Protein AF-0000000076760863 (afdb_homodimer)

Sequence (954 aa):
MSQFSETLTRLMRQKHLKSVELCEILSIRKSRFSKIKNGGILPTDFSLVEQLAKAMNLNPQEEKELYLSYQMSKFGHTYEQIEASMKRLYEVECPQYYQKEECLDTPVSAENGHLYTNKMAVLAAVQRLCLNTASVRIAIQPEDQDLLEILGRCVASCGDTVPMQWLFWLEPSDGGISAANLDVFSKALPVICAGRMEIRCTYGALPELLEQHLFPYFIVTERGALTISRDCTKAMWFCQPATVSLYEKQYAFLFDRSNPFCHKFFSLPEFFQAINQTRNMVNERQGEELYILAKHPCISSGISERDLQTMYLSEEESGYNANTCYAYLVDYMTRVKCEHIIFSEQGMQEFFQSDLYYEYSESISTPISKERRYEMLSSILKQNSDRWRFQMLKYSFMDHANIHGLDIWNDGAIVLVMNFHENFFLITLKEKSISSAILAYLHYLEALKVLSPSAETADMLLKKCQFHQKTMTTKSTMSQFSETLTRLMRQKHLKSVELCEILSIRKSRFSKIKNGGILPTDFSLVEQLAKAMNLNPQEEKELYLSYQMSKFGHTYEQIEASMKRLYEVECPQYYQKEECLDTPVSAENGHLYTNKMAVLAAVQRLCLNTASVRIAIQPEDQDLLEILGRCVASCGDTVPMQWLFWLEPSDGGISAANLDVFSKALPVICAGRMEIRCTYGALPELLEQHLFPYFIVTERGALTISRDCTKAMWFCQPATVSLYEKQYAFLFDRSNPFCHKFFSLPEFFQAINQTRNMVNERQGEELYILAKHPCISSGISERDLQTMYLSEEESGYNANTCYAYLVDYMTRVKCEHIIFSEQGMQEFFQSDLYYEYSESISTPISKERRYEMLSSILKQNSDRWRFQMLKYSFMDHANIHGLDIWNDGAIVLVMNFHENFFLITLKEKSISSAILAYLHYLEALKVLSPSAETADMLLKKCQFHQKTMTTKST

Structure (mmCIF, N/CA/C/O backbone):
data_AF-0000000076760863-model_v1
#
loop_
_entity.id
_entity.type
_entity.pdbx_description
1 polymer 'HTH cro/C1-type domain-containing protein'
#
loop_
_atom_site.group_PDB
_atom_site.id
_atom_site.type_symbol
_atom_site.label_atom_id
_atom_site.label_alt_id
_atom_site.label_comp_id
_atom_site.label_asym_id
_atom_site.label_entity_id
_atom_site.label_seq_id
_atom_site.pdbx_PDB_ins_code
_atom_site.Cartn_x
_atom_site.Cartn_y
_atom_site.Cartn_z
_atom_site.occupancy
_atom_site.B_iso_or_equiv
_atom_site.auth_seq_id
_atom_site.auth_comp_id
_atom_site.auth_asym_id
_atom_site.auth_atom_id
_atom_site.pdbx_PDB_model_num
ATOM 1 N N . MET A 1 1 ? -8.609 0.039 31.578 1 57.69 1 MET A N 1
ATOM 2 C CA . MET A 1 1 ? -9.133 1.312 32.062 1 57.69 1 MET A CA 1
ATOM 3 C C . MET A 1 1 ? -8.898 2.42 31.031 1 57.69 1 MET A C 1
ATOM 5 O O . MET A 1 1 ? -7.918 2.387 30.297 1 57.69 1 MET A O 1
ATOM 9 N N . SER A 1 2 ? -9.945 3.295 30.984 1 75.25 2 SER A N 1
ATOM 10 C CA . SER A 1 2 ? -9.797 4.414 30.062 1 75.25 2 SER A CA 1
ATOM 11 C C . SER A 1 2 ? -8.766 5.414 30.562 1 75.25 2 SER A C 1
ATOM 13 O O . SER A 1 2 ? -8.445 5.441 31.75 1 75.25 2 SER A O 1
ATOM 15 N N . GLN A 1 3 ? -8.109 6.07 29.766 1 81.62 3 GLN A N 1
ATOM 16 C CA . GLN A 1 3 ? -7.16 7.105 30.172 1 81.62 3 GLN A CA 1
ATOM 17 C C . GLN A 1 3 ? -7.812 8.125 31.094 1 81.62 3 GLN A C 1
ATOM 19 O O . GLN A 1 3 ? -7.168 8.641 32 1 81.62 3 GLN A O 1
ATOM 24 N N . PHE A 1 4 ? -9.078 8.398 30.922 1 90.38 4 PHE A N 1
ATOM 25 C CA . PHE A 1 4 ? -9.797 9.375 31.719 1 90.38 4 PHE A CA 1
ATOM 26 C C . PHE A 1 4 ? -9.93 8.891 33.156 1 90.38 4 PHE A C 1
ATOM 28 O O . PHE A 1 4 ? -9.641 9.633 34.094 1 90.38 4 PHE A O 1
ATOM 35 N N . SER A 1 5 ? -10.312 7.613 33.312 1 91 5 SER A N 1
ATOM 36 C CA . SER A 1 5 ? -10.516 7.059 34.656 1 91 5 SER A CA 1
ATOM 37 C C . SER A 1 5 ? -9.219 7.043 35.438 1 91 5 SER A C 1
ATOM 39 O O . SER A 1 5 ? -9.211 7.332 36.656 1 91 5 SER A O 1
ATOM 41 N N . GLU A 1 6 ? -8.18 6.773 34.75 1 90.81 6 GLU A N 1
ATOM 42 C CA . GLU A 1 6 ? -6.875 6.746 35.406 1 90.81 6 GLU A CA 1
ATOM 43 C C . GLU A 1 6 ? -6.465 8.141 35.875 1 90.81 6 GLU A C 1
ATOM 45 O O . GLU A 1 6 ? -5.984 8.305 36.969 1 90.81 6 GLU A O 1
ATOM 50 N N . THR A 1 7 ? -6.621 9.07 34.938 1 92.69 7 THR A N 1
ATOM 51 C CA . THR A 1 7 ? -6.273 10.453 35.25 1 92.69 7 THR A CA 1
ATOM 52 C C . THR A 1 7 ? -7.156 10.977 36.406 1 92.69 7 THR A C 1
ATOM 54 O O . THR A 1 7 ? -6.664 11.617 37.312 1 92.69 7 THR A O 1
ATOM 57 N N . LEU A 1 8 ? -8.438 10.68 36.375 1 93.62 8 LEU A N 1
ATOM 58 C CA . LEU A 1 8 ? -9.391 11.125 37.375 1 93.62 8 LEU A CA 1
ATOM 59 C C . LEU A 1 8 ? -9.023 10.562 38.75 1 93.62 8 LEU A C 1
ATOM 61 O O . LEU A 1 8 ? -8.953 11.312 39.719 1 93.62 8 LEU A O 1
ATOM 65 N N . THR A 1 9 ? -8.703 9.328 38.75 1 92.44 9 THR A N 1
ATOM 66 C CA . THR A 1 9 ? -8.367 8.656 40 1 92.44 9 THR A CA 1
ATOM 67 C C . THR A 1 9 ? -7.074 9.211 40.594 1 92.44 9 THR A C 1
ATOM 69 O O . THR A 1 9 ? -6.973 9.422 41.781 1 92.44 9 THR A O 1
ATOM 72 N N . ARG A 1 10 ? -6.137 9.438 39.688 1 93.19 10 ARG A N 1
ATOM 73 C CA . ARG A 1 10 ? -4.859 9.984 40.125 1 93.19 10 ARG A CA 1
ATOM 74 C C . ARG A 1 10 ? -5.035 11.383 40.719 1 93.19 10 ARG A C 1
ATOM 76 O O . ARG A 1 10 ? -4.5 11.695 41.781 1 93.19 10 ARG A O 1
ATOM 83 N N . LEU A 1 11 ? -5.781 12.18 40 1 94.88 11 LEU A N 1
ATOM 84 C CA . LEU A 1 11 ? -5.996 13.555 40.438 1 94.88 11 LEU A CA 1
ATOM 85 C C . LEU A 1 11 ? -6.793 13.586 41.75 1 94.88 11 LEU A C 1
ATOM 87 O O . LEU A 1 11 ? -6.527 14.414 42.625 1 94.88 11 LEU A O 1
ATOM 91 N N . MET A 1 12 ? -7.762 12.75 41.969 1 94.38 12 MET A N 1
ATOM 92 C CA . MET A 1 12 ? -8.547 12.641 43.219 1 94.38 12 MET A CA 1
ATOM 93 C C . MET A 1 12 ? -7.648 12.281 44.406 1 94.38 12 MET A C 1
ATOM 95 O O . MET A 1 12 ? -7.785 12.852 45.469 1 94.38 12 MET A O 1
ATOM 99 N N . ARG A 1 13 ? -6.711 11.414 44.062 1 92.94 13 ARG A N 1
ATOM 100 C CA . ARG A 1 13 ? -5.773 11 45.094 1 92.94 13 ARG A CA 1
ATOM 101 C C . ARG A 1 13 ? -4.859 12.156 45.5 1 92.94 13 ARG A C 1
ATOM 103 O O . ARG A 1 13 ? -4.613 12.375 46.688 1 92.94 13 ARG A O 1
ATOM 110 N N . GLN A 1 14 ? -4.406 12.859 44.562 1 93.38 14 GLN A N 1
ATOM 111 C CA . GLN A 1 14 ? -3.502 13.977 44.781 1 93.38 14 GLN A CA 1
ATOM 112 C C . GLN A 1 14 ? -4.195 15.094 45.562 1 93.38 14 GLN A C 1
ATOM 114 O O . GLN A 1 14 ? -3.574 15.766 46.406 1 93.38 14 GLN A O 1
ATOM 119 N N . LYS A 1 15 ? -5.434 15.25 45.219 1 93.25 15 LYS A N 1
ATOM 120 C CA . LYS A 1 15 ? -6.211 16.312 45.875 1 93.25 15 LYS A CA 1
ATOM 121 C C . LYS A 1 15 ? -6.879 15.82 47.156 1 93.25 15 LYS A C 1
ATOM 123 O O . LYS A 1 15 ? -7.574 16.578 47.812 1 93.25 15 LYS A O 1
ATOM 128 N N . HIS A 1 16 ? -6.637 14.586 47.469 1 92.62 16 HIS A N 1
ATOM 129 C CA . HIS A 1 16 ? -7.195 13.938 48.656 1 92.62 16 HIS A CA 1
ATOM 130 C C . HIS A 1 16 ? -8.719 14.055 48.688 1 92.62 16 HIS A C 1
ATOM 132 O O . HIS A 1 16 ? -9.297 14.414 49.688 1 92.62 16 HIS A O 1
ATOM 138 N N . LEU A 1 17 ? -9.328 13.828 47.594 1 92.31 17 LEU A N 1
ATOM 139 C CA . LEU A 1 17 ? -10.781 13.906 47.469 1 92.31 17 LEU A CA 1
ATOM 140 C C . LEU A 1 17 ? -11.398 12.508 47.406 1 92.31 17 LEU A C 1
ATOM 142 O O . LEU A 1 17 ? -10.859 11.625 46.75 1 92.31 17 LEU A O 1
ATOM 146 N N . LYS A 1 18 ? -12.414 12.352 48.125 1 86 18 LYS A N 1
ATOM 147 C CA . LYS A 1 18 ? -13.133 11.086 48.094 1 86 18 LYS A CA 1
ATOM 148 C C . LYS A 1 18 ? -14.297 11.133 47.125 1 86 18 LYS A C 1
ATOM 150 O O . LYS A 1 18 ? -14.805 12.211 46.812 1 86 18 LYS A O 1
ATOM 155 N N . SER A 1 19 ? -14.711 9.938 46.688 1 93 19 SER A N 1
ATOM 156 C CA . SER A 1 19 ? -15.797 9.836 45.719 1 93 19 SER A CA 1
ATOM 157 C C . SER A 1 19 ? -17.078 10.461 46.281 1 93 19 SER A C 1
ATOM 159 O O . SER A 1 19 ? -17.797 11.156 45.531 1 93 19 SER A O 1
ATOM 161 N N . VAL A 1 20 ? -17.297 10.164 47.5 1 90.5 20 VAL A N 1
ATOM 162 C CA . VAL A 1 20 ? -18.531 10.617 48.125 1 90.5 20 VAL A CA 1
ATOM 163 C C . VAL A 1 20 ? -18.594 12.141 48.094 1 90.5 20 VAL A C 1
ATOM 165 O O . VAL A 1 20 ? -19.672 12.719 47.844 1 90.5 20 VAL A O 1
ATOM 168 N N . GLU A 1 21 ? -17.531 12.789 48.344 1 91.62 21 GLU A N 1
ATOM 169 C CA . GLU A 1 21 ? -17.453 14.242 48.344 1 91.62 21 GLU A CA 1
ATOM 170 C C . GLU A 1 21 ? -17.797 14.812 46.969 1 91.62 21 GLU A C 1
ATOM 172 O O . GLU A 1 21 ? -18.562 15.766 46.844 1 91.62 21 GLU A O 1
ATOM 177 N N . LEU A 1 22 ? -17.219 14.273 45.969 1 93.25 22 LEU A N 1
ATOM 178 C CA . LEU A 1 22 ? -17.453 14.75 44.594 1 93.25 22 LEU A CA 1
ATOM 179 C C . LEU A 1 22 ? -18.891 14.484 44.188 1 93.25 22 LEU A C 1
ATOM 181 O O . LEU A 1 22 ? -19.5 15.305 43.5 1 93.25 22 LEU A O 1
ATOM 185 N N . CYS A 1 23 ? -19.406 13.367 44.594 1 93.5 23 CYS A N 1
ATOM 186 C CA . CYS A 1 23 ? -20.797 13.039 44.281 1 93.5 23 CYS A CA 1
ATOM 187 C C . CYS A 1 23 ? -21.75 14.055 44.906 1 93.5 23 CYS A C 1
ATOM 189 O O . CYS A 1 23 ? -22.734 14.453 44.281 1 93.5 23 CYS A O 1
ATOM 191 N N . GLU A 1 24 ? -21.438 14.398 46.031 1 91.62 24 GLU A N 1
ATOM 192 C CA . GLU A 1 24 ? -22.266 15.375 46.75 1 91.62 24 GLU A CA 1
ATOM 193 C C . GLU A 1 24 ? -22.188 16.75 46.062 1 91.62 24 GLU A C 1
ATOM 195 O O . GLU A 1 24 ? -23.203 17.391 45.875 1 91.62 24 GLU A O 1
ATOM 200 N N . ILE A 1 25 ? -21.016 17.172 45.75 1 91.62 25 ILE A N 1
ATOM 201 C CA . ILE A 1 25 ? -20.781 18.484 45.156 1 91.62 25 ILE A CA 1
ATOM 202 C C . ILE A 1 25 ? -21.453 18.547 43.781 1 91.62 25 ILE A C 1
ATOM 204 O O . ILE A 1 25 ? -22.047 19.562 43.438 1 91.62 25 ILE A O 1
ATOM 208 N N . LEU A 1 26 ? -21.359 17.5 43.062 1 91.56 26 LEU A N 1
ATOM 209 C CA . LEU A 1 26 ? -21.781 17.5 41.656 1 91.56 26 LEU A CA 1
ATOM 210 C C . LEU A 1 26 ? -23.172 16.891 41.531 1 91.56 26 LEU A C 1
ATOM 212 O O . LEU A 1 26 ? -23.75 16.891 40.438 1 91.56 26 LEU A O 1
ATOM 216 N N . SER A 1 27 ? -23.719 16.422 42.594 1 90.38 27 SER A N 1
ATOM 217 C CA . SER A 1 27 ? -25.031 15.766 42.594 1 90.38 27 SER A CA 1
ATOM 218 C C . SER A 1 27 ? -25.078 14.602 41.594 1 90.38 27 SER A C 1
ATOM 220 O O . SER A 1 27 ? -26 14.516 40.781 1 90.38 27 SER A O 1
ATOM 222 N N . ILE A 1 28 ? -24.062 13.82 41.625 1 90.56 28 ILE A N 1
ATOM 223 C CA . ILE A 1 28 ? -24 12.625 40.781 1 90.56 28 ILE A CA 1
ATOM 224 C C . ILE A 1 28 ? -24.203 11.383 41.656 1 90.56 28 ILE A C 1
ATOM 226 O O . ILE A 1 28 ? -23.734 11.32 42.781 1 90.56 28 ILE A O 1
ATOM 230 N N . ARG A 1 29 ? -24.969 10.453 41.156 1 91.12 29 ARG A N 1
ATOM 231 C CA . ARG A 1 29 ? -25.203 9.195 41.844 1 91.12 29 ARG A CA 1
ATOM 232 C C . ARG A 1 29 ? -23.906 8.438 42.062 1 91.12 29 ARG A C 1
ATOM 234 O O . ARG A 1 29 ? -23.047 8.398 41.188 1 91.12 29 ARG A O 1
ATOM 241 N N . LYS A 1 30 ? -23.797 7.926 43.219 1 90.75 30 LYS A N 1
ATOM 242 C CA . LYS A 1 30 ? -22.594 7.195 43.594 1 90.75 30 LYS A CA 1
ATOM 243 C C . LYS A 1 30 ? -22.312 6.047 42.625 1 90.75 30 LYS A C 1
ATOM 245 O O . LYS A 1 30 ? -21.156 5.785 42.281 1 90.75 30 LYS A O 1
ATOM 250 N N . SER A 1 31 ? -23.312 5.418 42.188 1 92.19 31 SER A N 1
ATOM 251 C CA . SER A 1 31 ? -23.141 4.293 41.281 1 92.19 31 SER A CA 1
ATOM 252 C C . SER A 1 31 ? -22.562 4.746 39.938 1 92.19 31 SER A C 1
ATOM 254 O O . SER A 1 31 ? -21.688 4.082 39.375 1 92.19 31 SER A O 1
ATOM 256 N N . ARG A 1 32 ? -23.062 5.773 39.438 1 90.62 32 ARG A N 1
ATOM 257 C CA . ARG A 1 32 ? -22.594 6.32 38.156 1 90.62 32 ARG A CA 1
ATOM 258 C C . ARG A 1 32 ? -21.141 6.797 38.281 1 90.62 32 ARG A C 1
ATOM 260 O O . ARG A 1 32 ? -20.328 6.527 37.375 1 90.62 32 ARG A O 1
ATOM 267 N N . PHE A 1 33 ? -20.875 7.484 39.344 1 93.19 33 PHE A N 1
ATOM 268 C CA . PHE A 1 33 ? -19.531 8.016 39.531 1 93.19 33 PHE A CA 1
ATOM 269 C C . PHE A 1 33 ? -18.516 6.883 39.656 1 93.19 33 PHE A C 1
ATOM 271 O O . PHE A 1 33 ? -17.391 6.984 39.156 1 93.19 33 PHE A O 1
ATOM 278 N N . SER A 1 34 ? -18.875 5.91 40.312 1 91.06 34 SER A N 1
ATOM 279 C CA . SER A 1 34 ? -18 4.75 40.469 1 91.06 34 SER A CA 1
ATOM 280 C C . SER A 1 34 ? -17.656 4.141 39.125 1 91.06 34 SER A C 1
ATOM 282 O O . SER A 1 34 ? -16.531 3.734 38.875 1 91.06 34 SER A O 1
ATOM 284 N N . LYS A 1 35 ? -18.625 4.113 38.25 1 91.75 35 LYS A N 1
ATOM 285 C CA . LYS A 1 35 ? -18.406 3.586 36.906 1 91.75 35 LYS A CA 1
ATOM 286 C C . LYS A 1 35 ? -17.453 4.477 36.125 1 91.75 35 LYS A C 1
ATOM 288 O O . LYS A 1 35 ? -16.625 3.982 35.344 1 91.75 35 LYS A O 1
ATOM 293 N N . ILE A 1 36 ? -17.562 5.723 36.281 1 91.88 36 ILE A N 1
ATOM 294 C CA . ILE A 1 36 ? -16.688 6.68 35.625 1 91.88 36 ILE A CA 1
ATOM 295 C C . ILE A 1 36 ? -15.266 6.527 36.125 1 91.88 36 ILE A C 1
ATOM 297 O O . ILE A 1 36 ? -14.32 6.422 35.344 1 91.88 36 ILE A O 1
ATOM 301 N N . LYS A 1 37 ? -15.219 6.469 37.469 1 91.44 37 LYS A N 1
ATOM 302 C CA . LYS A 1 37 ? -13.93 6.402 38.156 1 91.44 37 LYS A CA 1
ATOM 303 C C . LYS A 1 37 ? -13.195 5.105 37.812 1 91.44 37 LYS A C 1
ATOM 305 O O . LYS A 1 37 ? -11.969 5.094 37.688 1 91.44 37 LYS A O 1
ATOM 310 N N . ASN A 1 38 ? -13.906 4.07 37.562 1 89.25 38 ASN A N 1
ATOM 311 C CA . ASN A 1 38 ? -13.312 2.766 37.312 1 89.25 38 ASN A CA 1
ATOM 312 C C . ASN A 1 38 ? -13.156 2.52 35.812 1 89.25 38 ASN A C 1
ATOM 314 O O . ASN A 1 38 ? -12.664 1.469 35.406 1 89.25 38 ASN A O 1
ATOM 318 N N . GLY A 1 39 ? -13.516 3.453 35.062 1 87.19 39 GLY A N 1
ATOM 319 C CA . GLY A 1 39 ? -13.297 3.381 33.625 1 87.19 39 GLY A CA 1
ATOM 320 C C . GLY A 1 39 ? -14.398 2.646 32.875 1 87.19 39 GLY A C 1
ATOM 321 O O . GLY A 1 39 ? -14.234 2.264 31.734 1 87.19 39 GLY A O 1
ATOM 322 N N . GLY A 1 40 ? -15.375 2.268 33.625 1 84.19 40 GLY A N 1
ATOM 323 C CA . GLY A 1 40 ? -16.5 1.584 33 1 84.19 40 GLY A CA 1
ATOM 324 C C . GLY A 1 40 ? -17.219 2.445 31.984 1 84.19 40 GLY A C 1
ATOM 325 O O . GLY A 1 40 ? -17.703 1.942 30.953 1 84.19 40 GLY A O 1
ATOM 326 N N . ILE A 1 41 ? -17.484 3.643 32.281 1 87.5 41 ILE A N 1
ATOM 327 C CA . ILE A 1 41 ? -18.125 4.598 31.359 1 87.5 41 ILE A CA 1
ATOM 328 C C . ILE A 1 41 ? -17.375 5.926 31.406 1 87.5 41 ILE A C 1
ATOM 330 O O . ILE A 1 41 ? -16.578 6.168 32.312 1 87.5 41 ILE A O 1
ATOM 334 N N . LEU A 1 42 ? -17.578 6.656 30.344 1 87.44 42 LEU A N 1
ATOM 335 C CA . LEU A 1 42 ? -17.047 8.016 30.328 1 87.44 42 LEU A CA 1
ATOM 336 C C . LEU A 1 42 ? -18.125 9.023 30.703 1 87.44 42 LEU A C 1
ATOM 338 O O . LEU A 1 42 ? -19.328 8.734 30.578 1 87.44 42 LEU A O 1
ATOM 342 N N . PRO A 1 43 ? -17.625 10.188 31.297 1 87.25 43 PRO A N 1
ATOM 343 C CA . PRO A 1 43 ? -18.625 11.242 31.484 1 87.25 43 PRO A CA 1
ATOM 344 C C . PRO A 1 43 ? -19.453 11.516 30.234 1 87.25 43 PRO A C 1
ATOM 346 O O . PRO A 1 43 ? -18.938 11.43 29.125 1 87.25 43 PRO A O 1
ATOM 349 N N . THR A 1 44 ? -20.719 11.766 30.453 1 77.88 44 THR A N 1
ATOM 350 C CA . THR A 1 44 ? -21.672 11.945 29.359 1 77.88 44 THR A CA 1
ATOM 351 C C . THR A 1 44 ? -21.219 13.055 28.422 1 77.88 44 THR A C 1
ATOM 353 O O . THR A 1 44 ? -21.391 12.961 27.203 1 77.88 44 THR A O 1
ATOM 356 N N . ASP A 1 45 ? -20.828 14.094 28.984 1 76.69 45 ASP A N 1
ATOM 357 C CA . ASP A 1 45 ? -20.359 15.219 28.172 1 76.69 45 ASP A CA 1
ATOM 358 C C . ASP A 1 45 ? -19.188 15.938 28.875 1 76.69 45 ASP A C 1
ATOM 360 O O . ASP A 1 45 ? -18.812 15.586 29.984 1 76.69 45 ASP A O 1
ATOM 364 N N . PHE A 1 46 ? -18.688 16.922 28.172 1 81.38 46 PHE A N 1
ATOM 365 C CA . PHE A 1 46 ? -17.5 17.625 28.641 1 81.38 46 PHE A CA 1
ATOM 366 C C . PHE A 1 46 ? -17.844 18.531 29.812 1 81.38 46 PHE A C 1
ATOM 368 O O . PHE A 1 46 ? -17 18.797 30.672 1 81.38 46 PHE A O 1
ATOM 375 N N . SER A 1 47 ? -19.094 18.891 29.891 1 81 47 SER A N 1
ATOM 376 C CA . SER A 1 47 ? -19.531 19.75 30.984 1 81 47 SER A CA 1
ATOM 377 C C . SER A 1 47 ? -19.297 19.078 32.344 1 81 47 SER A C 1
ATOM 379 O O . SER A 1 47 ? -18.906 19.719 33.312 1 81 47 SER A O 1
ATOM 381 N N . LEU A 1 48 ? -19.547 17.812 32.344 1 88.12 48 LEU A N 1
ATOM 382 C CA . LEU A 1 48 ? -19.328 17.078 33.594 1 88.12 48 LEU A CA 1
ATOM 383 C C . LEU A 1 48 ? -17.844 17.047 33.969 1 88.12 48 LEU A C 1
ATOM 385 O O . LEU A 1 48 ? -17.484 17.109 35.125 1 88.12 48 LEU A O 1
ATOM 389 N N . VAL A 1 49 ? -17.031 16.984 32.969 1 89.81 49 VAL A N 1
ATOM 390 C CA . VAL A 1 49 ? -15.578 16.969 33.188 1 89.81 49 VAL A CA 1
ATOM 391 C C . VAL A 1 49 ? -15.125 18.312 33.719 1 89.81 49 VAL A C 1
ATOM 393 O O . VAL A 1 49 ? -14.312 18.359 34.656 1 89.81 49 VAL A O 1
ATOM 396 N N . GLU A 1 50 ? -15.711 19.312 33.156 1 87.25 50 GLU A N 1
ATOM 397 C CA . GLU A 1 50 ? -15.422 20.656 33.656 1 87.25 50 GLU A CA 1
ATOM 398 C C . GLU A 1 50 ? -15.852 20.812 35.094 1 87.25 50 GLU A C 1
ATOM 400 O O . GLU A 1 50 ? -15.141 21.406 35.906 1 87.25 50 GLU A O 1
ATOM 405 N N . GLN A 1 51 ? -16.984 20.312 35.406 1 90.69 51 GLN A N 1
ATOM 406 C CA . GLN A 1 51 ? -17.516 20.375 36.781 1 90.69 51 GLN A CA 1
ATOM 407 C C . GLN A 1 51 ? -16.609 19.609 37.75 1 90.69 51 GLN A C 1
ATOM 409 O O . GLN A 1 51 ? -16.375 20.047 38.875 1 90.69 51 GLN A O 1
ATOM 414 N N . LEU A 1 52 ? -16.188 18.547 37.25 1 93.38 52 LEU A N 1
ATOM 415 C CA . LEU A 1 52 ? -15.273 17.75 38.062 1 93.38 52 LEU A CA 1
ATOM 416 C C . LEU A 1 52 ? -13.992 18.516 38.375 1 93.38 52 LEU A C 1
ATOM 418 O O . LEU A 1 52 ? -13.523 18.531 39.5 1 93.38 52 LEU A O 1
ATOM 422 N N . ALA A 1 53 ? -13.516 19.078 37.312 1 93 53 ALA A N 1
ATOM 423 C CA . ALA A 1 53 ? -12.289 19.859 37.469 1 93 53 ALA A CA 1
ATOM 424 C C . ALA A 1 53 ? -12.469 20.969 38.5 1 93 53 ALA A C 1
ATOM 426 O O . ALA A 1 53 ? -11.602 21.203 39.344 1 93 53 ALA A O 1
ATOM 427 N N . LYS A 1 54 ? -13.586 21.656 38.375 1 92.12 54 LYS A N 1
ATOM 428 C CA . LYS A 1 54 ? -13.898 22.75 39.281 1 92.12 54 LYS A CA 1
ATOM 429 C C . LYS A 1 54 ? -14.07 22.219 40.719 1 92.12 54 LYS A C 1
ATOM 431 O O . LYS A 1 54 ? -13.547 22.797 41.656 1 92.12 54 LYS A O 1
ATOM 436 N N . ALA A 1 55 ? -14.797 21.156 40.844 1 93.31 55 ALA A N 1
ATOM 437 C CA . ALA A 1 55 ? -15.07 20.562 42.156 1 93.31 55 ALA A CA 1
ATOM 438 C C . ALA A 1 55 ? -13.781 20.094 42.812 1 93.31 55 ALA A C 1
ATOM 440 O O . ALA A 1 55 ? -13.664 20.125 44.031 1 93.31 55 ALA A O 1
ATOM 441 N N . MET A 1 56 ? -12.859 19.719 41.969 1 94.31 56 MET A N 1
ATOM 442 C CA . MET A 1 56 ? -11.594 19.219 42.5 1 94.31 56 MET A CA 1
ATOM 443 C C . MET A 1 56 ? -10.586 20.344 42.688 1 94.31 56 MET A C 1
ATOM 445 O O . MET A 1 56 ? -9.469 20.109 43.156 1 94.31 56 MET A O 1
ATOM 449 N N . ASN A 1 57 ? -10.945 21.594 42.312 1 92.56 57 ASN A N 1
ATOM 450 C CA . ASN A 1 57 ? -10.086 22.766 42.406 1 92.56 57 ASN A CA 1
ATOM 451 C C . ASN A 1 57 ? -8.75 22.531 41.719 1 92.56 57 ASN A C 1
ATOM 453 O O . ASN A 1 57 ? -7.688 22.734 42.312 1 92.56 57 ASN A O 1
ATOM 457 N N . LEU A 1 58 ? -8.883 22.078 40.469 1 92.62 58 LEU A N 1
ATOM 458 C CA . LEU A 1 58 ? -7.684 21.781 39.719 1 92.62 58 LEU A CA 1
ATOM 459 C C . LEU A 1 58 ? -7.035 23.062 39.188 1 92.62 58 LEU A C 1
ATOM 461 O O . LEU A 1 58 ? -7.73 24.031 38.875 1 92.62 58 LEU A O 1
ATOM 465 N N . ASN A 1 59 ? -5.66 23.109 39.188 1 88.38 59 ASN A N 1
ATOM 466 C CA . ASN A 1 59 ? -4.965 24.188 38.5 1 88.38 59 ASN A CA 1
ATOM 467 C C . ASN A 1 59 ? -5.02 24.047 37 1 88.38 59 ASN A C 1
ATOM 469 O O . ASN A 1 59 ? -5.473 23.016 36.469 1 88.38 59 ASN A O 1
ATOM 473 N N . PRO A 1 60 ? -4.684 25.047 36.219 1 80.62 60 PRO A N 1
ATOM 474 C CA . PRO A 1 60 ? -4.832 25.047 34.781 1 80.62 60 PRO A CA 1
ATOM 475 C C . PRO A 1 60 ? -4.141 23.844 34.125 1 80.62 60 PRO A C 1
ATOM 477 O O . PRO A 1 60 ? -4.664 23.281 33.156 1 80.62 60 PRO A O 1
ATOM 480 N N . GLN A 1 61 ? -3.104 23.469 34.688 1 81.19 61 GLN A N 1
ATOM 481 C CA . GLN A 1 61 ? -2.373 22.344 34.094 1 81.19 61 GLN A CA 1
ATOM 482 C C . GLN A 1 61 ? -3.098 21.031 34.344 1 81.19 61 GLN A C 1
ATOM 484 O O . GLN A 1 61 ? -3.189 20.188 33.438 1 81.19 61 GLN A O 1
ATOM 489 N N . GLU A 1 62 ? -3.551 20.891 35.594 1 88.12 62 GLU A N 1
ATOM 490 C CA . GLU A 1 62 ? -4.301 19.703 35.969 1 88.12 62 GLU A CA 1
ATOM 491 C C . GLU A 1 62 ? -5.605 19.609 35.156 1 88.12 62 GLU A C 1
ATOM 493 O O . GLU A 1 62 ? -6.012 18.516 34.75 1 88.12 62 GLU A O 1
ATOM 498 N N . GLU A 1 63 ? -6.207 20.703 35.062 1 87.75 63 GLU A N 1
ATOM 499 C CA . GLU A 1 63 ? -7.438 20.766 34.281 1 87.75 63 GLU A CA 1
ATOM 500 C C . GLU A 1 63 ? -7.203 20.312 32.844 1 87.75 63 GLU A C 1
ATOM 502 O O . GLU A 1 63 ? -7.969 19.5 32.312 1 87.75 63 GLU A O 1
ATOM 507 N N . LYS A 1 64 ? -6.188 20.812 32.281 1 78.44 64 LYS A N 1
ATOM 508 C CA . LYS A 1 64 ? -5.824 20.453 30.922 1 78.44 64 LYS A CA 1
ATOM 509 C C . LYS A 1 64 ? -5.578 18.953 30.797 1 78.44 64 LYS A C 1
ATOM 511 O O . LYS A 1 64 ? -6 18.328 29.828 1 78.44 64 LYS A O 1
ATOM 516 N N . GLU A 1 65 ? -4.895 18.484 31.75 1 84.12 65 GLU A N 1
ATOM 517 C CA . GLU A 1 65 ? -4.602 17.047 31.75 1 84.12 65 GLU A CA 1
ATOM 518 C C . GLU A 1 65 ? -5.883 16.234 31.812 1 84.12 65 GLU A C 1
ATOM 520 O O . GLU A 1 65 ? -6.023 15.242 31.078 1 84.12 65 GLU A O 1
ATOM 525 N N . LEU A 1 66 ? -6.758 16.562 32.75 1 88.44 66 LEU A N 1
ATOM 526 C CA . LEU A 1 66 ? -8.023 15.852 32.875 1 88.44 66 LEU A CA 1
ATOM 527 C C . LEU A 1 66 ? -8.836 15.945 31.578 1 88.44 66 LEU A C 1
ATOM 529 O O . LEU A 1 66 ? -9.398 14.945 31.125 1 88.44 66 LEU A O 1
ATOM 533 N N . TYR A 1 67 ? -8.828 17.047 30.984 1 81.06 67 TYR A N 1
ATOM 534 C CA . TYR A 1 67 ? -9.578 17.281 29.75 1 81.06 67 TYR A CA 1
ATOM 535 C C . TYR A 1 67 ? -9.023 16.453 28.609 1 81.06 67 TYR A C 1
ATOM 537 O O . TYR A 1 67 ? -9.781 15.805 27.875 1 81.06 67 TYR A O 1
ATOM 545 N N . LEU A 1 68 ? -7.785 16.5 28.547 1 75.12 68 LEU A N 1
ATOM 546 C CA . LEU A 1 68 ? -7.129 15.742 27.469 1 75.12 68 LEU A CA 1
ATOM 547 C C . LEU A 1 68 ? -7.371 14.25 27.625 1 75.12 68 LEU A C 1
ATOM 549 O O . LEU A 1 68 ? -7.609 13.547 26.641 1 75.12 68 LEU A O 1
ATOM 553 N N . SER A 1 69 ? -7.23 13.805 28.828 1 81.56 69 SER A N 1
ATOM 554 C CA . SER A 1 69 ? -7.449 12.383 29.062 1 81.56 69 SER A CA 1
ATOM 555 C C . SER A 1 69 ? -8.875 11.969 28.703 1 81.56 69 SER A C 1
ATOM 557 O O . SER A 1 69 ? -9.102 10.852 28.234 1 81.56 69 SER A O 1
ATOM 559 N N . TYR A 1 70 ? -9.805 12.82 28.984 1 83.88 70 TYR A N 1
ATOM 560 C CA . TYR A 1 70 ? -11.188 12.562 28.594 1 83.88 70 TYR A CA 1
ATOM 561 C C . TYR A 1 70 ? -11.328 12.484 27.078 1 83.88 70 TYR A C 1
ATOM 563 O O . TYR A 1 70 ? -11.945 11.555 26.562 1 83.88 70 TYR A O 1
ATOM 571 N N . GLN A 1 71 ? -10.75 13.414 26.469 1 74.25 71 GLN A N 1
ATOM 572 C CA . GLN A 1 71 ? -10.812 13.461 25.016 1 74.25 71 GLN A CA 1
ATOM 573 C C . GLN A 1 71 ? -10.195 12.211 24.391 1 74.25 71 GLN A C 1
ATOM 575 O O . GLN A 1 71 ? -10.781 11.609 23.484 1 74.25 71 GLN A O 1
ATOM 580 N N . MET A 1 72 ? -9.102 11.891 24.938 1 73.38 72 MET A N 1
ATOM 581 C CA . MET A 1 72 ? -8.391 10.719 24.438 1 73.38 72 MET A CA 1
ATOM 582 C C . MET A 1 72 ? -9.211 9.453 24.641 1 73.38 72 MET A C 1
ATOM 584 O O . MET A 1 72 ? -9.211 8.562 23.781 1 73.38 72 MET A O 1
ATOM 588 N N . SER A 1 73 ? -9.742 9.391 25.797 1 76.56 73 SER A N 1
ATOM 589 C CA . SER A 1 73 ? -10.539 8.211 26.109 1 76.56 73 SER A CA 1
ATOM 590 C C . SER A 1 73 ? -11.797 8.141 25.25 1 76.56 73 SER A C 1
ATOM 592 O O . SER A 1 73 ? -12.273 7.051 24.938 1 76.56 73 SER A O 1
ATOM 594 N N . LYS A 1 74 ? -12.273 9.297 24.922 1 74 74 LYS A N 1
ATOM 595 C CA . LYS A 1 74 ? -13.508 9.344 24.141 1 74 74 LYS A CA 1
ATOM 596 C C . LYS A 1 74 ? -13.219 9.172 22.641 1 74 74 LYS A C 1
ATOM 598 O O . LYS A 1 74 ? -13.953 8.477 21.938 1 74 74 LYS A O 1
ATOM 603 N N . PHE A 1 75 ? -12.344 9.961 22.141 1 64.75 75 PHE A N 1
ATOM 604 C CA . PHE A 1 75 ? -12.125 10.109 20.703 1 64.75 75 PHE A CA 1
ATOM 605 C C . PHE A 1 75 ? -11.258 8.984 20.172 1 64.75 75 PHE A C 1
ATOM 607 O O . PHE A 1 75 ? -11.406 8.57 19.016 1 64.75 75 PHE A O 1
ATOM 614 N N . GLY A 1 76 ? -10.625 8.25 20.766 1 69.31 76 GLY A N 1
ATOM 615 C CA . GLY A 1 76 ? -9.75 7.191 20.281 1 69.31 76 GLY A CA 1
ATOM 616 C C . GLY A 1 76 ? -8.43 7.711 19.75 1 69.31 76 GLY A C 1
ATOM 617 O O . GLY A 1 76 ? -8.172 8.914 19.781 1 69.31 76 GLY A O 1
ATOM 618 N N . HIS A 1 77 ? -7.582 7.047 19.203 1 72.38 77 HIS A N 1
ATOM 619 C CA . HIS A 1 77 ? -6.207 7.297 18.781 1 72.38 77 HIS A CA 1
ATOM 620 C C . HIS A 1 77 ? -6.152 8.25 17.594 1 72.38 77 HIS A C 1
ATOM 622 O O . HIS A 1 77 ? -5.258 9.094 17.516 1 72.38 77 HIS A O 1
ATOM 628 N N . THR A 1 78 ? -7.129 8.258 16.797 1 78.56 78 THR A N 1
ATOM 629 C CA . THR A 1 78 ? -7.16 9.086 15.602 1 78.56 78 THR A CA 1
ATOM 630 C C . THR A 1 78 ? -7.27 10.562 15.969 1 78.56 78 THR A C 1
ATOM 632 O O . THR A 1 78 ? -6.512 11.391 15.453 1 78.56 78 THR A O 1
ATOM 635 N N . TYR A 1 79 ? -8.055 10.953 16.922 1 78.81 79 TYR A N 1
ATOM 636 C CA . TYR A 1 79 ? -8.266 12.352 17.297 1 78.81 79 TYR A CA 1
ATOM 637 C C . TYR A 1 79 ? -7.09 12.883 18.109 1 78.81 79 TYR A C 1
ATOM 639 O O . TYR A 1 79 ? -6.75 14.062 18.016 1 78.81 79 TYR A O 1
ATOM 647 N N . GLU A 1 80 ? -6.496 11.992 18.797 1 82.31 80 GLU A N 1
ATOM 648 C CA . GLU A 1 80 ? -5.273 12.383 19.484 1 82.31 80 GLU A CA 1
ATOM 649 C C . GLU A 1 80 ? -4.191 12.805 18.5 1 82.31 80 GLU A C 1
ATOM 651 O O . GLU A 1 80 ? -3.498 13.797 18.719 1 82.31 80 GLU A O 1
ATOM 656 N N . GLN A 1 81 ? -4.098 12.023 17.5 1 87.44 81 GLN A N 1
ATOM 657 C CA . GLN A 1 81 ? -3.113 12.336 16.469 1 87.44 81 GLN A CA 1
ATOM 658 C C . GLN A 1 81 ? -3.441 13.656 15.766 1 87.44 81 GLN A C 1
ATOM 660 O O . GLN A 1 81 ? -2.545 14.453 15.477 1 87.44 81 GLN A O 1
ATOM 665 N N . ILE A 1 82 ? -4.68 13.859 15.555 1 91.06 82 ILE A N 1
ATOM 666 C CA . ILE A 1 82 ? -5.105 15.078 14.883 1 91.06 82 ILE A CA 1
ATOM 667 C C . ILE A 1 82 ? -4.82 16.281 15.773 1 91.06 82 ILE A C 1
ATOM 669 O O . ILE A 1 82 ? -4.281 17.297 15.312 1 91.06 82 ILE A O 1
ATOM 673 N N . GLU A 1 83 ? -5.137 16.172 16.984 1 88.44 83 GLU A N 1
ATOM 674 C CA . GLU A 1 83 ? -4.883 17.266 17.922 1 88.44 83 GLU A CA 1
ATOM 675 C C . GLU A 1 83 ? -3.395 17.609 17.984 1 88.44 83 GLU A C 1
ATOM 677 O O . GLU A 1 83 ? -3.014 18.781 17.984 1 88.44 83 GLU A O 1
ATOM 682 N N . ALA A 1 84 ? -2.637 16.562 18.141 1 90.62 84 ALA A N 1
ATOM 683 C CA . ALA A 1 84 ? -1.192 16.781 18.188 1 90.62 84 ALA A CA 1
ATOM 684 C C . ALA A 1 84 ? -0.711 17.516 16.938 1 90.62 84 ALA A C 1
ATOM 686 O O . ALA A 1 84 ? 0.139 18.406 17.016 1 90.62 84 ALA A O 1
ATOM 687 N N . SER A 1 85 ? -1.197 17.141 15.812 1 94.56 85 SER A N 1
ATOM 688 C CA . SER A 1 85 ? -0.834 17.766 14.547 1 94.56 85 SER A CA 1
ATOM 689 C C . SER A 1 85 ? -1.293 19.219 14.5 1 94.56 85 SER A C 1
ATOM 691 O O . SER A 1 85 ? -0.559 20.094 14.039 1 94.56 85 SER A O 1
ATOM 693 N N . MET A 1 86 ? -2.518 19.469 14.969 1 92.31 86 MET A N 1
ATOM 694 C CA . MET A 1 86 ? -3.039 20.844 15.016 1 92.31 86 MET A CA 1
ATOM 695 C C . MET A 1 86 ? -2.17 21.719 15.906 1 92.31 86 MET A C 1
ATOM 697 O O . MET A 1 86 ? -1.839 22.844 15.531 1 92.31 86 MET A O 1
ATOM 701 N N . LYS A 1 87 ? -1.85 21.219 17.031 1 90.44 87 LYS A N 1
ATOM 702 C CA . LYS A 1 87 ? -0.975 21.969 17.938 1 90.44 87 LYS A CA 1
ATOM 703 C C . LYS A 1 87 ? 0.366 22.266 17.266 1 90.44 87 LYS A C 1
ATOM 705 O O . LYS A 1 87 ? 0.877 23.391 17.391 1 90.44 87 LYS A O 1
ATOM 710 N N . ARG A 1 88 ? 0.916 21.328 16.562 1 92.56 88 ARG A N 1
ATOM 711 C CA . ARG A 1 88 ? 2.193 21.516 15.883 1 92.56 88 ARG A CA 1
ATOM 712 C C . ARG A 1 88 ? 2.098 22.594 14.812 1 92.56 88 ARG A C 1
ATOM 714 O O . ARG A 1 88 ? 3.033 23.375 14.633 1 92.56 88 ARG A O 1
ATOM 721 N N . LEU A 1 89 ? 1.023 22.656 14.133 1 92.12 89 LEU A N 1
ATOM 722 C CA . LEU A 1 89 ? 0.83 23.672 13.117 1 92.12 89 LEU A CA 1
ATOM 723 C C . LEU A 1 89 ? 0.97 25.078 13.719 1 92.12 89 LEU A C 1
ATOM 725 O O . LEU A 1 89 ? 1.572 25.953 13.109 1 92.12 89 LEU A O 1
ATOM 729 N N . TYR A 1 90 ? 0.43 25.234 14.875 1 91 90 TYR A N 1
ATOM 730 C CA . TYR A 1 90 ? 0.372 26.562 15.484 1 91 90 TYR A CA 1
ATOM 731 C C . TYR A 1 90 ? 1.635 26.844 16.281 1 91 90 TYR A C 1
ATOM 733 O O . TYR A 1 90 ? 1.812 27.953 16.797 1 91 90 TYR A O 1
ATOM 741 N N . GLU A 1 91 ? 2.539 25.906 16.328 1 87.88 91 GLU A N 1
ATOM 742 C CA . GLU A 1 91 ? 3.783 26.094 17.062 1 87.88 91 GLU A CA 1
ATOM 743 C C . GLU A 1 91 ? 4.945 26.391 16.125 1 87.88 91 GLU A C 1
ATOM 745 O O . GLU A 1 91 ? 6.078 26.594 16.578 1 87.88 91 GLU A O 1
ATOM 750 N N . VAL A 1 92 ? 4.68 26.438 14.906 1 87.75 92 VAL A N 1
ATOM 751 C CA . VAL A 1 92 ? 5.734 26.688 13.93 1 87.75 92 VAL A CA 1
ATOM 752 C C . VAL A 1 92 ? 6.363 28.047 14.18 1 87.75 92 VAL A C 1
ATOM 754 O O . VAL A 1 92 ? 5.656 29.047 14.328 1 87.75 92 VAL A O 1
ATOM 757 N N . GLU A 1 93 ? 7.637 28.031 14.188 1 81.12 93 GLU A N 1
ATOM 758 C CA . GLU A 1 93 ? 8.383 29.266 14.438 1 81.12 93 GLU A CA 1
ATOM 759 C C . GLU A 1 93 ? 8.773 29.953 13.133 1 81.12 93 GLU A C 1
ATOM 761 O O . GLU A 1 93 ? 8.766 29.312 12.07 1 81.12 93 GLU A O 1
ATOM 766 N N . CYS A 1 94 ? 9.094 31.234 13.305 1 76.62 94 CYS A N 1
ATOM 767 C CA . CYS A 1 94 ? 9.531 32 12.156 1 76.62 94 CYS A CA 1
ATOM 768 C C . CYS A 1 94 ? 10.836 31.484 11.594 1 76.62 94 CYS A C 1
ATOM 770 O O . CYS A 1 94 ? 11.773 31.203 12.344 1 76.62 94 CYS A O 1
ATOM 772 N N . PRO A 1 95 ? 10.891 31.266 10.312 1 73.5 95 PRO A N 1
ATOM 773 C CA . PRO A 1 95 ? 12.086 30.703 9.672 1 73.5 95 PRO A CA 1
ATOM 774 C C . PRO A 1 95 ? 13.344 31.516 9.969 1 73.5 95 PRO A C 1
ATOM 776 O O . PRO A 1 95 ? 14.453 30.969 9.922 1 73.5 95 PRO A O 1
ATOM 779 N N . GLN A 1 96 ? 13.117 32.844 10.117 1 67.19 96 GLN A N 1
ATOM 780 C CA . GLN A 1 96 ? 14.266 33.688 10.398 1 67.19 96 GLN A CA 1
ATOM 781 C C . GLN A 1 96 ? 15.047 33.156 11.602 1 67.19 96 GLN A C 1
ATOM 783 O O . GLN A 1 96 ? 16.219 33.531 11.781 1 67.19 96 GLN A O 1
ATOM 788 N N . TYR A 1 97 ? 14.414 32.344 12.242 1 64.5 97 TYR A N 1
ATOM 789 C CA . TYR A 1 97 ? 15.047 31.844 13.445 1 64.5 97 TYR A CA 1
ATOM 790 C C . TYR A 1 97 ? 15.93 30.641 13.133 1 64.5 97 TYR A C 1
ATOM 792 O O . TYR A 1 97 ? 16.656 30.141 14 1 64.5 97 TYR A O 1
ATOM 800 N N . TYR A 1 98 ? 15.852 30.375 11.836 1 70.81 98 TYR A N 1
ATOM 801 C CA . TYR A 1 98 ? 16.766 29.297 11.477 1 70.81 98 TYR A CA 1
ATOM 802 C C . TYR A 1 98 ? 18.188 29.797 11.375 1 70.81 98 TYR A C 1
ATOM 804 O O . TYR A 1 98 ? 18.453 30.828 10.734 1 70.81 98 TYR A O 1
ATOM 812 N N . GLN A 1 99 ? 19.047 29.281 12.281 1 70.62 99 GLN A N 1
ATOM 813 C CA . GLN A 1 99 ? 20.453 29.578 12.125 1 70.62 99 GLN A CA 1
ATOM 814 C C . GLN A 1 99 ? 20.984 29.062 10.789 1 70.62 99 GLN A C 1
ATOM 816 O O . GLN A 1 99 ? 20.875 27.875 10.484 1 70.62 99 GLN A O 1
ATOM 821 N N . LYS A 1 100 ? 21.406 30.109 10 1 74 100 LYS A N 1
ATOM 822 C CA . LYS A 1 100 ? 21.938 29.719 8.703 1 74 100 LYS A CA 1
ATOM 823 C C . LYS A 1 100 ? 23.141 28.781 8.859 1 74 100 LYS A C 1
ATOM 825 O O . LYS A 1 100 ? 23.953 28.969 9.766 1 74 100 LYS A O 1
ATOM 830 N N . GLU A 1 101 ? 23.062 27.703 8.109 1 73.06 101 GLU A N 1
ATOM 831 C CA . GLU A 1 101 ? 24.125 26.703 8.141 1 73.06 101 GLU A CA 1
ATOM 832 C C . GLU A 1 101 ? 25.312 27.125 7.277 1 73.06 101 GLU A C 1
ATOM 834 O O . GLU A 1 101 ? 25.125 27.719 6.211 1 73.06 101 GLU A O 1
ATOM 839 N N . GLU A 1 102 ? 26.453 27.078 7.984 1 67.62 102 GLU A N 1
ATOM 840 C CA . GLU A 1 102 ? 27.656 27.391 7.207 1 67.62 102 GLU A CA 1
ATOM 841 C C . GLU A 1 102 ? 28.047 26.234 6.297 1 67.62 102 GLU A C 1
ATOM 843 O O . GLU A 1 102 ? 27.844 25.062 6.652 1 67.62 102 GLU A O 1
ATOM 848 N N . CYS A 1 103 ? 28.375 26.594 5.039 1 64.5 103 CYS A N 1
ATOM 849 C CA . CYS A 1 103 ? 28.812 25.625 4.047 1 64.5 103 CYS A CA 1
ATOM 850 C C . CYS A 1 103 ? 30.062 24.891 4.523 1 64.5 103 CYS A C 1
ATOM 852 O O . CYS A 1 103 ? 31.031 25.531 4.965 1 64.5 103 CYS A O 1
ATOM 854 N N . LEU A 1 104 ? 29.844 23.594 4.828 1 64.06 104 LEU A N 1
ATOM 855 C CA . LEU A 1 104 ? 31.031 22.797 5.09 1 64.06 104 LEU A CA 1
ATOM 856 C C . LEU A 1 104 ? 31.625 22.25 3.791 1 64.06 104 LEU A C 1
ATOM 858 O O . LEU A 1 104 ? 30.922 21.641 2.992 1 64.06 104 LEU A O 1
ATOM 862 N N . ASP A 1 105 ? 32.75 22.688 3.318 1 63.41 105 ASP A N 1
ATOM 863 C CA . ASP A 1 105 ? 33.406 22.297 2.066 1 63.41 105 ASP A CA 1
ATOM 864 C C . ASP A 1 105 ? 33.875 20.859 2.117 1 63.41 105 ASP A C 1
ATOM 866 O O . ASP A 1 105 ? 34.531 20.375 1.179 1 63.41 105 ASP A O 1
ATOM 870 N N . THR A 1 106 ? 33.531 20.094 3.035 1 70.5 106 THR A N 1
ATOM 871 C CA . THR A 1 106 ? 34.031 18.719 3.086 1 70.5 106 THR A CA 1
ATOM 872 C C . THR A 1 106 ? 33.125 17.766 2.355 1 70.5 106 THR A C 1
ATOM 874 O O . THR A 1 106 ? 31.891 17.875 2.469 1 70.5 106 THR A O 1
ATOM 877 N N . PRO A 1 107 ? 33.844 16.922 1.516 1 70.94 107 PRO A N 1
ATOM 878 C CA . PRO A 1 107 ? 33.031 15.914 0.831 1 70.94 107 PRO A CA 1
ATOM 879 C C . PRO A 1 107 ? 32.25 15.031 1.799 1 70.94 107 PRO A C 1
ATOM 881 O O . PRO A 1 107 ? 32.656 14.875 2.957 1 70.94 107 PRO A O 1
ATOM 884 N N . VAL A 1 108 ? 31.109 14.656 1.381 1 78.5 108 VAL A N 1
ATOM 885 C CA . VAL A 1 108 ? 30.344 13.703 2.18 1 78.5 108 VAL A CA 1
ATOM 886 C C . VAL A 1 108 ? 31.203 12.477 2.479 1 78.5 108 VAL A C 1
ATOM 888 O O . VAL A 1 108 ? 31.359 12.094 3.639 1 78.5 108 VAL A O 1
ATOM 891 N N . SER A 1 109 ? 31.75 11.766 1.476 1 80.06 109 SER A N 1
ATOM 892 C CA . SER A 1 109 ? 32.719 10.688 1.541 1 80.06 109 SER A CA 1
ATOM 893 C C . SER A 1 109 ? 33.438 10.508 0.208 1 80.06 109 SER A C 1
ATOM 895 O O . SER A 1 109 ? 32.906 10.883 -0.842 1 80.06 109 SER A O 1
ATOM 897 N N . ALA A 1 110 ? 34.625 10.031 0.354 1 80.69 110 ALA A N 1
ATOM 898 C CA . ALA A 1 110 ? 35.375 9.75 -0.876 1 80.69 110 ALA A CA 1
ATOM 899 C C . ALA A 1 110 ? 35.031 8.352 -1.402 1 80.69 110 ALA A C 1
ATOM 901 O O . ALA A 1 110 ? 35.281 8.055 -2.574 1 80.69 110 ALA A O 1
ATOM 902 N N . GLU A 1 111 ? 34.469 7.59 -0.641 1 89.12 111 GLU A N 1
ATOM 903 C CA . GLU A 1 111 ? 34.25 6.188 -1 1 89.12 111 GLU A CA 1
ATOM 904 C C . GLU A 1 111 ? 32.812 5.934 -1.437 1 89.12 111 GLU A C 1
ATOM 906 O O . GLU A 1 111 ? 31.891 6.156 -0.667 1 89.12 111 GLU A O 1
ATOM 911 N N . ASN A 1 112 ? 32.719 5.422 -2.682 1 92.25 112 ASN A N 1
ATOM 912 C CA . ASN A 1 112 ? 31.422 5.008 -3.176 1 92.25 112 ASN A CA 1
ATOM 913 C C . ASN A 1 112 ? 30.891 3.807 -2.4 1 92.25 112 ASN A C 1
ATOM 915 O O . ASN A 1 112 ? 31.625 2.846 -2.15 1 92.25 112 ASN A O 1
ATOM 919 N N . GLY A 1 113 ? 29.672 3.916 -2.004 1 92.5 113 GLY A N 1
ATOM 920 C CA . GLY A 1 113 ? 29.078 2.836 -1.232 1 92.5 113 GLY A CA 1
ATOM 921 C C . GLY A 1 113 ? 29.359 2.934 0.253 1 92.5 113 GLY A C 1
ATOM 922 O O . GLY A 1 113 ? 29.141 1.975 0.997 1 92.5 113 GLY A O 1
ATOM 923 N N . HIS A 1 114 ? 29.859 4.059 0.676 1 93.88 114 HIS A N 1
ATOM 924 C CA . HIS A 1 114 ? 30.156 4.246 2.09 1 93.88 114 HIS A CA 1
ATOM 925 C C . HIS A 1 114 ? 28.891 4.215 2.936 1 93.88 114 HIS A C 1
ATOM 927 O O . HIS A 1 114 ? 27.922 4.898 2.623 1 93.88 114 HIS A O 1
ATOM 933 N N . LEU A 1 115 ? 28.969 3.438 4.035 1 95.94 115 LEU A N 1
ATOM 934 C CA . LEU A 1 115 ? 27.828 3.271 4.926 1 95.94 115 LEU A CA 1
ATOM 935 C C . LEU A 1 115 ? 28.016 4.082 6.203 1 95.94 115 LEU A C 1
ATOM 937 O O . LEU A 1 115 ? 29.031 3.959 6.879 1 95.94 115 LEU A O 1
ATOM 941 N N . TYR A 1 116 ? 27.047 4.941 6.43 1 95.88 116 TYR A N 1
ATOM 942 C CA . TYR A 1 116 ? 26.953 5.609 7.723 1 95.88 116 TYR A CA 1
ATOM 943 C C . TYR A 1 116 ? 26.078 4.812 8.68 1 95.88 116 TYR A C 1
ATOM 945 O O . TYR A 1 116 ? 25.016 4.32 8.297 1 95.88 116 TYR A O 1
ATOM 953 N N . THR A 1 117 ? 26.453 4.68 9.977 1 94.38 117 THR A N 1
ATOM 954 C CA . THR A 1 117 ? 25.719 3.816 10.891 1 94.38 117 THR A CA 1
ATOM 955 C C . THR A 1 117 ? 25.328 4.578 12.156 1 94.38 117 THR A C 1
ATOM 957 O O . THR A 1 117 ? 25.047 3.969 13.195 1 94.38 117 THR A O 1
ATOM 960 N N . ASN A 1 118 ? 25.344 5.852 12.125 1 94.5 118 ASN A N 1
ATOM 961 C CA . ASN A 1 118 ? 24.859 6.645 13.25 1 94.5 118 ASN A CA 1
ATOM 962 C C . ASN A 1 118 ? 24.125 7.902 12.766 1 94.5 118 ASN A C 1
ATOM 964 O O . ASN A 1 118 ? 24.516 8.492 11.758 1 94.5 118 ASN A O 1
ATOM 968 N N . LYS A 1 119 ? 23.297 8.336 13.555 1 96.25 119 LYS A N 1
ATOM 969 C CA . LYS A 1 119 ? 22.375 9.414 13.18 1 96.25 119 LYS A CA 1
ATOM 970 C C . LYS A 1 119 ? 23.125 10.727 12.984 1 96.25 119 LYS A C 1
ATOM 972 O O . LYS A 1 119 ? 22.875 11.461 12.023 1 96.25 119 LYS A O 1
ATOM 977 N N . MET A 1 120 ? 24.047 11.039 13.852 1 95.31 120 MET A N 1
ATOM 978 C CA . MET A 1 120 ? 24.781 12.297 13.773 1 95.31 120 MET A CA 1
ATOM 979 C C . MET A 1 120 ? 25.547 12.398 12.461 1 95.31 120 MET A C 1
ATOM 981 O O . MET A 1 120 ? 25.562 13.453 11.82 1 95.31 120 MET A O 1
ATOM 985 N N . ALA A 1 121 ? 26.156 11.289 12.102 1 94.75 121 ALA A N 1
ATOM 986 C CA . ALA A 1 121 ? 26.922 11.258 10.852 1 94.75 121 ALA A CA 1
ATOM 987 C C . ALA A 1 121 ? 26 11.398 9.641 1 94.75 121 ALA A C 1
ATOM 989 O O . ALA A 1 121 ? 26.344 12.055 8.656 1 94.75 121 ALA A O 1
ATOM 990 N N . VAL A 1 122 ? 24.844 10.75 9.734 1 96.38 122 VAL A N 1
ATOM 991 C CA . VAL A 1 122 ? 23.875 10.828 8.648 1 96.38 122 VAL A CA 1
ATOM 992 C C . VAL A 1 122 ? 23.422 12.273 8.469 1 96.38 122 VAL A C 1
ATOM 994 O O . VAL A 1 122 ? 23.422 12.797 7.352 1 96.38 122 VAL A O 1
ATOM 997 N N . LEU A 1 123 ? 23.078 12.938 9.539 1 94.69 123 LEU A N 1
ATOM 998 C CA . LEU A 1 123 ? 22.594 14.312 9.492 1 94.69 123 LEU A CA 1
ATOM 999 C C . LEU A 1 123 ? 23.672 15.25 8.977 1 94.69 123 LEU A C 1
ATOM 1001 O O . LEU A 1 123 ? 23.391 16.172 8.203 1 94.69 123 LEU A O 1
ATOM 1005 N N . ALA A 1 124 ? 24.906 14.984 9.359 1 92.56 124 ALA A N 1
ATOM 1006 C CA . ALA A 1 124 ? 26.031 15.773 8.867 1 92.56 124 ALA A CA 1
ATOM 1007 C C . ALA A 1 124 ? 26.203 15.602 7.359 1 92.56 124 ALA A C 1
ATOM 1009 O O . ALA A 1 124 ? 26.484 16.562 6.645 1 92.56 124 ALA A O 1
ATOM 1010 N N . ALA A 1 125 ? 26.047 14.359 6.945 1 93.94 125 ALA A N 1
ATOM 1011 C CA . ALA A 1 125 ? 26.156 14.086 5.516 1 93.94 125 ALA A CA 1
ATOM 1012 C C . ALA A 1 125 ? 25.062 14.812 4.727 1 93.94 125 ALA A C 1
ATOM 1014 O O . ALA A 1 125 ? 25.328 15.359 3.652 1 93.94 125 ALA A O 1
ATOM 1015 N N . VAL A 1 126 ? 23.859 14.828 5.266 1 94.56 126 VAL A N 1
ATOM 1016 C CA . VAL A 1 126 ? 22.75 15.516 4.625 1 94.56 126 VAL A CA 1
ATOM 1017 C C . VAL A 1 126 ? 23.062 17.016 4.516 1 94.56 126 VAL A C 1
ATOM 1019 O O . VAL A 1 126 ? 22.875 17.609 3.457 1 94.56 126 VAL A O 1
ATOM 1022 N N . GLN A 1 127 ? 23.531 17.578 5.566 1 92.5 127 GLN A N 1
ATOM 1023 C CA . GLN A 1 127 ? 23.859 19 5.598 1 92.5 127 GLN A CA 1
ATOM 1024 C C . GLN A 1 127 ? 24.906 19.328 4.543 1 92.5 127 GLN A C 1
ATOM 1026 O O . GLN A 1 127 ? 24.75 20.281 3.785 1 92.5 127 GLN A O 1
ATOM 1031 N N . ARG A 1 128 ? 25.906 18.562 4.473 1 91.19 128 ARG A N 1
ATOM 1032 C CA . ARG A 1 128 ? 27 18.797 3.521 1 91.19 128 ARG A CA 1
ATOM 1033 C C . ARG A 1 128 ? 26.5 18.672 2.086 1 91.19 128 ARG A C 1
ATOM 1035 O O . ARG A 1 128 ? 26.906 19.422 1.209 1 91.19 128 ARG A O 1
ATOM 1042 N N . LEU A 1 129 ? 25.641 17.734 1.871 1 92.44 129 LEU A N 1
ATOM 1043 C CA . LEU A 1 129 ? 25.125 17.453 0.53 1 92.44 129 LEU A CA 1
ATOM 1044 C C . LEU A 1 129 ? 24.234 18.594 0.048 1 92.44 129 LEU A C 1
ATOM 1046 O O . LEU A 1 129 ? 24.281 18.969 -1.126 1 92.44 129 LEU A O 1
ATOM 1050 N N . CYS A 1 130 ? 23.516 19.281 0.91 1 90.75 130 CYS A N 1
ATOM 1051 C CA . CYS A 1 130 ? 22.516 20.266 0.543 1 90.75 130 CYS A CA 1
ATOM 1052 C C . CYS A 1 130 ? 23.141 21.656 0.389 1 90.75 130 CYS A C 1
ATOM 1054 O O . CYS A 1 130 ? 22.609 22.5 -0.323 1 90.75 130 CYS A O 1
ATOM 1056 N N . LEU A 1 131 ? 24.281 22.031 0.991 1 85.75 131 LEU A N 1
ATOM 1057 C CA . LEU A 1 131 ? 24.797 23.391 1.056 1 85.75 131 LEU A CA 1
ATOM 1058 C C . LEU A 1 131 ? 25.75 23.656 -0.105 1 85.75 131 LEU A C 1
ATOM 1060 O O . LEU A 1 131 ? 25.938 24.812 -0.505 1 85.75 131 LEU A O 1
ATOM 1064 N N . ASN A 1 132 ? 26.406 22.844 -0.738 1 78.25 132 ASN A N 1
ATOM 1065 C CA . ASN A 1 132 ? 27.375 23.078 -1.798 1 78.25 132 ASN A CA 1
ATOM 1066 C C . ASN A 1 132 ? 27.016 22.344 -3.078 1 78.25 132 ASN A C 1
ATOM 1068 O O . ASN A 1 132 ? 27.812 21.547 -3.594 1 78.25 132 ASN A O 1
ATOM 1072 N N . THR A 1 133 ? 25.797 22.672 -3.592 1 87.62 133 THR A N 1
ATOM 1073 C CA . THR A 1 133 ? 25.312 21.922 -4.742 1 87.62 133 THR A CA 1
ATOM 1074 C C . THR A 1 133 ? 24.562 22.828 -5.711 1 87.62 133 THR A C 1
ATOM 1076 O O . THR A 1 133 ? 24.281 23.984 -5.387 1 87.62 133 THR A O 1
ATOM 1079 N N . ALA A 1 134 ? 24.359 22.453 -6.922 1 90.88 134 ALA A N 1
ATOM 1080 C CA . ALA A 1 134 ? 23.656 23.203 -7.957 1 90.88 134 ALA A CA 1
ATOM 1081 C C . ALA A 1 134 ? 22.156 22.984 -7.863 1 90.88 134 ALA A C 1
ATOM 1083 O O . ALA A 1 134 ? 21.359 23.844 -8.25 1 90.88 134 ALA A O 1
ATOM 1084 N N . SER A 1 135 ? 21.766 21.875 -7.387 1 95.38 135 SER A N 1
ATOM 1085 C CA . SER A 1 135 ? 20.375 21.531 -7.168 1 95.38 135 SER A CA 1
ATOM 1086 C C . SER A 1 135 ? 20.234 20.422 -6.137 1 95.38 135 SER A C 1
ATOM 1088 O O . SER A 1 135 ? 21.125 19.578 -5.996 1 95.38 135 SER A O 1
ATOM 1090 N N . VAL A 1 136 ? 19.203 20.438 -5.434 1 96.81 136 VAL A N 1
ATOM 1091 C CA . VAL A 1 136 ? 18.969 19.422 -4.406 1 96.81 136 VAL A CA 1
ATOM 1092 C C . VAL A 1 136 ? 17.594 18.781 -4.625 1 96.81 136 VAL A C 1
ATOM 1094 O O . VAL A 1 136 ? 16.578 19.469 -4.73 1 96.81 136 VAL A O 1
ATOM 1097 N N . ARG A 1 137 ? 17.562 17.516 -4.742 1 97.88 137 ARG A N 1
ATOM 1098 C CA . ARG A 1 137 ? 16.344 16.719 -4.891 1 97.88 137 ARG A CA 1
ATOM 1099 C C . ARG A 1 137 ? 16.156 15.781 -3.701 1 97.88 137 ARG A C 1
ATOM 1101 O O . ARG A 1 137 ? 16.984 14.898 -3.465 1 97.88 137 ARG A O 1
ATOM 1108 N N . ILE A 1 138 ? 15.086 15.953 -3.021 1 97.62 138 ILE A N 1
ATOM 1109 C CA . ILE A 1 138 ? 14.867 15.273 -1.751 1 97.62 138 ILE A CA 1
ATOM 1110 C C . ILE A 1 138 ? 13.625 14.398 -1.846 1 97.62 138 ILE A C 1
ATOM 1112 O O . ILE A 1 138 ? 12.523 14.891 -2.104 1 97.62 138 ILE A O 1
ATOM 1116 N N . ALA A 1 139 ? 13.734 13.109 -1.7 1 95.38 139 ALA A N 1
ATOM 1117 C CA . ALA A 1 139 ? 12.625 12.172 -1.563 1 95.38 139 ALA A CA 1
ATOM 1118 C C . ALA A 1 139 ? 12.602 11.547 -0.168 1 95.38 139 ALA A C 1
ATOM 1120 O O . ALA A 1 139 ? 13.156 10.477 0.051 1 95.38 139 ALA A O 1
ATOM 1121 N N . ILE A 1 140 ? 11.953 12.227 0.756 1 94.5 140 ILE A N 1
ATOM 1122 C CA . ILE A 1 140 ? 11.969 11.836 2.162 1 94.5 140 ILE A CA 1
ATOM 1123 C C . ILE A 1 140 ? 10.594 12.094 2.783 1 94.5 140 ILE A C 1
ATOM 1125 O O . ILE A 1 140 ? 9.969 13.117 2.506 1 94.5 140 ILE A O 1
ATOM 1129 N N . GLN A 1 141 ? 10.156 11.172 3.561 1 93.19 141 GLN A N 1
ATOM 1130 C CA . GLN A 1 141 ? 8.945 11.359 4.352 1 93.19 141 GLN A CA 1
ATOM 1131 C C . GLN A 1 141 ? 9.211 12.258 5.559 1 93.19 141 GLN A C 1
ATOM 1133 O O . GLN A 1 141 ? 10.219 12.094 6.254 1 93.19 141 GLN A O 1
ATOM 1138 N N . PRO A 1 142 ? 8.367 13.273 5.727 1 94.56 142 PRO A N 1
ATOM 1139 C CA . PRO A 1 142 ? 8.562 14.117 6.906 1 94.56 142 PRO A CA 1
ATOM 1140 C C . PRO A 1 142 ? 8.172 13.414 8.203 1 94.56 142 PRO A C 1
ATOM 1142 O O . PRO A 1 142 ? 7.082 13.641 8.734 1 94.56 142 PRO A O 1
ATOM 1145 N N . GLU A 1 143 ? 9.047 12.719 8.789 1 92.25 143 GLU A N 1
ATOM 1146 C CA . GLU A 1 143 ? 8.789 11.938 9.992 1 92.25 143 GLU A CA 1
ATOM 1147 C C . GLU A 1 143 ? 9.812 12.234 11.078 1 92.25 143 GLU A C 1
ATOM 1149 O O . GLU A 1 143 ? 9.461 12.43 12.242 1 92.25 143 GLU A O 1
ATOM 1154 N N . ASP A 1 144 ? 11.047 12.242 10.695 1 94.94 144 ASP A N 1
ATOM 1155 C CA . ASP A 1 144 ? 12.125 12.422 11.664 1 94.94 144 ASP A CA 1
ATOM 1156 C C . ASP A 1 144 ? 12.367 13.898 11.953 1 94.94 144 ASP A C 1
ATOM 1158 O O . ASP A 1 144 ? 12.805 14.641 11.07 1 94.94 144 ASP A O 1
ATOM 1162 N N . GLN A 1 145 ? 12.25 14.273 13.164 1 94.25 145 GLN A N 1
ATOM 1163 C CA . GLN A 1 145 ? 12.297 15.688 13.547 1 94.25 145 GLN A CA 1
ATOM 1164 C C . GLN A 1 145 ? 13.703 16.25 13.367 1 94.25 145 GLN A C 1
ATOM 1166 O O . GLN A 1 145 ? 13.859 17.406 12.938 1 94.25 145 GLN A O 1
ATOM 1171 N N . ASP A 1 146 ? 14.695 15.516 13.695 1 94.88 146 ASP A N 1
ATOM 1172 C CA . ASP A 1 146 ? 16.062 16 13.555 1 94.88 146 ASP A CA 1
ATOM 1173 C C . ASP A 1 146 ? 16.422 16.266 12.094 1 94.88 146 ASP A C 1
ATOM 1175 O O . ASP A 1 146 ? 17.031 17.281 11.766 1 94.88 146 ASP A O 1
ATOM 1179 N N . LEU A 1 147 ? 16.031 15.328 11.305 1 96.31 147 LEU A N 1
ATOM 1180 C CA . LEU A 1 147 ? 16.281 15.484 9.875 1 96.31 147 LEU A CA 1
ATOM 1181 C C . LEU A 1 147 ? 15.539 16.703 9.328 1 96.31 147 LEU A C 1
ATOM 1183 O O . LEU A 1 147 ? 16.109 17.469 8.539 1 96.31 147 LEU A O 1
ATOM 1187 N N . LEU A 1 148 ? 14.305 16.875 9.742 1 95.38 148 LEU A N 1
ATOM 1188 C CA . LEU A 1 148 ? 13.5 17.984 9.258 1 95.38 148 LEU A CA 1
ATOM 1189 C C . LEU A 1 148 ? 14.109 19.328 9.695 1 95.38 148 LEU A C 1
ATOM 1191 O O . LEU A 1 148 ? 14.055 20.312 8.953 1 95.38 148 LEU A O 1
ATOM 1195 N N . GLU A 1 149 ? 14.656 19.344 10.859 1 92.81 149 GLU A N 1
ATOM 1196 C CA . GLU A 1 149 ? 15.336 20.547 11.32 1 92.81 149 GLU A CA 1
ATOM 1197 C C . GLU A 1 149 ? 16.531 20.891 10.438 1 92.81 149 GLU A C 1
ATOM 1199 O O . GLU A 1 149 ? 16.719 22.047 10.055 1 92.81 149 GLU A O 1
ATOM 1204 N N . ILE A 1 150 ? 17.266 19.875 10.109 1 92.62 150 ILE A N 1
ATOM 1205 C CA . ILE A 1 150 ? 18.422 20.078 9.25 1 92.62 150 ILE A CA 1
ATOM 1206 C C . ILE A 1 150 ? 17.969 20.547 7.867 1 92.62 150 ILE A C 1
ATOM 1208 O O . ILE A 1 150 ? 18.531 21.484 7.297 1 92.62 150 ILE A O 1
ATOM 1212 N N . LEU A 1 151 ? 17 19.906 7.34 1 93.56 151 LEU A N 1
ATOM 1213 C CA . LEU A 1 151 ? 16.469 20.297 6.035 1 93.56 151 LEU A CA 1
ATOM 1214 C C . LEU A 1 151 ? 15.977 21.734 6.055 1 93.56 151 LEU A C 1
ATOM 1216 O O . LEU A 1 151 ? 16.234 22.5 5.117 1 93.56 151 LEU A O 1
ATOM 1220 N N . GLY A 1 152 ? 15.227 22.109 7.148 1 93 152 GLY A N 1
ATOM 1221 C CA . GLY A 1 152 ? 14.773 23.484 7.297 1 93 152 GLY A CA 1
ATOM 1222 C C . GLY A 1 152 ? 15.914 24.484 7.266 1 93 152 GLY A C 1
ATOM 1223 O O . GLY A 1 152 ? 15.82 25.516 6.586 1 93 152 GLY A O 1
ATOM 1224 N N . ARG A 1 153 ? 17 24.188 7.914 1 91.62 153 ARG A N 1
ATOM 1225 C CA . ARG A 1 153 ? 18.172 25.062 7.938 1 91.62 153 ARG A CA 1
ATOM 1226 C C . ARG A 1 153 ? 18.797 25.172 6.555 1 91.62 153 ARG A C 1
ATOM 1228 O O . ARG A 1 153 ? 19.234 26.25 6.145 1 91.62 153 ARG A O 1
ATOM 1235 N N . CYS A 1 154 ? 18.844 24.047 5.914 1 92 154 CYS A N 1
ATOM 1236 C CA . CYS A 1 154 ? 19.422 24.031 4.57 1 92 154 CYS A CA 1
ATOM 1237 C C . CYS A 1 154 ? 18.594 24.891 3.617 1 92 154 CYS A C 1
ATOM 1239 O O . CYS A 1 154 ? 19.141 25.656 2.822 1 92 154 CYS A O 1
ATOM 1241 N N . VAL A 1 155 ? 17.312 24.797 3.711 1 92.5 155 VAL A N 1
ATOM 1242 C CA . VAL A 1 155 ? 16.406 25.547 2.854 1 92.5 155 VAL A CA 1
ATOM 1243 C C . VAL A 1 155 ? 16.547 27.047 3.16 1 92.5 155 VAL A C 1
ATOM 1245 O O . VAL A 1 155 ? 16.594 27.875 2.244 1 92.5 155 VAL A O 1
ATOM 1248 N N . ALA A 1 156 ? 16.625 27.328 4.391 1 90.31 156 ALA A N 1
ATOM 1249 C CA . ALA A 1 156 ? 16.766 28.719 4.801 1 90.31 156 ALA A CA 1
ATOM 1250 C C . ALA A 1 156 ? 18.078 29.312 4.262 1 90.31 156 ALA A C 1
ATOM 1252 O O . ALA A 1 156 ? 18.125 30.484 3.896 1 90.31 156 ALA A O 1
ATOM 1253 N N . SER A 1 157 ? 19.094 28.531 4.203 1 89.06 157 SER A N 1
ATOM 1254 C CA . SER A 1 157 ? 20.422 29 3.83 1 89.06 157 SER A CA 1
ATOM 1255 C C . SER A 1 157 ? 20.562 29.078 2.314 1 89.06 157 SER A C 1
ATOM 1257 O O . SER A 1 157 ? 21.219 30 1.805 1 89.06 157 SER A O 1
ATOM 1259 N N . CYS A 1 158 ? 19.938 28.156 1.601 1 88.5 158 CYS A N 1
ATOM 1260 C CA . CYS A 1 158 ? 20.281 28.094 0.186 1 88.5 158 CYS A CA 1
ATOM 1261 C C . CYS A 1 158 ? 19.031 28.109 -0.687 1 88.5 158 CYS A C 1
ATOM 1263 O O . CYS A 1 158 ? 19.125 28.156 -1.914 1 88.5 158 CYS A O 1
ATOM 1265 N N . GLY A 1 159 ? 17.906 28.125 -0.177 1 84.94 159 GLY A N 1
ATOM 1266 C CA . GLY A 1 159 ? 16.672 28 -0.93 1 84.94 159 GLY A CA 1
ATOM 1267 C C . GLY A 1 159 ? 16.484 29.094 -1.957 1 84.94 159 GLY A C 1
ATOM 1268 O O . GLY A 1 159 ? 15.82 28.891 -2.975 1 84.94 159 GLY A O 1
ATOM 1269 N N . ASP A 1 160 ? 17.125 30.188 -1.78 1 87.25 160 ASP A N 1
ATOM 1270 C CA . ASP A 1 160 ? 16.969 31.312 -2.691 1 87.25 160 ASP A CA 1
ATOM 1271 C C . ASP A 1 160 ? 17.922 31.203 -3.873 1 87.25 160 ASP A C 1
ATOM 1273 O O . ASP A 1 160 ? 17.703 31.828 -4.918 1 87.25 160 ASP A O 1
ATOM 1277 N N . THR A 1 161 ? 18.953 30.453 -3.703 1 90 161 THR A N 1
ATOM 1278 C CA . THR A 1 161 ? 20 30.438 -4.723 1 90 161 THR A CA 1
ATOM 1279 C C . THR A 1 161 ? 20.062 29.062 -5.402 1 90 161 THR A C 1
ATOM 1281 O O . THR A 1 161 ? 20.531 28.953 -6.543 1 90 161 THR A O 1
ATOM 1284 N N . VAL A 1 162 ? 19.719 28.062 -4.695 1 92.62 162 VAL A N 1
ATOM 1285 C CA . VAL A 1 162 ? 19.797 26.688 -5.188 1 92.62 162 VAL A CA 1
ATOM 1286 C C . VAL A 1 162 ? 18.391 26.109 -5.359 1 92.62 162 VAL A C 1
ATOM 1288 O O . VAL A 1 162 ? 17.594 26.125 -4.418 1 92.62 162 VAL A O 1
ATOM 1291 N N . PRO A 1 163 ? 18.078 25.672 -6.57 1 95.81 163 PRO A N 1
ATOM 1292 C CA . PRO A 1 163 ? 16.781 25.016 -6.723 1 95.81 163 PRO A CA 1
ATOM 1293 C C . PRO A 1 163 ? 16.641 23.766 -5.844 1 95.81 163 PRO A C 1
ATOM 1295 O O . PRO A 1 163 ? 17.5 22.875 -5.902 1 95.81 163 PRO A O 1
ATOM 1298 N N . MET A 1 164 ? 15.641 23.719 -5.066 1 96.44 164 MET A N 1
ATOM 1299 C CA . MET A 1 164 ? 15.375 22.594 -4.184 1 96.44 164 MET A CA 1
ATOM 1300 C C . MET A 1 164 ? 13.984 22.016 -4.441 1 96.44 164 MET A C 1
ATOM 1302 O O . MET A 1 164 ? 13.023 22.766 -4.645 1 96.44 164 MET A O 1
ATOM 1306 N N . GLN A 1 165 ? 13.914 20.688 -4.52 1 97.88 165 GLN A N 1
ATOM 1307 C CA . GLN A 1 165 ? 12.664 19.953 -4.691 1 97.88 165 GLN A CA 1
ATOM 1308 C C . GLN A 1 165 ? 12.484 18.922 -3.588 1 97.88 165 GLN A C 1
ATOM 1310 O O . GLN A 1 165 ? 13.445 18.266 -3.172 1 97.88 165 GLN A O 1
ATOM 1315 N N . TRP A 1 166 ? 11.328 18.875 -3.1 1 97.75 166 TRP A N 1
ATOM 1316 C CA . TRP A 1 166 ? 11 17.906 -2.055 1 97.75 166 TRP A CA 1
ATOM 1317 C C . TRP A 1 166 ? 9.789 17.062 -2.451 1 97.75 166 TRP A C 1
ATOM 1319 O O . TRP A 1 166 ? 8.742 17.609 -2.818 1 97.75 166 TRP A O 1
ATOM 1329 N N . LEU A 1 167 ? 9.984 15.773 -2.477 1 95.88 167 LEU A N 1
ATOM 1330 C CA . LEU A 1 167 ? 8.922 14.812 -2.754 1 95.88 167 LEU A CA 1
ATOM 1331 C C . LEU A 1 167 ? 8.625 13.961 -1.525 1 95.88 167 LEU A C 1
ATOM 1333 O O . LEU A 1 167 ? 9.547 13.406 -0.91 1 95.88 167 LEU A O 1
ATOM 1337 N N . PHE A 1 168 ? 7.387 13.875 -1.091 1 93.31 168 PHE A N 1
ATOM 1338 C CA . PHE A 1 168 ? 6.984 12.945 -0.044 1 93.31 168 PHE A CA 1
ATOM 1339 C C . PHE A 1 168 ? 5.645 12.297 -0.38 1 93.31 168 PHE A C 1
ATOM 1341 O O . PHE A 1 168 ? 5.094 12.523 -1.461 1 93.31 168 PHE A O 1
ATOM 1348 N N . TRP A 1 169 ? 5.164 11.461 0.504 1 89.88 169 TRP A N 1
ATOM 1349 C CA . TRP A 1 169 ? 4.012 10.633 0.179 1 89.88 169 TRP A CA 1
ATOM 1350 C C . TRP A 1 169 ? 2.871 10.867 1.166 1 89.88 169 TRP A C 1
ATOM 1352 O O . TRP A 1 169 ? 3.111 11.133 2.346 1 89.88 169 TRP A O 1
ATOM 1362 N N . LEU A 1 170 ? 1.646 10.758 0.634 1 90.56 170 LEU A N 1
ATOM 1363 C CA . LEU A 1 170 ? 0.435 10.797 1.445 1 90.56 170 LEU A CA 1
ATOM 1364 C C . LEU A 1 170 ? -0.292 9.453 1.402 1 90.56 170 LEU A C 1
ATOM 1366 O O . LEU A 1 170 ? -0.104 8.672 0.468 1 90.56 170 LEU A O 1
ATOM 1370 N N . GLU A 1 171 ? -0.997 9.188 2.449 1 85.38 171 GLU A N 1
ATOM 1371 C CA . GLU A 1 171 ? -1.85 8 2.475 1 85.38 171 GLU A CA 1
ATOM 1372 C C . GLU A 1 171 ? -3.061 8.18 1.562 1 85.38 171 GLU A C 1
ATOM 1374 O O . GLU A 1 171 ? -3.691 9.234 1.553 1 85.38 171 GLU A O 1
ATOM 1379 N N . PRO A 1 172 ? -3.289 7.09 0.794 1 80.88 172 PRO A N 1
ATOM 1380 C CA . PRO A 1 172 ? -4.527 7.176 0.015 1 80.88 172 PRO A CA 1
ATOM 1381 C C . PRO A 1 172 ? -5.777 7.117 0.888 1 80.88 172 PRO A C 1
ATOM 1383 O O . PRO A 1 172 ? -5.859 6.301 1.809 1 80.88 172 PRO A O 1
ATOM 1386 N N . SER A 1 173 ? -6.676 7.988 0.852 1 75.69 173 SER A N 1
ATOM 1387 C CA . SER A 1 173 ? -7.859 8.023 1.704 1 75.69 173 SER A CA 1
ATOM 1388 C C . SER A 1 173 ? -9.125 8.281 0.887 1 75.69 173 SER A C 1
ATOM 1390 O O . SER A 1 173 ? -10.234 8.273 1.428 1 75.69 173 SER A O 1
ATOM 1392 N N . ASP A 1 174 ? -9.172 8.297 -0.308 1 73.25 174 ASP A N 1
ATOM 1393 C CA . ASP A 1 174 ? -10.305 8.641 -1.163 1 73.25 174 ASP A CA 1
ATOM 1394 C C . ASP A 1 174 ? -11.078 9.836 -0.601 1 73.25 174 ASP A C 1
ATOM 1396 O O . ASP A 1 174 ? -12.305 9.805 -0.519 1 73.25 174 ASP A O 1
ATOM 1400 N N . GLY A 1 175 ? -10.336 10.859 -0.041 1 71.75 175 GLY A N 1
ATOM 1401 C CA . GLY A 1 175 ? -10.938 12.086 0.466 1 71.75 175 GLY A CA 1
ATOM 1402 C C . GLY A 1 175 ? -11.453 11.953 1.886 1 71.75 175 GLY A C 1
ATOM 1403 O O . GLY A 1 175 ? -11.992 12.906 2.447 1 71.75 175 GLY A O 1
ATOM 1404 N N . GLY A 1 176 ? -11.297 10.812 2.461 1 83.56 176 GLY A N 1
ATOM 1405 C CA . GLY A 1 176 ? -11.711 10.609 3.84 1 83.56 176 GLY A CA 1
ATOM 1406 C C . GLY A 1 176 ? -10.734 11.18 4.852 1 83.56 176 GLY A C 1
ATOM 1407 O O . GLY A 1 176 ? -9.805 11.898 4.484 1 83.56 176 GLY A O 1
ATOM 1408 N N . ILE A 1 177 ? -11.086 11 6.078 1 86.25 177 ILE A N 1
ATOM 1409 C CA . ILE A 1 177 ? -10.281 11.484 7.191 1 86.25 177 ILE A CA 1
ATOM 1410 C C . ILE A 1 177 ? -8.938 10.758 7.211 1 86.25 177 ILE A C 1
ATOM 1412 O O . ILE A 1 177 ? -8.891 9.531 7.191 1 86.25 177 ILE A O 1
ATOM 1416 N N . SER A 1 178 ? -7.91 11.578 7.23 1 90.81 178 SER A N 1
ATOM 1417 C CA . SER A 1 178 ? -6.586 10.984 7.41 1 90.81 178 SER A CA 1
ATOM 1418 C C . SER A 1 178 ? -5.77 11.773 8.43 1 90.81 178 SER A C 1
ATOM 1420 O O . SER A 1 178 ? -5.184 12.812 8.094 1 90.81 178 SER A O 1
ATOM 1422 N N . ALA A 1 179 ? -5.66 11.195 9.562 1 91.56 179 ALA A N 1
ATOM 1423 C CA . ALA A 1 179 ? -4.812 11.789 10.594 1 91.56 179 ALA A CA 1
ATOM 1424 C C . ALA A 1 179 ? -3.344 11.75 10.18 1 91.56 179 ALA A C 1
ATOM 1426 O O . ALA A 1 179 ? -2.58 12.664 10.5 1 91.56 179 ALA A O 1
ATOM 1427 N N . ALA A 1 180 ? -3.055 10.75 9.422 1 90.88 180 ALA A N 1
ATOM 1428 C CA . ALA A 1 180 ? -1.674 10.578 8.984 1 90.88 180 ALA A CA 1
ATOM 1429 C C . ALA A 1 180 ? -1.26 11.68 8.016 1 90.88 180 ALA A C 1
ATOM 1431 O O . ALA A 1 180 ? -0.152 12.219 8.109 1 90.88 180 ALA A O 1
ATOM 1432 N N . ASN A 1 181 ? -2.078 12 7.082 1 94.06 181 ASN A N 1
ATOM 1433 C CA . ASN A 1 181 ? -1.765 13.047 6.117 1 94.06 181 ASN A CA 1
ATOM 1434 C C . ASN A 1 181 ? -1.656 14.414 6.789 1 94.06 181 ASN A C 1
ATOM 1436 O O . ASN A 1 181 ? -0.812 15.227 6.418 1 94.06 181 ASN A O 1
ATOM 1440 N N . LEU A 1 182 ? -2.512 14.656 7.777 1 96.25 182 LEU A N 1
ATOM 1441 C CA . LEU A 1 182 ? -2.395 15.891 8.547 1 96.25 182 LEU A CA 1
ATOM 1442 C C . LEU A 1 182 ? -1.082 15.922 9.32 1 96.25 182 LEU A C 1
ATOM 1444 O O . LEU A 1 182 ? -0.457 16.984 9.445 1 96.25 182 LEU A O 1
ATOM 1448 N N . ASP A 1 183 ? -0.741 14.805 9.844 1 95 183 ASP A N 1
ATOM 1449 C CA . ASP A 1 183 ? 0.529 14.711 10.555 1 95 183 ASP A CA 1
ATOM 1450 C C . ASP A 1 183 ? 1.703 15.023 9.633 1 95 183 ASP A C 1
ATOM 1452 O O . ASP A 1 183 ? 2.631 15.734 10.023 1 95 183 ASP A O 1
ATOM 1456 N N . VAL A 1 184 ? 1.661 14.523 8.469 1 94.88 184 VAL A N 1
ATOM 1457 C CA . VAL A 1 184 ? 2.686 14.797 7.465 1 94.88 184 VAL A CA 1
ATOM 1458 C C . VAL A 1 184 ? 2.764 16.297 7.199 1 94.88 184 VAL A C 1
ATOM 1460 O O . VAL A 1 184 ? 3.852 16.875 7.203 1 94.88 184 VAL A O 1
ATOM 1463 N N . PHE A 1 185 ? 1.664 16.906 6.969 1 96.62 185 PHE A N 1
ATOM 1464 C CA . PHE A 1 185 ? 1.607 18.328 6.703 1 96.62 185 PHE A CA 1
ATOM 1465 C C . PHE A 1 185 ? 2.193 19.125 7.867 1 96.62 185 PHE A C 1
ATOM 1467 O O . PHE A 1 185 ? 3.035 20 7.664 1 96.62 185 PHE A O 1
ATOM 1474 N N . SER A 1 186 ? 1.753 18.781 9.047 1 96.25 186 SER A N 1
ATOM 1475 C CA . SER A 1 186 ? 2.191 19.516 10.227 1 96.25 186 SER A CA 1
ATOM 1476 C C . SER A 1 186 ? 3.693 19.375 10.445 1 96.25 186 SER A C 1
ATOM 1478 O O . SER A 1 186 ? 4.359 20.312 10.867 1 96.25 186 SER A O 1
ATOM 1480 N N . LYS A 1 187 ? 4.262 18.297 10.18 1 95.88 187 LYS A N 1
ATOM 1481 C CA . LYS A 1 187 ? 5.691 18.062 10.344 1 95.88 187 LYS A CA 1
ATOM 1482 C C . LYS A 1 187 ? 6.492 18.75 9.242 1 95.88 187 LYS A C 1
ATOM 1484 O O . LYS A 1 187 ? 7.625 19.188 9.469 1 95.88 187 LYS A O 1
ATOM 1489 N N . ALA A 1 188 ? 5.934 18.828 8.102 1 96.5 188 ALA A N 1
ATOM 1490 C CA . ALA A 1 188 ? 6.613 19.406 6.945 1 96.5 188 ALA A CA 1
ATOM 1491 C C . ALA A 1 188 ? 6.598 20.922 7.004 1 96.5 188 ALA A C 1
ATOM 1493 O O . ALA A 1 188 ? 7.434 21.594 6.379 1 96.5 188 ALA A O 1
ATOM 1494 N N . LEU A 1 189 ? 5.625 21.484 7.676 1 95.5 189 LEU A N 1
ATOM 1495 C CA . LEU A 1 189 ? 5.312 22.922 7.598 1 95.5 189 LEU A CA 1
ATOM 1496 C C . LEU A 1 189 ? 6.531 23.766 7.953 1 95.5 189 LEU A C 1
ATOM 1498 O O . LEU A 1 189 ? 6.852 24.719 7.25 1 95.5 189 LEU A O 1
ATOM 1502 N N . PRO A 1 190 ? 7.316 23.422 9.008 1 93.44 190 PRO A N 1
ATOM 1503 C CA . PRO A 1 190 ? 8.484 24.25 9.305 1 93.44 190 PRO A CA 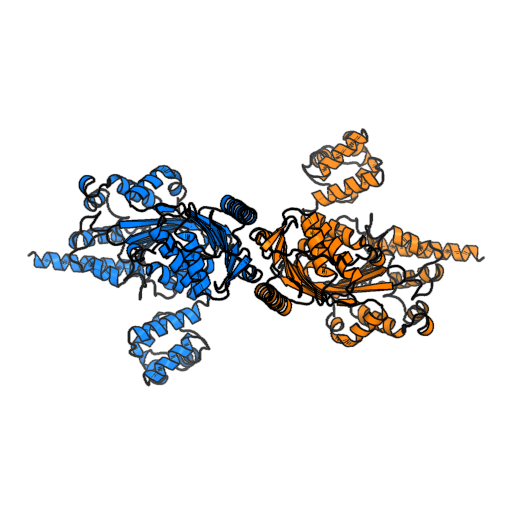1
ATOM 1504 C C . PRO A 1 190 ? 9.477 24.312 8.141 1 93.44 190 PRO A C 1
ATOM 1506 O O . PRO A 1 190 ? 10.07 25.375 7.887 1 93.44 190 PRO A O 1
ATOM 1509 N N . VAL A 1 191 ? 9.648 23.203 7.461 1 95.06 191 VAL A N 1
ATOM 1510 C CA . VAL A 1 191 ? 10.555 23.172 6.32 1 95.06 191 VAL A CA 1
ATOM 1511 C C . VAL A 1 191 ? 9.961 23.953 5.152 1 95.06 191 VAL A C 1
ATOM 1513 O O . VAL A 1 191 ? 10.672 24.688 4.461 1 95.06 191 VAL A O 1
ATOM 1516 N N . ILE A 1 192 ? 8.68 23.797 4.969 1 94.81 192 ILE A N 1
ATOM 1517 C CA . ILE A 1 192 ? 7.969 24.484 3.906 1 94.81 192 ILE A CA 1
ATOM 1518 C C . ILE A 1 192 ? 8.125 26 4.082 1 94.81 192 ILE A C 1
ATOM 1520 O O . ILE A 1 192 ? 8.344 26.719 3.107 1 94.81 192 ILE A O 1
ATOM 1524 N N . CYS A 1 193 ? 8.102 26.438 5.273 1 91.44 193 CYS A N 1
ATOM 1525 C CA . CYS A 1 193 ? 8.141 27.875 5.57 1 91.44 193 CYS A CA 1
ATOM 1526 C C . CYS A 1 193 ? 9.578 28.391 5.535 1 91.44 193 CYS A C 1
ATOM 1528 O O . CYS A 1 193 ? 9.797 29.609 5.555 1 91.44 193 CYS A O 1
ATOM 1530 N N . ALA A 1 194 ? 10.547 27.531 5.488 1 91.06 194 ALA A N 1
ATOM 1531 C CA . ALA A 1 194 ? 11.938 27.922 5.699 1 91.06 194 ALA A CA 1
ATOM 1532 C C . ALA A 1 194 ? 12.492 28.656 4.484 1 91.06 194 ALA A C 1
ATOM 1534 O O . ALA A 1 194 ? 13.469 29.406 4.598 1 91.06 194 ALA A O 1
ATOM 1535 N N . GLY A 1 195 ? 11.945 28.422 3.354 1 90.75 195 GLY A N 1
ATOM 1536 C CA . GLY A 1 195 ? 12.445 29.078 2.158 1 90.75 195 GLY A CA 1
ATOM 1537 C C . GLY A 1 195 ? 11.828 28.547 0.879 1 90.75 195 GLY A C 1
ATOM 1538 O O . GLY A 1 195 ? 10.75 27.953 0.908 1 90.75 195 GLY A O 1
ATOM 1539 N N . ARG A 1 196 ? 12.461 28.953 -0.208 1 92.19 196 ARG A N 1
ATOM 1540 C CA . ARG A 1 196 ? 11.945 28.562 -1.514 1 92.19 196 ARG A CA 1
ATOM 1541 C C . ARG A 1 196 ? 12.273 27.094 -1.812 1 92.19 196 ARG A C 1
ATOM 1543 O O . ARG A 1 196 ? 13.422 26.672 -1.663 1 92.19 196 ARG A O 1
ATOM 1550 N N . MET A 1 197 ? 11.266 26.391 -2.213 1 94.94 197 MET A N 1
ATOM 1551 C CA . MET A 1 197 ? 11.367 24.969 -2.559 1 94.94 197 MET A CA 1
ATOM 1552 C C . MET A 1 197 ? 10.102 24.484 -3.256 1 94.94 197 MET A C 1
ATOM 1554 O O . MET A 1 197 ? 8.992 24.891 -2.898 1 94.94 197 MET A O 1
ATOM 1558 N N . GLU A 1 198 ? 10.25 23.703 -4.277 1 96.5 198 GLU A N 1
ATOM 1559 C CA . GLU A 1 198 ? 9.094 23.062 -4.898 1 96.5 198 GLU A CA 1
ATOM 1560 C C . GLU A 1 198 ? 8.727 21.766 -4.188 1 96.5 198 GLU A C 1
ATOM 1562 O O . GLU A 1 198 ? 9.578 20.891 -4.012 1 96.5 198 GLU A O 1
ATOM 1567 N N . ILE A 1 199 ? 7.504 21.625 -3.811 1 97.38 199 ILE A N 1
ATOM 1568 C CA . ILE A 1 199 ? 7.09 20.453 -3.035 1 97.38 199 ILE A CA 1
ATOM 1569 C C . ILE A 1 199 ? 5.984 19.703 -3.779 1 97.38 199 ILE A C 1
ATOM 1571 O O . ILE A 1 199 ? 4.992 20.312 -4.199 1 97.38 199 ILE A O 1
ATOM 1575 N N . ARG A 1 200 ? 6.141 18.453 -3.975 1 96.69 200 ARG A N 1
ATOM 1576 C CA . ARG A 1 200 ? 5.129 17.594 -4.586 1 96.69 200 ARG A CA 1
ATOM 1577 C C . ARG A 1 200 ? 4.855 16.375 -3.729 1 96.69 200 ARG A C 1
ATOM 1579 O O . ARG A 1 200 ? 5.645 16.031 -2.842 1 96.69 200 ARG A O 1
ATOM 1586 N N . CYS A 1 201 ? 3.725 15.797 -3.906 1 93.44 201 CYS A N 1
ATOM 1587 C CA . CYS A 1 201 ? 3.359 14.594 -3.168 1 93.44 201 CYS A CA 1
ATOM 1588 C C . CYS A 1 201 ? 2.648 13.594 -4.07 1 93.44 201 CYS A C 1
ATOM 1590 O O . CYS A 1 201 ? 2.104 13.969 -5.109 1 93.44 201 CYS A O 1
ATOM 1592 N N . THR A 1 202 ? 2.82 12.375 -3.77 1 87.19 202 THR A N 1
ATOM 1593 C CA . THR A 1 202 ? 2.076 11.297 -4.402 1 87.19 202 THR A CA 1
ATOM 1594 C C . THR A 1 202 ? 1.494 10.352 -3.35 1 87.19 202 THR A C 1
ATOM 1596 O O . THR A 1 202 ? 1.815 10.461 -2.164 1 87.19 202 THR A O 1
ATOM 1599 N N . TYR A 1 203 ? 0.513 9.578 -3.838 1 82.38 203 TYR A N 1
ATOM 1600 C CA . TYR A 1 203 ? -0.132 8.664 -2.896 1 82.38 203 TYR A CA 1
ATOM 1601 C C . TYR A 1 203 ? 0.572 7.316 -2.873 1 82.38 203 TYR A C 1
ATOM 1603 O O . TYR A 1 203 ? 0.988 6.809 -3.918 1 82.38 203 TYR A O 1
ATOM 1611 N N . GLY A 1 204 ? 0.872 6.789 -1.721 1 71.19 204 GLY A N 1
ATOM 1612 C CA . GLY A 1 204 ? 1.47 5.461 -1.701 1 71.19 204 GLY A CA 1
ATOM 1613 C C . GLY A 1 204 ? 2.18 5.148 -0.398 1 71.19 204 GLY A C 1
ATOM 1614 O O . GLY A 1 204 ? 2.828 4.105 -0.273 1 71.19 204 GLY A O 1
ATOM 1615 N N . ALA A 1 205 ? 2.266 6.121 0.528 1 61.03 205 ALA A N 1
ATOM 1616 C CA . ALA A 1 205 ? 3.088 5.926 1.719 1 61.03 205 ALA A CA 1
ATOM 1617 C C . ALA A 1 205 ? 2.355 5.082 2.758 1 61.03 205 ALA A C 1
ATOM 1619 O O . ALA A 1 205 ? 1.522 5.594 3.508 1 61.03 205 ALA A O 1
ATOM 1620 N N . LEU A 1 206 ? 2.604 3.742 2.5 1 61.34 206 LEU A N 1
ATOM 1621 C CA . LEU A 1 206 ? 2.195 2.936 3.645 1 61.34 206 LEU A CA 1
ATOM 1622 C C . LEU A 1 206 ? 3.393 2.59 4.523 1 61.34 206 LEU A C 1
ATOM 1624 O O . LEU A 1 206 ? 4.426 2.143 4.02 1 61.34 206 LEU A O 1
ATOM 1628 N N . PRO A 1 207 ? 3.324 3.141 5.766 1 62.34 207 PRO A N 1
ATOM 1629 C CA . PRO A 1 207 ? 4.414 2.826 6.691 1 62.34 207 PRO A CA 1
ATOM 1630 C C . PRO A 1 207 ? 4.918 1.392 6.551 1 62.34 207 PRO A C 1
ATOM 1632 O O . PRO A 1 207 ? 6.121 1.142 6.648 1 62.34 207 PRO A O 1
ATOM 1635 N N . GLU A 1 208 ? 4.117 0.544 6.324 1 62 208 GLU A N 1
ATOM 1636 C CA . GLU A 1 208 ? 4.484 -0.865 6.227 1 62 208 GLU A CA 1
ATOM 1637 C C . GLU A 1 208 ? 5.387 -1.12 5.023 1 62 208 GLU A C 1
ATOM 1639 O O . GLU A 1 208 ? 6.293 -1.951 5.082 1 62 208 GLU A O 1
ATOM 1644 N N . LEU A 1 209 ? 5.227 -0.236 4.16 1 64.06 209 LEU A N 1
ATOM 1645 C CA . LEU A 1 209 ? 6 -0.419 2.936 1 64.06 209 LEU A CA 1
ATOM 1646 C C . LEU A 1 209 ? 7.395 0.176 3.08 1 64.06 209 LEU A C 1
ATOM 1648 O O . LEU A 1 209 ? 8.359 -0.35 2.52 1 64.06 209 LEU A O 1
ATOM 1652 N N . LEU A 1 210 ? 7.395 1.082 3.916 1 71.38 210 LEU A N 1
ATOM 1653 C CA . LEU A 1 210 ? 8.68 1.735 4.133 1 71.38 210 LEU A CA 1
ATOM 1654 C C . LEU A 1 210 ? 9.609 0.849 4.957 1 71.38 210 LEU A C 1
ATOM 1656 O O . LEU A 1 210 ? 10.828 0.891 4.785 1 71.38 210 LEU A O 1
ATOM 1660 N N . GLU A 1 211 ? 8.984 0.017 5.699 1 74.94 211 GLU A N 1
ATOM 1661 C CA . GLU A 1 211 ? 9.781 -0.847 6.57 1 74.94 211 GLU A CA 1
ATOM 1662 C C . GLU A 1 211 ? 10.406 -1.995 5.785 1 74.94 211 GLU A C 1
ATOM 1664 O O . GLU A 1 211 ? 11.359 -2.625 6.246 1 74.94 211 GLU A O 1
ATOM 1669 N N . GLN A 1 212 ? 9.938 -2.17 4.676 1 78.56 212 GLN A N 1
ATOM 1670 C CA . GLN A 1 212 ? 10.422 -3.279 3.863 1 78.56 212 GLN A CA 1
ATOM 1671 C C . GLN A 1 212 ? 11.75 -2.93 3.191 1 78.56 212 GLN A C 1
ATOM 1673 O O . GLN A 1 212 ? 12.484 -3.818 2.754 1 78.56 212 GLN A O 1
ATOM 1678 N N . HIS A 1 213 ? 12.023 -1.62 3.188 1 86.06 213 HIS A N 1
ATOM 1679 C CA . HIS A 1 213 ? 13.242 -1.164 2.527 1 86.06 213 HIS A CA 1
ATOM 1680 C C . HIS A 1 213 ? 14.227 -0.577 3.533 1 86.06 213 HIS A C 1
ATOM 1682 O O . HIS A 1 213 ? 13.836 0.196 4.41 1 86.06 213 HIS A O 1
ATOM 1688 N N . LEU A 1 214 ? 15.391 -0.964 3.383 1 90.69 214 LEU A N 1
ATOM 1689 C CA . LEU A 1 214 ? 16.422 -0.481 4.289 1 90.69 214 LEU A CA 1
ATOM 1690 C C . LEU A 1 214 ? 16.625 1.024 4.141 1 90.69 214 LEU A C 1
ATOM 1692 O O . LEU A 1 214 ? 16.812 1.73 5.133 1 90.69 214 LEU A O 1
ATOM 1696 N N . PHE A 1 215 ? 16.625 1.4 2.863 1 93.19 215 PHE A N 1
ATOM 1697 C CA . PHE A 1 215 ? 16.844 2.812 2.572 1 93.19 215 PHE A CA 1
ATOM 1698 C C . PHE A 1 215 ? 15.719 3.363 1.706 1 93.19 215 PHE A C 1
ATOM 1700 O O . PHE A 1 215 ? 15.898 3.58 0.507 1 93.19 215 PHE A O 1
ATOM 1707 N N . PRO A 1 216 ? 14.625 3.715 2.303 1 90.5 216 PRO A N 1
ATOM 1708 C CA . PRO A 1 216 ? 13.484 4.164 1.497 1 90.5 216 PRO A CA 1
ATOM 1709 C C . PRO A 1 216 ? 13.633 5.609 1.027 1 90.5 216 PRO A C 1
ATOM 1711 O O . PRO A 1 216 ? 12.938 6.035 0.1 1 90.5 216 PRO A O 1
ATOM 1714 N N . TYR A 1 217 ? 14.523 6.387 1.628 1 93.75 217 TYR A N 1
ATOM 1715 C CA . TYR A 1 217 ? 14.664 7.805 1.315 1 93.75 217 TYR A CA 1
ATOM 1716 C C . TYR A 1 217 ? 15.969 8.07 0.569 1 93.75 217 TYR A C 1
ATOM 1718 O O . TYR A 1 217 ? 16.906 7.289 0.664 1 93.75 217 TYR A O 1
ATOM 1726 N N . PHE A 1 218 ? 15.93 9.164 -0.175 1 96.25 218 PHE A N 1
ATOM 1727 C CA . PHE A 1 218 ? 17.219 9.531 -0.762 1 96.25 218 PHE A CA 1
ATOM 1728 C C . PHE A 1 218 ? 17.25 11.016 -1.104 1 96.25 218 PHE A C 1
ATOM 1730 O O . PHE A 1 218 ? 16.188 11.648 -1.25 1 96.25 218 PHE A O 1
ATOM 1737 N N . ILE A 1 219 ? 18.391 11.562 -1.108 1 97.06 219 ILE A N 1
ATOM 1738 C CA . ILE A 1 219 ? 18.734 12.898 -1.591 1 97.06 219 ILE A CA 1
ATOM 1739 C C . ILE A 1 219 ? 19.766 12.797 -2.709 1 97.06 219 ILE A C 1
ATOM 1741 O O . ILE A 1 219 ? 20.734 12.055 -2.59 1 97.06 219 ILE A O 1
ATOM 1745 N N . VAL A 1 220 ? 19.516 13.5 -3.785 1 97.5 220 VAL A N 1
ATOM 1746 C CA . VAL A 1 220 ? 20.484 13.422 -4.879 1 97.5 220 VAL A CA 1
ATOM 1747 C C . VAL A 1 220 ? 20.828 14.828 -5.367 1 97.5 220 VAL A C 1
ATOM 1749 O O . VAL A 1 220 ? 19.953 15.703 -5.43 1 97.5 220 VAL A O 1
ATOM 1752 N N . THR A 1 221 ? 22.062 15.102 -5.496 1 96.12 221 THR A N 1
ATOM 1753 C CA . THR A 1 221 ? 22.641 16.297 -6.117 1 96.12 221 THR A CA 1
ATOM 1754 C C . THR A 1 221 ? 23.641 15.906 -7.207 1 96.12 221 THR A C 1
ATOM 1756 O O . THR A 1 221 ? 23.812 14.719 -7.5 1 96.12 221 THR A O 1
ATOM 1759 N N . GLU A 1 222 ? 24.219 16.906 -7.805 1 93.94 222 GLU A N 1
ATOM 1760 C CA . GLU A 1 222 ? 25.234 16.609 -8.82 1 93.94 222 GLU A CA 1
ATOM 1761 C C . GLU A 1 222 ? 26.5 16.016 -8.195 1 93.94 222 GLU A C 1
ATOM 1763 O O . GLU A 1 222 ? 27.297 15.398 -8.883 1 93.94 222 GLU A O 1
ATOM 1768 N N . ARG A 1 223 ? 26.625 16.141 -6.91 1 92.81 223 ARG A N 1
ATOM 1769 C CA . ARG A 1 223 ? 27.828 15.688 -6.215 1 92.81 223 ARG A CA 1
ATOM 1770 C C . ARG A 1 223 ? 27.688 14.227 -5.793 1 92.81 223 ARG A C 1
ATOM 1772 O O . ARG A 1 223 ? 28.688 13.547 -5.555 1 92.81 223 ARG A O 1
ATOM 1779 N N . GLY A 1 224 ? 26.469 13.805 -5.66 1 95.62 224 GLY A N 1
ATOM 1780 C CA . GLY A 1 224 ? 26.25 12.445 -5.195 1 95.62 224 GLY A CA 1
ATOM 1781 C C . GLY A 1 224 ? 24.828 12.188 -4.75 1 95.62 224 GLY A C 1
ATOM 1782 O O . GLY A 1 224 ? 23.969 13.062 -4.855 1 95.62 224 GLY A O 1
ATOM 1783 N N . ALA A 1 225 ? 24.594 10.93 -4.398 1 96.75 225 ALA A N 1
ATOM 1784 C CA . ALA A 1 225 ? 23.312 10.492 -3.869 1 96.75 225 ALA A CA 1
ATOM 1785 C C . ALA A 1 225 ? 23.469 9.852 -2.492 1 96.75 225 ALA A C 1
ATOM 1787 O O . ALA A 1 225 ? 24.438 9.133 -2.244 1 96.75 225 ALA A O 1
ATOM 1788 N N . LEU A 1 226 ? 22.594 10.211 -1.636 1 97.38 226 LEU A N 1
ATOM 1789 C CA . LEU A 1 226 ? 22.562 9.656 -0.288 1 97.38 226 LEU A CA 1
ATOM 1790 C C . LEU A 1 226 ? 21.219 8.961 -0.027 1 97.38 226 LEU A C 1
ATOM 1792 O O . LEU A 1 226 ? 20.172 9.594 -0.08 1 97.38 226 LEU A O 1
ATOM 1796 N N . THR A 1 227 ? 21.266 7.645 0.16 1 96.44 227 THR A N 1
ATOM 1797 C CA . THR A 1 227 ? 20.062 6.926 0.576 1 96.44 227 THR A CA 1
ATOM 1798 C C . THR A 1 227 ? 20 6.809 2.096 1 96.44 227 THR A C 1
ATOM 1800 O O . THR A 1 227 ? 21.031 6.637 2.752 1 96.44 227 THR A O 1
ATOM 1803 N N . ILE A 1 228 ? 18.797 6.938 2.631 1 96.25 228 ILE A N 1
ATOM 1804 C CA . ILE A 1 228 ? 18.656 7.113 4.074 1 96.25 228 ILE A CA 1
ATOM 1805 C C . ILE A 1 228 ? 17.594 6.164 4.609 1 96.25 228 ILE A C 1
ATOM 1807 O O . ILE A 1 228 ? 16.547 5.98 3.982 1 96.25 228 ILE A O 1
ATOM 1811 N N . SER A 1 229 ? 17.906 5.609 5.801 1 94.69 229 SER A N 1
ATOM 1812 C CA . SER A 1 229 ? 16.922 4.758 6.469 1 94.69 229 SER A CA 1
ATOM 1813 C C . SER A 1 229 ? 15.781 5.582 7.047 1 94.69 229 SER A C 1
ATOM 1815 O O . SER A 1 229 ? 15.914 6.793 7.238 1 94.69 229 SER A O 1
ATOM 1817 N N . ARG A 1 230 ? 14.734 4.961 7.359 1 91.06 230 ARG A N 1
ATOM 1818 C CA . ARG A 1 230 ? 13.523 5.629 7.84 1 91.06 230 ARG A CA 1
ATOM 1819 C C . ARG A 1 230 ? 13.797 6.379 9.141 1 91.06 230 ARG A C 1
ATOM 1821 O O . ARG A 1 230 ? 13.32 7.504 9.32 1 91.06 230 ARG A O 1
ATOM 1828 N N . ASP A 1 231 ? 14.609 5.781 9.984 1 92.19 231 ASP A N 1
ATOM 1829 C CA . ASP A 1 231 ? 14.883 6.375 11.289 1 92.19 231 ASP A CA 1
ATOM 1830 C C . ASP A 1 231 ? 16.094 7.293 11.227 1 92.19 231 ASP A C 1
ATOM 1832 O O . ASP A 1 231 ? 16.562 7.793 12.258 1 92.19 231 ASP A O 1
ATOM 1836 N N . CYS A 1 232 ? 16.703 7.422 10.047 1 95.62 232 CYS A N 1
ATOM 1837 C CA . CYS A 1 232 ? 17.812 8.32 9.773 1 95.62 232 CYS A CA 1
ATOM 1838 C C . CYS A 1 232 ? 19.047 7.914 10.562 1 95.62 232 CYS A C 1
ATOM 1840 O O . CYS A 1 232 ? 19.875 8.758 10.898 1 95.62 232 CYS A O 1
ATOM 1842 N N . THR A 1 233 ? 19.156 6.637 10.906 1 96.31 233 THR A N 1
ATOM 1843 C CA . THR A 1 233 ? 20.328 6.176 11.648 1 96.31 233 THR A CA 1
ATOM 1844 C C . THR A 1 233 ? 21.375 5.578 10.711 1 96.31 233 THR A C 1
ATOM 1846 O O . THR A 1 233 ? 22.516 5.367 11.102 1 96.31 233 THR A O 1
ATOM 1849 N N . LYS A 1 234 ? 20.969 5.266 9.57 1 96.62 234 LYS A N 1
ATOM 1850 C CA . LYS A 1 234 ? 21.844 4.691 8.562 1 96.62 234 LYS A CA 1
ATOM 1851 C C . LYS A 1 234 ? 21.703 5.406 7.219 1 96.62 234 LYS A C 1
ATOM 1853 O O . LYS A 1 234 ? 20.625 5.93 6.91 1 96.62 234 LYS A O 1
ATOM 1858 N N . ALA A 1 235 ? 22.734 5.457 6.492 1 97.12 235 ALA A N 1
ATOM 1859 C CA . ALA A 1 235 ? 22.703 6.027 5.145 1 97.12 235 ALA A CA 1
ATOM 1860 C C . ALA A 1 235 ? 23.828 5.453 4.281 1 97.12 235 ALA A C 1
ATOM 1862 O O . ALA A 1 235 ? 24.828 4.957 4.805 1 97.12 235 ALA A O 1
ATOM 1863 N N . MET A 1 236 ? 23.578 5.43 3.059 1 96.62 236 MET A N 1
ATOM 1864 C CA . MET A 1 236 ? 24.578 4.977 2.088 1 96.62 236 MET A CA 1
ATOM 1865 C C . MET A 1 236 ? 24.891 6.07 1.075 1 96.62 236 MET A C 1
ATOM 1867 O O . MET A 1 236 ? 23.969 6.66 0.49 1 96.62 236 MET A O 1
ATOM 1871 N N . TRP A 1 237 ? 26.203 6.285 0.875 1 96.44 237 TRP A N 1
ATOM 1872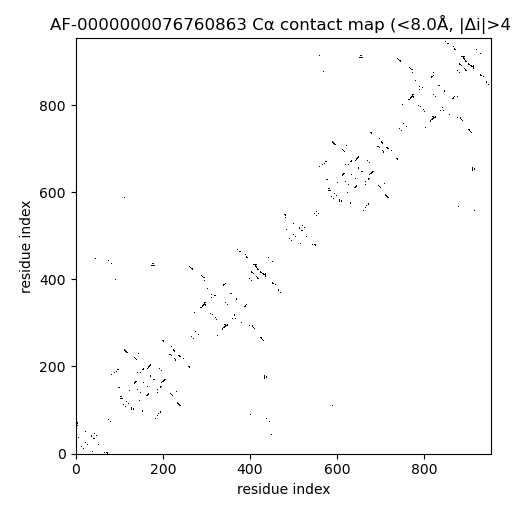 C CA . TRP A 1 237 ? 26.672 7.359 0.012 1 96.44 237 TRP A CA 1
ATOM 1873 C C . TRP A 1 237 ? 27.109 6.816 -1.346 1 96.44 237 TRP A C 1
ATOM 1875 O O . TRP A 1 237 ? 27.844 5.824 -1.421 1 96.44 237 TRP A O 1
ATOM 1885 N N . PHE A 1 238 ? 26.703 7.477 -2.389 1 96.19 238 PHE A N 1
ATOM 1886 C CA . PHE A 1 238 ? 27.109 7.133 -3.746 1 96.19 238 PHE A CA 1
ATOM 1887 C C . PHE A 1 238 ? 27.656 8.352 -4.473 1 96.19 238 PHE A C 1
ATOM 1889 O O . PHE A 1 238 ? 27 9.398 -4.512 1 96.19 238 PHE A O 1
ATOM 1896 N N . CYS A 1 239 ? 28.828 8.219 -5.059 1 94.19 239 CYS A N 1
ATOM 1897 C CA . CYS A 1 239 ? 29.422 9.359 -5.734 1 94.19 239 CYS A CA 1
ATOM 1898 C C . CYS A 1 239 ? 29.812 9.008 -7.164 1 94.19 239 CYS A C 1
ATOM 1900 O O . CYS A 1 239 ? 30.375 9.844 -7.887 1 94.19 239 CYS A O 1
ATOM 1902 N N . GLN A 1 240 ? 29.562 7.777 -7.613 1 94.44 240 GLN A N 1
ATOM 1903 C CA . GLN A 1 240 ? 29.812 7.422 -9.008 1 94.44 240 GLN A CA 1
ATOM 1904 C C . GLN A 1 240 ? 28.797 8.086 -9.938 1 94.44 240 GLN A C 1
ATOM 1906 O O . GLN A 1 240 ? 27.594 8.062 -9.664 1 94.44 240 GLN A O 1
ATOM 1911 N N . PRO A 1 241 ? 29.281 8.648 -11.023 1 95.12 241 PRO A N 1
ATOM 1912 C CA . PRO A 1 241 ? 28.391 9.414 -11.906 1 95.12 241 PRO A CA 1
ATOM 1913 C C . PRO A 1 241 ? 27.219 8.578 -12.422 1 95.12 241 PRO A C 1
ATOM 1915 O O . PRO A 1 241 ? 26.094 9.086 -12.531 1 95.12 241 PRO A O 1
ATOM 1918 N N . ALA A 1 242 ? 27.469 7.34 -12.711 1 95.06 242 ALA A N 1
ATOM 1919 C CA . ALA A 1 242 ? 26.391 6.484 -13.234 1 95.06 242 ALA A CA 1
ATOM 1920 C C . ALA A 1 242 ? 25.281 6.297 -12.211 1 95.06 242 ALA A C 1
ATOM 1922 O O . ALA A 1 242 ? 24.109 6.328 -12.547 1 95.06 242 ALA A O 1
ATOM 1923 N N . THR A 1 243 ? 25.672 6.117 -10.984 1 96 243 THR A N 1
ATOM 1924 C CA . THR A 1 243 ? 24.703 5.93 -9.898 1 96 243 THR A CA 1
ATOM 1925 C C . THR A 1 243 ? 23.938 7.219 -9.633 1 96 243 THR A C 1
ATOM 1927 O O . THR A 1 243 ? 22.719 7.199 -9.453 1 96 243 THR A O 1
ATOM 1930 N N . VAL A 1 244 ? 24.688 8.25 -9.633 1 96.56 244 VAL A N 1
ATOM 1931 C CA . VAL A 1 244 ? 24.062 9.555 -9.391 1 96.56 244 VAL A CA 1
ATOM 1932 C C . VAL A 1 244 ? 23.031 9.836 -10.477 1 96.56 244 VAL A C 1
ATOM 1934 O O . VAL A 1 244 ? 21.891 10.234 -10.172 1 96.56 244 VAL A O 1
ATOM 1937 N N . SER A 1 245 ? 23.406 9.578 -11.695 1 97 245 SER A N 1
ATOM 1938 C CA . SER A 1 245 ? 22.5 9.781 -12.82 1 97 245 SER A CA 1
ATOM 1939 C C . SER A 1 245 ? 21.25 8.922 -12.68 1 97 245 SER A C 1
ATOM 1941 O O . SER A 1 245 ? 20.156 9.359 -13.023 1 97 245 SER A O 1
ATOM 1943 N N . LEU A 1 246 ? 21.438 7.797 -12.227 1 96.38 246 LEU A N 1
ATOM 1944 C CA . LEU A 1 246 ? 20.312 6.887 -12.031 1 96.38 246 LEU A CA 1
ATOM 1945 C C . LEU A 1 246 ? 19.344 7.445 -11.008 1 96.38 246 LEU A C 1
ATOM 1947 O O . LEU A 1 246 ? 18.125 7.414 -11.219 1 96.38 246 LEU A O 1
ATOM 1951 N N . TYR A 1 247 ? 19.781 7.902 -9.906 1 96.5 247 TYR A N 1
ATOM 1952 C CA . TYR A 1 247 ? 18.922 8.453 -8.867 1 96.5 247 TYR A CA 1
ATOM 1953 C C . TYR A 1 247 ? 18.266 9.75 -9.336 1 96.5 247 TYR A C 1
ATOM 1955 O O . TYR A 1 247 ? 17.125 10.047 -8.969 1 96.5 247 TYR A O 1
ATOM 1963 N N . GLU A 1 248 ? 19 10.477 -10.141 1 97.19 248 GLU A N 1
ATOM 1964 C CA . GLU A 1 248 ? 18.391 11.672 -10.727 1 97.19 248 GLU A CA 1
ATOM 1965 C C . GLU A 1 248 ? 17.219 11.32 -11.633 1 97.19 248 GLU A C 1
ATOM 1967 O O . GLU A 1 248 ? 16.172 11.961 -11.57 1 97.19 248 GLU A O 1
ATOM 1972 N N . LYS A 1 249 ? 17.453 10.336 -12.406 1 96.06 249 LYS A N 1
ATOM 1973 C CA . LYS A 1 249 ? 16.391 9.891 -13.305 1 96.06 249 LYS A CA 1
ATOM 1974 C C . LYS A 1 249 ? 15.211 9.336 -12.523 1 96.06 249 LYS A C 1
ATOM 1976 O O . LYS A 1 249 ? 14.055 9.586 -12.875 1 96.06 249 LYS A O 1
ATOM 1981 N N . GLN A 1 250 ? 15.516 8.586 -11.531 1 94.25 250 GLN A N 1
ATOM 1982 C CA . GLN A 1 250 ? 14.461 8.047 -10.672 1 94.25 250 GLN A CA 1
ATOM 1983 C C . GLN A 1 250 ? 13.656 9.172 -10.031 1 94.25 250 GLN A C 1
ATOM 1985 O O . GLN A 1 250 ? 12.422 9.109 -9.977 1 94.25 250 GLN A O 1
ATOM 1990 N N . TYR A 1 251 ? 14.32 10.125 -9.555 1 96.06 251 TYR A N 1
ATOM 1991 C CA . TYR A 1 251 ? 13.633 11.25 -8.93 1 96.06 251 TYR A CA 1
ATOM 1992 C C . TYR A 1 251 ? 12.734 11.961 -9.93 1 96.06 251 TYR A C 1
ATOM 1994 O O . TYR A 1 251 ? 11.578 12.273 -9.633 1 96.06 251 TYR A O 1
ATOM 2002 N N . ALA A 1 252 ? 13.328 12.211 -11.078 1 96.31 252 ALA A N 1
ATOM 2003 C CA . ALA A 1 252 ? 12.547 12.883 -12.109 1 96.31 252 ALA A CA 1
ATOM 2004 C C . ALA A 1 252 ? 11.297 12.086 -12.461 1 96.31 252 ALA A C 1
ATOM 2006 O O . ALA A 1 252 ? 10.219 12.656 -12.641 1 96.31 252 ALA A O 1
ATOM 2007 N N . PHE A 1 253 ? 11.484 10.867 -12.531 1 94.25 253 PHE A N 1
ATOM 2008 C CA . PHE A 1 253 ? 10.375 9.969 -12.828 1 94.25 253 PHE A CA 1
ATOM 2009 C C . PHE A 1 253 ? 9.273 10.102 -11.781 1 94.25 253 PHE A C 1
ATOM 2011 O O . PHE A 1 253 ? 8.094 10.234 -12.125 1 94.25 253 PHE A O 1
ATOM 2018 N N . LEU A 1 254 ? 9.625 10.039 -10.555 1 91.69 254 LEU A N 1
ATOM 2019 C CA . LEU A 1 254 ? 8.664 10.133 -9.453 1 91.69 254 LEU A CA 1
ATOM 2020 C C . LEU A 1 254 ? 8.055 11.523 -9.383 1 91.69 254 LEU A C 1
ATOM 2022 O O . LEU A 1 254 ? 6.836 11.664 -9.25 1 91.69 254 LEU A O 1
ATOM 2026 N N . PHE A 1 255 ? 8.875 12.508 -9.461 1 95.81 255 PHE A N 1
ATOM 2027 C CA . PHE A 1 255 ? 8.469 13.891 -9.289 1 95.81 255 PHE A CA 1
ATOM 2028 C C . PHE A 1 255 ? 7.504 14.312 -10.391 1 95.81 255 PHE A C 1
ATOM 2030 O O . PHE A 1 255 ? 6.508 14.992 -10.125 1 95.81 255 PHE A O 1
ATOM 2037 N N . ASP A 1 256 ? 7.73 13.82 -11.594 1 94.75 256 ASP A N 1
ATOM 2038 C CA . ASP A 1 256 ? 6.906 14.18 -12.742 1 94.75 256 ASP A CA 1
ATOM 2039 C C . ASP A 1 256 ? 5.523 13.539 -12.648 1 94.75 256 ASP A C 1
ATOM 2041 O O . ASP A 1 256 ? 4.555 14.055 -13.211 1 94.75 256 ASP A O 1
ATOM 2045 N N . ARG A 1 257 ? 5.434 12.547 -11.922 1 91.38 257 ARG A N 1
ATOM 2046 C CA . ARG A 1 257 ? 4.172 11.828 -11.797 1 91.38 257 ARG A CA 1
ATOM 2047 C C . ARG A 1 257 ? 3.441 12.227 -10.516 1 91.38 257 ARG A C 1
ATOM 2049 O O . ARG A 1 257 ? 2.398 11.656 -10.188 1 91.38 257 ARG A O 1
ATOM 2056 N N . SER A 1 258 ? 3.992 13.078 -9.844 1 93 258 SER A N 1
ATOM 2057 C CA . SER A 1 258 ? 3.402 13.547 -8.594 1 93 258 SER A CA 1
ATOM 2058 C C . SER A 1 258 ? 2.705 14.891 -8.773 1 93 258 SER A C 1
ATOM 2060 O O . SER A 1 258 ? 2.854 15.531 -9.812 1 93 258 SER A O 1
ATOM 2062 N N . ASN A 1 259 ? 1.919 15.305 -7.789 1 93.62 259 ASN A N 1
ATOM 2063 C CA . ASN A 1 259 ? 1.172 16.562 -7.836 1 93.62 259 ASN A CA 1
ATOM 2064 C C . ASN A 1 259 ? 1.766 17.594 -6.895 1 93.62 259 ASN A C 1
ATOM 2066 O O . ASN A 1 259 ? 2.33 17.25 -5.855 1 93.62 259 ASN A O 1
ATOM 2070 N N . PRO A 1 260 ? 1.635 18.875 -7.336 1 95.56 260 PRO A N 1
ATOM 2071 C CA . PRO A 1 260 ? 2.037 19.906 -6.379 1 95.56 260 PRO A CA 1
ATOM 2072 C C . PRO A 1 260 ? 1.299 19.797 -5.047 1 95.56 260 PRO A C 1
ATOM 2074 O O . PRO A 1 260 ? 0.08 19.609 -5.027 1 95.56 260 PRO A O 1
ATOM 2077 N N . PHE A 1 261 ? 2.053 19.859 -4.031 1 96.19 261 PHE A N 1
ATOM 2078 C CA . PHE A 1 261 ? 1.438 19.719 -2.717 1 96.19 261 PHE A CA 1
ATOM 2079 C C . PHE A 1 261 ? 0.846 21.047 -2.254 1 96.19 261 PHE A C 1
ATOM 2081 O O . PHE A 1 261 ? -0.28 21.094 -1.753 1 96.19 261 PHE A O 1
ATOM 2088 N N . CYS A 1 262 ? 1.64 22.078 -2.369 1 95.81 262 CYS A N 1
ATOM 2089 C CA . CYS A 1 262 ? 1.201 23.406 -1.943 1 95.81 262 CYS A CA 1
ATOM 2090 C C . CYS A 1 262 ? 1.852 24.484 -2.789 1 95.81 262 CYS A C 1
ATOM 2092 O O . CYS A 1 262 ? 2.801 24.219 -3.527 1 95.81 262 CYS A O 1
ATOM 2094 N N . HIS A 1 263 ? 1.246 25.656 -2.736 1 92.69 263 HIS A N 1
ATOM 2095 C CA . HIS A 1 263 ? 1.822 26.875 -3.287 1 92.69 263 HIS A CA 1
ATOM 2096 C C . HIS A 1 263 ? 2.166 27.875 -2.184 1 92.69 263 HIS A C 1
ATOM 2098 O O . HIS A 1 263 ? 1.409 28.031 -1.222 1 92.69 263 HIS A O 1
ATOM 2104 N N . LYS A 1 264 ? 3.33 28.438 -2.406 1 92.31 264 LYS A N 1
ATOM 2105 C CA . LYS A 1 264 ? 3.844 29.359 -1.396 1 92.31 264 LYS A CA 1
ATOM 2106 C C . LYS A 1 264 ? 3.85 30.797 -1.915 1 92.31 264 LYS A C 1
ATOM 2108 O O . LYS A 1 264 ? 4.16 31.031 -3.084 1 92.31 264 LYS A O 1
ATOM 2113 N N . PHE A 1 265 ? 3.516 31.672 -0.97 1 88.31 265 PHE A N 1
ATOM 2114 C CA . PHE A 1 265 ? 3.57 33.094 -1.245 1 88.31 265 PHE A CA 1
ATOM 2115 C C . PHE A 1 265 ? 4.297 33.844 -0.127 1 88.31 265 PHE A C 1
ATOM 2117 O O . PHE A 1 265 ? 3.951 33.688 1.047 1 88.31 265 PHE A O 1
ATOM 2124 N N . PHE A 1 266 ? 5.27 34.625 -0.5 1 83.94 266 PHE A N 1
ATOM 2125 C CA . PHE A 1 266 ? 6.133 35.25 0.497 1 83.94 266 PHE A CA 1
ATOM 2126 C C . PHE A 1 266 ? 5.648 36.656 0.832 1 83.94 266 PHE A C 1
ATOM 2128 O O . PHE A 1 266 ? 6.293 37.344 1.6 1 83.94 266 PHE A O 1
ATOM 2135 N N . SER A 1 267 ? 4.512 36.969 0.166 1 77.44 267 SER A N 1
ATOM 2136 C CA . SER A 1 267 ? 3.852 38.25 0.49 1 77.44 267 SER A CA 1
ATOM 2137 C C . SER A 1 267 ? 2.377 38.219 0.098 1 77.44 267 SER A C 1
ATOM 2139 O O . SER A 1 267 ? 1.967 37.406 -0.731 1 77.44 267 SER A O 1
ATOM 2141 N N . LEU A 1 268 ? 1.66 39.062 0.768 1 76 268 LEU A N 1
ATOM 2142 C CA . LEU A 1 268 ? 0.234 39.156 0.474 1 76 268 LEU A CA 1
ATOM 2143 C C . LEU A 1 268 ? 0 39.625 -0.957 1 76 268 LEU A C 1
ATOM 2145 O O . LEU A 1 268 ? -0.849 39.094 -1.665 1 76 268 LEU A O 1
ATOM 2149 N N . PRO A 1 269 ? 0.812 40.562 -1.43 1 71.81 269 PRO A N 1
ATOM 2150 C CA . PRO A 1 269 ? 0.625 40.969 -2.82 1 71.81 269 PRO A CA 1
ATOM 2151 C C . PRO A 1 269 ? 0.855 39.844 -3.816 1 71.81 269 PRO A C 1
ATOM 2153 O O . PRO A 1 269 ? 0.103 39.688 -4.781 1 71.81 269 PRO A O 1
ATOM 2156 N N . GLU A 1 270 ? 1.83 39.125 -3.52 1 78 270 GLU A N 1
ATOM 2157 C CA . GLU A 1 270 ? 2.107 37.969 -4.383 1 78 270 GLU A CA 1
ATOM 2158 C C . GLU A 1 270 ? 0.932 37 -4.402 1 78 270 GLU A C 1
ATOM 2160 O O . GLU A 1 270 ? 0.583 36.469 -5.453 1 78 270 GLU A O 1
ATOM 2165 N N . PHE A 1 271 ? 0.41 36.844 -3.287 1 81.25 271 PHE A N 1
ATOM 2166 C CA . PHE A 1 271 ? -0.726 35.938 -3.145 1 81.25 271 PHE A CA 1
ATOM 2167 C C . PHE A 1 271 ? -1.928 36.438 -3.928 1 81.25 271 PHE A C 1
ATOM 2169 O O . PHE A 1 271 ? -2.531 35.688 -4.707 1 81.25 271 PHE A O 1
ATOM 2176 N N . PHE A 1 272 ? -2.258 37.625 -3.828 1 73.81 272 PHE A N 1
ATOM 2177 C CA . PHE A 1 272 ? -3.436 38.188 -4.469 1 73.81 272 PHE A CA 1
ATOM 2178 C C . PHE A 1 272 ? -3.248 38.25 -5.977 1 73.81 272 PHE A C 1
ATOM 2180 O O . PHE A 1 272 ? -4.207 38.125 -6.738 1 73.81 272 PHE A O 1
ATOM 2187 N N . GLN A 1 273 ? -2.086 38.469 -6.371 1 72.12 273 GLN A N 1
ATOM 2188 C CA . GLN A 1 273 ? -1.789 38.469 -7.801 1 72.12 273 GLN A CA 1
ATOM 2189 C C . GLN A 1 273 ? -2.002 37.094 -8.422 1 72.12 273 GLN A C 1
ATOM 2191 O O . GLN A 1 273 ? -2.539 36.969 -9.523 1 72.12 273 GLN A O 1
ATOM 2196 N N . ALA A 1 274 ? -1.599 36.125 -7.684 1 74.81 274 ALA A N 1
ATOM 2197 C CA . ALA A 1 274 ? -1.707 34.781 -8.188 1 74.81 274 ALA A CA 1
ATOM 2198 C C . ALA A 1 274 ? -3.166 34.344 -8.266 1 74.81 274 ALA A C 1
ATOM 2200 O O . ALA A 1 274 ? -3.564 33.656 -9.211 1 74.81 274 ALA A O 1
ATOM 2201 N N . ILE A 1 275 ? -3.879 34.625 -7.316 1 68.5 275 ILE A N 1
ATOM 2202 C CA . ILE A 1 275 ? -5.273 34.188 -7.246 1 68.5 275 ILE A CA 1
ATOM 2203 C C . ILE A 1 275 ? -6.078 34.875 -8.352 1 68.5 275 ILE A C 1
ATOM 2205 O O . ILE A 1 275 ? -7.008 34.281 -8.906 1 68.5 275 ILE A O 1
ATOM 2209 N N . ASN A 1 276 ? -5.797 36.094 -8.531 1 61.78 276 ASN A N 1
ATOM 2210 C CA . ASN A 1 276 ? -6.48 36.812 -9.594 1 61.78 276 ASN A CA 1
ATOM 2211 C C . ASN A 1 276 ? -6.25 36.188 -10.961 1 61.78 276 ASN A C 1
ATOM 2213 O O . ASN A 1 276 ? -7.125 36.219 -11.828 1 61.78 276 ASN A O 1
ATOM 2217 N N . GLN A 1 277 ? -5.121 35.625 -10.961 1 58.44 277 GLN A N 1
ATOM 2218 C CA . GLN A 1 277 ? -4.805 34.969 -12.227 1 58.44 277 GLN A CA 1
ATOM 2219 C C . GLN A 1 277 ? -5.516 33.625 -12.336 1 58.44 277 GLN A C 1
ATOM 2221 O O . GLN A 1 277 ? -5.828 33.188 -13.438 1 58.44 277 GLN A O 1
ATOM 2226 N N . THR A 1 278 ? -5.605 33.062 -11.125 1 54.81 278 THR A N 1
ATOM 2227 C CA . THR A 1 278 ? -6.215 31.75 -11.117 1 54.81 278 THR A CA 1
ATOM 2228 C C . THR A 1 278 ? -7.723 31.844 -10.898 1 54.81 278 THR A C 1
ATOM 2230 O O . THR A 1 278 ? -8.219 31.531 -9.812 1 54.81 278 THR A O 1
ATOM 2233 N N . ARG A 1 279 ? -8.32 32.906 -11.266 1 49.72 279 ARG A N 1
ATOM 2234 C CA . ARG A 1 279 ? -9.758 33.125 -11.133 1 49.72 279 ARG A CA 1
ATOM 2235 C C . ARG A 1 279 ? -10.508 31.812 -10.984 1 49.72 279 ARG A C 1
ATOM 2237 O O . ARG A 1 279 ? -11.578 31.766 -10.375 1 49.72 279 ARG A O 1
ATOM 2244 N N . ASN A 1 280 ? -9.93 30.797 -11.438 1 46.59 280 ASN A N 1
ATOM 2245 C CA . ASN A 1 280 ? -10.641 29.531 -11.539 1 46.59 280 ASN A CA 1
ATOM 2246 C C . ASN A 1 280 ? -10.711 28.812 -10.195 1 46.59 280 ASN A C 1
ATOM 2248 O O . ASN A 1 280 ? -11.492 27.875 -10.031 1 46.59 280 ASN A O 1
ATOM 2252 N N . MET A 1 281 ? -9.906 29.109 -9.344 1 47.53 281 MET A N 1
ATOM 2253 C CA . MET A 1 281 ? -9.93 28.359 -8.094 1 47.53 281 MET A CA 1
ATOM 2254 C C . MET A 1 281 ? -11.18 28.688 -7.277 1 47.53 281 MET A C 1
ATOM 2256 O O . MET A 1 281 ? -11.68 27.844 -6.535 1 47.53 281 MET A O 1
ATOM 2260 N N . VAL A 1 282 ? -11.703 29.984 -7.449 1 47.56 282 VAL A N 1
ATOM 2261 C CA . VAL A 1 282 ? -12.812 30.469 -6.641 1 47.56 282 VAL A CA 1
ATOM 2262 C C . VAL A 1 282 ? -14.141 30.094 -7.297 1 47.56 282 VAL A C 1
ATOM 2264 O O . VAL A 1 282 ? -15.109 29.781 -6.605 1 47.56 282 VAL A O 1
ATOM 2267 N N . ASN A 1 283 ? -14.07 30.266 -8.562 1 47.75 283 ASN A N 1
ATOM 2268 C CA . ASN A 1 283 ? -15.359 30.094 -9.227 1 47.75 283 ASN A CA 1
ATOM 2269 C C . ASN A 1 283 ? -15.953 28.703 -8.938 1 47.75 283 ASN A C 1
ATOM 2271 O O . ASN A 1 283 ? -17.172 28.547 -8.922 1 47.75 283 ASN A O 1
ATOM 2275 N N . GLU A 1 284 ? -15.117 27.812 -8.609 1 52.25 284 GLU A N 1
ATOM 2276 C CA . GLU A 1 284 ? -15.633 26.438 -8.578 1 52.25 284 GLU A CA 1
ATOM 2277 C C . GLU A 1 284 ? -16.156 26.078 -7.188 1 52.25 284 GLU A C 1
ATOM 2279 O O . GLU A 1 284 ? -16.656 24.969 -6.969 1 52.25 284 GLU A O 1
ATOM 2284 N N . ARG A 1 285 ? -16.297 27.156 -6.305 1 57.5 285 ARG A N 1
ATOM 2285 C CA . ARG A 1 285 ? -16.547 26.688 -4.941 1 57.5 285 ARG A CA 1
ATOM 2286 C C . ARG A 1 285 ? -17.891 27.203 -4.434 1 57.5 285 ARG A C 1
ATOM 2288 O O . ARG A 1 285 ? -18.078 27.391 -3.232 1 57.5 285 ARG A O 1
ATOM 2295 N N . GLN A 1 286 ? -18.797 27.266 -5.301 1 60.47 286 GLN A N 1
ATOM 2296 C CA . GLN A 1 286 ? -20.141 27.672 -4.895 1 60.47 286 GLN A CA 1
ATOM 2297 C C . GLN A 1 286 ? -20.797 26.594 -4.031 1 60.47 286 GLN A C 1
ATOM 2299 O O . GLN A 1 286 ? -20.797 25.422 -4.391 1 60.47 286 GLN A O 1
ATOM 2304 N N . GLY A 1 287 ? -21.141 27.062 -2.857 1 66.06 287 GLY A N 1
ATOM 2305 C CA . GLY A 1 287 ? -21.906 26.188 -1.977 1 66.06 287 GLY A CA 1
ATOM 2306 C C . GLY A 1 287 ? -21.047 25.484 -0.946 1 66.06 287 GLY A C 1
ATOM 2307 O O . GLY A 1 287 ? -21.516 24.609 -0.23 1 66.06 287 GLY A O 1
ATOM 2308 N N . GLU A 1 288 ? -19.875 26.031 -0.792 1 79.38 288 GLU A N 1
ATOM 2309 C CA . GLU A 1 288 ? -18.969 25.391 0.158 1 79.38 288 GLU A CA 1
ATOM 2310 C C . GLU A 1 288 ? -19 26.094 1.512 1 79.38 288 GLU A C 1
ATOM 2312 O O . GLU A 1 288 ? -19.422 27.25 1.609 1 79.38 288 GLU A O 1
ATOM 2317 N N . GLU A 1 289 ? -18.719 25.328 2.531 1 88.75 289 GLU A N 1
ATOM 2318 C CA . GLU A 1 289 ? -18.516 25.891 3.865 1 88.75 289 GLU A CA 1
ATOM 2319 C C . GLU A 1 289 ? -17.062 26.234 4.121 1 88.75 289 GLU A C 1
ATOM 2321 O O . GLU A 1 289 ? -16.156 25.531 3.641 1 88.75 289 GLU A O 1
ATOM 2326 N N . LEU A 1 290 ? -16.891 27.375 4.75 1 91 290 LEU A N 1
ATOM 2327 C CA . LEU A 1 290 ? -15.547 27.828 5.09 1 91 290 LEU A CA 1
ATOM 2328 C C . LEU A 1 290 ? -15.367 27.906 6.602 1 91 290 LEU A C 1
ATOM 2330 O O . LEU A 1 290 ? -16.219 28.453 7.309 1 91 290 LEU A O 1
ATOM 2334 N N . TYR A 1 291 ? -14.344 27.281 7.066 1 93.56 291 TYR A N 1
ATOM 2335 C CA . TYR A 1 291 ? -13.961 27.359 8.469 1 93.56 291 TYR A CA 1
ATOM 2336 C C . TYR A 1 291 ? -12.711 28.219 8.648 1 93.56 291 TYR A C 1
ATOM 2338 O O . TYR A 1 291 ? -11.672 27.938 8.047 1 93.56 291 TYR A O 1
ATOM 2346 N N . ILE A 1 292 ? -12.82 29.266 9.461 1 92.38 292 ILE A N 1
ATOM 2347 C CA . ILE A 1 292 ? -11.703 30.172 9.727 1 92.38 292 ILE A CA 1
ATOM 2348 C C . ILE A 1 292 ? -11.242 30 11.172 1 92.38 292 ILE A C 1
ATOM 2350 O O . ILE A 1 292 ? -12 30.266 12.109 1 92.38 292 ILE A O 1
ATOM 2354 N N . LEU A 1 293 ? -10.047 29.516 11.32 1 94.12 293 LEU A N 1
ATOM 2355 C CA . LEU A 1 293 ? -9.445 29.391 12.648 1 94.12 293 LEU A CA 1
ATOM 2356 C C . LEU A 1 293 ? -8.414 30.5 12.875 1 94.12 293 LEU A C 1
ATOM 2358 O O . LEU A 1 293 ? -7.359 30.5 12.242 1 94.12 293 LEU A O 1
ATOM 2362 N N . ALA A 1 294 ? -8.711 31.406 13.734 1 91.12 294 ALA A N 1
ATOM 2363 C CA . ALA A 1 294 ? -7.84 32.531 14.062 1 91.12 294 ALA A CA 1
ATOM 2364 C C . ALA A 1 294 ? -7.91 32.875 15.547 1 91.12 294 ALA A C 1
ATOM 2366 O O . ALA A 1 294 ? -8.859 32.469 16.234 1 91.12 294 ALA A O 1
ATOM 2367 N N . LYS A 1 295 ? -6.836 33.531 15.984 1 90.5 295 LYS A N 1
ATOM 2368 C CA . LYS A 1 295 ? -6.824 33.906 17.391 1 90.5 295 LYS A CA 1
ATOM 2369 C C . LYS A 1 295 ? -7.992 34.844 17.719 1 90.5 295 LYS A C 1
ATOM 2371 O O . LYS A 1 295 ? -8.695 34.656 18.719 1 90.5 295 LYS A O 1
ATOM 2376 N N . HIS A 1 296 ? -8.273 35.844 16.859 1 90.62 296 HIS A N 1
ATOM 2377 C CA . HIS A 1 296 ? -9.32 36.844 17.031 1 90.62 296 HIS A CA 1
ATOM 2378 C C . HIS A 1 296 ? -10.547 36.5 16.188 1 90.62 296 HIS A C 1
ATOM 2380 O O . HIS A 1 296 ? -10.43 35.844 15.156 1 90.62 296 HIS A O 1
ATOM 2386 N N . PRO A 1 297 ? -11.781 36.906 16.656 1 90.56 297 PRO A N 1
ATOM 2387 C CA . PRO A 1 297 ? -12.93 36.781 15.75 1 90.56 297 PRO A CA 1
ATOM 2388 C C . PRO A 1 297 ? -12.742 37.531 14.445 1 90.56 297 PRO A C 1
ATOM 2390 O O . PRO A 1 297 ? -12.453 38.75 14.469 1 90.56 297 PRO A O 1
ATOM 2393 N N . CYS A 1 298 ? -12.898 36.906 13.375 1 85.94 298 CYS A N 1
ATOM 2394 C CA . CYS A 1 298 ? -12.727 37.5 12.07 1 85.94 298 CYS A CA 1
ATOM 2395 C C . CYS A 1 298 ? -13.961 38.344 11.688 1 85.94 298 CYS A C 1
ATOM 2397 O O . CYS A 1 298 ? -15.055 37.781 11.578 1 85.94 298 CYS A O 1
ATOM 2399 N N . ILE A 1 299 ? -13.828 39.562 11.445 1 82.12 299 ILE A N 1
ATOM 2400 C CA . ILE A 1 299 ? -14.969 40.406 11.141 1 82.12 299 ILE A CA 1
ATOM 2401 C C . ILE A 1 299 ? -14.867 40.906 9.695 1 82.12 299 ILE A C 1
ATOM 2403 O O . ILE A 1 299 ? -15.727 41.656 9.227 1 82.12 299 ILE A O 1
ATOM 2407 N N . SER A 1 300 ? -13.945 40.5 8.961 1 73.06 300 SER A N 1
ATOM 2408 C CA . SER A 1 300 ? -13.664 41 7.625 1 73.06 300 SER A CA 1
ATOM 2409 C C . SER A 1 300 ? -14.742 40.562 6.633 1 73.06 300 SER A C 1
ATOM 2411 O O . SER A 1 300 ? -15 41.281 5.648 1 73.06 300 SER A O 1
ATOM 2413 N N . SER A 1 301 ? -15.344 39.469 6.793 1 66.62 301 SER A N 1
ATOM 2414 C CA . SER A 1 301 ? -16.281 38.938 5.805 1 66.62 301 SER A CA 1
ATOM 2415 C C . SER A 1 301 ? -17.609 39.688 5.867 1 66.62 301 SER A C 1
ATOM 2417 O O . SER A 1 301 ? -18.391 39.656 4.91 1 66.62 301 SER A O 1
ATOM 2419 N N . GLY A 1 302 ? -17.953 40.344 6.906 1 67.06 302 GLY A N 1
ATOM 2420 C CA . GLY A 1 302 ? -19.266 40.969 7.047 1 67.06 302 GLY A CA 1
ATOM 2421 C C . GLY A 1 302 ? -19.234 42.469 6.957 1 67.06 302 GLY A C 1
ATOM 2422 O O . GLY A 1 302 ? -20.25 43.125 7.195 1 67.06 302 GLY A O 1
ATOM 2423 N N . ILE A 1 303 ? -18.062 42.844 6.586 1 69.5 303 ILE A N 1
ATOM 2424 C CA . ILE A 1 303 ? -17.953 44.312 6.656 1 69.5 303 ILE A CA 1
ATOM 2425 C C . ILE A 1 303 ? -18.141 44.906 5.266 1 69.5 303 ILE A C 1
ATOM 2427 O O . ILE A 1 303 ? -17.969 44.219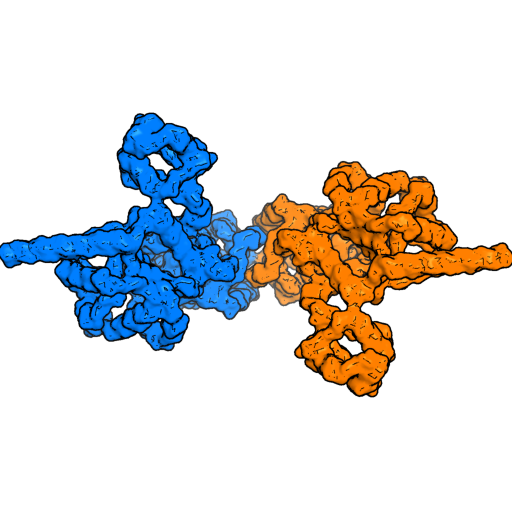 4.258 1 69.5 303 ILE A O 1
ATOM 2431 N N . SER A 1 304 ? -18.641 46.156 5.316 1 68.31 304 SER A N 1
ATOM 2432 C CA . SER A 1 304 ? -18.906 46.906 4.086 1 68.31 304 SER A CA 1
ATOM 2433 C C . SER A 1 304 ? -17.609 47.188 3.33 1 68.31 304 SER A C 1
ATOM 2435 O O . SER A 1 304 ? -16.531 47.188 3.914 1 68.31 304 SER A O 1
ATOM 2437 N N . GLU A 1 305 ? -17.766 47.438 2.096 1 68.88 305 GLU A N 1
ATOM 2438 C CA . GLU A 1 305 ? -16.641 47.812 1.256 1 68.88 305 GLU A CA 1
ATOM 2439 C C . GLU A 1 305 ? -15.938 49.062 1.792 1 68.88 305 GLU A C 1
ATOM 2441 O O . GLU A 1 305 ? -14.703 49.156 1.76 1 68.88 305 GLU A O 1
ATOM 2446 N N . ARG A 1 306 ? -16.688 49.938 2.262 1 69.62 306 ARG A N 1
ATOM 2447 C CA . ARG A 1 306 ? -16.141 51.188 2.799 1 69.62 306 ARG A CA 1
ATOM 2448 C C . ARG A 1 306 ? -15.281 50.906 4.035 1 69.62 306 ARG A C 1
ATOM 2450 O O . ARG A 1 306 ? -14.203 51.5 4.188 1 69.62 306 ARG A O 1
ATOM 2457 N N . ASP A 1 307 ? -15.797 50.094 4.824 1 72.25 307 ASP A N 1
ATOM 2458 C CA . ASP A 1 307 ? -15.07 49.75 6.047 1 72.25 307 ASP A CA 1
ATOM 2459 C C . ASP A 1 307 ? -13.781 49 5.738 1 72.25 307 ASP A C 1
ATOM 2461 O O . ASP A 1 307 ? -12.758 49.219 6.387 1 72.25 307 ASP A O 1
ATOM 2465 N N . LEU A 1 308 ? -13.875 48.25 4.723 1 69.69 308 LEU A N 1
ATOM 2466 C CA . LEU A 1 308 ? -12.703 47.469 4.328 1 69.69 308 LEU A CA 1
ATOM 2467 C C . LEU A 1 308 ? -11.594 48.375 3.822 1 69.69 308 LEU A C 1
ATOM 2469 O O . LEU A 1 308 ? -10.414 48.125 4.098 1 69.69 308 LEU A O 1
ATOM 2473 N N . GLN A 1 309 ? -11.938 49.344 3.152 1 69.25 309 GLN A N 1
ATOM 2474 C CA . GLN A 1 309 ? -10.961 50.281 2.6 1 69.25 309 GLN A CA 1
ATOM 2475 C C . GLN A 1 309 ? -10.25 51.062 3.709 1 69.25 309 GLN A C 1
ATOM 2477 O O . GLN A 1 309 ? -9.07 51.406 3.572 1 69.25 309 GLN A O 1
ATOM 2482 N N . THR A 1 310 ? -10.945 51.219 4.824 1 71.12 310 THR A N 1
ATOM 2483 C CA . THR A 1 310 ? -10.367 52 5.906 1 71.12 310 THR A CA 1
ATOM 2484 C C . THR A 1 310 ? -9.453 51.156 6.77 1 71.12 310 THR A C 1
ATOM 2486 O O . THR A 1 310 ? -8.664 51.656 7.562 1 71.12 310 THR A O 1
ATOM 2489 N N . MET A 1 311 ? -9.586 49.906 6.535 1 74.38 311 MET A N 1
ATOM 2490 C CA . MET A 1 311 ? -8.844 48.969 7.395 1 74.38 311 MET A CA 1
ATOM 2491 C C . MET A 1 311 ? -7.449 48.719 6.84 1 74.38 311 MET A C 1
ATOM 2493 O O . MET A 1 311 ? -6.586 48.188 7.547 1 74.38 311 MET A O 1
ATOM 2497 N N . TYR A 1 312 ? -7.273 49.188 5.617 1 72.12 312 TYR A N 1
ATOM 2498 C CA . TYR A 1 312 ? -5.992 48.875 4.988 1 72.12 312 TYR A CA 1
ATOM 2499 C C . TYR A 1 312 ? -5.227 50.156 4.664 1 72.12 312 TYR A C 1
ATOM 2501 O O . TYR A 1 312 ? -5.824 51.188 4.379 1 72.12 312 TYR A O 1
ATOM 2509 N N . LEU A 1 313 ? -3.92 49.969 4.727 1 72.62 313 LEU A N 1
ATOM 2510 C CA . LEU A 1 313 ? -3.043 51.094 4.363 1 72.62 313 LEU A CA 1
ATOM 2511 C C . LEU A 1 313 ? -3.143 51.406 2.875 1 72.62 313 LEU A C 1
ATOM 2513 O O . LEU A 1 313 ? -3.523 50.531 2.08 1 72.62 313 LEU A O 1
ATOM 2517 N N . SER A 1 314 ? -2.906 52.688 2.631 1 70.12 314 SER A N 1
ATOM 2518 C CA . SER A 1 314 ? -2.891 53.094 1.229 1 70.12 314 SER A CA 1
ATOM 2519 C C . SER A 1 314 ? -1.852 52.281 0.438 1 70.12 314 SER A C 1
ATOM 2521 O O . SER A 1 314 ? -0.942 51.688 1.019 1 70.12 314 SER A O 1
ATOM 2523 N N . GLU A 1 315 ? -2.143 52.156 -0.819 1 71.5 315 GLU A N 1
ATOM 2524 C CA . GLU A 1 315 ? -1.196 51.469 -1.695 1 71.5 315 GLU A CA 1
ATOM 2525 C C . GLU A 1 315 ? 0.217 52 -1.517 1 71.5 315 GLU A C 1
ATOM 2527 O O . GLU A 1 315 ? 1.191 51.25 -1.566 1 71.5 315 GLU A O 1
ATOM 2532 N N . GLU A 1 316 ? 0.329 53.281 -1.391 1 67.56 316 GLU A N 1
ATOM 2533 C CA . GLU A 1 316 ? 1.624 53.938 -1.236 1 67.56 316 GLU A CA 1
ATOM 2534 C C . GLU A 1 316 ? 2.328 53.469 0.038 1 67.56 316 GLU A C 1
ATOM 2536 O O . GLU A 1 316 ? 3.545 53.281 0.045 1 67.56 316 GLU A O 1
ATOM 2541 N N . GLU A 1 317 ? 1.559 53.188 0.996 1 67.38 317 GLU A N 1
ATOM 2542 C CA . GLU A 1 317 ? 2.121 52.844 2.299 1 67.38 317 GLU A CA 1
ATOM 2543 C C . GLU A 1 317 ? 2.41 51.375 2.408 1 67.38 317 GLU A C 1
ATOM 2545 O O . GLU A 1 317 ? 3.42 50.969 2.99 1 67.38 317 GLU A O 1
ATOM 2550 N N . SER A 1 318 ? 1.462 50.625 1.899 1 63.88 318 SER A N 1
ATOM 2551 C CA . SER A 1 318 ? 1.553 49.188 2.129 1 63.88 318 SER A CA 1
ATOM 2552 C C . SER A 1 318 ? 2.213 48.5 0.951 1 63.88 318 SER A C 1
ATOM 2554 O O . SER A 1 318 ? 2.691 47.375 1.086 1 63.88 318 SER A O 1
ATOM 2556 N N . GLY A 1 319 ? 2.312 49.344 -0.132 1 61.25 319 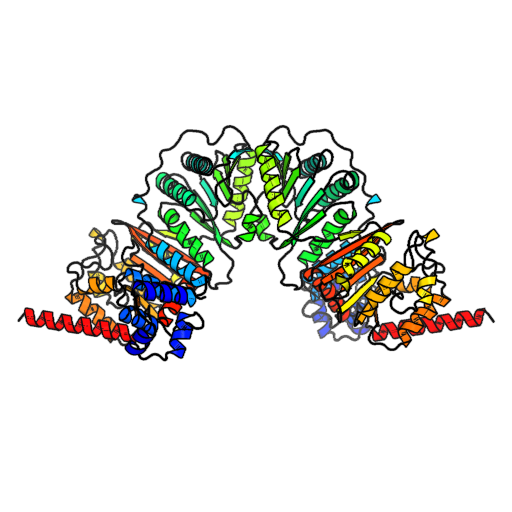GLY A N 1
ATOM 2557 C CA . GLY A 1 319 ? 2.771 48.719 -1.368 1 61.25 319 GLY A CA 1
ATOM 2558 C C . GLY A 1 319 ? 1.721 47.844 -2.025 1 61.25 319 GLY A C 1
ATOM 2559 O O . GLY A 1 319 ? 1.99 47.188 -3.041 1 61.25 319 GLY A O 1
ATOM 2560 N N . TYR A 1 320 ? 0.592 47.719 -1.312 1 62.31 320 TYR A N 1
ATOM 2561 C CA . TYR A 1 320 ? -0.422 46.875 -1.918 1 62.31 320 TYR A CA 1
ATOM 2562 C C . TYR A 1 320 ? -1.725 47.625 -2.129 1 62.31 320 TYR A C 1
ATOM 2564 O O . TYR A 1 320 ? -2.035 48.562 -1.38 1 62.31 320 TYR A O 1
ATOM 2572 N N . ASN A 1 321 ? -2.232 47.219 -3.25 1 58.53 321 ASN A N 1
ATOM 2573 C CA . ASN A 1 321 ? -3.516 47.844 -3.586 1 58.53 321 ASN A CA 1
ATOM 2574 C C . ASN A 1 321 ? -4.645 47.25 -2.727 1 58.53 321 ASN A C 1
ATOM 2576 O O . ASN A 1 321 ? -4.988 46.094 -2.84 1 58.53 321 ASN A O 1
ATOM 2580 N N . ALA A 1 322 ? -5.031 47.938 -1.734 1 60.28 322 ALA A N 1
ATOM 2581 C CA . ALA A 1 322 ? -6.172 47.594 -0.896 1 60.28 322 ALA A CA 1
ATOM 2582 C C . ALA A 1 322 ? -7.332 47.062 -1.74 1 60.28 322 ALA A C 1
ATOM 2584 O O . ALA A 1 322 ? -8.062 46.156 -1.314 1 60.28 322 ALA A O 1
ATOM 2585 N N . ASN A 1 323 ? -7.367 47.531 -2.918 1 61.44 323 ASN A N 1
ATOM 2586 C CA . ASN A 1 323 ? -8.469 47.156 -3.793 1 61.44 323 ASN A CA 1
ATOM 2587 C C . ASN A 1 323 ? -8.375 45.688 -4.211 1 61.44 323 ASN A C 1
ATOM 2589 O O . ASN A 1 323 ? -9.398 45 -4.332 1 61.44 323 ASN A O 1
ATOM 2593 N N . THR A 1 324 ? -7.172 45.344 -4.348 1 64.62 324 THR A N 1
ATOM 2594 C CA . THR A 1 324 ? -7.004 43.938 -4.742 1 64.62 324 THR A CA 1
ATOM 2595 C C . THR A 1 324 ? -7.387 43 -3.602 1 64.62 324 THR A C 1
ATOM 2597 O O . THR A 1 324 ? -8 41.969 -3.828 1 64.62 324 THR A O 1
ATOM 2600 N N . CYS A 1 325 ? -7.008 43.406 -2.486 1 63.25 325 CYS A N 1
ATOM 2601 C CA . CYS A 1 325 ? -7.379 42.594 -1.323 1 63.25 325 CYS A CA 1
ATOM 2602 C C . CYS A 1 325 ? -8.891 42.562 -1.154 1 63.25 325 CYS A C 1
ATOM 2604 O O . CYS A 1 325 ? -9.461 41.469 -0.897 1 63.25 325 CYS A O 1
ATOM 2606 N N . TYR A 1 326 ? -9.375 43.688 -1.477 1 60.94 326 TYR A N 1
ATOM 2607 C CA . TYR A 1 326 ? -10.82 43.844 -1.338 1 60.94 326 TYR A CA 1
ATOM 2608 C C . TYR A 1 326 ? -11.547 42.938 -2.346 1 60.94 326 TYR A C 1
ATOM 2610 O O . TYR A 1 326 ? -12.516 42.281 -1.998 1 60.94 326 TYR A O 1
ATOM 2618 N N . ALA A 1 327 ? -11.125 43.031 -3.42 1 62.97 327 ALA A N 1
ATOM 2619 C CA . ALA A 1 327 ? -11.781 42.281 -4.48 1 62.97 327 ALA A CA 1
ATOM 2620 C C . ALA A 1 327 ? -11.719 40.781 -4.207 1 62.97 327 ALA A C 1
ATOM 2622 O O . ALA A 1 327 ? -12.688 40.062 -4.438 1 62.97 327 ALA A O 1
ATOM 2623 N N . TYR A 1 328 ? -10.688 40.438 -3.59 1 66.25 328 TYR A N 1
ATOM 2624 C CA . TYR A 1 328 ? -10.516 39 -3.254 1 66.25 328 TYR A CA 1
ATOM 2625 C C . TYR A 1 328 ? -11.469 38.594 -2.146 1 66.25 328 TYR A C 1
ATOM 2627 O O . TYR A 1 328 ? -12.125 37.562 -2.248 1 66.25 328 TYR A O 1
ATOM 2635 N N . LEU A 1 329 ? -11.484 39.375 -1.167 1 66 329 LEU A N 1
ATOM 2636 C CA . LEU A 1 329 ? -12.32 39.031 -0.021 1 66 329 LEU A CA 1
ATOM 2637 C C . LEU A 1 329 ? -13.797 39 -0.419 1 66 329 LEU A C 1
ATOM 2639 O O . LEU A 1 329 ? -14.523 38.094 0.006 1 66 329 LEU A O 1
ATOM 2643 N N . VAL A 1 330 ? -14.062 39.906 -1.28 1 61.91 330 VAL A N 1
ATOM 2644 C CA . VAL A 1 330 ? -15.445 39.938 -1.731 1 61.91 330 VAL A CA 1
ATOM 2645 C C . VAL A 1 330 ? -15.75 38.719 -2.594 1 61.91 330 VAL A C 1
ATOM 2647 O O . VAL A 1 330 ? -16.781 38.062 -2.41 1 61.91 330 VAL A O 1
ATOM 2650 N N . ASP A 1 331 ? -14.953 38.469 -3.455 1 62.66 331 ASP A N 1
ATOM 2651 C CA . ASP A 1 331 ? -15.172 37.344 -4.371 1 62.66 331 ASP A CA 1
ATOM 2652 C C . ASP A 1 331 ? -15.117 36 -3.633 1 62.66 331 ASP A C 1
ATOM 2654 O O . ASP A 1 331 ? -15.961 35.156 -3.852 1 62.66 331 ASP A O 1
ATOM 2658 N N . TYR A 1 332 ? -14.148 35.938 -2.799 1 63.16 332 TYR A N 1
ATOM 2659 C CA . TYR A 1 332 ? -13.883 34.719 -2.084 1 63.16 332 TYR A CA 1
ATOM 2660 C C . TYR A 1 332 ? -14.961 34.438 -1.041 1 63.16 332 TYR A C 1
ATOM 2662 O O . TYR A 1 332 ? -15.453 33.312 -0.925 1 63.16 332 TYR A O 1
ATOM 2670 N N . MET A 1 333 ? -15.359 35.5 -0.42 1 61.5 333 MET A N 1
ATOM 2671 C CA . MET A 1 333 ? -16.25 35.344 0.723 1 61.5 333 MET A CA 1
ATOM 2672 C C . MET A 1 333 ? -17.719 35.344 0.274 1 61.5 333 MET A C 1
ATOM 2674 O O . MET A 1 333 ? -18.562 34.75 0.945 1 61.5 333 MET A O 1
ATOM 2678 N N . THR A 1 334 ? -17.922 35.844 -0.866 1 60.5 334 THR A N 1
ATOM 2679 C CA . THR A 1 334 ? -19.312 35.938 -1.32 1 60.5 334 THR A CA 1
ATOM 2680 C C . THR A 1 334 ? -19.781 34.594 -1.854 1 60.5 334 THR A C 1
ATOM 2682 O O . THR A 1 334 ? -20.984 34.312 -1.907 1 60.5 334 THR A O 1
ATOM 2685 N N . ARG A 1 335 ? -18.922 33.75 -2.02 1 69.5 335 ARG A N 1
ATOM 2686 C CA . ARG A 1 335 ? -19.328 32.5 -2.631 1 69.5 335 ARG A CA 1
ATOM 2687 C C . ARG A 1 335 ? -19.453 31.391 -1.585 1 69.5 335 ARG A C 1
ATOM 2689 O O . ARG A 1 335 ? -19.812 30.25 -1.908 1 69.5 335 ARG A O 1
ATOM 2696 N N . VAL A 1 336 ? -19.234 31.719 -0.43 1 78.19 336 VAL A N 1
ATOM 2697 C CA . VAL A 1 336 ? -19.281 30.75 0.659 1 78.19 336 VAL A CA 1
ATOM 2698 C C . VAL A 1 336 ? -20.703 30.703 1.241 1 78.19 336 VAL A C 1
ATOM 2700 O O . VAL A 1 336 ? -21.328 31.75 1.423 1 78.19 336 VAL A O 1
ATOM 2703 N N . LYS A 1 337 ? -21.219 29.484 1.382 1 79.75 337 LYS A N 1
ATOM 2704 C CA . LYS A 1 337 ? -22.547 29.281 1.949 1 79.75 337 LYS A CA 1
ATOM 2705 C C . LYS A 1 337 ? -22.578 29.656 3.43 1 79.75 337 LYS A C 1
ATOM 2707 O O . LYS A 1 337 ? -23.516 30.297 3.895 1 79.75 337 LYS A O 1
ATOM 2712 N N . CYS A 1 338 ? -21.641 29.219 4.102 1 88.19 338 CYS A N 1
ATOM 2713 C CA . CYS A 1 338 ? -21.547 29.422 5.543 1 88.19 338 CYS A CA 1
ATOM 2714 C C . CYS A 1 338 ? -20.109 29.578 5.984 1 88.19 338 CYS A C 1
ATOM 2716 O O . CYS A 1 338 ? -19.219 28.875 5.496 1 88.19 338 CYS A O 1
ATOM 2718 N N . GLU A 1 339 ? -19.875 30.578 6.809 1 89.62 339 GLU A N 1
ATOM 2719 C CA . GLU A 1 339 ? -18.562 30.812 7.398 1 89.62 339 GLU A CA 1
ATOM 2720 C C . GLU A 1 339 ? -18.562 30.5 8.891 1 89.62 339 GLU A C 1
ATOM 2722 O O . GLU A 1 339 ? -19.328 31.094 9.656 1 89.62 339 GLU A O 1
ATOM 2727 N N . HIS A 1 340 ? -17.797 29.531 9.164 1 92.94 340 HIS A N 1
ATOM 2728 C CA . HIS A 1 340 ? -17.562 29.234 10.57 1 92.94 340 HIS A CA 1
ATOM 2729 C C . HIS A 1 340 ? -16.344 29.984 11.086 1 92.94 340 HIS A C 1
ATOM 2731 O O . HIS A 1 340 ? -15.211 29.703 10.68 1 92.94 340 HIS A O 1
ATOM 2737 N N . ILE A 1 341 ? -16.594 30.984 11.938 1 93.69 341 ILE A N 1
ATOM 2738 C CA . ILE A 1 341 ? -15.531 31.812 12.492 1 93.69 341 ILE A CA 1
ATOM 2739 C C . ILE A 1 341 ? -15.164 31.312 13.891 1 93.69 341 ILE A C 1
ATOM 2741 O O . ILE A 1 341 ? -15.883 31.562 14.859 1 93.69 341 ILE A O 1
ATOM 2745 N N . ILE A 1 342 ? -14.039 30.672 13.945 1 95.44 342 ILE A N 1
ATOM 2746 C CA . ILE A 1 342 ? -13.586 30.062 15.188 1 95.44 342 ILE A CA 1
ATOM 2747 C C . ILE A 1 342 ? -12.43 30.859 15.773 1 95.44 342 ILE A C 1
ATOM 2749 O O . ILE A 1 342 ? -11.438 31.125 15.086 1 95.44 342 ILE A O 1
ATOM 2753 N N . PHE A 1 343 ? -12.562 31.281 17.016 1 94.31 343 PHE A N 1
ATOM 2754 C CA . PHE A 1 343 ? -11.562 32.094 17.672 1 94.31 343 PHE A CA 1
ATOM 2755 C C . PHE A 1 343 ? -11.32 31.641 19.094 1 94.31 343 PHE A C 1
ATOM 2757 O O . PHE A 1 343 ? -12.062 30.797 19.609 1 94.31 343 PHE A O 1
ATOM 2764 N N . SER A 1 344 ? -10.234 32.062 19.719 1 93 344 SER A N 1
ATOM 2765 C CA . SER A 1 344 ? -9.891 31.672 21.078 1 93 344 SER A CA 1
ATOM 2766 C C . SER A 1 344 ? -10.508 32.625 22.109 1 93 344 SER A C 1
ATOM 2768 O O . SER A 1 344 ? -10.867 33.75 21.781 1 93 344 SER A O 1
ATOM 2770 N N . GLU A 1 345 ? -10.586 32.094 23.281 1 89.44 345 GLU A N 1
ATOM 2771 C CA . GLU A 1 345 ? -11.086 32.938 24.359 1 89.44 345 GLU A CA 1
ATOM 2772 C C . GLU A 1 345 ? -10.172 34.125 24.609 1 89.44 345 GLU A C 1
ATOM 2774 O O . GLU A 1 345 ? -10.648 35.25 24.797 1 89.44 345 GLU A O 1
ATOM 2779 N N . GLN A 1 346 ? -8.969 33.875 24.594 1 90 346 GLN A N 1
ATOM 2780 C CA . GLN A 1 346 ? -8.008 34.969 24.766 1 90 346 GLN A CA 1
ATOM 2781 C C . GLN A 1 346 ? -8.102 35.969 23.625 1 90 346 GLN A C 1
ATOM 2783 O O . GLN A 1 346 ? -8.023 37.188 23.844 1 90 346 GLN A O 1
ATOM 2788 N N . GLY A 1 347 ? -8.219 35.469 22.469 1 91.62 347 GLY A N 1
ATOM 2789 C CA . GLY A 1 347 ? -8.367 36.344 21.328 1 91.62 347 GLY A CA 1
ATOM 2790 C C . GLY A 1 347 ? -9.609 37.219 21.391 1 91.62 347 GLY A C 1
ATOM 2791 O O . GLY A 1 347 ? -9.57 38.406 20.984 1 91.62 347 GLY A O 1
ATOM 2792 N N . MET A 1 348 ? -10.586 36.688 21.906 1 92.38 348 MET A N 1
ATOM 2793 C CA . MET A 1 348 ? -11.812 37.469 22.109 1 92.38 348 MET A CA 1
ATOM 2794 C C . MET A 1 348 ? -11.594 38.594 23.109 1 92.38 348 MET A C 1
ATOM 2796 O O . MET A 1 348 ? -12.023 39.719 22.875 1 92.38 348 MET A O 1
ATOM 2800 N N . GLN A 1 349 ? -10.969 38.25 24.141 1 91.69 349 GLN A N 1
ATOM 2801 C CA . GLN A 1 349 ? -10.695 39.25 25.141 1 91.69 349 GLN A CA 1
ATOM 2802 C C . GLN A 1 349 ? -9.836 40.375 24.562 1 91.69 349 GLN A C 1
ATOM 2804 O O . GLN A 1 349 ? -10.102 41.562 24.812 1 91.69 349 GLN A O 1
ATOM 2809 N N . GLU A 1 350 ? -8.922 40.031 23.844 1 91.25 350 GLU A N 1
ATOM 2810 C CA . GLU A 1 350 ? -8.062 41.031 23.203 1 91.25 350 GLU A CA 1
ATOM 2811 C C . GLU A 1 350 ? -8.836 41.875 22.203 1 91.25 350 GLU A C 1
ATOM 2813 O O . GLU A 1 350 ? -8.617 43.094 22.109 1 91.25 350 GLU A O 1
ATOM 2818 N N . PHE A 1 351 ? -9.633 41.25 21.484 1 92.69 351 PHE A N 1
ATOM 2819 C CA . PHE A 1 351 ? -10.477 41.938 20.516 1 92.69 351 PHE A CA 1
ATOM 2820 C C . PHE A 1 351 ? -11.289 43.031 21.203 1 92.69 351 PHE A C 1
ATOM 2822 O O . PHE A 1 351 ? -11.391 44.156 20.703 1 92.69 351 PHE A O 1
ATOM 2829 N N . PHE A 1 352 ? -11.812 42.812 22.391 1 93.19 352 PHE A N 1
ATOM 2830 C CA . PHE A 1 352 ? -12.719 43.75 23.062 1 93.19 352 PHE A CA 1
ATOM 2831 C C . PHE A 1 352 ? -11.938 44.719 23.922 1 93.19 352 PHE A C 1
ATOM 2833 O O . PHE A 1 352 ? -12.383 45.875 24.125 1 93.19 352 PHE A O 1
ATOM 2840 N N . GLN A 1 353 ? -10.789 44.312 24.375 1 91.81 353 GLN A N 1
ATOM 2841 C CA .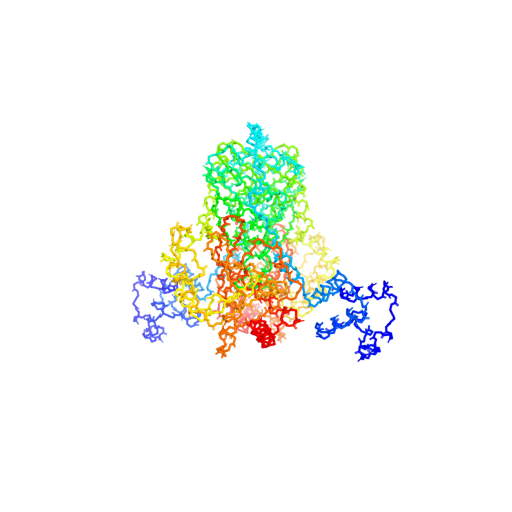 GLN A 1 353 ? -10.18 45.125 25.438 1 91.81 353 GLN A CA 1
ATOM 2842 C C . GLN A 1 353 ? -8.961 45.875 24.922 1 91.81 353 GLN A C 1
ATOM 2844 O O . GLN A 1 353 ? -8.562 46.875 25.5 1 91.81 353 GLN A O 1
ATOM 2849 N N . SER A 1 354 ? -8.375 45.406 23.906 1 91.69 354 SER A N 1
ATOM 2850 C CA . SER A 1 354 ? -7.125 46.031 23.453 1 91.69 354 SER A CA 1
ATOM 2851 C C . SER A 1 354 ? -7.359 47.438 22.938 1 91.69 354 SER A C 1
ATOM 2853 O O . SER A 1 354 ? -8.336 47.688 22.219 1 91.69 354 SER A O 1
ATOM 2855 N N . ASP A 1 355 ? -6.461 48.281 23.281 1 89.19 355 ASP A N 1
ATOM 2856 C CA . ASP A 1 355 ? -6.547 49.656 22.797 1 89.19 355 ASP A CA 1
ATOM 2857 C C . ASP A 1 355 ? -6.07 49.75 21.344 1 89.19 355 ASP A C 1
ATOM 2859 O O . ASP A 1 355 ? -6.641 50.5 20.547 1 89.19 355 ASP A O 1
ATOM 2863 N N . LEU A 1 356 ? -5.023 49 21.141 1 87.19 356 LEU A N 1
ATOM 2864 C CA . LEU A 1 356 ? -4.477 48.938 19.781 1 87.19 356 LEU A CA 1
ATOM 2865 C C . LEU A 1 356 ? -4.773 47.562 19.156 1 87.19 356 LEU A C 1
ATOM 2867 O O . LEU A 1 356 ? -4.328 46.531 19.656 1 87.19 356 LEU A O 1
ATOM 2871 N N . TYR A 1 357 ? -5.566 47.562 18.094 1 87.69 357 TYR A N 1
ATOM 2872 C CA . TYR A 1 357 ? -6.004 46.344 17.453 1 87.69 357 TYR A CA 1
ATOM 2873 C C . TYR A 1 357 ? -5.871 46.438 15.945 1 87.69 357 TYR A C 1
ATOM 2875 O O . TYR A 1 357 ? -6.352 47.375 15.328 1 87.69 357 TYR A O 1
ATOM 2883 N N . TYR A 1 358 ? -5.156 45.438 15.43 1 78.81 358 TYR A N 1
ATOM 2884 C CA . TYR A 1 358 ? -5.027 45.312 13.984 1 78.81 358 TYR A CA 1
ATOM 2885 C C . TYR A 1 358 ? -5.707 44.031 13.484 1 78.81 358 TYR A C 1
ATOM 2887 O O . TYR A 1 358 ? -5.582 42.969 14.102 1 78.81 358 TYR A O 1
ATOM 2895 N N . GLU A 1 359 ? -6.52 44.062 12.469 1 75.31 359 GLU A N 1
ATOM 2896 C CA . GLU A 1 359 ? -7.105 42.875 11.875 1 75.31 359 GLU A CA 1
ATOM 2897 C C . GLU A 1 359 ? -6.035 42 11.234 1 75.31 359 GLU A C 1
ATOM 2899 O O . GLU A 1 359 ? -6.164 40.75 11.211 1 75.31 359 GLU A O 1
ATOM 2904 N N . TYR A 1 360 ? -5.117 42.562 10.625 1 71.19 360 TYR A N 1
ATOM 2905 C CA . TYR A 1 360 ? -3.984 41.844 10.047 1 71.19 360 TYR A CA 1
ATOM 2906 C C . TYR A 1 360 ? -2.68 42.25 10.719 1 71.19 360 TYR A C 1
ATOM 2908 O O . TYR A 1 360 ? -2.607 42.344 11.945 1 71.19 360 TYR A O 1
ATOM 2916 N N . SER A 1 361 ? -1.704 42.812 10.07 1 68.31 361 SER A N 1
ATOM 2917 C CA . SER A 1 361 ? -0.46 43.281 10.648 1 68.31 361 SER A CA 1
ATOM 2918 C C . SER A 1 361 ? -0.342 44.812 10.5 1 68.31 361 SER A C 1
ATOM 2920 O O . SER A 1 361 ? -1.021 45.406 9.664 1 68.31 361 SER A O 1
ATOM 2922 N N . GLU A 1 362 ? 0.444 45.281 11.375 1 72.31 362 GLU A N 1
ATOM 2923 C CA . GLU A 1 362 ? 0.676 46.75 11.367 1 72.31 362 GLU A CA 1
ATOM 2924 C C . GLU A 1 362 ? 1.26 47.188 10.031 1 72.31 362 GLU A C 1
ATOM 2926 O O . GLU A 1 362 ? 1.139 48.375 9.664 1 72.31 362 GLU A O 1
ATOM 2931 N N . SER A 1 363 ? 1.768 46.25 9.352 1 69.12 363 SER A N 1
ATOM 2932 C CA . SER A 1 363 ? 2.443 46.594 8.102 1 69.12 363 SER A CA 1
ATOM 2933 C C . SER A 1 363 ? 1.445 46.75 6.965 1 69.12 363 SER A C 1
ATOM 2935 O O . SER A 1 363 ? 1.759 47.375 5.945 1 69.12 363 SER A O 1
ATOM 2937 N N . ILE A 1 364 ? 0.185 46.312 7.195 1 71.31 364 ILE A N 1
ATOM 2938 C CA . ILE A 1 364 ? -0.718 46.375 6.051 1 71.31 364 ILE A CA 1
ATOM 2939 C C . ILE A 1 364 ? -2.055 46.969 6.477 1 71.31 364 ILE A C 1
ATOM 2941 O O . ILE A 1 364 ? -2.879 47.312 5.633 1 71.31 364 ILE A O 1
ATOM 2945 N N . SER A 1 365 ? -2.213 47.031 7.758 1 76.12 365 SER A N 1
ATOM 2946 C CA . SER A 1 365 ? -3.531 47.469 8.195 1 76.12 365 SER A CA 1
ATOM 2947 C C . SER A 1 365 ? -3.422 48.625 9.188 1 76.12 365 SER A C 1
ATOM 2949 O O . SER A 1 365 ? -2.379 48.812 9.812 1 76.12 365 SER A O 1
ATOM 2951 N N . THR A 1 366 ? -4.492 49.344 9.203 1 79.62 366 THR A N 1
ATOM 2952 C CA . THR A 1 366 ? -4.633 50.375 10.203 1 79.62 366 THR A CA 1
ATOM 2953 C C . THR A 1 366 ? -5.312 49.844 11.461 1 79.62 366 THR A C 1
ATOM 2955 O O . THR A 1 366 ? -6.098 48.906 11.391 1 79.62 366 THR A O 1
ATOM 2958 N N . PRO A 1 367 ? -4.914 50.438 12.531 1 86.25 367 PRO A N 1
ATOM 2959 C CA . PRO A 1 367 ? -5.578 49.969 13.758 1 86.25 367 PRO A CA 1
ATOM 2960 C C . PRO A 1 367 ? -7.07 50.281 13.773 1 86.25 367 PRO A C 1
ATOM 2962 O O . PRO A 1 367 ? -7.492 51.344 13.281 1 86.25 367 PRO A O 1
ATOM 2965 N N . ILE A 1 368 ? -7.84 49.438 14.359 1 87.06 368 ILE A N 1
ATOM 2966 C CA . ILE A 1 368 ? -9.281 49.625 14.508 1 87.06 368 ILE A CA 1
ATOM 2967 C C . ILE A 1 368 ? -9.609 49.969 15.961 1 87.06 368 ILE A C 1
ATOM 2969 O O . ILE A 1 368 ? -9.242 49.25 16.875 1 87.06 368 ILE A O 1
ATOM 2973 N N . SER A 1 369 ? -10.312 51.031 16.094 1 88.06 369 SER A N 1
ATOM 2974 C CA . SER A 1 369 ? -10.68 51.469 17.438 1 88.06 369 SER A CA 1
ATOM 2975 C C . SER A 1 369 ? -11.664 50.5 18.078 1 88.06 369 SER A C 1
ATOM 2977 O O . SER A 1 369 ? -12.312 49.719 17.375 1 88.06 369 SER A O 1
ATOM 2979 N N . LYS A 1 370 ? -11.812 50.562 19.375 1 90.38 370 LYS A N 1
ATOM 2980 C CA . LYS A 1 370 ? -12.742 49.719 20.109 1 90.38 370 LYS A CA 1
ATOM 2981 C C . LYS A 1 370 ? -14.18 49.938 19.641 1 90.38 370 LYS A C 1
ATOM 2983 O O . LYS A 1 370 ? -14.914 48.969 19.406 1 90.38 370 LYS A O 1
ATOM 2988 N N . GLU A 1 371 ? -14.5 51.156 19.547 1 87.62 371 GLU A N 1
ATOM 2989 C CA . GLU A 1 371 ? -15.859 51.531 19.141 1 87.62 371 GLU A CA 1
ATOM 2990 C C . GLU A 1 371 ? -16.203 50.938 17.781 1 87.62 371 GLU A C 1
ATOM 2992 O O . GLU A 1 371 ? -17.281 50.375 17.594 1 87.62 371 GLU A O 1
ATOM 2997 N N . ARG A 1 372 ? -15.328 51.125 16.953 1 87.06 372 ARG A N 1
ATOM 2998 C CA . ARG A 1 372 ? -15.547 50.656 15.594 1 87.06 372 ARG A CA 1
ATOM 2999 C C . ARG A 1 372 ? -15.633 49.125 15.555 1 87.06 372 ARG A C 1
ATOM 3001 O O . ARG A 1 372 ? -16.422 48.562 14.805 1 87.06 372 ARG A O 1
ATOM 3008 N N . ARG A 1 373 ? -14.828 48.406 16.25 1 89.75 373 ARG A N 1
ATOM 3009 C CA . ARG A 1 373 ? -14.844 46.938 16.344 1 89.75 373 ARG A CA 1
ATOM 3010 C C . ARG A 1 373 ? -16.203 46.438 16.812 1 89.75 373 ARG A C 1
ATOM 3012 O O . ARG A 1 373 ? -16.75 45.5 16.234 1 89.75 373 ARG A O 1
ATOM 3019 N N . TYR A 1 374 ? -16.641 47.156 17.828 1 90.44 374 TYR A N 1
ATOM 3020 C CA . TYR A 1 374 ? -17.922 46.75 18.391 1 90.44 374 TYR A CA 1
ATOM 3021 C C . TYR A 1 374 ? -19.047 46.969 17.391 1 90.44 374 TYR A C 1
ATOM 3023 O O . TYR A 1 374 ? -19.938 46.125 17.266 1 90.44 374 TYR A O 1
ATOM 3031 N N . GLU A 1 375 ? -18.984 48.031 16.75 1 87 375 GLU A N 1
ATOM 3032 C CA . GLU A 1 375 ? -20 48.344 15.742 1 87 375 GLU A CA 1
ATOM 3033 C C . GLU A 1 375 ? -19.984 47.312 14.609 1 87 375 GLU A C 1
ATOM 3035 O O . GLU A 1 375 ? -21.047 46.875 14.18 1 87 375 GLU A O 1
ATOM 3040 N N . MET A 1 376 ? -18.875 47.031 14.188 1 86.31 376 MET A N 1
ATOM 3041 C CA . MET A 1 376 ? -18.734 46.125 13.07 1 86.31 376 MET A CA 1
ATOM 3042 C C . MET A 1 376 ? -19.219 44.719 13.469 1 86.31 376 MET A C 1
ATOM 3044 O O . MET A 1 376 ? -20 44.094 12.734 1 86.31 376 MET A O 1
ATOM 3048 N N . LEU A 1 377 ? -18.75 44.219 14.578 1 90.19 377 LEU A N 1
ATOM 3049 C CA . LEU A 1 377 ? -19.141 42.906 15.047 1 90.19 377 LEU A CA 1
ATOM 3050 C C . LEU A 1 377 ? -20.641 42.844 15.297 1 90.19 377 LEU A C 1
ATOM 3052 O O . LEU A 1 377 ? -21.297 41.875 14.914 1 90.19 377 LEU A O 1
ATOM 3056 N N . SER A 1 378 ? -21.156 43.844 15.93 1 89.06 378 SER A N 1
ATOM 3057 C CA . SER A 1 378 ? -22.594 43.906 16.203 1 89.06 378 SER A CA 1
ATOM 3058 C C . SER A 1 378 ? -23.406 43.875 14.914 1 89.06 378 SER A C 1
ATOM 3060 O O . SER A 1 378 ? -24.453 43.25 14.852 1 89.06 378 SER A O 1
ATOM 3062 N N . SER A 1 379 ? -22.906 44.594 13.961 1 85.75 379 SER A N 1
ATOM 3063 C CA . SER A 1 379 ? -23.594 44.625 12.672 1 85.75 379 SER A CA 1
ATOM 3064 C C . SER A 1 379 ? -23.672 43.25 12.031 1 85.75 379 SER A C 1
ATOM 3066 O O . SER A 1 379 ? -24.688 42.875 11.461 1 85.75 379 SER A O 1
ATOM 3068 N N . ILE A 1 380 ? -22.625 42.5 12.117 1 86.5 380 ILE A N 1
ATOM 3069 C CA . ILE A 1 380 ? -22.562 41.156 11.555 1 86.5 380 ILE A CA 1
ATOM 3070 C C . ILE A 1 380 ? -23.516 40.219 12.32 1 86.5 380 ILE A C 1
ATOM 3072 O O . ILE A 1 380 ? -24.281 39.469 11.711 1 86.5 380 ILE A O 1
ATOM 3076 N N . LEU A 1 381 ? -23.516 40.312 13.586 1 88.62 381 LEU A N 1
ATOM 3077 C CA . LEU A 1 381 ? -24.281 39.406 14.453 1 88.62 381 LEU A CA 1
ATOM 3078 C C . LEU A 1 381 ? -25.781 39.688 14.312 1 88.62 381 LEU A C 1
ATOM 3080 O O . LEU A 1 381 ? -26.594 38.75 14.453 1 88.62 381 LEU A O 1
ATOM 3084 N N . LYS A 1 382 ? -26.141 40.844 13.969 1 85.44 382 LYS A N 1
ATOM 3085 C CA . LYS A 1 382 ? -27.547 41.25 13.883 1 85.44 382 LYS A CA 1
ATOM 3086 C C . LYS A 1 382 ? -28.125 40.844 12.523 1 85.44 382 LYS A C 1
ATOM 3088 O O . LYS A 1 382 ? -29.344 40.812 12.367 1 85.44 382 LYS A O 1
ATOM 3093 N N . GLN A 1 383 ? -27.344 40.781 11.562 1 78 383 GLN A N 1
ATOM 3094 C CA . GLN A 1 383 ? -27.844 40.438 10.234 1 78 383 GLN A CA 1
ATOM 3095 C C . GLN A 1 383 ? -28.547 39.062 10.25 1 78 383 GLN A C 1
ATOM 3097 O O . GLN A 1 383 ? -29.344 38.781 9.359 1 78 383 GLN A O 1
ATOM 3102 N N . ASN A 1 384 ? -28.719 38.469 11.273 1 59.09 384 ASN A N 1
ATOM 3103 C CA . ASN A 1 384 ? -29.453 37.219 11.477 1 59.09 384 ASN A CA 1
ATOM 3104 C C . ASN A 1 384 ? -29.25 36.25 10.305 1 59.09 384 ASN A C 1
ATOM 3106 O O . ASN A 1 384 ? -30.219 35.688 9.789 1 59.09 384 ASN A O 1
ATOM 3110 N N . SER A 1 385 ? -28.172 36.156 9.719 1 68.94 385 SER A N 1
ATOM 3111 C CA . SER A 1 385 ? -27.938 35.281 8.57 1 68.94 385 SER A CA 1
ATOM 3112 C C . SER A 1 385 ? -27.219 34 8.984 1 68.94 385 SER A C 1
ATOM 3114 O O . SER A 1 385 ? -26.484 34 9.969 1 68.94 385 SER A O 1
ATOM 3116 N N . ASP A 1 386 ? -27.75 32.875 8.469 1 78.31 386 ASP A N 1
ATOM 3117 C CA . ASP A 1 386 ? -27.094 31.594 8.641 1 78.31 386 ASP A CA 1
ATOM 3118 C C . ASP A 1 386 ? -25.734 31.578 7.957 1 78.31 386 ASP A C 1
ATOM 3120 O O . ASP A 1 386 ? -25.047 30.547 7.93 1 78.31 386 ASP A O 1
ATOM 3124 N N . ARG A 1 387 ? -25.344 32.719 7.602 1 83.69 387 ARG A N 1
ATOM 3125 C CA . ARG A 1 387 ? -24.109 32.812 6.824 1 83.69 387 ARG A CA 1
ATOM 3126 C C . ARG A 1 387 ? -22.891 32.75 7.73 1 83.69 387 ARG A C 1
ATOM 3128 O O . ARG A 1 387 ? -21.844 32.219 7.344 1 83.69 387 ARG A O 1
ATOM 3135 N N . TRP A 1 388 ? -23.047 33.375 8.953 1 89.06 388 TRP A N 1
ATOM 3136 C CA . TRP A 1 388 ? -21.906 33.438 9.852 1 89.06 388 TRP A CA 1
ATOM 3137 C C . TRP A 1 388 ? -22.172 32.688 11.141 1 89.06 388 TRP A C 1
ATOM 3139 O O . TRP A 1 388 ? -23.188 32.906 11.805 1 89.06 388 TRP A O 1
ATOM 3149 N N . ARG A 1 389 ? -21.266 31.812 11.422 1 91.69 389 ARG A N 1
ATOM 3150 C CA . ARG A 1 389 ? -21.312 31.078 12.68 1 91.69 389 ARG A CA 1
ATOM 3151 C C . ARG A 1 389 ? -20.062 31.344 13.523 1 91.69 389 ARG A C 1
ATOM 3153 O O . ARG A 1 389 ? -18.969 30.906 13.18 1 91.69 389 ARG A O 1
ATOM 3160 N N . PHE A 1 390 ? -20.281 32.031 14.625 1 93.75 390 PHE A N 1
ATOM 3161 C CA . PHE A 1 390 ? -19.188 32.344 15.531 1 93.75 390 PHE A CA 1
ATOM 3162 C C . PHE A 1 390 ? -19.078 31.281 16.625 1 93.75 390 PHE A C 1
ATOM 3164 O O . PHE A 1 390 ? -20.078 30.938 17.25 1 93.75 390 PHE A O 1
ATOM 3171 N N . GLN A 1 391 ? -17.875 30.781 16.766 1 95.31 391 GLN A N 1
ATOM 3172 C CA . GLN A 1 391 ? -17.625 29.766 17.781 1 95.31 391 GLN A CA 1
ATOM 3173 C C . GLN A 1 391 ? -16.328 30.047 18.531 1 95.31 391 GLN A C 1
ATOM 3175 O O . GLN A 1 391 ? -15.344 30.5 17.938 1 95.31 391 GLN A O 1
ATOM 3180 N N . MET A 1 392 ? -16.359 29.859 19.797 1 94.88 392 MET A N 1
ATOM 3181 C CA . MET A 1 392 ? -15.188 30.094 20.641 1 94.88 392 MET A CA 1
ATOM 3182 C C . MET A 1 392 ? -14.555 28.766 21.078 1 94.88 392 MET A C 1
ATOM 3184 O O . MET A 1 392 ? -15.258 27.859 21.531 1 94.88 392 MET A O 1
ATOM 3188 N N . LEU A 1 393 ? -13.328 28.672 20.891 1 90.62 393 LEU A N 1
ATOM 3189 C CA . LEU A 1 393 ? -12.578 27.484 21.312 1 90.62 393 LEU A CA 1
ATOM 3190 C C . LEU A 1 393 ? -12 27.688 22.703 1 90.62 393 LEU A C 1
ATOM 3192 O O . LEU A 1 393 ? -11.172 28.578 22.922 1 90.62 393 LEU A O 1
ATOM 3196 N N . LYS A 1 394 ? -12.406 26.828 23.531 1 81.19 394 LYS A N 1
ATOM 3197 C CA . LYS A 1 394 ? -11.867 26.844 24.891 1 81.19 394 LYS A CA 1
ATOM 3198 C C . LYS A 1 394 ? -10.523 26.125 24.953 1 81.19 394 LYS A C 1
ATOM 3200 O O . LYS A 1 394 ? -10.305 25.125 24.266 1 81.19 394 LYS A O 1
ATOM 3205 N N . TYR A 1 395 ? -9.562 26.656 25.75 1 72.06 395 TYR A N 1
ATOM 3206 C CA . TYR A 1 395 ? -8.242 26.062 25.906 1 72.06 395 TYR A CA 1
ATOM 3207 C C . TYR A 1 395 ? -7.512 25.969 24.578 1 72.06 395 TYR A C 1
ATOM 3209 O O . TYR A 1 395 ? -7 24.906 24.219 1 72.06 395 TYR A O 1
ATOM 3217 N N . SER A 1 396 ? -7.504 27 23.891 1 78.94 396 SER A N 1
ATOM 3218 C CA . SER A 1 396 ? -7.094 27.047 22.484 1 78.94 396 SER A CA 1
ATOM 3219 C C . SER A 1 396 ? -5.578 26.922 22.359 1 78.94 396 SER A C 1
ATOM 3221 O O . SER A 1 396 ? -4.828 27.438 23.188 1 78.94 396 SER A O 1
ATOM 3223 N N . PHE A 1 397 ? -5.188 26.188 21.406 1 79.81 397 PHE A N 1
ATOM 3224 C CA . PHE A 1 397 ? -3.787 26.109 21 1 79.81 397 PHE A CA 1
ATOM 3225 C C . PHE A 1 397 ? -3.434 27.266 20.062 1 79.81 397 PHE A C 1
ATOM 3227 O O . PHE A 1 397 ? -2.293 27.375 19.609 1 79.81 397 PHE A O 1
ATOM 3234 N N . MET A 1 398 ? -4.312 28.203 19.797 1 84 398 MET A N 1
ATOM 3235 C CA . MET A 1 398 ? -4.148 29.25 18.781 1 84 398 MET A CA 1
ATOM 3236 C C . MET A 1 398 ? -3.551 30.516 19.391 1 84 398 MET A C 1
ATOM 3238 O O . MET A 1 398 ? -3.25 31.469 18.672 1 84 398 MET A O 1
ATOM 3242 N N . ASP A 1 399 ? -3.361 30.625 20.688 1 82.25 399 ASP A N 1
ATOM 3243 C CA . ASP A 1 399 ? -3.094 31.875 21.375 1 82.25 399 ASP A CA 1
ATOM 3244 C C . ASP A 1 399 ? -1.663 32.344 21.125 1 82.25 399 ASP A C 1
ATOM 3246 O O . ASP A 1 399 ? -1.395 33.562 21.094 1 82.25 399 ASP A O 1
ATOM 3250 N N . HIS A 1 400 ? -0.713 31.547 20.984 1 69.25 400 HIS A N 1
ATOM 3251 C CA . HIS A 1 400 ? 0.673 31.984 20.844 1 69.25 400 HIS A CA 1
ATOM 3252 C C . HIS A 1 400 ? 1.236 31.625 19.484 1 69.25 400 HIS A C 1
ATOM 3254 O O . HIS A 1 400 ? 2.455 31.562 19.297 1 69.25 400 HIS A O 1
ATOM 3260 N N . ALA A 1 401 ? 0.398 31.703 18.516 1 68.56 401 ALA A N 1
ATOM 3261 C CA . ALA A 1 401 ? 0.855 31.141 17.25 1 68.56 401 ALA A CA 1
ATOM 3262 C C . ALA A 1 401 ? 1.182 32.25 16.25 1 68.56 401 ALA A C 1
ATOM 3264 O O . ALA A 1 401 ? 0.686 33.375 16.375 1 68.56 401 ALA A O 1
ATOM 3265 N N . ASN A 1 402 ? 2.131 32 15.422 1 75.81 402 ASN A N 1
ATOM 3266 C CA . ASN A 1 402 ? 2.463 32.875 14.289 1 75.81 402 ASN A CA 1
ATOM 3267 C C . ASN A 1 402 ? 1.44 32.719 13.164 1 75.81 402 ASN A C 1
ATOM 3269 O O . ASN A 1 402 ? 1.623 33.281 12.078 1 75.81 402 ASN A O 1
ATOM 3273 N N . ILE A 1 403 ? 0.436 32.062 13.477 1 73.69 403 ILE A N 1
ATOM 3274 C CA . ILE A 1 403 ? -0.605 31.875 12.477 1 73.69 403 ILE A CA 1
ATOM 3275 C C . ILE A 1 403 ? -1.666 32.969 12.625 1 73.69 403 ILE A C 1
ATOM 3277 O O . ILE A 1 403 ? -2.254 33.125 13.695 1 73.69 403 ILE A O 1
ATOM 3281 N N . HIS A 1 404 ? -1.78 33.688 11.609 1 78.69 404 HIS A N 1
ATOM 3282 C CA . HIS A 1 404 ? -2.828 34.688 11.555 1 78.69 404 HIS A CA 1
ATOM 3283 C C . HIS A 1 404 ? -4.195 34.062 11.312 1 78.69 404 HIS A C 1
ATOM 3285 O O . HIS A 1 404 ? -5.195 34.5 11.875 1 78.69 404 HIS A O 1
ATOM 3291 N N . GLY A 1 405 ? -4.129 33.062 10.445 1 88.31 405 GLY A N 1
ATOM 3292 C CA . GLY A 1 405 ? -5.383 32.406 10.148 1 88.31 405 GLY A CA 1
ATOM 3293 C C . GLY A 1 405 ? -5.195 31.109 9.375 1 88.31 405 GLY A C 1
ATOM 3294 O O . GLY A 1 405 ? -4.305 31.016 8.531 1 88.31 405 GLY A O 1
ATOM 3295 N N . LEU A 1 406 ? -5.996 30.156 9.695 1 92.25 406 LEU A N 1
ATOM 3296 C CA . LEU A 1 406 ? -6.117 28.906 8.953 1 92.25 406 LEU A CA 1
ATOM 3297 C C . LEU A 1 406 ? -7.516 28.75 8.367 1 92.25 406 LEU A C 1
ATOM 3299 O O . LEU A 1 406 ? -8.484 28.594 9.102 1 92.25 406 LEU A O 1
ATOM 3303 N N . ASP A 1 407 ? -7.625 28.875 7.047 1 91 407 ASP A N 1
ATOM 3304 C CA . ASP A 1 407 ? -8.898 28.766 6.344 1 91 407 ASP A CA 1
ATOM 3305 C C . ASP A 1 407 ? -9.055 27.375 5.715 1 91 407 ASP A C 1
ATOM 3307 O O . ASP A 1 407 ? -8.195 26.953 4.938 1 91 407 ASP A O 1
ATOM 3311 N N . ILE A 1 408 ? -10.148 26.766 6.07 1 92.94 408 ILE A N 1
ATOM 3312 C CA . ILE A 1 408 ? -10.383 25.406 5.586 1 92.94 408 ILE A CA 1
ATOM 3313 C C . ILE A 1 408 ? -11.734 25.344 4.883 1 92.94 408 ILE A C 1
ATOM 3315 O O . ILE A 1 408 ? -12.773 25.625 5.488 1 92.94 408 ILE A O 1
ATOM 3319 N N . TRP A 1 409 ? -11.75 24.953 3.646 1 88.88 409 TRP A N 1
ATOM 3320 C CA . TRP A 1 409 ? -12.984 24.703 2.924 1 88.88 409 TRP A CA 1
ATOM 3321 C C . TRP A 1 409 ? -13.344 23.219 2.975 1 88.88 409 TRP A C 1
ATOM 3323 O O . TRP A 1 409 ? -12.461 22.359 3.01 1 88.88 409 TRP A O 1
ATOM 3333 N N . ASN A 1 410 ? -14.57 22.859 2.875 1 87.75 410 ASN A N 1
ATOM 3334 C CA . ASN A 1 410 ? -15.023 21.469 2.959 1 87.75 410 ASN A CA 1
ATOM 3335 C C . ASN A 1 410 ? -14.695 20.703 1.687 1 87.75 410 ASN A C 1
ATOM 3337 O O . ASN A 1 410 ? -14.797 19.469 1.66 1 87.75 410 ASN A O 1
ATOM 3341 N N . ASP A 1 411 ? -14.242 21.344 0.659 1 85.19 411 ASP A N 1
ATOM 3342 C CA . ASP A 1 411 ? -13.883 20.672 -0.582 1 85.19 411 ASP A CA 1
ATOM 3343 C C . ASP A 1 411 ? -12.406 20.281 -0.586 1 85.19 411 ASP A C 1
ATOM 3345 O O . ASP A 1 411 ? -11.93 19.656 -1.533 1 85.19 411 ASP A O 1
ATOM 3349 N N . GLY A 1 412 ? -11.727 20.719 0.447 1 89.56 412 GLY A N 1
ATOM 3350 C CA . GLY A 1 412 ? -10.352 20.266 0.558 1 89.56 412 GLY A CA 1
ATOM 3351 C C . GLY A 1 412 ? -9.344 21.406 0.443 1 89.56 412 GLY A C 1
ATOM 3352 O O . GLY A 1 412 ? -8.156 21.219 0.692 1 89.56 412 GLY A O 1
ATOM 3353 N N . ALA A 1 413 ? -9.773 22.641 0.134 1 88.69 413 ALA A N 1
ATOM 3354 C CA . ALA A 1 413 ? -8.875 23.781 0.008 1 88.69 413 ALA A CA 1
ATOM 3355 C C . ALA A 1 413 ? -8.477 24.328 1.379 1 88.69 413 ALA A C 1
ATOM 3357 O O . ALA A 1 413 ? -9.312 24.391 2.287 1 88.69 413 ALA A O 1
ATOM 3358 N N . ILE A 1 414 ? -7.262 24.703 1.509 1 92.19 414 ILE A N 1
ATOM 3359 C CA . ILE A 1 414 ? -6.723 25.25 2.752 1 92.19 414 ILE A CA 1
ATOM 3360 C C . ILE A 1 414 ? -5.828 26.453 2.447 1 92.19 414 ILE A C 1
ATOM 3362 O O . ILE A 1 414 ? -5.035 26.422 1.501 1 92.19 414 ILE A O 1
ATOM 3366 N N . VAL A 1 415 ? -6.047 27.484 3.15 1 90.44 415 VAL A N 1
ATOM 3367 C CA . VAL A 1 415 ? -5.16 28.641 3.111 1 90.44 415 VAL A CA 1
ATOM 3368 C C . VAL A 1 415 ? -4.609 28.922 4.508 1 90.44 415 VAL A C 1
ATOM 3370 O O . VAL A 1 415 ? -5.371 29.094 5.457 1 90.44 415 VAL A O 1
ATOM 3373 N N . LEU A 1 416 ? -3.375 28.859 4.598 1 92.25 416 LEU A N 1
ATOM 3374 C CA . LEU A 1 416 ? -2.688 29.156 5.848 1 92.25 416 LEU A CA 1
ATOM 3375 C C . LEU A 1 416 ? -1.937 30.484 5.746 1 92.25 416 LEU A C 1
ATOM 3377 O O . LEU A 1 416 ? -1.113 30.672 4.848 1 92.25 416 LEU A O 1
ATOM 3381 N N . VAL A 1 417 ? -2.299 31.359 6.602 1 87.94 417 VAL A N 1
ATOM 3382 C CA . VAL A 1 417 ? -1.649 32.656 6.648 1 87.94 417 VAL A CA 1
ATOM 3383 C C . VAL A 1 417 ? -0.809 32.781 7.918 1 87.94 417 VAL A C 1
ATOM 3385 O O . VAL A 1 417 ? -1.339 32.719 9.031 1 87.94 417 VAL A O 1
ATOM 3388 N N . MET A 1 418 ? 0.442 32.906 7.672 1 86.94 418 MET A N 1
ATOM 3389 C CA . MET A 1 418 ? 1.369 33.031 8.789 1 86.94 418 MET A CA 1
ATOM 3390 C C . MET A 1 418 ? 1.898 34.469 8.883 1 86.94 418 MET A C 1
ATOM 3392 O O . MET A 1 418 ? 2.139 35.125 7.863 1 86.94 418 MET A O 1
ATOM 3396 N N . ASN A 1 419 ? 1.966 34.906 10.055 1 80.38 419 ASN A N 1
ATOM 3397 C CA . ASN A 1 419 ? 2.525 36.219 10.328 1 80.38 419 ASN A CA 1
ATOM 3398 C C . ASN A 1 419 ? 3.898 36.125 10.984 1 80.38 419 ASN A C 1
ATOM 3400 O O . ASN A 1 419 ? 4 35.969 12.203 1 80.38 419 ASN A O 1
ATOM 3404 N N . PHE A 1 420 ? 4.883 36.219 10.125 1 74.25 420 PHE A N 1
ATOM 3405 C CA . PHE A 1 420 ? 6.254 36.188 10.625 1 74.25 420 PHE A CA 1
ATOM 3406 C C . PHE A 1 420 ? 6.801 37.594 10.781 1 74.25 420 PHE A C 1
ATOM 3408 O O . PHE A 1 420 ? 7.613 38.062 9.969 1 74.25 420 PHE A O 1
ATOM 3415 N N . HIS A 1 421 ? 6.398 38.281 11.93 1 63.78 421 HIS A N 1
ATOM 3416 C CA . HIS A 1 421 ? 6.723 39.656 12.32 1 63.78 421 HIS A CA 1
ATOM 3417 C C . HIS A 1 421 ? 6.449 40.625 11.18 1 63.78 421 HIS A C 1
ATOM 3419 O O . HIS A 1 421 ? 5.332 41.125 11.047 1 63.78 421 HIS A O 1
ATOM 3425 N N . GLU A 1 422 ? 7.43 40.719 10.32 1 61.88 422 GLU A N 1
ATOM 3426 C CA . GLU A 1 422 ? 7.27 41.812 9.359 1 61.88 422 GLU A CA 1
ATOM 3427 C C . GLU A 1 422 ? 6.816 41.281 8 1 61.88 422 GLU A C 1
ATOM 3429 O O . GLU A 1 422 ? 6.543 42.062 7.086 1 61.88 422 GLU A O 1
ATOM 3434 N N . ASN A 1 423 ? 6.559 40 7.969 1 69.38 423 ASN A N 1
ATOM 3435 C CA . ASN A 1 423 ? 6.211 39.469 6.656 1 69.38 423 ASN A CA 1
ATOM 3436 C C . ASN A 1 423 ? 5.188 38.344 6.758 1 69.38 423 ASN A C 1
ATOM 3438 O O . ASN A 1 423 ? 5.219 37.562 7.703 1 69.38 423 ASN A O 1
ATOM 3442 N N . PHE A 1 424 ? 4.195 38.5 5.84 1 77.62 424 PHE A N 1
ATOM 3443 C CA . PHE A 1 424 ? 3.227 37.406 5.754 1 77.62 424 PHE A CA 1
ATOM 3444 C C . PHE A 1 424 ? 3.734 36.281 4.832 1 77.62 424 PHE A C 1
ATOM 3446 O O . PHE A 1 424 ? 4.383 36.562 3.82 1 77.62 424 PHE A O 1
ATOM 3453 N N . PHE A 1 425 ? 3.555 35.156 5.305 1 86 425 PHE A N 1
ATOM 3454 C CA . PHE A 1 425 ? 3.812 33.938 4.523 1 86 425 PHE A CA 1
ATOM 3455 C C . PHE A 1 425 ? 2.541 33.125 4.363 1 86 425 PHE A C 1
ATOM 3457 O O . PHE A 1 425 ? 1.834 32.875 5.34 1 86 425 PHE A O 1
ATOM 3464 N N . LEU A 1 426 ? 2.189 32.906 3.107 1 88.38 426 LEU A N 1
ATOM 3465 C CA . LEU A 1 426 ? 0.947 32.156 2.857 1 88.38 426 LEU A CA 1
ATOM 3466 C C . LEU A 1 426 ? 1.22 30.859 2.135 1 88.38 426 LEU A C 1
ATOM 3468 O O . LEU A 1 426 ? 2.109 30.781 1.284 1 88.38 426 LEU A O 1
ATOM 3472 N N . ILE A 1 427 ? 0.442 29.922 2.514 1 92.25 427 ILE A N 1
ATOM 3473 C CA . ILE A 1 427 ? 0.46 28.609 1.856 1 92.25 427 ILE A CA 1
ATOM 3474 C C . ILE A 1 427 ? -0.955 28.234 1.423 1 92.25 427 ILE A C 1
ATOM 3476 O O . ILE A 1 427 ? -1.915 28.453 2.168 1 92.25 427 ILE A O 1
ATOM 3480 N N . THR A 1 428 ? -1.09 27.766 0.215 1 91.62 428 THR A N 1
ATOM 3481 C CA . THR A 1 428 ? -2.352 27.203 -0.243 1 91.62 428 THR A CA 1
ATOM 3482 C C . THR A 1 428 ? -2.176 25.734 -0.625 1 91.62 428 THR A C 1
ATOM 3484 O O . THR A 1 428 ? -1.148 25.359 -1.189 1 91.62 428 THR A O 1
ATOM 3487 N N . LEU A 1 429 ? -3.045 24.984 -0.196 1 92.19 429 LEU A N 1
ATOM 3488 C CA . LEU A 1 429 ? -3.053 23.594 -0.627 1 92.19 429 LEU A CA 1
ATOM 3489 C C . LEU A 1 429 ? -4.48 23.078 -0.75 1 92.19 429 LEU A C 1
ATOM 3491 O O . LEU A 1 429 ? -5.418 23.688 -0.229 1 92.19 429 LEU A O 1
ATOM 3495 N N . LYS A 1 430 ? -4.621 22.047 -1.554 1 91 430 LYS A N 1
ATOM 3496 C CA . LYS A 1 430 ? -5.902 21.359 -1.693 1 91 430 LYS A CA 1
ATOM 3497 C C . LYS A 1 430 ? -5.75 19.859 -1.46 1 91 430 LYS A C 1
ATOM 3499 O O . LYS A 1 430 ? -5.207 19.156 -2.307 1 91 430 LYS A O 1
ATOM 3504 N N . GLU A 1 431 ? -6.148 19.438 -0.368 1 93.44 431 GLU A N 1
ATOM 3505 C CA . GLU A 1 431 ? -6.09 18.047 0.046 1 93.44 431 GLU A CA 1
ATOM 3506 C C . GLU A 1 431 ? -7.262 17.688 0.961 1 93.44 431 GLU A C 1
ATOM 3508 O O . GLU A 1 431 ? -7.238 18 2.152 1 93.44 431 GLU A O 1
ATOM 3513 N N . LYS A 1 432 ? -8.164 16.969 0.411 1 92.44 432 LYS A N 1
ATOM 3514 C CA . LYS A 1 432 ? -9.422 16.703 1.105 1 92.44 432 LYS A CA 1
ATOM 3515 C C . LYS A 1 432 ? -9.188 15.867 2.355 1 92.44 432 LYS A C 1
ATOM 3517 O O . LYS A 1 432 ? -9.875 16.031 3.365 1 92.44 432 LYS A O 1
ATOM 3522 N N . SER A 1 433 ? -8.258 15.008 2.305 1 92.38 433 SER A N 1
ATOM 3523 C CA . SER A 1 433 ? -7.992 14.148 3.457 1 92.38 433 SER A CA 1
ATOM 3524 C C . SER A 1 433 ? -7.523 14.969 4.656 1 92.38 433 SER A C 1
ATOM 3526 O O . SER A 1 433 ? -7.848 14.641 5.801 1 92.38 433 SER A O 1
ATOM 3528 N N . ILE A 1 434 ? -6.816 16.016 4.434 1 95.31 434 ILE A N 1
ATOM 3529 C CA . ILE A 1 434 ? -6.316 16.875 5.496 1 95.31 434 ILE A CA 1
ATOM 3530 C C . ILE A 1 434 ? -7.449 17.766 6.012 1 95.31 434 ILE A C 1
ATOM 3532 O O . ILE A 1 434 ? -7.672 17.859 7.223 1 95.31 434 ILE A O 1
ATOM 3536 N N . SER A 1 435 ? -8.203 18.344 5.059 1 94.88 435 SER A N 1
ATOM 3537 C CA . SER A 1 435 ? -9.312 19.188 5.473 1 94.88 435 SER A CA 1
ATOM 3538 C C . SER A 1 435 ? -10.375 18.406 6.23 1 94.88 435 SER A C 1
ATOM 3540 O O . SER A 1 435 ? -10.891 18.859 7.25 1 94.88 435 SER A O 1
ATOM 3542 N N . SER A 1 436 ? -10.617 17.234 5.75 1 93.44 436 SER A N 1
ATOM 3543 C CA . SER A 1 436 ? -11.602 16.391 6.414 1 93.44 436 SER A CA 1
ATOM 3544 C C . SER A 1 436 ? -11.156 16.031 7.824 1 93.44 436 SER A C 1
ATOM 3546 O O . SER A 1 436 ? -11.977 15.914 8.734 1 93.44 436 SER A O 1
ATOM 3548 N N . ALA A 1 437 ? -9.906 15.828 7.996 1 93.62 437 ALA A N 1
ATOM 3549 C CA . ALA A 1 437 ? -9.375 15.523 9.32 1 93.62 437 ALA A CA 1
ATOM 3550 C C . ALA A 1 437 ? -9.586 16.688 10.281 1 93.62 437 ALA A C 1
ATOM 3552 O O . ALA A 1 437 ? -10.062 16.516 11.398 1 93.62 437 ALA A O 1
ATOM 3553 N N . ILE A 1 438 ? -9.352 17.844 9.836 1 95 438 ILE A N 1
ATOM 3554 C CA . ILE A 1 438 ? -9.492 19.031 10.664 1 95 438 ILE A CA 1
ATOM 3555 C C . ILE A 1 438 ? -10.961 19.266 10.984 1 95 438 ILE A C 1
ATOM 3557 O O . ILE A 1 438 ? -11.32 19.531 12.141 1 95 438 ILE A O 1
ATOM 3561 N N . LEU A 1 439 ? -11.773 19.141 9.969 1 93.69 439 LEU A N 1
ATOM 3562 C CA . LEU A 1 439 ? -13.203 19.359 10.164 1 93.69 439 LEU A CA 1
ATOM 3563 C C . LEU A 1 439 ? -13.789 18.344 11.125 1 93.69 439 LEU A C 1
ATOM 3565 O O . LEU A 1 439 ? -14.625 18.688 11.969 1 93.69 439 LEU A O 1
ATOM 3569 N N . ALA A 1 440 ? -13.352 17.172 10.984 1 88.75 440 ALA A N 1
ATOM 3570 C CA . ALA A 1 440 ? -13.805 16.141 11.922 1 88.75 440 ALA A CA 1
ATOM 3571 C C . ALA A 1 440 ? -13.398 16.484 13.352 1 88.75 440 ALA A C 1
ATOM 3573 O O . ALA A 1 440 ? -14.156 16.25 14.297 1 88.75 440 ALA A O 1
ATOM 3574 N N . TYR A 1 441 ? -12.266 16.953 13.469 1 90.75 441 TYR A N 1
ATOM 3575 C CA . TYR A 1 441 ? -11.758 17.359 14.773 1 90.75 441 TYR A CA 1
ATOM 3576 C C . TYR A 1 441 ? -12.602 18.484 15.352 1 90.75 441 TYR A C 1
ATOM 3578 O O . TYR A 1 441 ? -12.961 18.453 16.531 1 90.75 441 TYR A O 1
ATOM 3586 N N . LEU A 1 442 ? -12.977 19.453 14.555 1 91.88 442 LEU A N 1
ATOM 3587 C CA . LEU A 1 442 ? -13.797 20.562 15 1 91.88 442 LEU A CA 1
ATOM 3588 C C . LEU A 1 442 ? -15.188 20.094 15.414 1 91.88 442 LEU A C 1
ATOM 3590 O O . LEU A 1 442 ? -15.734 20.578 16.406 1 91.88 442 LEU A O 1
ATOM 3594 N N . HIS A 1 443 ? -15.68 19.203 14.664 1 88 443 HIS A N 1
ATOM 3595 C CA . HIS A 1 443 ? -16.969 18.641 15.016 1 88 443 HIS A CA 1
ATOM 3596 C C . HIS A 1 443 ? -16.906 17.906 16.344 1 88 443 HIS A C 1
ATOM 3598 O O . HIS A 1 443 ? -17.859 17.953 17.141 1 88 443 HIS A O 1
ATOM 3604 N N . TYR A 1 444 ? -15.883 17.25 16.469 1 81.06 444 TYR A N 1
ATOM 3605 C CA . TYR A 1 444 ? -15.68 16.531 17.719 1 81.06 444 TYR A CA 1
ATOM 3606 C C . TYR A 1 444 ? -15.602 17.5 18.891 1 81.06 444 TYR A C 1
ATOM 3608 O O . TYR A 1 444 ? -16.203 17.266 19.953 1 81.06 444 TYR A O 1
ATOM 3616 N N . LEU A 1 445 ? -14.93 18.578 18.781 1 85.38 445 LEU A N 1
ATOM 3617 C CA . LEU A 1 445 ? -14.812 19.578 19.828 1 85.38 445 LEU A CA 1
ATOM 3618 C C . LEU A 1 445 ? -16.156 20.219 20.125 1 85.38 445 LEU A C 1
ATOM 3620 O O . LEU A 1 445 ? -16.438 20.578 21.266 1 85.38 445 LEU A O 1
ATOM 3624 N N . GLU A 1 446 ? -16.891 20.359 19.109 1 86.81 446 GLU A N 1
ATOM 3625 C CA . GLU A 1 446 ? -18.234 20.891 19.281 1 86.81 446 GLU A CA 1
ATOM 3626 C C . GLU A 1 446 ? -19.109 19.953 20.094 1 86.81 446 GLU A C 1
ATOM 3628 O O . GLU A 1 446 ? -19.859 20.375 20.984 1 86.81 446 GLU A O 1
ATOM 3633 N N . ALA A 1 447 ? -18.969 18.719 19.734 1 78.25 447 ALA A N 1
ATOM 3634 C CA . ALA A 1 447 ? -19.719 17.703 20.469 1 78.25 447 ALA A CA 1
ATOM 3635 C C . ALA A 1 447 ? -19.344 17.672 21.938 1 78.25 447 ALA A C 1
ATOM 3637 O O . ALA A 1 447 ? -20.188 17.391 22.797 1 78.25 447 ALA A O 1
ATOM 3638 N N . LEU A 1 448 ? -18.188 18.094 22.234 1 75.31 448 LEU A N 1
ATOM 3639 C CA . LEU A 1 448 ? -17.688 18.094 23.609 1 75.31 448 LEU A CA 1
ATOM 3640 C C . LEU A 1 448 ? -17.953 19.453 24.266 1 75.31 448 LEU A C 1
ATOM 3642 O O . LEU A 1 448 ? -17.609 19.641 25.438 1 75.31 448 LEU A O 1
ATOM 3646 N N . LYS A 1 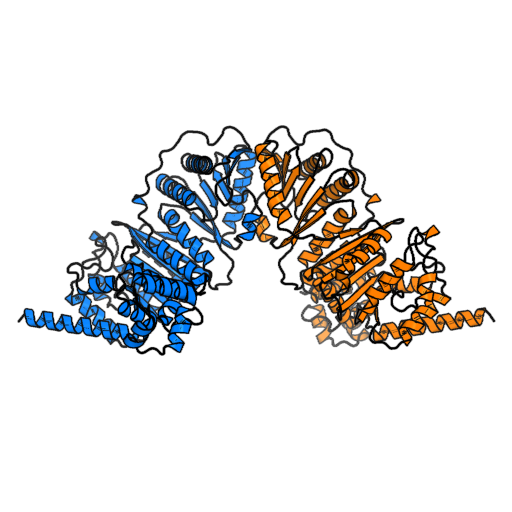449 ? -18.406 20.438 23.5 1 77.94 449 LYS A N 1
ATOM 3647 C CA . LYS A 1 449 ? -18.703 21.781 23.953 1 77.94 449 LYS A CA 1
ATOM 3648 C C . LYS A 1 449 ? -17.422 22.531 24.328 1 77.94 449 LYS A C 1
ATOM 3650 O O . LYS A 1 449 ? -17.453 23.453 25.156 1 77.94 449 LYS A O 1
ATOM 3655 N N . VAL A 1 450 ? -16.391 21.906 23.859 1 81.5 450 VAL A N 1
ATOM 3656 C CA . VAL A 1 450 ? -15.148 22.656 23.938 1 81.5 450 VAL A CA 1
ATOM 3657 C C . VAL A 1 450 ? -15.18 23.812 22.922 1 81.5 450 VAL A C 1
ATOM 3659 O O . VAL A 1 450 ? -14.656 24.891 23.203 1 81.5 450 VAL A O 1
ATOM 3662 N N . LEU A 1 451 ? -15.734 23.453 21.828 1 88.81 451 LEU A N 1
ATOM 3663 C CA . LEU A 1 451 ? -16.141 24.484 20.875 1 88.81 451 LEU A CA 1
ATOM 3664 C C . LEU A 1 451 ? -17.578 24.906 21.125 1 88.81 451 LEU A C 1
ATOM 3666 O O . LEU A 1 451 ? -18.5 24.094 21.062 1 88.81 451 LEU A O 1
ATOM 3670 N N . SER A 1 452 ? -17.703 26.141 21.453 1 90.81 452 SER A N 1
ATOM 3671 C CA . SER A 1 452 ? -19.016 26.625 21.906 1 90.81 452 SER A CA 1
ATOM 3672 C C . SER A 1 452 ? -20.031 26.594 20.766 1 90.81 452 SER A C 1
ATOM 3674 O O . SER A 1 452 ? -19.672 26.797 19.609 1 90.81 452 SER A O 1
ATOM 3676 N N . PRO A 1 453 ? -21.25 26.406 21.094 1 89 453 PRO A N 1
ATOM 3677 C CA . PRO A 1 453 ? -22.281 26.484 20.062 1 89 453 PRO A CA 1
ATOM 3678 C C . PRO A 1 453 ? -22.406 27.891 19.484 1 89 453 PRO A C 1
ATOM 3680 O O . PRO A 1 453 ? -22.297 28.891 20.203 1 89 453 PRO A O 1
ATOM 3683 N N . SER A 1 454 ? -22.672 27.984 18.234 1 91.75 454 SER A N 1
ATOM 3684 C CA . SER A 1 454 ? -22.688 29.25 17.5 1 91.75 454 SER A CA 1
ATOM 3685 C C . SER A 1 454 ? -23.734 30.203 18.062 1 91.75 454 SER A C 1
ATOM 3687 O O . SER A 1 454 ? -23.469 31.391 18.219 1 91.75 454 SER A O 1
ATOM 3689 N N . ALA A 1 455 ? -24.906 29.656 18.375 1 89.44 455 ALA A N 1
ATOM 3690 C CA . ALA A 1 455 ? -26 30.5 18.844 1 89.44 455 ALA A CA 1
ATOM 3691 C C . ALA A 1 455 ? -25.641 31.141 20.188 1 89.44 455 ALA A C 1
ATOM 3693 O O . ALA A 1 455 ? -25.875 32.344 20.391 1 89.44 455 ALA A O 1
ATOM 3694 N N . GLU A 1 456 ? -25.094 30.391 21.016 1 91 456 GLU A N 1
ATOM 3695 C CA . GLU A 1 456 ? -24.703 30.875 22.328 1 91 456 GLU A CA 1
ATOM 3696 C C . GLU A 1 456 ? -23.562 31.891 22.234 1 91 456 GLU A C 1
ATOM 3698 O O . GLU A 1 456 ? -23.531 32.875 22.969 1 91 456 GLU A O 1
ATOM 3703 N N . THR A 1 457 ? -22.734 31.641 21.438 1 93.81 457 THR A N 1
ATOM 3704 C CA . THR A 1 457 ? -21.578 32.531 21.25 1 93.81 457 THR A CA 1
ATOM 3705 C C . THR A 1 457 ? -22.016 33.875 20.672 1 93.81 457 THR A C 1
ATOM 3707 O O . THR A 1 457 ? -21.547 34.906 21.094 1 93.81 457 THR A O 1
ATOM 3710 N N . ALA A 1 458 ? -22.828 33.812 19.688 1 92.12 458 ALA A N 1
ATOM 3711 C CA . ALA A 1 458 ? -23.344 35.062 19.078 1 92.12 458 ALA A CA 1
ATOM 3712 C C . ALA A 1 458 ? -24.031 35.906 20.125 1 92.12 458 ALA A C 1
ATOM 3714 O O . ALA A 1 458 ? -23.844 37.125 20.141 1 92.12 458 ALA A O 1
ATOM 3715 N N . ASP A 1 459 ? -24.828 35.281 20.984 1 92.31 459 ASP A N 1
ATOM 3716 C CA . ASP A 1 459 ? -25.531 36 22.047 1 92.31 459 ASP A CA 1
ATOM 3717 C C . ASP A 1 459 ? -24.531 36.625 23.016 1 92.31 459 ASP A C 1
ATOM 3719 O O . ASP A 1 459 ? -24.719 37.781 23.422 1 92.31 459 ASP A O 1
ATOM 3723 N N . MET A 1 460 ? -23.641 35.906 23.328 1 93.44 460 MET A N 1
ATOM 3724 C CA . MET A 1 460 ? -22.609 36.406 24.25 1 93.44 460 MET A CA 1
ATOM 3725 C C . MET A 1 460 ? -21.859 37.594 23.656 1 93.44 460 MET A C 1
ATOM 3727 O O . MET A 1 460 ? -21.656 38.594 24.328 1 93.44 460 MET A O 1
ATOM 3731 N N . LEU A 1 461 ? -21.469 37.5 22.438 1 93.75 461 LEU A N 1
ATOM 3732 C CA . LEU A 1 461 ? -20.75 38.562 21.75 1 93.75 461 LEU A CA 1
ATOM 3733 C C . LEU A 1 461 ? -21.609 39.812 21.625 1 93.75 461 LEU A C 1
ATOM 3735 O O . LEU A 1 461 ? -21.109 40.938 21.812 1 93.75 461 LEU A O 1
ATOM 3739 N N . LEU A 1 462 ? -22.844 39.625 21.312 1 92.06 462 LEU A N 1
ATOM 3740 C CA . LEU A 1 462 ? -23.75 40.75 21.188 1 92.06 462 LEU A CA 1
ATOM 3741 C C . LEU A 1 462 ? -23.906 41.469 22.516 1 92.06 462 LEU A C 1
ATOM 3743 O O . LEU A 1 462 ? -23.906 42.719 22.562 1 92.06 462 LEU A O 1
ATOM 3747 N N . LYS A 1 463 ? -24.016 40.75 23.547 1 92.69 463 LYS A N 1
ATOM 3748 C CA . LYS A 1 463 ? -24.109 41.344 24.891 1 92.69 463 LYS A CA 1
ATOM 3749 C C . LYS A 1 463 ? -22.859 42.125 25.234 1 92.69 463 LYS A C 1
ATOM 3751 O O . LYS A 1 463 ? -22.938 43.219 25.844 1 92.69 463 LYS A O 1
ATOM 3756 N N . LYS A 1 464 ? -21.781 41.656 24.844 1 92.12 464 LYS A N 1
ATOM 3757 C CA . LYS A 1 464 ? -20.516 42.344 25.109 1 92.12 464 LYS A CA 1
ATOM 3758 C C . LYS A 1 464 ? -20.422 43.625 24.312 1 92.12 464 LYS A C 1
ATOM 3760 O O . LYS A 1 464 ? -19.891 44.625 24.812 1 92.12 464 LYS A O 1
ATOM 3765 N N . CYS A 1 465 ? -20.859 43.562 23.125 1 90.88 465 CYS A N 1
ATOM 3766 C CA . CYS A 1 465 ? -20.875 44.781 22.312 1 90.88 465 CYS A CA 1
ATOM 3767 C C . CYS A 1 465 ? -21.781 45.844 22.906 1 90.88 465 CYS A C 1
ATOM 3769 O O . CYS A 1 465 ? -21.422 47.031 22.953 1 90.88 465 CYS A O 1
ATOM 3771 N N . GLN A 1 466 ? -22.922 45.469 23.406 1 86.75 466 GLN A N 1
ATOM 3772 C CA . GLN A 1 466 ? -23.891 46.375 24 1 86.75 466 GLN A CA 1
ATOM 3773 C C . GLN A 1 466 ? -23.375 46.969 25.312 1 86.75 466 GLN A C 1
ATOM 3775 O O . GLN A 1 466 ? -23.562 48.156 25.578 1 86.75 466 GLN A O 1
ATOM 3780 N N . PHE A 1 467 ? -22.828 46.156 25.984 1 82.56 467 PHE A N 1
ATOM 3781 C CA . PHE A 1 467 ? -22.297 46.594 27.281 1 82.56 467 PHE A CA 1
ATOM 3782 C C . PHE A 1 467 ? -21.219 47.656 27.094 1 82.56 467 PHE A C 1
ATOM 3784 O O . PHE A 1 467 ? -21.219 48.688 27.766 1 82.56 467 PHE A O 1
ATOM 3791 N N . HIS A 1 468 ? -20.438 47.469 26.172 1 78.62 468 HIS A N 1
ATOM 3792 C CA . HIS A 1 468 ? -19.297 48.375 26 1 78.62 468 HIS A CA 1
ATOM 3793 C C . HIS A 1 468 ? -19.703 49.656 25.281 1 78.62 468 HIS A C 1
ATOM 3795 O O . HIS A 1 468 ? -19.109 50.719 25.5 1 78.62 468 HIS A O 1
ATOM 3801 N N . GLN A 1 469 ? -20.688 49.531 24.469 1 74 469 GLN A N 1
ATOM 3802 C CA . GLN A 1 469 ? -21.219 50.719 23.812 1 74 469 GLN A CA 1
ATOM 3803 C C . GLN A 1 469 ? -21.906 51.625 24.828 1 74 469 GLN A C 1
ATOM 3805 O O . GLN A 1 469 ? -21.797 52.844 24.734 1 74 469 GLN A O 1
ATOM 3810 N N . LYS A 1 470 ? -22.531 51.094 25.875 1 73.56 470 LYS A N 1
ATOM 3811 C CA . LYS A 1 470 ? -23.203 51.875 26.906 1 73.56 470 LYS A CA 1
ATOM 3812 C C . LYS A 1 470 ? -22.188 52.531 27.844 1 73.56 470 LYS A C 1
ATOM 3814 O O . LYS A 1 470 ? -22.359 53.688 28.219 1 73.56 470 LYS A O 1
ATOM 3819 N N . THR A 1 471 ? -21.188 51.812 28.078 1 70.25 471 THR A N 1
ATOM 3820 C CA . THR A 1 471 ? -20.188 52.344 29 1 70.25 471 THR A CA 1
ATOM 3821 C C . THR A 1 471 ? -19.422 53.469 28.344 1 70.25 471 THR A C 1
ATOM 3823 O O . THR A 1 471 ? -19 54.406 29.031 1 70.25 471 THR A O 1
ATOM 3826 N N . MET A 1 472 ? -19.25 53.438 27.047 1 68.44 472 MET A N 1
ATOM 3827 C CA . MET A 1 472 ? -18.547 54.5 26.328 1 68.44 472 MET A CA 1
ATOM 3828 C C . MET A 1 472 ? -19.406 55.75 26.203 1 68.44 472 MET A C 1
ATOM 3830 O O . MET A 1 472 ? -18.891 56.875 26.234 1 68.44 472 MET A O 1
ATOM 3834 N N . THR A 1 473 ? -20.641 55.594 26.031 1 61.94 473 THR A N 1
ATOM 3835 C CA . THR A 1 473 ? -21.562 56.75 25.953 1 61.94 473 THR A CA 1
ATOM 3836 C C . THR A 1 473 ? -21.703 57.438 27.312 1 61.94 473 THR A C 1
ATOM 3838 O O . THR A 1 473 ? -21.844 58.656 27.375 1 61.94 473 THR A O 1
ATOM 3841 N N . THR A 1 474 ? -21.703 56.75 28.359 1 60.31 474 THR A N 1
ATOM 3842 C CA . THR A 1 474 ? -21.828 57.344 29.672 1 60.31 474 THR A CA 1
ATOM 3843 C C . THR A 1 474 ? -20.562 58.094 30.047 1 60.31 474 THR A C 1
ATOM 3845 O O . THR A 1 474 ? -20.625 59.094 30.766 1 60.31 474 THR A O 1
ATOM 3848 N N . LYS A 1 475 ? -19.438 57.781 29.562 1 58.22 475 LYS A N 1
ATOM 3849 C CA . LYS A 1 475 ? -18.219 58.5 29.906 1 58.22 475 LYS A CA 1
ATOM 3850 C C . LYS A 1 475 ? -18.094 59.781 29.078 1 58.22 475 LYS A C 1
ATOM 3852 O O . LYS A 1 475 ? -17.328 60.688 29.422 1 58.22 475 LYS A O 1
ATOM 3857 N N . SER A 1 476 ? -18.594 59.688 27.984 1 48.19 476 SER A N 1
ATOM 3858 C CA . SER A 1 476 ? -18.516 60.875 27.156 1 48.19 476 SER A CA 1
ATOM 3859 C C . SER A 1 476 ? -19.547 61.906 27.594 1 48.19 476 SER A C 1
ATOM 3861 O O . SER A 1 476 ? -19.531 63.062 27.125 1 48.19 476 SER A O 1
ATOM 3863 N N . THR A 1 477 ? -20.531 61.625 28.406 1 38.19 477 THR A N 1
ATOM 3864 C CA . THR A 1 477 ? -21.375 62.656 28.984 1 38.19 477 THR A CA 1
ATOM 3865 C C . THR A 1 477 ? -20.828 63.125 30.328 1 38.19 477 THR A C 1
ATOM 3867 O O . THR A 1 477 ? -20.453 62.281 31.172 1 38.19 477 THR A O 1
ATOM 3870 N N . MET B 1 1 ? -14.969 -1.482 -28.844 1 57.56 1 MET B N 1
ATOM 3871 C CA . MET B 1 1 ? -15.508 -2.797 -29.188 1 57.56 1 MET B CA 1
ATOM 3872 C C . MET B 1 1 ? -14.953 -3.871 -28.266 1 57.56 1 MET B C 1
ATOM 3874 O O . MET B 1 1 ? -13.828 -3.758 -27.781 1 57.56 1 MET B O 1
ATOM 3878 N N . SER B 1 2 ? -15.898 -4.832 -27.984 1 75.44 2 SER B N 1
ATOM 3879 C CA . SER B 1 2 ? -15.445 -5.922 -27.109 1 75.44 2 SER B CA 1
ATOM 3880 C C . SER B 1 2 ? -14.477 -6.84 -27.844 1 75.44 2 SER B C 1
ATOM 3882 O O . SER B 1 2 ? -14.43 -6.848 -29.078 1 75.44 2 SER B O 1
ATOM 3884 N N . GLN B 1 3 ? -13.617 -7.43 -27.219 1 81.56 3 GLN B N 1
ATOM 3885 C CA . GLN B 1 3 ? -12.695 -8.383 -27.828 1 81.56 3 GLN B CA 1
ATOM 3886 C C . GLN B 1 3 ? -13.453 -9.469 -28.594 1 81.56 3 GLN B C 1
ATOM 3888 O O . GLN B 1 3 ? -12.984 -9.93 -29.641 1 81.56 3 GLN B O 1
ATOM 3893 N N . PHE B 1 4 ? -14.633 -9.844 -28.156 1 90.44 4 PHE B N 1
ATOM 3894 C CA . PHE B 1 4 ? -15.422 -10.891 -28.797 1 90.44 4 PHE B CA 1
ATOM 3895 C C . PHE B 1 4 ? -15.914 -10.438 -30.156 1 90.44 4 PHE B C 1
ATOM 3897 O O . PHE B 1 4 ? -15.773 -11.156 -31.141 1 90.44 4 PHE B O 1
ATOM 3904 N N . SER B 1 5 ? -16.422 -9.195 -30.203 1 91.31 5 SER B N 1
ATOM 3905 C CA . SER B 1 5 ? -16.953 -8.672 -31.453 1 91.31 5 SER B CA 1
ATOM 3906 C C . SER B 1 5 ? -15.875 -8.555 -32.531 1 91.31 5 SER B C 1
ATOM 3908 O O . SER B 1 5 ? -16.109 -8.859 -33.688 1 91.31 5 SER B O 1
ATOM 3910 N N . GLU B 1 6 ? -14.727 -8.195 -32.062 1 91.19 6 GLU B N 1
ATOM 3911 C CA . GLU B 1 6 ? -13.609 -8.07 -33 1 91.19 6 GLU B CA 1
ATOM 3912 C C . GLU B 1 6 ? -13.195 -9.422 -33.562 1 91.19 6 GLU B C 1
ATOM 3914 O O . GLU B 1 6 ? -12.969 -9.562 -34.75 1 91.19 6 GLU B O 1
ATOM 3919 N N . THR B 1 7 ? -13.062 -10.367 -32.625 1 92.81 7 THR B N 1
ATOM 3920 C CA . THR B 1 7 ? -12.688 -11.711 -33.031 1 92.81 7 THR B CA 1
ATOM 3921 C C . THR B 1 7 ? -13.75 -12.32 -33.938 1 92.81 7 THR B C 1
ATOM 3923 O O . THR B 1 7 ? -13.43 -12.93 -34.969 1 92.81 7 THR B O 1
ATOM 3926 N N . LEU B 1 8 ? -15.016 -12.148 -33.625 1 93.75 8 LEU B N 1
ATOM 3927 C CA . LEU B 1 8 ? -16.125 -12.672 -34.406 1 93.75 8 LEU B CA 1
ATOM 3928 C C . LEU B 1 8 ? -16.125 -12.102 -35.812 1 93.75 8 LEU B C 1
ATOM 3930 O O . LEU B 1 8 ? -16.219 -12.844 -36.812 1 93.75 8 LEU B O 1
ATOM 3934 N N . THR B 1 9 ? -15.906 -10.828 -35.875 1 92.69 9 THR B N 1
ATOM 3935 C CA . THR B 1 9 ? -15.922 -10.141 -37.188 1 92.69 9 THR B CA 1
ATOM 3936 C C . THR B 1 9 ? -14.742 -10.586 -38.031 1 92.69 9 THR B C 1
ATOM 3938 O O . THR B 1 9 ? -14.898 -10.805 -39.25 1 92.69 9 THR B O 1
ATOM 3941 N N . ARG B 1 10 ? -13.617 -10.727 -37.375 1 93.56 10 ARG B N 1
ATOM 3942 C CA . ARG B 1 10 ? -12.422 -11.172 -38.094 1 93.56 10 ARG B CA 1
ATOM 3943 C C . ARG B 1 10 ? -12.609 -12.586 -38.625 1 93.56 10 ARG B C 1
ATOM 3945 O O . ARG B 1 10 ? -12.305 -12.859 -39.812 1 93.56 10 ARG B O 1
ATOM 3952 N N . LEU B 1 11 ? -13.117 -13.438 -37.781 1 95.19 11 LEU B N 1
ATOM 3953 C CA . LEU B 1 11 ? -13.305 -14.828 -38.188 1 95.19 11 LEU B CA 1
ATOM 3954 C C . LEU B 1 11 ? -14.367 -14.938 -39.281 1 95.19 11 LEU B C 1
ATOM 3956 O O . LEU B 1 11 ? -14.242 -15.75 -40.188 1 95.19 11 LEU B O 1
ATOM 3960 N N . MET B 1 12 ? -15.43 -14.195 -39.25 1 94.5 12 MET B N 1
ATOM 3961 C CA . MET B 1 12 ? -16.469 -14.164 -40.281 1 94.5 12 MET B CA 1
ATOM 3962 C C . MET B 1 12 ? -15.898 -13.742 -41.625 1 94.5 12 MET B C 1
ATOM 3964 O O . MET B 1 12 ? -16.234 -14.328 -42.656 1 94.5 12 MET B O 1
ATOM 3968 N N . ARG B 1 13 ? -14.992 -12.797 -41.531 1 93.25 13 ARG B N 1
ATOM 3969 C CA . ARG B 1 13 ? -14.344 -12.32 -42.75 1 93.25 13 ARG B CA 1
ATOM 3970 C C . ARG B 1 13 ? -13.453 -13.398 -43.344 1 93.25 13 ARG B C 1
ATOM 3972 O O . ARG B 1 13 ? -13.461 -13.609 -44.562 1 93.25 13 ARG B O 1
ATOM 3979 N N . GLN B 1 14 ? -12.742 -14.055 -42.531 1 93.62 14 GLN B N 1
ATOM 3980 C CA . GLN B 1 14 ? -11.828 -15.102 -42.969 1 93.62 14 GLN B CA 1
ATOM 3981 C C . GLN B 1 14 ? -12.586 -16.281 -43.594 1 93.62 14 GLN B C 1
ATOM 3983 O O . GLN B 1 14 ? -12.109 -16.891 -44.531 1 93.62 14 GLN B O 1
ATOM 3988 N N . LYS B 1 15 ? -13.711 -16.516 -43 1 93.38 15 LYS B N 1
ATOM 3989 C CA . LYS B 1 15 ? -14.523 -17.641 -43.438 1 93.38 15 LYS B CA 1
ATOM 3990 C C . LYS B 1 15 ? -15.5 -17.219 -44.531 1 93.38 15 LYS B C 1
ATOM 3992 O O . LYS B 1 15 ? -16.266 -18.031 -45.062 1 93.38 15 LYS B O 1
ATOM 3997 N N . HIS B 1 16 ? -15.438 -15.977 -44.906 1 92.81 16 HIS B N 1
ATOM 3998 C CA . HIS B 1 16 ? -16.297 -15.391 -45.906 1 92.81 16 HIS B CA 1
ATOM 3999 C C . HIS B 1 16 ? -17.766 -15.625 -45.594 1 92.81 16 HIS B C 1
ATOM 4001 O O . HIS B 1 16 ? -18.547 -16.031 -46.469 1 92.81 16 HIS B O 1
ATOM 4007 N N . LEU B 1 17 ? -18.141 -15.453 -44.438 1 93 17 LEU B N 1
ATOM 4008 C CA . LEU B 1 17 ? -19.516 -15.648 -44 1 93 17 LEU B CA 1
ATOM 4009 C C . LEU B 1 17 ? -20.203 -14.305 -43.781 1 93 17 LEU B C 1
ATOM 4011 O O . LEU B 1 17 ? -19.609 -13.375 -43.25 1 93 17 LEU B O 1
ATOM 4015 N N . LYS B 1 18 ? -21.375 -14.234 -44.281 1 89.31 18 LYS B N 1
ATOM 4016 C CA . LYS B 1 18 ? -22.172 -13.031 -44.062 1 89.31 18 LYS B CA 1
ATOM 4017 C C . LYS B 1 18 ? -23.078 -13.164 -42.844 1 89.31 18 LYS B C 1
ATOM 4019 O O . LYS B 1 18 ? -23.422 -14.273 -42.438 1 89.31 18 LYS B O 1
ATOM 4024 N N . SER B 1 19 ? -23.469 -12.008 -42.344 1 93.19 19 SER B N 1
ATOM 4025 C CA . SER B 1 19 ? -24.328 -11.984 -41.156 1 93.19 19 SER B CA 1
ATOM 4026 C C . SER B 1 19 ? -25.641 -12.719 -41.375 1 93.19 19 SER B C 1
ATOM 4028 O O . SER B 1 19 ? -26.109 -13.461 -40.531 1 93.19 19 SER B O 1
ATOM 4030 N N . VAL B 1 20 ? -26.141 -12.469 -42.531 1 90.62 20 VAL B N 1
ATOM 4031 C CA . VAL B 1 20 ? -27.438 -13.031 -42.875 1 90.62 20 VAL B CA 1
ATOM 4032 C C . VAL B 1 20 ? -27.375 -14.562 -42.812 1 90.62 20 VAL B C 1
ATOM 4034 O O . VAL B 1 20 ? -28.297 -15.211 -42.344 1 90.62 20 VAL B O 1
ATOM 4037 N N . GLU B 1 21 ? -26.328 -15.102 -43.312 1 91.88 21 GLU B N 1
ATOM 4038 C CA . GLU B 1 21 ? -26.141 -16.547 -43.312 1 91.88 21 GLU B CA 1
ATOM 4039 C C . GLU B 1 21 ? -26.109 -17.125 -41.906 1 91.88 21 GLU B C 1
ATOM 4041 O O . GLU B 1 21 ? -26.75 -18.141 -41.625 1 91.88 21 GLU B O 1
ATOM 4046 N N . LEU B 1 22 ? -25.375 -16.531 -41.062 1 93.38 22 LEU B N 1
ATOM 4047 C CA . LEU B 1 22 ? -25.266 -17 -39.688 1 93.38 22 LEU B CA 1
ATOM 4048 C C . LEU B 1 22 ? -26.578 -16.844 -38.938 1 93.38 22 LEU B C 1
ATOM 4050 O O . LEU B 1 22 ? -26.953 -17.719 -38.156 1 93.38 22 LEU B O 1
ATOM 4054 N N . CYS B 1 23 ? -27.266 -15.789 -39.219 1 93.69 23 CYS B N 1
ATOM 4055 C CA . CYS B 1 23 ? -28.562 -15.57 -38.625 1 93.69 23 CYS B CA 1
ATOM 4056 C C . CYS B 1 23 ? -29.547 -16.672 -39 1 93.69 23 CYS B C 1
ATOM 4058 O O . CYS B 1 23 ? -30.328 -17.141 -38.156 1 93.69 23 CYS B O 1
ATOM 4060 N N . GLU B 1 24 ? -29.469 -17 -40.188 1 91.81 24 GLU B N 1
ATOM 4061 C CA . GLU B 1 24 ? -30.344 -18.047 -40.719 1 91.81 24 GLU B CA 1
ATOM 4062 C C . GLU B 1 24 ? -30.016 -19.406 -40.094 1 91.81 24 GLU B C 1
ATOM 4064 O O . GLU B 1 24 ? -30.906 -20.125 -39.656 1 91.81 24 GLU B O 1
ATOM 4069 N N . ILE B 1 25 ? -28.734 -19.719 -40.062 1 91.69 25 ILE B N 1
ATOM 4070 C CA . ILE B 1 25 ? -28.281 -21 -39.531 1 91.69 25 ILE B CA 1
ATOM 4071 C C . ILE B 1 25 ? -28.625 -21.109 -38.031 1 91.69 25 ILE B C 1
ATOM 4073 O O . ILE B 1 25 ? -29.031 -22.172 -37.562 1 91.69 25 ILE B O 1
ATOM 4077 N N . LEU B 1 26 ? -28.469 -20.031 -37.344 1 91.62 26 LEU B N 1
ATOM 4078 C CA . LEU B 1 26 ? -28.578 -20.062 -35.875 1 91.62 26 LEU B CA 1
ATOM 4079 C C . LEU B 1 26 ? -29.953 -19.578 -35.438 1 91.62 26 LEU B C 1
ATOM 4081 O O . LEU B 1 26 ? -30.266 -19.609 -34.25 1 91.62 26 LEU B O 1
ATOM 4085 N N . SER B 1 27 ? -30.766 -19.156 -36.344 1 90.38 27 SER B N 1
ATOM 4086 C CA . SER B 1 27 ? -32.094 -18.609 -36.031 1 90.38 27 SER B CA 1
ATOM 4087 C C . SER B 1 27 ? -32 -17.453 -35.062 1 90.38 27 SER B C 1
ATOM 4089 O O . SER B 1 27 ? -32.719 -17.438 -34.062 1 90.38 27 SER B O 1
ATOM 4091 N N . ILE B 1 28 ? -31.078 -16.578 -35.281 1 90.5 28 ILE B N 1
ATOM 4092 C CA . ILE B 1 28 ? -30.922 -15.367 -34.469 1 90.5 28 ILE B CA 1
ATOM 4093 C C . ILE B 1 28 ? -31.422 -14.156 -35.25 1 90.5 28 ILE B C 1
ATOM 4095 O O . ILE B 1 28 ? -31.219 -14.07 -36.469 1 90.5 28 ILE B O 1
ATOM 4099 N N . ARG B 1 29 ? -32.062 -13.18 -34.531 1 86.38 29 ARG B N 1
ATOM 4100 C CA . ARG B 1 29 ? -32.531 -11.945 -35.156 1 86.38 29 ARG B CA 1
ATOM 4101 C C . ARG B 1 29 ? -31.359 -11.094 -35.656 1 86.38 29 ARG B C 1
ATOM 4103 O O . ARG B 1 29 ? -30.344 -10.977 -34.969 1 86.38 29 ARG B O 1
ATOM 4110 N N . LYS B 1 30 ? -31.672 -10.656 -36.812 1 90.75 30 LYS B N 1
ATOM 4111 C CA . LYS B 1 30 ? -30.641 -9.836 -37.469 1 90.75 30 LYS B CA 1
ATOM 4112 C C . LYS B 1 30 ? -30.25 -8.664 -36.562 1 90.75 30 LYS B C 1
ATOM 4114 O O . LYS B 1 30 ? -29.062 -8.312 -36.469 1 90.75 30 LYS B O 1
ATOM 4119 N N . SER B 1 31 ? -31.172 -8.125 -35.969 1 91.94 31 SER B N 1
ATOM 4120 C CA . SER B 1 31 ? -30.891 -6.984 -35.094 1 91.94 31 SER B CA 1
ATOM 4121 C C . SER B 1 31 ? -30.016 -7.379 -33.906 1 91.94 31 SER B C 1
ATOM 4123 O O . SER B 1 31 ? -29.094 -6.641 -33.562 1 91.94 31 SER B O 1
ATOM 4125 N N . ARG B 1 32 ? -30.312 -8.453 -33.312 1 90.94 32 ARG B N 1
ATOM 4126 C CA . ARG B 1 32 ? -29.531 -8.945 -32.188 1 90.94 32 ARG B CA 1
ATOM 4127 C C . ARG B 1 32 ? -28.109 -9.305 -32.625 1 90.94 32 ARG B C 1
ATOM 4129 O O . ARG B 1 32 ? -27.141 -8.961 -31.938 1 90.94 32 ARG B O 1
ATOM 4136 N N . PHE B 1 33 ? -28.031 -9.977 -33.719 1 93.38 33 PHE B N 1
ATOM 4137 C CA . PHE B 1 33 ? -26.719 -10.398 -34.219 1 93.38 33 PHE B CA 1
ATOM 4138 C C . PHE B 1 33 ? -25.859 -9.188 -34.562 1 93.38 33 PHE B C 1
ATOM 4140 O O . PHE B 1 33 ? -24.641 -9.195 -34.312 1 93.38 33 PHE B O 1
ATOM 4147 N N . SER B 1 34 ? -26.438 -8.266 -35.125 1 91.19 34 SER B N 1
ATOM 4148 C CA . SER B 1 34 ? -25.719 -7.039 -35.438 1 91.19 34 SER B CA 1
ATOM 4149 C C . SER B 1 34 ? -25.141 -6.387 -34.188 1 91.19 34 SER B C 1
ATOM 4151 O O . SER B 1 34 ? -24.016 -5.887 -34.219 1 91.19 34 SER B O 1
ATOM 4153 N N . LYS B 1 35 ? -25.906 -6.426 -33.156 1 91.81 35 LYS B N 1
ATOM 4154 C CA . LYS B 1 35 ? -25.438 -5.875 -31.875 1 91.81 35 LYS B CA 1
ATOM 4155 C C . LYS B 1 35 ? -24.266 -6.676 -31.344 1 91.81 35 LYS B C 1
ATOM 4157 O O . LYS B 1 35 ? -23.328 -6.109 -30.766 1 91.81 35 LYS B O 1
ATOM 4162 N N . ILE B 1 36 ? -24.281 -7.926 -31.484 1 92.12 36 ILE B N 1
ATOM 4163 C CA . ILE B 1 36 ? -23.203 -8.797 -31.031 1 92.12 36 ILE B CA 1
ATOM 4164 C C . ILE B 1 36 ? -21.953 -8.539 -31.859 1 92.12 36 ILE B C 1
ATOM 4166 O O . ILE B 1 36 ? -20.859 -8.352 -31.312 1 92.12 36 ILE B O 1
ATOM 4170 N N . LYS B 1 37 ? -22.203 -8.5 -33.156 1 91.69 37 LYS B N 1
ATOM 4171 C CA . LYS B 1 37 ? -21.109 -8.336 -34.125 1 91.69 37 LYS B CA 1
ATOM 4172 C C . LYS B 1 37 ? -20.438 -6.977 -33.938 1 91.69 37 LYS B C 1
ATOM 4174 O O . LYS B 1 37 ? -19.219 -6.859 -34.094 1 91.69 37 LYS B O 1
ATOM 4179 N N . ASN B 1 38 ? -21.172 -6.008 -33.531 1 89.44 38 ASN B N 1
ATOM 4180 C CA . ASN B 1 38 ? -20.641 -4.656 -33.406 1 89.44 38 ASN B CA 1
ATOM 4181 C C . ASN B 1 38 ? -20.188 -4.383 -31.969 1 89.44 38 ASN B C 1
ATOM 4183 O O . ASN B 1 38 ? -19.703 -3.285 -31.672 1 89.44 38 ASN B O 1
ATOM 4187 N N . GLY B 1 39 ? -20.266 -5.336 -31.156 1 87.25 39 GLY B N 1
ATOM 4188 C CA . GLY B 1 39 ? -19.734 -5.23 -29.812 1 87.25 39 GLY B CA 1
ATOM 4189 C C . GLY B 1 39 ? -20.703 -4.582 -28.844 1 87.25 39 GLY B C 1
ATOM 4190 O O . GLY B 1 39 ? -20.312 -4.172 -27.75 1 87.25 39 GLY B O 1
ATOM 4191 N N . GLY B 1 40 ? -21.875 -4.289 -29.328 1 84.25 40 GLY B N 1
ATOM 4192 C CA . GLY B 1 40 ? -22.875 -3.695 -28.453 1 84.25 40 GLY B CA 1
ATOM 4193 C C . GLY B 1 40 ? -23.281 -4.602 -27.312 1 84.25 40 GLY B C 1
ATOM 4194 O O . GLY B 1 40 ? -23.547 -4.125 -26.203 1 84.25 40 GLY B O 1
ATOM 4195 N N . ILE B 1 41 ? -23.5 -5.824 -27.562 1 87.75 41 ILE B N 1
ATOM 4196 C CA . ILE B 1 41 ? -23.828 -6.816 -26.531 1 87.75 41 ILE B CA 1
ATOM 4197 C C . ILE B 1 41 ? -23 -8.078 -26.766 1 87.75 41 ILE B C 1
ATOM 4199 O O . ILE B 1 41 ? -22.406 -8.258 -27.828 1 87.75 41 ILE B O 1
ATOM 4203 N N . LEU B 1 42 ? -22.875 -8.789 -25.672 1 87.44 42 LEU B N 1
ATOM 4204 C CA . LEU B 1 42 ? -22.25 -10.102 -25.781 1 87.44 42 LEU B CA 1
ATOM 4205 C C . LEU B 1 42 ? -23.297 -11.195 -25.922 1 87.44 42 LEU B C 1
ATOM 4207 O O . LEU B 1 42 ? -24.453 -11.016 -25.516 1 87.44 42 LEU B O 1
ATOM 4211 N N . PRO B 1 43 ? -22.859 -12.305 -26.625 1 87 43 PRO B N 1
ATOM 4212 C CA . PRO B 1 43 ? -23.766 -13.445 -26.609 1 87 43 PRO B CA 1
ATOM 4213 C C . PRO B 1 43 ? -24.281 -13.773 -25.203 1 87 43 PRO B C 1
ATOM 4215 O O . PRO B 1 43 ? -23.531 -13.633 -24.234 1 87 43 PRO B O 1
ATOM 4218 N N . THR B 1 44 ? -25.531 -14.109 -25.141 1 77.62 44 THR B N 1
ATOM 4219 C CA . THR B 1 44 ? -26.203 -14.352 -23.875 1 77.62 44 THR B CA 1
ATOM 4220 C C . THR B 1 44 ? -25.453 -15.422 -23.062 1 77.62 44 THR B C 1
ATOM 4222 O O . THR B 1 44 ? -25.359 -15.328 -21.844 1 77.62 44 THR B O 1
ATOM 4225 N N . ASP B 1 45 ? -25.125 -16.422 -23.703 1 76.25 45 ASP B N 1
ATOM 4226 C CA . ASP B 1 45 ? -24.391 -17.5 -23.031 1 76.25 45 ASP B CA 1
ATOM 4227 C C . ASP B 1 45 ? -23.359 -18.125 -23.969 1 76.25 45 ASP B C 1
ATOM 4229 O O . ASP B 1 45 ? -23.281 -17.766 -25.141 1 76.25 45 ASP B O 1
ATOM 4233 N N . PHE B 1 46 ? -22.625 -19.031 -23.406 1 80.88 46 PHE B N 1
ATOM 4234 C CA . PHE B 1 46 ? -21.516 -19.641 -24.141 1 80.88 46 PHE B CA 1
ATOM 4235 C C . PHE B 1 46 ? -22.047 -20.594 -25.219 1 80.88 46 PHE B C 1
ATOM 4237 O O . PHE B 1 46 ? -21.391 -20.797 -26.234 1 80.88 46 PHE B O 1
ATOM 4244 N N . SER B 1 47 ? -23.25 -21.047 -25 1 80.75 47 SER B N 1
ATOM 4245 C CA . SER B 1 47 ? -23.828 -21.953 -25.984 1 80.75 47 SER B CA 1
ATOM 4246 C C . SER B 1 47 ? -23.969 -21.281 -27.344 1 80.75 47 SER B C 1
ATOM 4248 O O . SER B 1 47 ? -23.75 -21.906 -28.375 1 80.75 47 SER B O 1
ATOM 4250 N N . LEU B 1 48 ? -24.328 -20.062 -27.312 1 88.19 48 LEU B N 1
ATOM 4251 C CA . LEU B 1 48 ? -24.438 -19.328 -28.562 1 88.19 48 LEU B CA 1
ATOM 4252 C C . LEU B 1 48 ? -23.078 -19.188 -29.234 1 88.19 48 LEU B C 1
ATOM 4254 O O . LEU B 1 48 ? -22.984 -19.219 -30.469 1 88.19 48 LEU B O 1
ATOM 4258 N N . VAL B 1 49 ? -22.062 -19.031 -28.438 1 89.62 49 VAL B N 1
ATOM 4259 C CA . VAL B 1 49 ? -20.703 -18.906 -28.969 1 89.62 49 VAL B CA 1
ATOM 4260 C C . VAL B 1 49 ? -20.281 -20.219 -29.625 1 89.62 49 VAL B C 1
ATOM 4262 O O . VAL B 1 49 ? -19.688 -20.203 -30.703 1 89.62 49 VAL B O 1
ATOM 4265 N N . GLU B 1 50 ? -20.641 -21.266 -28.953 1 86.81 50 GLU B N 1
ATOM 4266 C CA . GLU B 1 50 ? -20.344 -22.578 -29.516 1 86.81 50 GLU B CA 1
ATOM 4267 C C . GLU B 1 50 ? -21.094 -22.781 -30.828 1 86.81 50 GLU B C 1
ATOM 4269 O O . GLU B 1 50 ? -20.531 -23.328 -31.781 1 86.81 50 GLU B O 1
ATOM 4274 N N . GLN B 1 51 ? -22.281 -22.406 -30.875 1 90.5 51 GLN B N 1
ATOM 4275 C CA . GLN B 1 51 ? -23.094 -22.516 -32.094 1 90.5 51 GLN B CA 1
ATOM 4276 C C . GLN B 1 51 ? -22.5 -21.688 -33.219 1 90.5 51 GLN B C 1
ATOM 4278 O O . GLN B 1 51 ? -22.5 -22.109 -34.375 1 90.5 51 GLN B O 1
ATOM 4283 N N . LEU B 1 52 ? -22.078 -20.578 -32.844 1 93.38 52 LEU B N 1
ATOM 4284 C CA . LEU B 1 52 ? -21.422 -19.719 -33.812 1 93.38 52 LEU B CA 1
ATOM 4285 C C . LEU B 1 52 ? -20.188 -20.391 -34.406 1 93.38 52 LEU B C 1
ATOM 4287 O O . LEU B 1 52 ? -19.984 -20.391 -35.625 1 93.38 52 LEU B O 1
ATOM 4291 N N . ALA B 1 53 ? -19.438 -20.922 -33.5 1 92.62 53 ALA B N 1
ATOM 4292 C CA . ALA B 1 53 ? -18.219 -21.594 -33.906 1 92.62 53 ALA B CA 1
ATOM 4293 C C . ALA B 1 53 ? -18.531 -22.734 -34.875 1 92.62 53 ALA B C 1
ATOM 4295 O O . ALA B 1 53 ? -17.859 -22.906 -35.906 1 92.62 53 ALA B O 1
ATOM 4296 N N . LYS B 1 54 ? -19.516 -23.5 -34.531 1 91.94 54 LYS B N 1
ATOM 4297 C CA . LYS B 1 54 ? -19.938 -24.625 -35.375 1 91.94 54 LYS B CA 1
ATOM 4298 C C . LYS B 1 54 ? -20.484 -24.125 -36.688 1 91.94 54 LYS B C 1
ATOM 4300 O O . LYS B 1 54 ? -20.125 -24.656 -37.75 1 91.94 54 LYS B O 1
ATOM 4305 N N . ALA B 1 55 ? -21.312 -23.109 -36.656 1 93.44 55 ALA B N 1
ATOM 4306 C CA . ALA B 1 55 ? -21.922 -22.562 -37.844 1 93.44 55 ALA B CA 1
ATOM 4307 C C . ALA B 1 55 ? -20.859 -22 -38.812 1 93.44 55 ALA B C 1
ATOM 4309 O O . ALA B 1 55 ? -21.016 -22.031 -40.031 1 93.44 55 ALA B O 1
ATOM 4310 N N . MET B 1 56 ? -19.797 -21.547 -38.188 1 94.44 56 MET B N 1
ATOM 4311 C CA . MET B 1 56 ? -18.734 -20.938 -38.969 1 94.44 56 MET B CA 1
ATOM 4312 C C . MET B 1 56 ? -17.703 -21.984 -39.375 1 94.44 56 MET B C 1
ATOM 4314 O O . MET B 1 56 ? -16.734 -21.672 -40.062 1 94.44 56 MET B O 1
ATOM 4318 N N . ASN B 1 57 ? -17.875 -23.266 -38.969 1 92.75 57 ASN B N 1
ATOM 4319 C CA . ASN B 1 57 ? -16.953 -24.359 -39.25 1 92.75 57 ASN B CA 1
ATOM 4320 C C . ASN B 1 57 ? -15.523 -24.016 -38.844 1 92.75 57 ASN B C 1
ATOM 4322 O O . ASN B 1 57 ? -14.609 -24.141 -39.688 1 92.75 57 ASN B O 1
ATOM 4326 N N . LEU B 1 58 ? -15.422 -23.562 -37.625 1 92.5 58 LEU B N 1
ATOM 4327 C CA . LEU B 1 58 ? -14.109 -23.156 -37.125 1 92.5 58 LEU B CA 1
ATOM 4328 C C . LEU B 1 58 ? -13.258 -24.375 -36.781 1 92.5 58 LEU B C 1
ATOM 4330 O O . LEU B 1 58 ? -13.781 -25.391 -36.344 1 92.5 58 LEU B O 1
ATOM 4334 N N . ASN B 1 59 ? -11.914 -24.312 -37.094 1 88.19 59 ASN B N 1
ATOM 4335 C CA . ASN B 1 59 ? -10.992 -25.328 -36.594 1 88.19 59 ASN B CA 1
ATOM 4336 C C . ASN B 1 59 ? -10.711 -25.172 -35.125 1 88.19 59 ASN B C 1
ATOM 4338 O O . ASN B 1 59 ? -11.117 -24.172 -34.5 1 88.19 59 ASN B O 1
ATOM 4342 N N . PRO B 1 60 ? -10.133 -26.125 -34.469 1 79.62 60 PRO B N 1
ATOM 4343 C CA . PRO B 1 60 ? -9.953 -26.109 -33 1 79.62 60 PRO B CA 1
ATOM 4344 C C . PRO B 1 60 ? -9.234 -24.859 -32.5 1 79.62 60 PRO B C 1
ATOM 4346 O O . PRO B 1 60 ? -9.578 -24.328 -31.453 1 79.62 60 PRO B O 1
ATOM 4349 N N . GLN B 1 61 ? -8.367 -24.422 -33.281 1 80.62 61 GLN B N 1
ATOM 4350 C CA . GLN B 1 61 ? -7.625 -23.234 -32.875 1 80.62 61 GLN B CA 1
ATOM 4351 C C . GLN B 1 61 ? -8.5 -21.984 -32.938 1 80.62 61 GLN B C 1
ATOM 4353 O O . GLN B 1 61 ? -8.461 -21.141 -32.031 1 80.62 61 GLN B O 1
ATOM 4358 N N . GLU B 1 62 ? -9.234 -21.891 -34.031 1 88.12 62 GLU B N 1
ATOM 4359 C CA . GLU B 1 62 ? -10.148 -20.781 -34.219 1 88.12 62 GLU B CA 1
ATOM 4360 C C . GLU B 1 62 ? -11.242 -20.781 -33.156 1 88.12 62 GLU B C 1
ATOM 4362 O O . GLU B 1 62 ? -11.641 -19.719 -32.656 1 88.12 62 GLU B O 1
ATOM 4367 N N . GLU B 1 63 ? -11.695 -21.922 -32.906 1 87.44 63 GLU B N 1
ATOM 4368 C CA . GLU B 1 63 ? -12.711 -22.078 -31.859 1 87.44 63 GLU B CA 1
ATOM 4369 C C . GLU B 1 63 ? -12.195 -21.578 -30.516 1 87.44 63 GLU B C 1
ATOM 4371 O O . GLU B 1 63 ? -12.891 -20.828 -29.812 1 87.44 63 GLU B O 1
ATOM 4376 N N . LYS B 1 64 ? -11.039 -21.969 -30.234 1 77.88 64 LYS B N 1
ATOM 4377 C CA . LYS B 1 64 ? -10.414 -21.562 -28.969 1 77.88 64 LYS B CA 1
ATOM 4378 C C . LYS B 1 64 ? -10.281 -20.031 -28.906 1 77.88 64 LYS B C 1
ATOM 4380 O O . LYS B 1 64 ? -10.523 -19.438 -27.859 1 77.88 64 LYS B O 1
ATOM 4385 N N . GLU B 1 65 ? -9.875 -19.531 -29.984 1 83.19 65 GLU B N 1
ATOM 4386 C CA . GLU B 1 65 ? -9.719 -18.078 -30.047 1 83.19 65 GLU B CA 1
ATOM 4387 C C . GLU B 1 65 ? -11.047 -17.375 -29.797 1 83.19 65 GLU B C 1
ATOM 4389 O O . GLU B 1 65 ? -11.102 -16.391 -29.062 1 83.19 65 GLU B O 1
ATOM 4394 N N . LEU B 1 66 ? -12.07 -17.797 -30.516 1 88.19 66 LEU B N 1
ATOM 4395 C CA . LEU B 1 66 ? -13.391 -17.203 -30.359 1 88.19 66 LEU B CA 1
ATOM 4396 C C . LEU B 1 66 ? -13.875 -17.344 -28.922 1 88.19 66 LEU B C 1
ATOM 4398 O O . LEU B 1 66 ? -14.398 -16.391 -28.344 1 88.19 66 LEU B O 1
ATOM 4402 N N . TYR B 1 67 ? -13.633 -18.438 -28.328 1 80.56 67 TYR B N 1
ATOM 4403 C CA . TYR B 1 67 ? -14.07 -18.719 -26.969 1 80.56 67 TYR B CA 1
ATOM 4404 C C . TYR B 1 67 ? -13.336 -17.828 -25.969 1 80.56 67 TYR B C 1
ATOM 4406 O O . TYR B 1 67 ? -13.961 -17.234 -25.078 1 80.56 67 TYR B O 1
ATOM 4414 N N . LEU B 1 68 ? -12.125 -17.766 -26.188 1 74.38 68 LEU B N 1
ATOM 4415 C CA . LEU B 1 68 ? -11.312 -16.938 -25.297 1 74.38 68 LEU B CA 1
ATOM 4416 C C . LEU B 1 68 ? -11.719 -15.477 -25.391 1 74.38 68 LEU B C 1
ATOM 4418 O O . LEU B 1 68 ? -11.789 -14.781 -24.375 1 74.38 68 LEU B O 1
ATOM 4422 N N . SER B 1 69 ? -11.906 -15.039 -26.578 1 81.5 69 SER B N 1
ATOM 4423 C CA . SER B 1 69 ? -12.297 -13.648 -26.766 1 81.5 69 SER B CA 1
ATOM 4424 C C . SER B 1 69 ? -13.633 -13.359 -26.078 1 81.5 69 SER B C 1
ATOM 4426 O O . SER B 1 69 ? -13.852 -12.258 -25.562 1 81.5 69 SER B O 1
ATOM 4428 N N . TYR B 1 70 ? -14.523 -14.297 -26.156 1 84.12 70 TYR B N 1
ATOM 4429 C CA . TYR B 1 70 ? -15.797 -14.156 -25.469 1 84.12 70 TYR B CA 1
ATOM 4430 C C . TYR B 1 70 ? -15.594 -14.07 -23.953 1 84.12 70 TYR B C 1
ATOM 4432 O O . TYR B 1 70 ? -16.156 -13.195 -23.297 1 84.12 70 TYR B O 1
ATOM 4440 N N . GLN B 1 71 ? -14.805 -14.938 -23.5 1 74.5 71 GLN B N 1
ATOM 4441 C CA . GLN B 1 71 ? -14.531 -14.969 -22.062 1 74.5 71 GLN B CA 1
ATOM 4442 C C . GLN B 1 71 ? -13.922 -13.648 -21.594 1 74.5 71 GLN B C 1
ATOM 4444 O O . GLN B 1 71 ? -14.344 -13.094 -20.578 1 74.5 71 GLN B O 1
ATOM 4449 N N . MET B 1 72 ? -13 -13.273 -22.375 1 73.12 72 MET B N 1
ATOM 4450 C CA . MET B 1 72 ? -12.305 -12.031 -22.031 1 73.12 72 MET B CA 1
ATOM 4451 C C . MET B 1 72 ? -13.266 -10.852 -22.047 1 73.12 72 MET B C 1
ATOM 4453 O O . MET B 1 72 ? -13.148 -9.938 -21.219 1 73.12 72 MET B O 1
ATOM 4457 N N . SER B 1 73 ? -14.062 -10.891 -23.078 1 76.62 73 SER B N 1
ATOM 4458 C CA . SER B 1 73 ? -15.023 -9.797 -23.188 1 76.62 73 SER B CA 1
ATOM 4459 C C . SER B 1 73 ? -16.062 -9.844 -22.078 1 76.62 73 SER B C 1
ATOM 4461 O O . SER B 1 73 ? -16.562 -8.797 -21.656 1 76.62 73 SER B O 1
ATOM 4463 N N . LYS B 1 74 ? -16.297 -11.094 -21.781 1 73.56 74 LYS B N 1
ATOM 4464 C CA . LYS B 1 74 ? -17.297 -11.25 -20.719 1 73.56 74 LYS B CA 1
ATOM 4465 C C . LYS B 1 74 ? -16.656 -11.047 -19.344 1 73.56 74 LYS B C 1
ATOM 4467 O O . LYS B 1 74 ? -17.266 -10.445 -18.453 1 73.56 74 LYS B O 1
ATOM 4472 N N . PHE B 1 75 ? -15.438 -11.727 -19.5 1 66.25 75 PHE B N 1
ATOM 4473 C CA . PHE B 1 75 ? -14.711 -11.68 -18.234 1 66.25 75 PHE B CA 1
ATOM 4474 C C . PHE B 1 75 ? -13.898 -10.398 -18.125 1 66.25 75 PHE B C 1
ATOM 4476 O O . PHE B 1 75 ? -13.453 -9.852 -19.125 1 66.25 75 PHE B O 1
ATOM 4483 N N . GLY B 1 76 ? -13.93 -9.758 -17.172 1 68.69 76 GLY B N 1
ATOM 4484 C CA . GLY B 1 76 ? -13.07 -8.609 -16.938 1 68.69 76 GLY B CA 1
ATOM 4485 C C . GLY B 1 76 ? -11.609 -8.977 -16.812 1 68.69 76 GLY B C 1
ATOM 4486 O O . GLY B 1 76 ? -11.242 -10.148 -16.938 1 68.69 76 GLY B O 1
ATOM 4487 N N . HIS B 1 77 ? -10.688 -8.234 -16.891 1 72.69 77 HIS B N 1
ATOM 4488 C CA . HIS B 1 77 ? -9.234 -8.336 -16.812 1 72.69 77 HIS B CA 1
ATOM 4489 C C . HIS B 1 77 ? -8.812 -9.289 -15.695 1 72.69 77 HIS B C 1
ATOM 4491 O O . HIS B 1 77 ? -7.84 -10.031 -15.836 1 72.69 77 HIS B O 1
ATOM 4497 N N . THR B 1 78 ? -9.602 -9.438 -14.781 1 78.81 78 THR B N 1
ATOM 4498 C CA . THR B 1 78 ? -9.289 -10.273 -13.625 1 78.81 78 THR B CA 1
ATOM 4499 C C . THR B 1 78 ? -9.305 -11.75 -14 1 78.81 78 THR B C 1
ATOM 4501 O O . THR B 1 78 ? -8.367 -12.484 -13.68 1 78.81 78 THR B O 1
ATOM 4504 N N . TYR B 1 79 ? -10.219 -12.227 -14.805 1 79 79 TYR B N 1
ATOM 4505 C CA . TYR B 1 79 ? -10.344 -13.641 -15.156 1 79 79 TYR B CA 1
ATOM 4506 C C . TYR B 1 79 ? -9.305 -14.039 -16.188 1 79 79 TYR B C 1
ATOM 4508 O O . TYR B 1 79 ? -8.82 -15.18 -16.188 1 79 79 TYR B O 1
ATOM 4516 N N . GLU B 1 80 ? -8.977 -13.109 -16.984 1 82.12 80 GLU B N 1
ATOM 4517 C CA . GLU B 1 80 ? -7.883 -13.359 -17.922 1 82.12 80 GLU B CA 1
ATOM 4518 C C . GLU B 1 80 ? -6.578 -13.648 -17.188 1 82.12 80 GLU B C 1
ATOM 4520 O O . GLU B 1 80 ? -5.84 -14.562 -17.562 1 82.12 80 GLU B O 1
ATOM 4525 N N . GLN B 1 81 ? -6.359 -12.859 -16.219 1 87.44 81 GLN B N 1
ATOM 4526 C CA . GLN B 1 81 ? -5.152 -13.047 -15.414 1 87.44 81 GLN B CA 1
ATOM 4527 C C . GLN B 1 81 ? -5.172 -14.383 -14.688 1 87.44 81 GLN B C 1
ATOM 4529 O O . GLN B 1 81 ? -4.152 -15.07 -14.617 1 87.44 81 GLN B O 1
ATOM 4534 N N . ILE B 1 82 ? -6.312 -14.727 -14.227 1 90.88 82 ILE B N 1
ATOM 4535 C CA . ILE B 1 82 ? -6.441 -15.977 -13.5 1 90.88 82 ILE B CA 1
ATOM 4536 C C . ILE B 1 82 ? -6.211 -17.156 -14.445 1 90.88 82 ILE B C 1
ATOM 4538 O O . ILE B 1 82 ? -5.477 -18.094 -14.117 1 90.88 82 ILE B O 1
ATOM 4542 N N . GLU B 1 83 ? -6.797 -17.109 -15.57 1 88.25 83 GLU B N 1
ATOM 4543 C CA . GLU B 1 83 ? -6.621 -18.172 -16.547 1 88.25 83 GLU B CA 1
ATOM 4544 C C . GLU B 1 83 ? -5.152 -18.328 -16.922 1 88.25 83 GLU B C 1
ATOM 4546 O O . GLU B 1 83 ? -4.645 -19.453 -17.016 1 88.25 83 GLU B O 1
ATOM 4551 N N . ALA B 1 84 ? -4.57 -17.234 -17.219 1 90.5 84 ALA B N 1
ATOM 4552 C CA . ALA B 1 84 ? -3.15 -17.266 -17.562 1 90.5 84 ALA B CA 1
ATOM 4553 C C . ALA B 1 84 ? -2.338 -17.922 -16.453 1 90.5 84 ALA B C 1
ATOM 4555 O O . ALA B 1 84 ? -1.434 -18.719 -16.719 1 90.5 84 ALA B O 1
ATOM 4556 N N . SER B 1 85 ? -2.607 -17.594 -15.242 1 94.56 85 SER B N 1
ATOM 4557 C CA . SER B 1 85 ? -1.918 -18.172 -14.094 1 94.56 85 SER B CA 1
ATOM 4558 C C . SER B 1 85 ? -2.189 -19.672 -13.977 1 94.56 85 SER B C 1
ATOM 4560 O O . SER B 1 85 ? -1.278 -20.453 -13.695 1 94.56 85 SER B O 1
ATOM 4562 N N . MET B 1 86 ? -3.453 -20.047 -14.172 1 92.38 86 MET B N 1
ATOM 4563 C CA . MET B 1 86 ? -3.814 -21.469 -14.125 1 92.38 86 MET B CA 1
ATOM 4564 C C . MET B 1 86 ? -3.057 -22.266 -15.188 1 92.38 86 MET B C 1
ATOM 4566 O O . MET B 1 86 ? -2.527 -23.328 -14.898 1 92.38 86 MET B O 1
ATOM 4570 N N . LYS B 1 87 ? -3.037 -21.75 -16.344 1 90.5 87 LYS B N 1
ATOM 4571 C CA . LYS B 1 87 ? -2.291 -22.391 -17.422 1 90.5 87 LYS B CA 1
ATOM 4572 C C . LYS B 1 87 ? -0.818 -22.547 -17.062 1 90.5 87 LYS B C 1
ATOM 4574 O O . LYS B 1 87 ? -0.222 -23.594 -17.281 1 90.5 87 LYS B O 1
ATOM 4579 N N . ARG B 1 88 ? -0.239 -21.547 -16.469 1 92.69 88 ARG B N 1
ATOM 4580 C CA . ARG B 1 88 ? 1.163 -21.578 -16.062 1 92.69 88 ARG B CA 1
ATOM 4581 C C . ARG B 1 88 ? 1.408 -22.656 -15.016 1 92.69 88 ARG B C 1
ATOM 4583 O O . ARG B 1 88 ? 2.439 -23.328 -15.047 1 92.69 88 ARG B O 1
ATOM 4590 N N . LEU B 1 89 ? 0.515 -22.812 -14.117 1 92.06 89 LEU B N 1
ATOM 4591 C CA . LEU B 1 89 ? 0.648 -23.844 -13.102 1 92.06 89 LEU B CA 1
ATOM 4592 C C . LEU B 1 89 ? 0.809 -25.219 -13.734 1 92.06 89 LEU B C 1
ATOM 4594 O O . LEU B 1 89 ? 1.617 -26.031 -13.273 1 92.06 89 LEU B O 1
ATOM 4598 N N . TYR B 1 90 ? 0.059 -25.438 -14.758 1 91 90 TYR B N 1
ATOM 4599 C CA . TYR B 1 90 ? 0.017 -26.766 -15.352 1 91 90 TYR B CA 1
ATOM 4600 C C . TYR B 1 90 ? 1.111 -26.938 -16.406 1 91 90 TYR B C 1
ATOM 4602 O O . TYR B 1 90 ? 1.295 -28.016 -16.953 1 91 90 TYR B O 1
ATOM 4610 N N . GLU B 1 91 ? 1.889 -25.906 -16.609 1 88 91 GLU B N 1
ATOM 4611 C CA . GLU B 1 91 ? 2.965 -25.969 -17.594 1 88 91 GLU B CA 1
ATOM 4612 C C . GLU B 1 91 ? 4.32 -26.141 -16.922 1 88 91 GLU B C 1
ATOM 4614 O O . GLU B 1 91 ? 5.352 -26.219 -17.594 1 88 91 GLU B O 1
ATOM 4619 N N . VAL B 1 92 ? 4.312 -26.203 -15.68 1 87.94 92 VAL B N 1
ATOM 4620 C CA . VAL B 1 92 ? 5.566 -26.312 -14.945 1 87.94 92 VAL B CA 1
ATOM 4621 C C . VAL B 1 92 ? 6.273 -27.625 -15.328 1 87.94 92 VAL B C 1
ATOM 4623 O O . VAL B 1 92 ? 5.656 -28.688 -15.344 1 87.94 92 VAL B O 1
ATOM 4626 N N . GLU B 1 93 ? 7.512 -27.469 -15.594 1 81.62 93 GLU B N 1
ATOM 4627 C CA . GLU B 1 93 ? 8.312 -28.609 -16 1 81.62 93 GLU B CA 1
ATOM 4628 C C . GLU B 1 93 ? 9.031 -29.25 -14.812 1 81.62 93 GLU B C 1
ATOM 4630 O O . GLU B 1 93 ? 9.164 -28.609 -13.758 1 81.62 93 GLU B O 1
ATOM 4635 N N . CYS B 1 94 ? 9.438 -30.484 -15.078 1 77.31 94 CYS B N 1
ATOM 4636 C CA . CYS B 1 94 ? 10.172 -31.219 -14.047 1 77.31 94 CYS B CA 1
ATOM 4637 C C . CYS B 1 94 ? 11.508 -30.547 -13.75 1 77.31 94 CYS B C 1
ATOM 4639 O O . CYS B 1 94 ? 12.234 -30.172 -14.672 1 77.31 94 CYS B O 1
ATOM 4641 N N . PRO B 1 95 ? 11.797 -30.328 -12.492 1 74.44 95 PRO B N 1
ATOM 4642 C CA . PRO B 1 95 ? 13.023 -29.625 -12.102 1 74.44 95 PRO B CA 1
ATOM 4643 C C . PRO B 1 95 ? 14.281 -30.297 -12.664 1 74.44 95 PRO B C 1
ATOM 4645 O O . PRO B 1 95 ? 15.312 -29.625 -12.828 1 74.44 95 PRO B O 1
ATOM 4648 N N . GLN B 1 96 ? 14.172 -31.641 -12.789 1 67.62 96 GLN B N 1
ATOM 4649 C CA . GLN B 1 96 ? 15.328 -32.344 -13.312 1 67.62 96 GLN B CA 1
ATOM 4650 C C . GLN B 1 96 ? 15.789 -31.766 -14.648 1 67.62 96 GLN B C 1
ATOM 4652 O O . GLN B 1 96 ? 16.922 -31.984 -15.07 1 67.62 96 GLN B O 1
ATOM 4657 N N . TYR B 1 97 ? 14.945 -31.016 -15.133 1 65.56 97 TYR B N 1
ATOM 4658 C CA . TYR B 1 97 ? 15.258 -30.438 -16.438 1 65.56 97 TYR B CA 1
ATOM 4659 C C . TYR B 1 97 ? 16.031 -29.141 -16.297 1 65.56 97 TYR B C 1
ATOM 4661 O O . TYR B 1 97 ? 16.5 -28.578 -17.281 1 65.56 97 TYR B O 1
ATOM 4669 N N . TYR B 1 98 ? 16.203 -28.875 -14.992 1 71.94 98 TYR B N 1
ATOM 4670 C CA . TYR B 1 98 ? 17.031 -27.688 -14.812 1 71.94 98 TYR B CA 1
ATOM 4671 C C . TYR B 1 98 ? 18.516 -28.031 -15.023 1 71.94 98 TYR B C 1
ATOM 4673 O O . TYR B 1 98 ? 19.016 -29.016 -14.469 1 71.94 98 TYR B O 1
ATOM 4681 N N . GLN B 1 99 ? 19.078 -27.406 -16.062 1 71.56 99 GLN B N 1
ATOM 4682 C CA . GLN B 1 99 ? 20.531 -27.547 -16.219 1 71.56 99 GLN B CA 1
ATOM 4683 C C . GLN B 1 99 ? 21.266 -26.984 -15.008 1 71.56 99 GLN B C 1
ATOM 4685 O O . GLN B 1 99 ? 21.094 -25.812 -14.664 1 71.56 99 GLN B O 1
ATOM 4690 N N . LYS B 1 100 ? 21.953 -27.969 -14.336 1 75.06 100 LYS B N 1
ATOM 4691 C CA . LYS B 1 100 ? 22.703 -27.516 -13.172 1 75.06 100 LYS B CA 1
ATOM 4692 C C . LYS B 1 100 ? 23.75 -26.469 -13.555 1 75.06 100 LYS B C 1
ATOM 4694 O O . LYS B 1 100 ? 24.359 -26.562 -14.617 1 75.06 100 LYS B O 1
ATOM 4699 N N . GLU B 1 101 ? 23.719 -25.391 -12.781 1 74.06 101 GLU B N 1
ATOM 4700 C CA . GLU B 1 101 ? 24.641 -24.281 -13.016 1 74.06 101 GLU B CA 1
ATOM 4701 C C . GLU B 1 101 ? 26.016 -24.578 -12.422 1 74.06 101 GLU B C 1
ATOM 4703 O O . GLU B 1 101 ? 26.125 -25.188 -11.359 1 74.06 101 GLU B O 1
ATOM 4708 N N . GLU B 1 102 ? 27 -24.391 -13.336 1 69.19 102 GLU B N 1
ATOM 4709 C CA . GLU B 1 102 ? 28.359 -24.578 -12.828 1 69.19 102 GLU B CA 1
ATOM 4710 C C . GLU B 1 102 ? 28.797 -23.375 -11.992 1 69.19 102 GLU B C 1
ATOM 4712 O O . GLU B 1 102 ? 28.406 -22.234 -12.281 1 69.19 102 GLU B O 1
ATOM 4717 N N . CYS B 1 103 ? 29.422 -23.688 -10.852 1 65.31 103 CYS B N 1
ATOM 4718 C CA . CYS B 1 103 ? 29.953 -22.672 -9.961 1 65.31 103 CYS B CA 1
ATOM 4719 C C . CYS B 1 103 ? 30.984 -21.812 -10.68 1 65.31 103 CYS B C 1
ATOM 4721 O O . CYS B 1 103 ? 31.891 -22.328 -11.328 1 65.31 103 CYS B O 1
ATOM 4723 N N . LEU B 1 104 ? 30.578 -20.531 -10.883 1 65.44 104 LEU B N 1
ATOM 4724 C CA . LEU B 1 104 ? 31.578 -19.594 -11.391 1 65.44 104 LEU B CA 1
ATOM 4725 C C . LEU B 1 104 ? 32.406 -18.984 -10.25 1 65.44 104 LEU B C 1
ATOM 4727 O O . LEU B 1 104 ? 31.828 -18.438 -9.305 1 65.44 104 LEU B O 1
ATOM 4731 N N . ASP B 1 105 ? 33.625 -19.281 -10.055 1 64.5 105 ASP B N 1
ATOM 4732 C CA . ASP B 1 105 ? 34.5 -18.828 -8.969 1 64.5 105 ASP B CA 1
ATOM 4733 C C . ASP B 1 105 ? 34.812 -17.328 -9.102 1 64.5 105 ASP B C 1
ATOM 4735 O O . ASP B 1 105 ? 35.531 -16.766 -8.297 1 64.5 105 ASP B O 1
ATOM 4739 N N . THR B 1 106 ? 34.188 -16.625 -9.938 1 72.81 106 THR B N 1
ATOM 4740 C CA . THR B 1 106 ? 34.531 -15.219 -10.086 1 72.81 106 THR B CA 1
ATOM 4741 C C . THR B 1 106 ? 33.656 -14.359 -9.172 1 72.81 106 THR B C 1
ATOM 4743 O O . THR B 1 106 ? 32.469 -14.617 -9.016 1 72.81 106 THR B O 1
ATOM 4746 N N . PRO B 1 107 ? 34.438 -13.414 -8.523 1 72.69 107 PRO B N 1
ATOM 4747 C CA . PRO B 1 107 ? 33.688 -12.516 -7.672 1 72.69 107 PRO B CA 1
ATOM 4748 C C . PRO B 1 107 ? 32.625 -11.727 -8.445 1 72.69 107 PRO B C 1
ATOM 4750 O O . PRO B 1 107 ? 32.75 -11.555 -9.656 1 72.69 107 PRO B O 1
ATOM 4753 N N . VAL B 1 108 ? 31.547 -11.469 -7.797 1 78.94 108 VAL B N 1
ATOM 4754 C CA . VAL B 1 108 ? 30.547 -10.617 -8.398 1 78.94 108 VAL B CA 1
ATOM 4755 C C . VAL B 1 108 ? 31.172 -9.305 -8.852 1 78.94 108 VAL B C 1
ATOM 4757 O O . VAL B 1 108 ? 31.031 -8.906 -10.016 1 78.94 108 VAL B O 1
ATOM 4760 N N . SER B 1 109 ? 31.859 -8.539 -7.973 1 80.31 109 SER B N 1
ATOM 4761 C CA . SER B 1 109 ? 32.688 -7.359 -8.227 1 80.31 109 SER B CA 1
ATOM 4762 C C . SER B 1 109 ? 33.656 -7.102 -7.078 1 80.31 109 SER B C 1
ATOM 4764 O O . SER B 1 109 ? 33.406 -7.527 -5.945 1 80.31 109 SER B O 1
ATOM 4766 N N . ALA B 1 110 ? 34.688 -6.504 -7.473 1 80.81 110 ALA B N 1
ATOM 4767 C CA . ALA B 1 110 ? 35.656 -6.137 -6.426 1 80.81 110 ALA B CA 1
ATOM 4768 C C . ALA B 1 110 ? 35.312 -4.781 -5.82 1 80.81 110 ALA B C 1
ATOM 4770 O O . ALA B 1 110 ? 35.75 -4.449 -4.723 1 80.81 110 ALA B O 1
ATOM 4771 N N . GLU B 1 111 ? 34.5 -4.082 -6.422 1 89.25 111 GLU B N 1
ATOM 4772 C CA . GLU B 1 111 ? 34.219 -2.709 -6.008 1 89.25 111 GLU B CA 1
ATOM 4773 C C . GLU B 1 111 ? 32.875 -2.607 -5.281 1 89.25 111 GLU B C 1
ATOM 4775 O O . GLU B 1 111 ? 31.844 -2.945 -5.84 1 89.25 111 GLU B O 1
ATOM 4780 N N . ASN B 1 112 ? 33 -2.094 -4.043 1 92.31 112 ASN B N 1
ATOM 4781 C CA . ASN B 1 112 ? 31.781 -1.813 -3.283 1 92.31 112 ASN B CA 1
ATOM 4782 C C . ASN B 1 112 ? 30.969 -0.688 -3.916 1 92.31 112 ASN B C 1
ATOM 4784 O O . ASN B 1 112 ? 31.531 0.341 -4.305 1 92.31 112 ASN B O 1
ATOM 4788 N N . GLY B 1 113 ? 29.703 -0.928 -4.047 1 92.5 113 GLY B N 1
ATOM 4789 C CA . GLY B 1 113 ? 28.859 0.073 -4.668 1 92.5 113 GLY B CA 1
ATOM 4790 C C . GLY B 1 113 ? 28.828 -0.009 -6.18 1 92.5 113 GLY B C 1
ATOM 4791 O O . GLY B 1 113 ? 28.359 0.911 -6.852 1 92.5 113 GLY B O 1
ATOM 4792 N N . HIS B 1 114 ? 29.359 -1.072 -6.707 1 93.94 114 HIS B N 1
ATOM 4793 C CA . HIS B 1 114 ? 29.375 -1.241 -8.156 1 93.94 114 HIS B CA 1
ATOM 4794 C C . HIS B 1 114 ? 27.969 -1.358 -8.719 1 93.94 114 HIS B C 1
ATOM 4796 O O . HIS B 1 114 ? 27.156 -2.143 -8.219 1 93.94 114 HIS B O 1
ATOM 4802 N N . LEU B 1 115 ? 27.734 -0.582 -9.805 1 96 115 LEU B N 1
ATOM 4803 C CA . LEU B 1 115 ? 26.422 -0.552 -10.438 1 96 115 LEU B CA 1
ATOM 4804 C C . LEU B 1 115 ? 26.422 -1.356 -11.727 1 96 115 LEU B C 1
ATOM 4806 O O . LEU B 1 115 ? 27.266 -1.137 -12.602 1 96 115 LEU B O 1
ATOM 4810 N N . TYR B 1 116 ? 25.531 -2.314 -11.766 1 96 116 TYR B N 1
ATOM 4811 C CA . TYR B 1 116 ? 25.234 -3.002 -13.016 1 96 116 TYR B CA 1
ATOM 4812 C C . TYR B 1 116 ? 24.094 -2.318 -13.766 1 96 116 TYR B C 1
ATOM 4814 O O . TYR B 1 116 ? 23.078 -1.945 -13.156 1 96 116 TYR B O 1
ATOM 4822 N N . THR B 1 117 ? 24.188 -2.158 -15.109 1 94.31 117 THR B N 1
ATOM 4823 C CA . THR B 1 117 ? 23.188 -1.392 -15.844 1 94.31 117 THR B CA 1
ATOM 4824 C C . THR B 1 117 ? 22.625 -2.205 -17 1 94.31 117 THR B C 1
ATOM 4826 O O . THR B 1 117 ? 22.078 -1.644 -17.953 1 94.31 117 THR B O 1
ATOM 4829 N N . ASN B 1 118 ? 22.781 -3.453 -17 1 94.5 118 ASN B N 1
ATOM 4830 C CA . ASN B 1 118 ? 22.156 -4.312 -18 1 94.5 118 ASN B CA 1
ATOM 4831 C C . ASN B 1 118 ? 21.703 -5.633 -17.391 1 94.5 118 ASN B C 1
ATOM 4833 O O . ASN B 1 118 ? 22.344 -6.172 -16.5 1 94.5 118 ASN B O 1
ATOM 4837 N N . LYS B 1 119 ? 20.766 -6.168 -18 1 96.38 119 LYS B N 1
ATOM 4838 C CA . LYS B 1 119 ? 20.062 -7.328 -17.453 1 96.38 119 LYS B CA 1
ATOM 4839 C C . LYS B 1 119 ? 20.969 -8.555 -17.438 1 96.38 119 LYS B C 1
ATOM 4841 O O . LYS B 1 119 ? 21 -9.305 -16.453 1 96.38 119 LYS B O 1
ATOM 4846 N N . MET B 1 120 ? 21.719 -8.781 -18.469 1 95.44 120 MET B N 1
ATOM 4847 C CA . MET B 1 120 ? 22.578 -9.945 -18.562 1 95.44 120 MET B CA 1
ATOM 4848 C C . MET B 1 120 ? 23.609 -9.953 -17.438 1 95.44 120 MET B C 1
ATOM 4850 O O . MET B 1 120 ? 23.859 -10.992 -16.828 1 95.44 120 MET B O 1
ATOM 4854 N N . ALA B 1 121 ? 24.172 -8.789 -17.203 1 94.94 121 ALA B N 1
ATOM 4855 C CA . ALA B 1 121 ? 25.172 -8.672 -16.141 1 94.94 121 ALA B CA 1
ATOM 4856 C C . ALA B 1 121 ? 24.531 -8.891 -14.773 1 94.94 121 ALA B C 1
ATOM 4858 O O . ALA B 1 121 ? 25.141 -9.5 -13.891 1 94.94 121 ALA B O 1
ATOM 4859 N N . VAL B 1 122 ? 23.328 -8.359 -14.602 1 96.5 122 VAL B N 1
ATOM 4860 C CA . VAL B 1 122 ? 22.625 -8.531 -13.344 1 96.5 122 VAL B CA 1
ATOM 4861 C C . VAL B 1 122 ? 22.359 -10.016 -13.086 1 96.5 122 VAL B C 1
ATOM 4863 O O . VAL B 1 122 ? 22.656 -10.523 -12.008 1 96.5 122 VAL B O 1
ATOM 4866 N N . LEU B 1 123 ? 21.875 -10.719 -14.078 1 94.81 123 LEU B N 1
ATOM 4867 C CA . LEU B 1 123 ? 21.562 -12.141 -13.945 1 94.81 123 LEU B CA 1
ATOM 4868 C C . LEU B 1 123 ? 22.812 -12.953 -13.68 1 94.81 123 LEU B C 1
ATOM 4870 O O . LEU B 1 123 ? 22.797 -13.891 -12.875 1 94.81 123 LEU B O 1
ATOM 4874 N N . ALA B 1 124 ? 23.906 -12.562 -14.305 1 92.75 124 ALA B N 1
ATOM 4875 C CA . ALA B 1 124 ? 25.188 -13.227 -14.062 1 92.75 124 ALA B CA 1
ATOM 4876 C C . ALA B 1 124 ? 25.641 -13.016 -12.617 1 92.75 124 ALA B C 1
ATOM 4878 O O . ALA B 1 124 ? 26.172 -13.938 -11.992 1 92.75 124 ALA B O 1
ATOM 4879 N N . ALA B 1 125 ? 25.453 -11.805 -12.164 1 94.06 125 ALA B N 1
ATOM 4880 C CA . ALA B 1 125 ? 25.828 -11.5 -10.789 1 94.06 125 ALA B CA 1
ATOM 4881 C C . ALA B 1 125 ? 25.016 -12.336 -9.797 1 94.06 125 ALA B C 1
ATOM 4883 O O . ALA B 1 125 ? 25.547 -12.844 -8.812 1 94.06 125 ALA B O 1
ATOM 4884 N N . VAL B 1 126 ? 23.719 -12.477 -10.078 1 94.69 126 VAL B N 1
ATOM 4885 C CA . VAL B 1 126 ? 22.844 -13.273 -9.227 1 94.69 126 VAL B CA 1
ATOM 4886 C C . VAL B 1 126 ? 23.328 -14.719 -9.195 1 94.69 126 VAL B C 1
ATOM 4888 O O . VAL B 1 126 ? 23.438 -15.328 -8.133 1 94.69 126 VAL B O 1
ATOM 4891 N N . GLN B 1 127 ? 23.641 -15.234 -10.328 1 92.56 127 GLN B N 1
ATOM 4892 C CA . GLN B 1 127 ? 24.109 -16.609 -10.438 1 92.56 127 GLN B CA 1
ATOM 4893 C C . GLN B 1 127 ? 25.391 -16.828 -9.633 1 92.56 127 GLN B C 1
ATOM 4895 O O . GLN B 1 127 ? 25.5 -17.781 -8.867 1 92.56 127 GLN B O 1
ATOM 4900 N N . ARG B 1 128 ? 26.297 -15.953 -9.766 1 91.31 128 ARG B N 1
ATOM 4901 C CA . ARG B 1 128 ? 27.562 -16.047 -9.055 1 91.31 128 ARG B CA 1
ATOM 4902 C C . ARG B 1 128 ? 27.359 -15.961 -7.551 1 91.31 128 ARG B C 1
ATOM 4904 O O . ARG B 1 128 ? 28.031 -16.672 -6.789 1 91.31 128 ARG B O 1
ATOM 4911 N N . LEU B 1 129 ? 26.469 -15.125 -7.156 1 92.5 129 LEU B N 1
ATOM 4912 C CA . LEU B 1 129 ? 26.234 -14.898 -5.734 1 92.5 129 LEU B CA 1
ATOM 4913 C C . LEU B 1 129 ? 25.578 -16.109 -5.09 1 92.5 129 LEU B C 1
ATOM 4915 O O . LEU B 1 129 ? 25.906 -16.469 -3.957 1 92.5 129 LEU B O 1
ATOM 4919 N N . CYS B 1 130 ? 24.781 -16.891 -5.789 1 90.81 130 CYS B N 1
ATOM 4920 C CA . CYS B 1 130 ? 23.984 -17.984 -5.234 1 90.81 130 CYS B CA 1
ATOM 4921 C C . CYS B 1 130 ? 24.781 -19.281 -5.223 1 90.81 130 CYS B C 1
ATOM 4923 O O . CYS B 1 130 ? 24.5 -20.172 -4.426 1 90.81 130 CYS B O 1
ATOM 4925 N N . LEU B 1 131 ? 25.797 -19.547 -6.047 1 86 131 LEU B N 1
ATOM 4926 C CA . LEU B 1 131 ? 26.438 -20.844 -6.234 1 86 131 LEU B CA 1
ATOM 4927 C C . LEU B 1 131 ? 27.641 -21 -5.297 1 86 131 LEU B C 1
ATOM 4929 O O . LEU B 1 131 ? 28.016 -22.125 -4.969 1 86 131 LEU B O 1
ATOM 4933 N N . ASN B 1 132 ? 28.312 -20.125 -4.793 1 78.56 132 ASN B N 1
ATOM 4934 C CA . ASN B 1 132 ? 29.5 -20.266 -3.949 1 78.56 132 ASN B CA 1
ATOM 4935 C C . ASN B 1 132 ? 29.328 -19.531 -2.621 1 78.56 132 ASN B C 1
ATOM 4937 O O . ASN B 1 132 ? 30.125 -18.656 -2.277 1 78.56 132 ASN B O 1
ATOM 4941 N N . THR B 1 133 ? 28.297 -19.984 -1.87 1 87.69 133 THR B N 1
ATOM 4942 C CA . THR B 1 133 ? 27.969 -19.266 -0.642 1 87.69 133 THR B CA 1
ATOM 4943 C C . THR B 1 133 ? 27.547 -20.234 0.454 1 87.69 133 THR B C 1
ATOM 4945 O O . THR B 1 133 ? 27.312 -21.422 0.19 1 87.69 133 THR B O 1
ATOM 4948 N N . ALA B 1 134 ? 27.562 -19.875 1.68 1 91 134 ALA B N 1
ATOM 4949 C CA . ALA B 1 134 ? 27.172 -20.688 2.832 1 91 134 ALA B CA 1
ATOM 4950 C C . ALA B 1 134 ? 25.656 -20.625 3.049 1 91 134 ALA B C 1
ATOM 4952 O O . ALA B 1 134 ? 25.062 -21.562 3.582 1 91 134 ALA B O 1
ATOM 4953 N N . SER B 1 135 ? 25.078 -19.562 2.672 1 95.44 135 SER B N 1
ATOM 4954 C CA . SER B 1 135 ? 23.625 -19.375 2.748 1 95.44 135 SER B CA 1
ATOM 4955 C C . SER B 1 135 ? 23.156 -18.297 1.778 1 95.44 135 SER B C 1
ATOM 4957 O O . SER B 1 135 ? 23.922 -17.375 1.455 1 95.44 135 SER B O 1
ATOM 4959 N N . VAL B 1 136 ? 22 -18.422 1.305 1 96.88 136 VAL B N 1
ATOM 4960 C CA . VAL B 1 136 ? 21.453 -17.469 0.358 1 96.88 136 VAL B CA 1
ATOM 4961 C C . VAL B 1 136 ? 20.109 -16.953 0.864 1 96.88 136 VAL B C 1
ATOM 4963 O O . VAL B 1 136 ? 19.219 -17.75 1.17 1 96.88 136 VAL B O 1
ATOM 4966 N N . ARG B 1 137 ? 19.953 -15.711 0.994 1 97.88 137 ARG B N 1
ATOM 4967 C CA . ARG B 1 137 ? 18.719 -15.047 1.398 1 97.88 137 ARG B CA 1
ATOM 4968 C C . ARG B 1 137 ? 18.188 -14.148 0.288 1 97.88 137 ARG B C 1
ATOM 4970 O O . ARG B 1 137 ? 18.859 -13.188 -0.107 1 97.88 137 ARG B O 1
ATOM 4977 N N . ILE B 1 138 ? 17.031 -14.445 -0.159 1 97.62 138 ILE B N 1
ATOM 4978 C CA . ILE B 1 138 ? 16.469 -13.812 -1.349 1 97.62 138 ILE B CA 1
ATOM 4979 C C . ILE B 1 138 ? 15.188 -13.07 -0.988 1 97.62 138 ILE B C 1
ATOM 4981 O O . ILE B 1 138 ? 14.227 -13.68 -0.514 1 97.62 138 ILE B O 1
ATOM 4985 N N . ALA B 1 139 ? 15.133 -11.773 -1.145 1 95.44 139 ALA B N 1
ATOM 4986 C CA . ALA B 1 139 ? 13.922 -10.969 -1.038 1 95.44 139 ALA B CA 1
ATOM 4987 C C . ALA B 1 139 ? 13.539 -10.367 -2.391 1 95.44 139 ALA B C 1
ATOM 4989 O O . ALA B 1 139 ? 13.938 -9.25 -2.717 1 95.44 139 ALA B O 1
ATOM 4990 N N . ILE B 1 140 ? 12.789 -11.117 -3.174 1 94.5 140 ILE B N 1
ATOM 4991 C CA . ILE B 1 140 ? 12.469 -10.75 -4.547 1 94.5 140 ILE B CA 1
ATOM 4992 C C . ILE B 1 140 ? 11.039 -11.156 -4.875 1 94.5 140 ILE B C 1
ATOM 4994 O O . ILE B 1 140 ? 10.594 -12.242 -4.488 1 94.5 140 ILE B O 1
ATOM 4998 N N . GLN B 1 141 ? 10.352 -10.297 -5.535 1 93.25 141 GLN B N 1
ATOM 4999 C CA . GLN B 1 141 ? 9.031 -10.625 -6.059 1 93.25 141 GLN B CA 1
ATOM 5000 C C . GLN B 1 141 ? 9.133 -11.5 -7.305 1 93.25 141 GLN B C 1
ATOM 5002 O O . GLN B 1 141 ? 9.953 -11.234 -8.188 1 93.25 141 GLN B O 1
ATOM 5007 N N . PRO B 1 142 ? 8.383 -12.602 -7.309 1 94.62 142 PRO B N 1
ATOM 5008 C CA . PRO B 1 142 ? 8.422 -13.438 -8.516 1 94.62 142 PRO B CA 1
ATOM 5009 C C . PRO B 1 142 ? 7.699 -12.789 -9.695 1 94.62 142 PRO B C 1
ATOM 5011 O O . PRO B 1 142 ? 6.551 -13.133 -9.984 1 94.62 142 PRO B O 1
ATOM 5014 N N . GLU B 1 143 ? 8.359 -12.016 -10.445 1 92.38 143 GLU B N 1
ATOM 5015 C CA . GLU B 1 143 ? 7.77 -11.273 -11.562 1 92.38 143 GLU B CA 1
ATOM 5016 C C . GLU B 1 143 ? 8.578 -11.477 -12.836 1 92.38 143 GLU B C 1
ATOM 5018 O O . GLU B 1 143 ? 8.016 -11.727 -13.906 1 92.38 143 GLU B O 1
ATOM 5023 N N . ASP B 1 144 ? 9.859 -11.336 -12.719 1 94.94 144 ASP B N 1
ATOM 5024 C CA . ASP B 1 144 ? 10.719 -11.414 -13.891 1 94.94 144 ASP B CA 1
ATOM 5025 C C . ASP B 1 144 ? 11.062 -12.859 -14.234 1 94.94 144 ASP B C 1
ATOM 5027 O O . ASP B 1 144 ? 11.75 -13.539 -13.469 1 94.94 144 ASP B O 1
ATOM 5031 N N . GLN B 1 145 ? 10.742 -13.258 -15.406 1 94.38 145 GLN B N 1
ATOM 5032 C CA . GLN B 1 145 ? 10.859 -14.656 -15.805 1 94.38 145 GLN B CA 1
ATOM 5033 C C . GLN B 1 145 ? 12.32 -15.07 -15.922 1 94.38 145 GLN B C 1
ATOM 5035 O O . GLN B 1 145 ? 12.688 -16.188 -15.539 1 94.38 145 GLN B O 1
ATOM 5040 N N . ASP B 1 146 ? 13.141 -14.242 -16.422 1 94.94 146 ASP B N 1
ATOM 5041 C CA . ASP B 1 146 ? 14.555 -14.57 -16.578 1 94.94 146 ASP B CA 1
ATOM 5042 C C . ASP B 1 146 ? 15.227 -14.781 -15.227 1 94.94 146 ASP B C 1
ATOM 5044 O O . ASP B 1 146 ? 16 -15.719 -15.047 1 94.94 146 ASP B O 1
ATOM 5048 N N . LEU B 1 147 ? 14.914 -13.875 -14.375 1 96.38 147 LEU B N 1
ATOM 5049 C CA . LEU B 1 147 ? 15.469 -13.992 -13.031 1 96.38 147 LEU B CA 1
ATOM 5050 C C . LEU B 1 147 ? 14.992 -15.273 -12.359 1 96.38 147 LEU B C 1
ATOM 5052 O O . LEU B 1 147 ? 15.789 -15.969 -11.711 1 96.38 147 LEU B O 1
ATOM 5056 N N . LEU B 1 148 ? 13.727 -15.578 -12.508 1 95.44 148 LEU B N 1
ATOM 5057 C CA . LEU B 1 148 ? 13.164 -16.766 -11.883 1 95.44 148 LEU B CA 1
ATOM 5058 C C . LEU B 1 148 ? 13.805 -18.031 -12.445 1 95.44 148 LEU B C 1
ATOM 5060 O O . LEU B 1 148 ? 14.008 -19.016 -11.719 1 95.44 148 LEU B O 1
ATOM 5064 N N . GLU B 1 149 ? 14.102 -18 -13.695 1 92.88 149 GLU B N 1
ATOM 5065 C CA . GLU B 1 149 ? 14.797 -19.141 -14.297 1 92.88 149 GLU B CA 1
ATOM 5066 C C . GLU B 1 149 ? 16.172 -19.344 -13.68 1 92.88 149 GLU B C 1
ATOM 5068 O O . GLU B 1 149 ? 16.562 -20.469 -13.359 1 92.88 149 GLU B O 1
ATOM 5073 N N . ILE B 1 150 ? 16.844 -18.25 -13.5 1 92.69 150 ILE B N 1
ATOM 5074 C CA . ILE B 1 150 ? 18.172 -18.328 -12.898 1 92.69 150 ILE B CA 1
ATOM 5075 C C . ILE B 1 150 ? 18.062 -18.828 -11.453 1 92.69 150 ILE B C 1
ATOM 5077 O O . ILE B 1 150 ? 18.828 -19.688 -11.031 1 92.69 150 ILE B O 1
ATOM 5081 N N . LEU B 1 151 ? 17.156 -18.281 -10.734 1 93.62 151 LEU B N 1
ATOM 5082 C CA . LEU B 1 151 ? 16.969 -18.719 -9.352 1 93.62 151 LEU B CA 1
ATOM 5083 C C . LEU B 1 151 ? 16.625 -20.203 -9.289 1 93.62 151 LEU B C 1
ATOM 5085 O O . LEU B 1 151 ? 17.141 -20.922 -8.43 1 93.62 151 LEU B O 1
ATOM 5089 N N . GLY B 1 152 ? 15.711 -20.672 -10.203 1 93.06 152 GLY B N 1
ATOM 5090 C CA . GLY B 1 152 ? 15.391 -22.078 -10.273 1 93.06 152 GLY B CA 1
ATOM 5091 C C . GLY B 1 152 ? 16.609 -22.969 -10.484 1 93.06 152 GLY B C 1
ATOM 5092 O O . GLY B 1 152 ? 16.766 -23.984 -9.812 1 93.06 152 GLY B O 1
ATOM 5093 N N . ARG B 1 153 ? 17.5 -22.547 -11.344 1 91.69 153 ARG B N 1
ATOM 5094 C CA . ARG B 1 153 ? 18.719 -23.297 -11.617 1 91.69 153 ARG B CA 1
ATOM 5095 C C . ARG B 1 153 ? 19.641 -23.312 -10.398 1 91.69 153 ARG B C 1
ATOM 5097 O O . ARG B 1 153 ? 20.266 -24.328 -10.094 1 91.69 153 ARG B O 1
ATOM 5104 N N . CYS B 1 154 ? 19.703 -22.188 -9.766 1 92.12 154 CYS B N 1
ATOM 5105 C CA . CYS B 1 154 ? 20.531 -22.094 -8.562 1 92.12 154 CYS B CA 1
ATOM 5106 C C . CYS B 1 154 ? 20 -23.031 -7.473 1 92.12 154 CYS B C 1
ATOM 5108 O O . CYS B 1 154 ? 20.781 -23.719 -6.812 1 92.12 154 CYS B O 1
ATOM 5110 N N . VAL B 1 155 ? 18.734 -23.062 -7.305 1 92.56 155 VAL B N 1
ATOM 5111 C CA . VAL B 1 155 ? 18.109 -23.906 -6.289 1 92.56 155 VAL B CA 1
ATOM 5112 C C . VAL B 1 155 ? 18.344 -25.375 -6.633 1 92.56 155 VAL B C 1
ATOM 5114 O O . VAL B 1 155 ? 18.672 -26.188 -5.758 1 92.56 155 VAL B O 1
ATOM 5117 N N . ALA B 1 156 ? 18.203 -25.672 -7.852 1 90.38 156 ALA B N 1
ATOM 5118 C CA . ALA B 1 156 ? 18.406 -27.047 -8.297 1 90.38 156 ALA B CA 1
ATOM 5119 C C . ALA B 1 156 ? 19.844 -27.484 -8.047 1 90.38 156 ALA B C 1
ATOM 5121 O O . ALA B 1 156 ? 20.094 -28.641 -7.711 1 90.38 156 ALA B O 1
ATOM 5122 N N . SER B 1 157 ? 20.766 -26.594 -8.188 1 89.19 157 SER B N 1
ATOM 5123 C CA . SER B 1 157 ? 22.188 -26.906 -8.102 1 89.19 157 SER B CA 1
ATOM 5124 C C . SER B 1 157 ? 22.656 -26.969 -6.652 1 89.19 157 SER B C 1
ATOM 5126 O O . SER B 1 157 ? 23.484 -27.797 -6.297 1 89.19 157 SER B O 1
ATOM 5128 N N . CYS B 1 158 ? 22.094 -26.109 -5.809 1 88.62 158 CYS B N 1
ATOM 5129 C CA . CYS B 1 158 ? 22.719 -25.984 -4.496 1 88.62 158 CYS B CA 1
ATOM 5130 C C . CYS B 1 158 ? 21.688 -26.125 -3.385 1 88.62 158 CYS B C 1
ATOM 5132 O O . CYS B 1 158 ? 22.031 -26.141 -2.203 1 88.62 158 CYS B O 1
ATOM 5134 N N . GLY B 1 159 ? 20.484 -26.266 -3.66 1 84.88 159 GLY B N 1
ATOM 5135 C CA . GLY B 1 159 ? 19.422 -26.266 -2.67 1 84.88 159 GLY B CA 1
ATOM 5136 C C . GLY B 1 159 ? 19.562 -27.359 -1.636 1 84.88 159 GLY B C 1
ATOM 5137 O O . GLY B 1 159 ? 19.109 -27.219 -0.5 1 84.88 159 GLY B O 1
ATOM 5138 N N . ASP B 1 160 ? 20.266 -28.391 -1.944 1 87.25 160 ASP B N 1
ATOM 5139 C CA . ASP B 1 160 ? 20.422 -29.516 -1.033 1 87.25 160 ASP B CA 1
ATOM 5140 C C . ASP B 1 160 ? 21.578 -29.281 -0.071 1 87.25 160 ASP B C 1
ATOM 5142 O O . ASP B 1 160 ? 21.656 -29.922 0.986 1 87.25 160 ASP B O 1
ATOM 5146 N N . THR B 1 161 ? 22.469 -28.438 -0.435 1 90.19 161 THR B N 1
ATOM 5147 C CA . THR B 1 161 ? 23.688 -28.297 0.349 1 90.19 161 THR B CA 1
ATOM 5148 C C . THR B 1 161 ? 23.75 -26.922 1.009 1 90.19 161 THR B C 1
ATOM 5150 O O . THR B 1 161 ? 24.422 -26.75 2.035 1 90.19 161 THR B O 1
ATOM 5153 N N . VAL B 1 162 ? 23.172 -25.9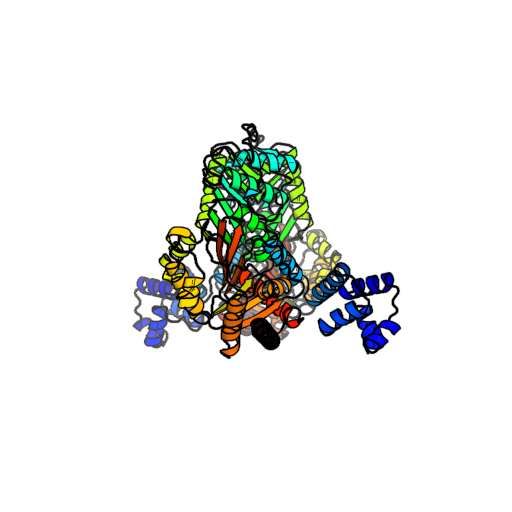53 0.4 1 92.75 162 VAL B N 1
ATOM 5154 C CA . VAL B 1 162 ? 23.203 -24.578 0.875 1 92.75 162 VAL B CA 1
ATOM 5155 C C . VAL B 1 162 ? 21.812 -24.156 1.339 1 92.75 162 VAL B C 1
ATOM 5157 O O . VAL B 1 162 ? 20.844 -24.25 0.584 1 92.75 162 VAL B O 1
ATOM 5160 N N . PRO B 1 163 ? 21.703 -23.75 2.596 1 95.88 163 PRO B N 1
ATOM 5161 C CA . PRO B 1 163 ? 20.406 -23.219 3.02 1 95.88 163 PRO B CA 1
ATOM 5162 C C . PRO B 1 163 ? 19.953 -22.016 2.199 1 95.88 163 PRO B C 1
ATOM 5164 O O . PRO B 1 163 ? 20.703 -21.031 2.082 1 95.88 163 PRO B O 1
ATOM 5167 N N . MET B 1 164 ? 18.812 -22.078 1.646 1 96.5 164 MET B N 1
ATOM 5168 C CA . MET B 1 164 ? 18.25 -21 0.848 1 96.5 164 MET B CA 1
ATOM 5169 C C . MET B 1 164 ? 16.891 -20.578 1.396 1 96.5 164 MET B C 1
ATOM 5171 O O . MET B 1 164 ? 16.078 -21.422 1.782 1 96.5 164 MET B O 1
ATOM 5175 N N . GLN B 1 165 ? 16.703 -19.266 1.505 1 97.88 165 GLN B N 1
ATOM 5176 C CA . GLN B 1 165 ? 15.438 -18.672 1.941 1 97.88 165 GLN B CA 1
ATOM 5177 C C . GLN B 1 165 ? 14.922 -17.672 0.911 1 97.88 165 GLN B C 1
ATOM 5179 O O . GLN B 1 165 ? 15.695 -16.922 0.313 1 97.88 165 GLN B O 1
ATOM 5184 N N . TRP B 1 166 ? 13.688 -17.75 0.663 1 97.75 166 TRP B N 1
ATOM 5185 C CA . TRP B 1 166 ? 13.047 -16.844 -0.282 1 97.75 166 TRP B CA 1
ATOM 5186 C C . TRP B 1 166 ? 11.867 -16.141 0.364 1 97.75 166 TRP B C 1
ATOM 5188 O O . TRP B 1 166 ? 10.977 -16.781 0.931 1 97.75 166 TRP B O 1
ATOM 5198 N N . LEU B 1 167 ? 11.93 -14.828 0.367 1 95.81 167 LEU B N 1
ATOM 5199 C CA . LEU B 1 167 ? 10.852 -13.977 0.868 1 95.81 167 LEU B CA 1
ATOM 5200 C C . LEU B 1 167 ? 10.219 -13.18 -0.264 1 95.81 167 LEU B C 1
ATOM 5202 O O . LEU B 1 167 ? 10.922 -12.539 -1.049 1 95.81 167 LEU B O 1
ATOM 5206 N N . PHE B 1 168 ? 8.906 -13.227 -0.441 1 93.25 168 PHE B N 1
ATOM 5207 C CA . PHE B 1 168 ? 8.195 -12.359 -1.374 1 93.25 168 PHE B CA 1
ATOM 5208 C C . PHE B 1 168 ? 6.895 -11.859 -0.763 1 93.25 168 PHE B C 1
ATOM 5210 O O . PHE B 1 168 ? 6.602 -12.133 0.404 1 93.25 168 PHE B O 1
ATOM 5217 N N . TRP B 1 169 ? 6.164 -11.094 -1.51 1 89.88 169 TRP B N 1
ATOM 5218 C CA . TRP B 1 169 ? 5.02 -10.383 -0.946 1 89.88 169 TRP B CA 1
ATOM 5219 C C . TRP B 1 169 ? 3.736 -10.75 -1.678 1 89.88 169 TRP B C 1
ATOM 5221 O O . TRP B 1 169 ? 3.752 -11.008 -2.883 1 89.88 169 TRP B O 1
ATOM 5231 N N . LEU B 1 170 ? 2.643 -10.75 -0.908 1 90.56 170 LEU B N 1
ATOM 5232 C CA . LEU B 1 170 ? 1.301 -10.93 -1.451 1 90.56 170 LEU B CA 1
ATOM 5233 C C . LEU B 1 170 ? 0.461 -9.672 -1.244 1 90.56 170 LEU B C 1
ATOM 5235 O O . LEU B 1 170 ? 0.75 -8.867 -0.357 1 90.56 170 LEU B O 1
ATOM 5239 N N . GLU B 1 171 ? -0.47 -9.5 -2.121 1 85.25 171 GLU B N 1
ATOM 5240 C CA . GLU B 1 171 ? -1.431 -8.414 -1.953 1 85.25 171 GLU B CA 1
ATOM 5241 C C . GLU B 1 171 ? -2.398 -8.703 -0.81 1 85.25 171 GLU B C 1
ATOM 5243 O O . GLU B 1 171 ? -2.896 -9.828 -0.679 1 85.25 171 GLU B O 1
ATOM 5248 N N . PRO B 1 172 ? -2.572 -7.629 -0.002 1 80.69 172 PRO B N 1
ATOM 5249 C CA . PRO B 1 172 ? -3.6 -7.836 1.021 1 80.69 172 PRO B CA 1
ATOM 5250 C C . PRO B 1 172 ? -5.008 -7.922 0.436 1 80.69 172 PRO B C 1
ATOM 5252 O O . PRO B 1 172 ? -5.367 -7.133 -0.439 1 80.69 172 PRO B O 1
ATOM 5255 N N . SER B 1 173 ? -5.785 -8.883 0.644 1 75.5 173 SER B N 1
ATOM 5256 C CA . SER B 1 173 ? -7.113 -9.055 0.065 1 75.5 173 SER B CA 1
ATOM 5257 C C . SER B 1 173 ? -8.133 -9.438 1.131 1 75.5 173 SER B C 1
ATOM 5259 O O . SER B 1 173 ? -9.328 -9.555 0.841 1 75.5 173 SER B O 1
ATOM 5261 N N . ASP B 1 174 ? -7.934 -9.445 2.303 1 72.69 174 ASP B N 1
ATOM 5262 C CA . ASP B 1 174 ? -8.812 -9.898 3.373 1 72.69 174 ASP B CA 1
ATOM 5263 C C . ASP B 1 174 ? -9.555 -11.172 2.969 1 72.69 174 ASP B C 1
ATOM 5265 O O . ASP B 1 174 ? -10.766 -11.281 3.156 1 72.69 174 ASP B O 1
ATOM 5269 N N . GLY B 1 175 ? -8.844 -12.117 2.242 1 71.81 175 GLY B N 1
ATOM 5270 C CA . GLY B 1 175 ? -9.406 -13.398 1.855 1 71.81 175 GLY B CA 1
ATOM 5271 C C . GLY B 1 175 ? -10.219 -13.328 0.574 1 71.81 175 GLY B C 1
ATOM 5272 O O . GLY B 1 175 ? -10.75 -14.344 0.115 1 71.81 175 GLY B O 1
ATOM 5273 N N . GLY B 1 176 ? -10.305 -12.195 -0.005 1 82.94 176 GLY B N 1
ATOM 5274 C CA . GLY B 1 176 ? -11.023 -12.047 -1.263 1 82.94 176 GLY B CA 1
ATOM 5275 C C . GLY B 1 176 ? -10.227 -12.523 -2.463 1 82.94 176 GLY B C 1
ATOM 5276 O O . GLY B 1 176 ? -9.164 -13.141 -2.307 1 82.94 176 GLY B O 1
ATOM 5277 N N . ILE B 1 177 ? -10.836 -12.406 -3.58 1 86 177 ILE B N 1
ATOM 5278 C CA . ILE B 1 177 ? -10.234 -12.82 -4.844 1 86 177 ILE B CA 1
ATOM 5279 C C . ILE B 1 177 ? -9.008 -11.961 -5.137 1 86 177 ILE B C 1
ATOM 5281 O O . ILE B 1 177 ? -9.086 -10.727 -5.117 1 86 177 ILE B O 1
ATOM 5285 N N . SER B 1 178 ? -7.93 -12.664 -5.383 1 90.81 178 SER B N 1
ATOM 5286 C CA . SER B 1 178 ? -6.742 -11.945 -5.832 1 90.81 178 SER B CA 1
ATOM 5287 C C . SER B 1 178 ? -6.074 -12.664 -7 1 90.81 178 SER B C 1
ATOM 5289 O O . SER B 1 178 ? -5.324 -13.625 -6.805 1 90.81 178 SER B O 1
ATOM 5291 N N . ALA B 1 179 ? -6.289 -12.102 -8.125 1 91.5 179 ALA B N 1
ATOM 5292 C CA . ALA B 1 179 ? -5.617 -12.625 -9.312 1 91.5 179 ALA B CA 1
ATOM 5293 C C . ALA B 1 179 ? -4.105 -12.422 -9.227 1 91.5 179 ALA B C 1
ATOM 5295 O O . ALA B 1 179 ? -3.332 -13.25 -9.703 1 91.5 179 ALA B O 1
ATOM 5296 N N . ALA B 1 180 ? -3.764 -11.367 -8.539 1 90.94 180 ALA B N 1
ATOM 5297 C CA . ALA B 1 180 ? -2.348 -11.039 -8.398 1 90.94 180 ALA B CA 1
ATOM 5298 C C . ALA B 1 180 ? -1.623 -12.086 -7.551 1 90.94 180 ALA B C 1
ATOM 5300 O O . ALA B 1 180 ? -0.512 -12.5 -7.887 1 90.94 180 ALA B O 1
ATOM 5301 N N . ASN B 1 181 ? -2.188 -12.477 -6.469 1 94.19 181 ASN B N 1
ATOM 5302 C CA . ASN B 1 181 ? -1.568 -13.469 -5.602 1 94.19 181 ASN B CA 1
ATOM 5303 C C . ASN B 1 181 ? -1.457 -14.828 -6.293 1 94.19 181 ASN B C 1
ATOM 5305 O O . ASN B 1 181 ? -0.47 -15.539 -6.113 1 94.19 181 ASN B O 1
ATOM 5309 N N . LEU B 1 182 ? -2.463 -15.172 -7.082 1 96.31 182 LEU B N 1
ATOM 5310 C CA . LEU B 1 182 ? -2.379 -16.391 -7.871 1 96.31 182 LEU B CA 1
ATOM 5311 C C . LEU B 1 182 ? -1.261 -16.297 -8.906 1 96.31 182 LEU B C 1
ATOM 5313 O O . LEU B 1 182 ? -0.558 -17.281 -9.156 1 96.31 182 LEU B O 1
ATOM 5317 N N . ASP B 1 183 ? -1.169 -15.156 -9.469 1 95.19 183 ASP B N 1
ATOM 5318 C CA . ASP B 1 183 ? -0.093 -14.93 -10.43 1 95.19 183 ASP B CA 1
ATOM 5319 C C . ASP B 1 183 ? 1.274 -15.109 -9.773 1 95.19 183 ASP B C 1
ATOM 5321 O O . ASP B 1 183 ? 2.172 -15.719 -10.359 1 95.19 183 ASP B O 1
ATOM 5325 N N . VAL B 1 184 ? 1.43 -14.594 -8.625 1 94.94 184 VAL B N 1
ATOM 5326 C CA . VAL B 1 184 ? 2.664 -14.742 -7.855 1 94.94 184 VAL B CA 1
ATOM 5327 C C . VAL B 1 184 ? 2.957 -16.234 -7.629 1 94.94 184 VAL B C 1
ATOM 5329 O O . VAL B 1 184 ? 4.074 -16.688 -7.871 1 94.94 184 VAL B O 1
ATOM 5332 N N . PHE B 1 185 ? 2.004 -16.938 -7.188 1 96.62 185 PHE B N 1
ATOM 5333 C CA . PHE B 1 185 ? 2.162 -18.375 -6.93 1 96.62 185 PHE B CA 1
ATOM 5334 C C . PHE B 1 185 ? 2.576 -19.109 -8.195 1 96.62 185 PHE B C 1
ATOM 5336 O O . PHE B 1 185 ? 3.533 -19.891 -8.188 1 96.62 185 PHE B O 1
ATOM 5343 N N . SER B 1 186 ? 1.854 -18.828 -9.25 1 96.19 186 SER B N 1
ATOM 5344 C CA . SER B 1 186 ? 2.115 -19.531 -10.5 1 96.19 186 SER B CA 1
ATOM 5345 C C . SER B 1 186 ? 3.514 -19.234 -11.023 1 96.19 186 SER B C 1
ATOM 5347 O O . SER B 1 186 ? 4.176 -20.109 -11.586 1 96.19 186 SER B O 1
ATOM 5349 N N . LYS B 1 187 ? 4.004 -18.094 -10.883 1 96 187 LYS B N 1
ATOM 5350 C CA . LYS B 1 187 ? 5.332 -17.719 -11.336 1 96 187 LYS B CA 1
ATOM 5351 C C . LYS B 1 187 ? 6.418 -18.297 -10.43 1 96 187 LYS B C 1
ATOM 5353 O O . LYS B 1 187 ? 7.516 -18.609 -10.898 1 96 187 LYS B O 1
ATOM 5358 N N . ALA B 1 188 ? 6.117 -18.406 -9.203 1 96.56 188 ALA B N 1
ATOM 5359 C CA . ALA B 1 188 ? 7.086 -18.891 -8.219 1 96.56 188 ALA B CA 1
ATOM 5360 C C . ALA B 1 188 ? 7.227 -20.406 -8.289 1 96.56 188 ALA B C 1
ATOM 5362 O O . ALA B 1 188 ? 8.234 -20.969 -7.855 1 96.56 188 ALA B O 1
ATOM 5363 N N . LEU B 1 189 ? 6.199 -21.078 -8.742 1 95.56 189 LEU B N 1
ATOM 5364 C CA . LEU B 1 189 ? 6.066 -22.531 -8.617 1 95.56 189 LEU B CA 1
ATOM 5365 C C . LEU B 1 189 ? 7.27 -23.25 -9.227 1 95.56 189 LEU B C 1
ATOM 5367 O O . LEU B 1 189 ? 7.836 -24.156 -8.617 1 95.56 189 LEU B O 1
ATOM 5371 N N . PRO B 1 190 ? 7.785 -22.844 -10.406 1 93.44 190 PRO B N 1
ATOM 5372 C CA . PRO B 1 190 ? 8.945 -23.547 -10.953 1 93.44 190 PRO B CA 1
ATOM 5373 C C . PRO B 1 190 ? 10.156 -23.484 -10.016 1 93.44 190 PRO B C 1
ATOM 5375 O O . PRO B 1 190 ? 10.898 -24.469 -9.906 1 93.44 190 PRO B O 1
ATOM 5378 N N . VAL B 1 191 ? 10.344 -22.359 -9.383 1 95.19 191 VAL B N 1
ATOM 5379 C CA . VAL B 1 191 ? 11.461 -22.203 -8.453 1 95.19 191 VAL B CA 1
ATOM 5380 C C . VAL B 1 191 ? 11.203 -23.047 -7.195 1 95.19 191 VAL B C 1
ATOM 5382 O O . VAL B 1 191 ? 12.109 -23.688 -6.676 1 95.19 191 VAL B O 1
ATOM 5385 N N . ILE B 1 192 ? 9.984 -23.016 -6.746 1 94.81 192 ILE B N 1
ATOM 5386 C CA . ILE B 1 192 ? 9.586 -23.781 -5.566 1 94.81 192 ILE B CA 1
ATOM 5387 C C . ILE B 1 192 ? 9.859 -25.266 -5.785 1 94.81 192 ILE B C 1
ATOM 5389 O O . ILE B 1 192 ? 10.344 -25.953 -4.883 1 94.81 192 ILE B O 1
ATOM 5393 N N . CYS B 1 193 ? 9.633 -25.719 -6.957 1 91.56 193 CYS B N 1
ATOM 5394 C CA . CYS B 1 193 ? 9.766 -27.141 -7.27 1 91.56 193 CYS B CA 1
ATOM 5395 C C . CYS B 1 193 ? 11.219 -27.5 -7.535 1 91.56 193 CYS B C 1
ATOM 5397 O O . CYS B 1 193 ? 11.562 -28.688 -7.598 1 91.56 193 CYS B O 1
ATOM 5399 N N . ALA B 1 194 ? 12.078 -26.547 -7.684 1 91.12 194 ALA B N 1
ATOM 5400 C CA . ALA B 1 194 ? 13.43 -26.781 -8.18 1 91.12 194 ALA B CA 1
ATOM 5401 C C . ALA B 1 194 ? 14.297 -27.453 -7.117 1 91.12 194 ALA B C 1
ATOM 5403 O O . ALA B 1 194 ? 15.297 -28.094 -7.438 1 91.12 194 ALA B O 1
ATOM 5404 N N . GLY B 1 195 ? 13.977 -27.266 -5.895 1 90.81 195 GLY B N 1
ATOM 5405 C CA . GLY B 1 195 ? 14.781 -27.859 -4.836 1 90.81 195 GLY B CA 1
ATOM 5406 C C . GLY B 1 195 ? 14.391 -27.375 -3.453 1 90.81 195 GLY B C 1
ATOM 5407 O O . GLY B 1 195 ? 13.273 -26.891 -3.252 1 90.81 195 GLY B O 1
ATOM 5408 N N . ARG B 1 196 ? 15.266 -27.688 -2.518 1 92.25 196 ARG B N 1
ATOM 5409 C CA . ARG B 1 196 ? 14.992 -27.328 -1.13 1 92.25 196 ARG B CA 1
ATOM 5410 C C . ARG B 1 196 ? 15.219 -25.844 -0.892 1 92.25 196 ARG B C 1
ATOM 5412 O O . ARG B 1 196 ? 16.266 -25.297 -1.268 1 92.25 196 ARG B O 1
ATOM 5419 N N . MET B 1 197 ? 14.25 -25.234 -0.283 1 94.94 197 MET B N 1
ATOM 5420 C CA . MET B 1 197 ? 14.273 -23.812 0.051 1 94.94 197 MET B CA 1
ATOM 5421 C C . MET B 1 197 ? 13.133 -23.453 1.002 1 94.94 197 MET B C 1
ATOM 5423 O O . MET B 1 197 ? 12.023 -23.984 0.875 1 94.94 197 MET B O 1
ATOM 5427 N N . GLU B 1 198 ? 13.414 -22.656 1.987 1 96.5 198 GLU B N 1
ATOM 5428 C CA . GLU B 1 198 ? 12.352 -22.141 2.844 1 96.5 198 GLU B CA 1
ATOM 5429 C C . GLU B 1 198 ? 11.711 -20.891 2.24 1 96.5 198 GLU B C 1
ATOM 5431 O O . GLU B 1 198 ? 12.406 -19.922 1.904 1 96.5 198 GLU B O 1
ATOM 5436 N N . ILE B 1 199 ? 10.438 -20.891 2.131 1 97.38 199 ILE B N 1
ATOM 5437 C CA . ILE B 1 199 ? 9.742 -19.797 1.467 1 97.38 199 ILE B CA 1
ATOM 5438 C C . ILE B 1 199 ? 8.742 -19.156 2.43 1 97.38 199 ILE B C 1
ATOM 5440 O O . ILE B 1 199 ? 7.93 -19.844 3.041 1 97.38 199 ILE B O 1
ATOM 5444 N N . ARG B 1 200 ? 8.797 -17.875 2.598 1 96.69 200 ARG B N 1
ATOM 5445 C CA . ARG B 1 200 ? 7.848 -17.125 3.412 1 96.69 200 ARG B CA 1
ATOM 5446 C C . ARG B 1 200 ? 7.27 -15.953 2.637 1 96.69 200 ARG B C 1
ATOM 5448 O O . ARG B 1 200 ? 7.816 -15.555 1.604 1 96.69 200 ARG B O 1
ATOM 5455 N N . CYS B 1 201 ? 6.145 -15.492 3.049 1 93.44 201 CYS B N 1
ATOM 5456 C CA . CYS B 1 201 ? 5.508 -14.344 2.414 1 93.44 201 CYS B CA 1
ATOM 5457 C C . CYS B 1 201 ? 4.898 -13.406 3.453 1 93.44 201 CYS B C 1
ATOM 5459 O O . CYS B 1 201 ? 4.633 -13.82 4.582 1 93.44 201 CYS B O 1
ATOM 5461 N N . THR B 1 202 ? 4.867 -12.195 3.137 1 87.12 202 THR B N 1
ATOM 5462 C CA . THR B 1 202 ? 4.16 -11.188 3.92 1 87.12 202 THR B CA 1
ATOM 5463 C C . THR B 1 202 ? 3.275 -10.328 3.021 1 87.12 202 THR B C 1
ATOM 5465 O O . THR B 1 202 ? 3.34 -10.43 1.795 1 87.12 202 THR B O 1
ATOM 5468 N N . TYR B 1 203 ? 2.359 -9.633 3.711 1 82.31 203 TYR B N 1
ATOM 5469 C CA . TYR B 1 203 ? 1.438 -8.812 2.934 1 82.31 203 TYR B CA 1
ATOM 5470 C C . TYR B 1 203 ? 1.969 -7.391 2.779 1 82.31 203 TYR B C 1
ATOM 5472 O O . TYR B 1 203 ? 2.537 -6.828 3.719 1 82.31 203 TYR B O 1
ATOM 5480 N N . GLY B 1 204 ? 1.942 -6.809 1.602 1 71.06 204 GLY B N 1
ATOM 5481 C CA . GLY B 1 204 ? 2.355 -5.418 1.488 1 71.06 204 GLY B CA 1
ATOM 5482 C C . GLY B 1 204 ? 2.766 -5.031 0.08 1 71.06 204 GLY B C 1
ATOM 5483 O O . GLY B 1 204 ? 3.199 -3.9 -0.158 1 71.06 204 GLY B O 1
ATOM 5484 N N . ALA B 1 205 ? 2.836 -5.98 -0.867 1 61.38 205 ALA B N 1
ATOM 5485 C CA . ALA B 1 205 ? 3.406 -5.68 -2.176 1 61.38 205 ALA B CA 1
ATOM 5486 C C . ALA B 1 205 ? 2.371 -5.027 -3.088 1 61.38 205 ALA B C 1
ATOM 5488 O O . ALA B 1 205 ? 1.555 -5.715 -3.703 1 61.38 205 ALA B O 1
ATOM 5489 N N . LEU B 1 206 ? 2.396 -3.672 -2.871 1 61.41 206 LEU B N 1
ATOM 5490 C CA . LEU B 1 206 ? 1.675 -3.004 -3.947 1 61.41 206 LEU B CA 1
ATOM 5491 C C . LEU B 1 206 ? 2.633 -2.543 -5.039 1 61.41 206 LEU B C 1
ATOM 5493 O O . LEU B 1 206 ? 3.676 -1.952 -4.75 1 61.41 206 LEU B O 1
ATOM 5497 N N . PRO B 1 207 ? 2.418 -3.137 -6.242 1 62.56 207 PRO B N 1
ATOM 5498 C CA . PRO B 1 207 ? 3.27 -2.73 -7.359 1 62.56 207 PRO B CA 1
ATOM 5499 C C . PRO B 1 207 ? 3.611 -1.242 -7.336 1 62.56 207 PRO B C 1
ATOM 5501 O O . PRO B 1 207 ? 4.738 -0.857 -7.652 1 62.56 207 PRO B O 1
ATOM 5504 N N . GLU B 1 208 ? 2.754 -0.482 -6.992 1 62.03 208 GLU B N 1
ATOM 5505 C CA . GLU B 1 208 ? 2.965 0.962 -6.988 1 62.03 208 GLU B CA 1
ATOM 5506 C C . GLU B 1 208 ? 4.031 1.362 -5.973 1 62.03 208 GLU B C 1
ATOM 5508 O O . GLU B 1 208 ? 4.793 2.301 -6.203 1 62.03 208 GLU B O 1
ATOM 5513 N N . LEU B 1 209 ? 4.145 0.497 -5.098 1 64.25 209 LEU B N 1
ATOM 5514 C CA . LEU B 1 209 ? 5.09 0.813 -4.031 1 64.25 209 LEU B CA 1
ATOM 5515 C C . LEU B 1 209 ? 6.5 0.37 -4.41 1 64.25 209 LEU B C 1
ATOM 5517 O O . LEU B 1 209 ? 7.48 1.018 -4.031 1 64.25 209 LEU B O 1
ATOM 5521 N N . LEU B 1 210 ? 6.469 -0.543 -5.23 1 71.5 210 LEU B N 1
ATOM 5522 C CA . LEU B 1 210 ? 7.766 -1.051 -5.664 1 71.5 210 LEU B CA 1
ATOM 5523 C C . LEU B 1 210 ? 8.43 -0.089 -6.648 1 71.5 210 LEU B C 1
ATOM 5525 O O . LEU B 1 210 ? 9.656 0 -6.707 1 71.5 210 LEU B O 1
ATOM 5529 N N . GLU B 1 211 ? 7.598 0.647 -7.277 1 75.06 211 GLU B N 1
ATOM 5530 C CA . GLU B 1 211 ? 8.117 1.569 -8.281 1 75.06 211 GLU B CA 1
ATOM 5531 C C . GLU B 1 211 ? 8.758 2.793 -7.625 1 75.06 211 GLU B C 1
ATOM 5533 O O . GLU B 1 211 ? 9.523 3.514 -8.266 1 75.06 211 GLU B O 1
ATOM 5538 N N . GLN B 1 212 ? 8.492 2.924 -6.449 1 78.56 212 GLN B N 1
ATOM 5539 C CA . GLN B 1 212 ? 9 4.09 -5.742 1 78.56 212 GLN B CA 1
ATOM 5540 C C . GLN B 1 212 ? 10.461 3.898 -5.348 1 78.56 212 GLN B C 1
ATOM 5542 O O . GLN B 1 212 ? 11.164 4.867 -5.055 1 78.56 212 GLN B O 1
ATOM 5547 N N . HIS B 1 213 ? 10.875 2.635 -5.422 1 86 213 HIS B N 1
ATOM 5548 C CA . HIS B 1 213 ? 12.242 2.322 -5.027 1 86 213 HIS B CA 1
ATOM 5549 C C . HIS B 1 213 ? 13.062 1.825 -6.219 1 86 213 HIS B C 1
ATOM 5551 O O . HIS B 1 213 ? 12.586 1.005 -7.004 1 86 213 HIS B O 1
ATOM 5557 N N . LEU B 1 214 ? 14.188 2.338 -6.301 1 90.75 214 LEU B N 1
ATOM 5558 C CA . LEU B 1 214 ? 15.062 1.957 -7.406 1 90.75 214 LEU B CA 1
ATOM 5559 C C . LEU B 1 214 ? 15.445 0.483 -7.316 1 90.75 214 LEU B C 1
ATOM 5561 O O . LEU B 1 214 ? 15.5 -0.212 -8.328 1 90.75 214 LEU B O 1
ATOM 5565 N N . PHE B 1 215 ? 15.75 0.128 -6.07 1 93.19 215 PHE B N 1
ATOM 5566 C CA . PHE B 1 215 ? 16.172 -1.25 -5.848 1 93.19 215 PHE B CA 1
ATOM 5567 C C . PHE B 1 215 ? 15.312 -1.907 -4.77 1 93.19 215 PHE B C 1
ATOM 5569 O O . PHE B 1 215 ? 15.766 -2.096 -3.639 1 93.19 215 PHE B O 1
ATOM 5576 N N . PRO B 1 216 ? 14.164 -2.371 -5.133 1 90.56 216 PRO B N 1
ATOM 5577 C CA . PRO B 1 216 ? 13.273 -2.934 -4.113 1 90.56 216 PRO B CA 1
ATOM 5578 C C . PRO B 1 216 ? 13.664 -4.352 -3.701 1 90.56 216 PRO B C 1
ATOM 5580 O O . PRO B 1 216 ? 13.234 -4.836 -2.654 1 90.56 216 PRO B O 1
ATOM 5583 N N . TYR B 1 217 ? 14.492 -5.027 -4.48 1 93.75 217 TYR B N 1
ATOM 5584 C CA . TYR B 1 217 ? 14.844 -6.418 -4.219 1 93.75 217 TYR B CA 1
ATOM 5585 C C . TYR B 1 217 ? 16.297 -6.539 -3.764 1 93.75 217 TYR B C 1
ATOM 5587 O O . TYR B 1 217 ? 17.109 -5.664 -4.047 1 93.75 217 TYR B O 1
ATOM 5595 N N . PHE B 1 218 ? 16.531 -7.637 -3.045 1 96.19 218 PHE B N 1
ATOM 5596 C CA . PHE B 1 218 ? 17.938 -7.863 -2.742 1 96.19 218 PHE B CA 1
ATOM 5597 C C . PHE B 1 218 ? 18.188 -9.336 -2.432 1 96.19 218 PHE B C 1
ATOM 5599 O O . PHE B 1 218 ? 17.266 -10.07 -2.082 1 96.19 218 PHE B O 1
ATOM 5606 N N . ILE B 1 219 ? 19.359 -9.758 -2.666 1 97.12 219 ILE B N 1
ATOM 5607 C CA . ILE B 1 219 ? 19.938 -11.039 -2.279 1 97.12 219 ILE B CA 1
ATOM 5608 C C . ILE B 1 219 ? 21.172 -10.812 -1.399 1 97.12 219 ILE B C 1
ATOM 5610 O O . ILE B 1 219 ? 22.016 -9.977 -1.712 1 97.12 219 ILE B O 1
ATOM 5614 N N . VAL B 1 220 ? 21.234 -11.516 -0.307 1 97.56 220 VAL B N 1
ATOM 5615 C CA . VAL B 1 220 ? 22.391 -11.328 0.564 1 97.56 220 VAL B CA 1
ATOM 5616 C C . VAL B 1 220 ? 22.969 -12.688 0.958 1 97.56 220 VAL B C 1
ATOM 5618 O O . VAL B 1 220 ? 22.234 -13.641 1.19 1 97.56 220 VAL B O 1
ATOM 5621 N N . THR B 1 221 ? 24.234 -12.812 0.827 1 96.19 221 THR B N 1
ATOM 5622 C CA . THR B 1 221 ? 25.047 -13.922 1.306 1 96.19 221 THR B CA 1
ATOM 5623 C C . THR B 1 221 ? 26.203 -13.414 2.172 1 96.19 221 THR B C 1
ATOM 5625 O O . THR B 1 221 ? 26.297 -12.211 2.439 1 96.19 221 THR B O 1
ATOM 5628 N N . GLU B 1 222 ? 27 -14.336 2.627 1 94 222 GLU B N 1
ATOM 5629 C CA . GLU B 1 222 ? 28.156 -13.93 3.416 1 94 222 GLU B CA 1
ATOM 5630 C C . GLU B 1 222 ? 29.188 -13.203 2.553 1 94 222 GLU B C 1
ATOM 5632 O O . GLU B 1 222 ? 30.047 -12.492 3.07 1 94 222 GLU B O 1
ATOM 5637 N N . ARG B 1 223 ? 29.078 -13.352 1.275 1 92.88 223 ARG B N 1
ATOM 5638 C CA . ARG B 1 223 ? 30.062 -12.773 0.354 1 92.88 223 ARG B CA 1
ATOM 5639 C C . ARG B 1 223 ? 29.672 -11.344 -0.02 1 92.88 223 ARG B C 1
ATOM 5641 O O . ARG B 1 223 ? 30.531 -10.562 -0.449 1 92.88 223 ARG B O 1
ATOM 5648 N N . GLY B 1 224 ? 28.406 -11.062 0.103 1 95.69 224 GLY B N 1
ATOM 5649 C CA . GLY B 1 224 ? 27.953 -9.742 -0.302 1 95.69 224 GLY B CA 1
ATOM 5650 C C . GLY B 1 224 ? 26.453 -9.641 -0.439 1 95.69 224 GLY B C 1
ATOM 5651 O O . GLY B 1 224 ? 25.734 -10.602 -0.164 1 95.69 224 GLY B O 1
ATOM 5652 N N . ALA B 1 225 ? 26.016 -8.422 -0.728 1 96.81 225 ALA B N 1
ATOM 5653 C CA . ALA B 1 225 ? 24.609 -8.125 -0.974 1 96.81 225 ALA B CA 1
ATOM 5654 C C . ALA B 1 225 ? 24.406 -7.492 -2.348 1 96.81 225 ALA B C 1
ATOM 5656 O O . ALA B 1 225 ? 25.219 -6.664 -2.775 1 96.81 225 ALA B O 1
ATOM 5657 N N . LEU B 1 226 ? 23.438 -7.953 -3.018 1 97.44 226 LEU B N 1
ATOM 5658 C CA . LEU B 1 226 ? 23.047 -7.418 -4.32 1 97.44 226 LEU B CA 1
ATOM 5659 C C . LEU B 1 226 ? 21.625 -6.875 -4.289 1 97.44 226 LEU B C 1
ATOM 5661 O O . LEU B 1 226 ? 20.688 -7.617 -4.027 1 97.44 226 LEU B O 1
ATOM 5665 N N . THR B 1 227 ? 21.484 -5.57 -4.465 1 96.5 227 THR B N 1
ATOM 5666 C CA . THR B 1 227 ? 20.156 -4.984 -4.609 1 96.5 227 THR B CA 1
ATOM 5667 C C . THR B 1 227 ? 19.766 -4.887 -6.086 1 96.5 227 THR B C 1
ATOM 5669 O O . THR B 1 227 ? 20.609 -4.609 -6.938 1 96.5 227 THR B O 1
ATOM 5672 N N . ILE B 1 228 ? 18.5 -5.148 -6.363 1 96.31 228 ILE B N 1
ATOM 5673 C CA . ILE B 1 228 ? 18.094 -5.352 -7.746 1 96.31 228 ILE B CA 1
ATOM 5674 C C . ILE B 1 228 ? 16.844 -4.527 -8.039 1 96.31 228 ILE B C 1
ATOM 5676 O O . ILE B 1 228 ? 15.93 -4.449 -7.207 1 96.31 228 ILE B O 1
ATOM 5680 N N . SER B 1 229 ? 16.828 -3.945 -9.258 1 94.81 229 SER B N 1
ATOM 5681 C CA . SER B 1 229 ? 15.648 -3.211 -9.703 1 94.81 229 SER B CA 1
ATOM 5682 C C . SER B 1 229 ? 14.508 -4.16 -10.039 1 94.81 229 SER B C 1
ATOM 5684 O O . SER B 1 229 ? 14.727 -5.352 -10.266 1 94.81 229 SER B O 1
ATOM 5686 N N . ARG B 1 230 ? 13.352 -3.668 -10.109 1 91.19 230 ARG B N 1
ATOM 5687 C CA . ARG B 1 230 ? 12.148 -4.465 -10.336 1 91.19 230 ARG B CA 1
ATOM 5688 C C . ARG B 1 230 ? 12.219 -5.195 -11.672 1 91.19 230 ARG B C 1
ATOM 5690 O O . ARG B 1 230 ? 11.844 -6.367 -11.766 1 91.19 230 ARG B O 1
ATOM 5697 N N . ASP B 1 231 ? 12.766 -4.516 -12.664 1 92.31 231 ASP B N 1
ATOM 5698 C CA . ASP B 1 231 ? 12.82 -5.09 -14.008 1 92.31 231 ASP B CA 1
ATOM 5699 C C . ASP B 1 231 ? 14.117 -5.867 -14.219 1 92.31 231 ASP B C 1
ATOM 5701 O O . ASP B 1 231 ? 14.406 -6.324 -15.328 1 92.31 231 ASP B O 1
ATOM 5705 N N . CYS B 1 232 ? 14.961 -5.93 -13.18 1 95.69 232 CYS B N 1
ATOM 5706 C CA . CYS B 1 232 ? 16.203 -6.703 -13.156 1 95.69 232 CYS B CA 1
ATOM 5707 C C . CYS B 1 232 ? 17.203 -6.176 -14.18 1 95.69 232 CYS B C 1
ATOM 5709 O O . CYS B 1 232 ? 18.031 -6.93 -14.688 1 95.69 232 CYS B O 1
ATOM 5711 N N . THR B 1 233 ? 17.094 -4.887 -14.516 1 96.38 233 THR B N 1
ATOM 5712 C CA . THR B 1 233 ? 18.031 -4.309 -15.484 1 96.38 233 THR B CA 1
ATOM 5713 C C . THR B 1 233 ? 19.172 -3.594 -14.781 1 96.38 233 THR B C 1
ATOM 5715 O O . THR B 1 233 ? 20.188 -3.268 -15.398 1 96.38 233 THR B O 1
ATOM 5718 N N . LYS B 1 234 ? 18.984 -3.32 -13.57 1 96.69 234 LYS B N 1
ATOM 5719 C CA . LYS B 1 234 ? 20 -2.645 -12.766 1 96.69 234 LYS B CA 1
ATOM 5720 C C . LYS B 1 234 ? 20.203 -3.355 -11.43 1 96.69 234 LYS B C 1
ATOM 5722 O O . LYS B 1 234 ? 19.281 -3.986 -10.906 1 96.69 234 LYS B O 1
ATOM 5727 N N . ALA B 1 235 ? 21.375 -3.297 -10.93 1 97.19 235 ALA B N 1
ATOM 5728 C CA . ALA B 1 235 ? 21.688 -3.852 -9.617 1 97.19 235 ALA B CA 1
ATOM 5729 C C . ALA B 1 235 ? 22.891 -3.15 -9 1 97.19 235 ALA B C 1
ATOM 5731 O O . ALA B 1 235 ? 23.703 -2.562 -9.711 1 97.19 235 ALA B O 1
ATOM 5732 N N . MET B 1 236 ? 22.906 -3.139 -7.75 1 96.62 236 MET B N 1
ATOM 5733 C CA . MET B 1 236 ? 24.031 -2.57 -7.004 1 96.62 236 MET B CA 1
ATOM 5734 C C . MET B 1 236 ? 24.656 -3.613 -6.09 1 96.62 236 MET B C 1
ATOM 5736 O O . MET B 1 236 ? 23.953 -4.289 -5.336 1 96.62 236 MET B O 1
ATOM 5740 N N . TRP B 1 237 ? 26 -3.682 -6.164 1 96.5 237 TRP B N 1
ATOM 5741 C CA . TRP B 1 237 ? 26.75 -4.691 -5.43 1 96.5 237 TRP B CA 1
ATOM 5742 C C . TRP B 1 237 ? 27.406 -4.094 -4.188 1 96.5 237 TRP B C 1
ATOM 5744 O O . TRP B 1 237 ? 28.031 -3.029 -4.258 1 96.5 237 TRP B O 1
ATOM 5754 N N . PHE B 1 238 ? 27.281 -4.781 -3.094 1 96.19 238 PHE B N 1
ATOM 5755 C CA . PHE B 1 238 ? 27.922 -4.383 -1.849 1 96.19 238 PHE B CA 1
ATOM 5756 C C . PHE B 1 238 ? 28.734 -5.535 -1.267 1 96.19 238 PHE B C 1
ATOM 5758 O O . PHE B 1 238 ? 28.219 -6.641 -1.105 1 96.19 238 PHE B O 1
ATOM 5765 N N . CYS B 1 239 ? 30 -5.262 -0.941 1 94.19 239 CYS B N 1
ATOM 5766 C CA . CYS B 1 239 ? 30.828 -6.332 -0.415 1 94.19 239 CYS B CA 1
ATOM 5767 C C . CYS B 1 239 ? 31.469 -5.922 0.909 1 94.19 239 CYS B C 1
ATOM 5769 O O . CYS B 1 239 ? 32.25 -6.684 1.489 1 94.19 239 CYS B O 1
ATOM 5771 N N . GLN B 1 240 ? 31.188 -4.727 1.417 1 94.44 240 GLN B N 1
ATOM 5772 C CA . GLN B 1 240 ? 31.672 -4.328 2.732 1 94.44 240 GLN B CA 1
ATOM 5773 C C . GLN B 1 240 ? 30.953 -5.09 3.842 1 94.44 240 GLN B C 1
ATOM 5775 O O . GLN B 1 240 ? 29.719 -5.195 3.83 1 94.44 240 GLN B O 1
ATOM 5780 N N . PRO B 1 241 ? 31.703 -5.59 4.805 1 95.19 241 PRO B N 1
ATOM 5781 C CA . PRO B 1 241 ? 31.109 -6.43 5.844 1 95.19 241 PRO B CA 1
ATOM 5782 C C . PRO B 1 241 ? 29.984 -5.723 6.602 1 95.19 241 PRO B C 1
ATOM 5784 O O . PRO B 1 241 ? 28.969 -6.344 6.934 1 95.19 241 PRO B O 1
ATOM 5787 N N . ALA B 1 242 ? 30.141 -4.453 6.848 1 95.06 242 ALA B N 1
ATOM 5788 C CA . ALA B 1 242 ? 29.125 -3.711 7.59 1 95.06 242 ALA B CA 1
ATOM 5789 C C . ALA B 1 242 ? 27.812 -3.654 6.816 1 95.06 242 ALA B C 1
ATOM 5791 O O . ALA B 1 242 ? 26.734 -3.809 7.395 1 95.06 242 ALA B O 1
ATOM 5792 N N . THR B 1 243 ? 27.906 -3.453 5.543 1 96 243 THR B N 1
ATOM 5793 C CA . THR B 1 243 ? 26.734 -3.381 4.688 1 96 243 THR B CA 1
ATOM 5794 C C . THR B 1 243 ? 26.062 -4.75 4.566 1 96 243 THR B C 1
ATOM 5796 O O . THR B 1 243 ? 24.844 -4.863 4.648 1 96 243 THR B O 1
ATOM 5799 N N . VAL B 1 244 ? 26.906 -5.688 4.398 1 96.62 244 VAL B N 1
ATOM 5800 C CA . VAL B 1 244 ? 26.391 -7.051 4.281 1 96.62 244 VAL B CA 1
ATOM 5801 C C . VAL B 1 244 ? 25.641 -7.434 5.555 1 96.62 244 VAL B C 1
ATOM 5803 O O . VAL B 1 244 ? 24.516 -7.953 5.492 1 96.62 244 VAL B O 1
ATOM 5806 N N . SER B 1 245 ? 26.25 -7.133 6.672 1 97 245 SER B N 1
ATOM 5807 C CA . SER B 1 245 ? 25.609 -7.418 7.957 1 97 245 SER B CA 1
ATOM 5808 C C . SER B 1 245 ? 24.281 -6.699 8.094 1 97 245 SER B C 1
ATOM 5810 O O . SER B 1 245 ? 23.328 -7.246 8.648 1 97 245 SER B O 1
ATOM 5812 N N . LEU B 1 246 ? 24.234 -5.562 7.621 1 96.31 246 LEU B N 1
ATOM 5813 C CA . LEU B 1 246 ? 23.016 -4.781 7.676 1 96.31 246 LEU B CA 1
ATOM 5814 C C . LEU B 1 246 ? 21.906 -5.453 6.867 1 96.31 246 LEU B C 1
ATOM 5816 O O . LEU B 1 246 ? 20.766 -5.555 7.328 1 96.31 246 LEU B O 1
ATOM 5820 N N . TYR B 1 247 ? 22.156 -5.863 5.691 1 96.5 247 TYR B N 1
ATOM 5821 C CA . TYR B 1 247 ? 21.172 -6.52 4.852 1 96.5 247 TYR B CA 1
ATOM 5822 C C . TYR B 1 247 ? 20.766 -7.871 5.434 1 96.5 247 TYR B C 1
ATOM 5824 O O . TYR B 1 247 ? 19.609 -8.289 5.309 1 96.5 247 TYR B O 1
ATOM 5832 N N . GLU B 1 248 ? 21.734 -8.516 6.059 1 97.19 248 GLU B N 1
ATOM 5833 C CA . GLU B 1 248 ? 21.391 -9.758 6.742 1 97.19 248 GLU B CA 1
ATOM 5834 C C . GLU B 1 248 ? 20.391 -9.523 7.871 1 97.19 248 GLU B C 1
ATOM 5836 O O . GLU B 1 248 ? 19.438 -10.273 8.031 1 97.19 248 GLU B O 1
ATOM 5841 N N . LYS B 1 249 ? 20.672 -8.516 8.594 1 96.06 249 LYS B N 1
ATOM 5842 C CA . LYS B 1 249 ? 19.781 -8.172 9.695 1 96.06 249 LYS B CA 1
ATOM 5843 C C . LYS B 1 249 ? 18.406 -7.754 9.188 1 96.06 249 LYS B C 1
ATOM 5845 O O . LYS B 1 249 ? 17.391 -8.117 9.766 1 96.06 249 LYS B O 1
ATOM 5850 N N . GLN B 1 250 ? 18.422 -6.984 8.156 1 94.25 250 GLN B N 1
ATOM 5851 C CA . GLN B 1 250 ? 17.172 -6.57 7.539 1 94.25 250 GLN B CA 1
ATOM 5852 C C . GLN B 1 250 ? 16.359 -7.777 7.062 1 94.25 250 GLN B C 1
ATOM 5854 O O . GLN B 1 250 ? 15.148 -7.848 7.277 1 94.25 250 GLN B O 1
ATOM 5859 N N . TYR B 1 251 ? 17.016 -8.648 6.457 1 96.06 251 TYR B N 1
ATOM 5860 C CA . TYR B 1 251 ? 16.328 -9.844 5.977 1 96.06 251 TYR B CA 1
ATOM 5861 C C . TYR B 1 251 ? 15.742 -10.641 7.137 1 96.06 251 TYR B C 1
ATOM 5863 O O . TYR B 1 251 ? 14.586 -11.07 7.074 1 96.06 251 TYR B O 1
ATOM 5871 N N . ALA B 1 252 ? 16.578 -10.82 8.117 1 96.38 252 ALA B N 1
ATOM 5872 C CA . ALA B 1 252 ? 16.109 -11.562 9.289 1 96.38 252 ALA B CA 1
ATOM 5873 C C . ALA B 1 252 ? 14.883 -10.898 9.898 1 96.38 252 ALA B C 1
ATOM 5875 O O . ALA B 1 252 ? 13.93 -11.578 10.289 1 96.38 252 ALA B O 1
ATOM 5876 N N . PHE B 1 253 ? 14.953 -9.672 9.953 1 94.19 253 PHE B N 1
ATOM 5877 C CA . PHE B 1 253 ? 13.836 -8.891 10.484 1 94.19 253 PHE B CA 1
ATOM 5878 C C . PHE B 1 253 ? 12.562 -9.156 9.688 1 94.19 253 PHE B C 1
ATOM 5880 O O . PHE B 1 253 ? 11.508 -9.406 10.266 1 94.19 253 PHE B O 1
ATOM 5887 N N . LEU B 1 254 ? 12.648 -9.062 8.398 1 91.69 254 LEU B N 1
ATOM 5888 C CA . LEU B 1 254 ? 11.492 -9.266 7.527 1 91.69 254 LEU B CA 1
ATOM 5889 C C . LEU B 1 254 ? 11.031 -10.719 7.559 1 91.69 254 LEU B C 1
ATOM 5891 O O . LEU B 1 254 ? 9.836 -10.992 7.684 1 91.69 254 LEU B O 1
ATOM 5895 N N . PHE B 1 255 ? 11.961 -11.602 7.445 1 95.81 255 PHE B N 1
ATOM 5896 C CA . PHE B 1 255 ? 11.68 -13.031 7.344 1 95.81 255 PHE B CA 1
ATOM 5897 C C . PHE B 1 255 ? 11.008 -13.547 8.617 1 95.81 255 PHE B C 1
ATOM 5899 O O . PHE B 1 255 ? 10.062 -14.328 8.555 1 95.81 255 PHE B O 1
ATOM 5906 N N . ASP B 1 256 ? 11.43 -13.016 9.75 1 94.75 256 ASP B N 1
ATOM 5907 C CA . ASP B 1 256 ? 10.906 -13.461 11.039 1 94.75 256 ASP B CA 1
ATOM 5908 C C . ASP B 1 256 ? 9.477 -12.969 11.25 1 94.75 256 ASP B C 1
ATOM 5910 O O . ASP B 1 256 ? 8.703 -13.586 11.992 1 94.75 256 ASP B O 1
ATOM 5914 N N . ARG B 1 257 ? 9.133 -11.992 10.586 1 91.38 257 ARG B N 1
ATOM 5915 C CA . ARG B 1 257 ? 7.801 -11.406 10.734 1 91.38 257 ARG B CA 1
ATOM 5916 C C . ARG B 1 257 ? 6.867 -11.898 9.633 1 91.38 257 ARG B C 1
ATOM 5918 O O . ARG B 1 257 ? 5.727 -11.445 9.531 1 91.38 257 ARG B O 1
ATOM 5925 N N . SER B 1 258 ? 7.352 -12.711 8.836 1 93 258 SER B N 1
ATOM 5926 C CA . SER B 1 258 ? 6.566 -13.242 7.727 1 93 258 SER B CA 1
ATOM 5927 C C . SER B 1 258 ? 6.078 -14.656 8.023 1 93 258 SER B C 1
ATOM 5929 O O . SER B 1 258 ? 6.523 -15.281 8.992 1 93 258 SER B O 1
ATOM 5931 N N . ASN B 1 259 ? 5.145 -15.156 7.23 1 93.5 259 ASN B N 1
ATOM 5932 C CA . ASN B 1 259 ? 4.562 -16.484 7.418 1 93.5 259 ASN B CA 1
ATOM 5933 C C . ASN B 1 259 ? 5.055 -17.453 6.359 1 93.5 259 ASN B C 1
ATOM 5935 O O . ASN B 1 259 ? 5.348 -17.062 5.23 1 93.5 259 ASN B O 1
ATOM 5939 N N . PRO B 1 260 ? 5.16 -18.75 6.801 1 95.5 260 PRO B N 1
ATOM 5940 C CA . PRO B 1 260 ? 5.461 -19.75 5.766 1 95.5 260 PRO B CA 1
ATOM 5941 C C . PRO B 1 260 ? 4.453 -19.719 4.621 1 95.5 260 PRO B C 1
ATOM 5943 O O . PRO B 1 260 ? 3.242 -19.656 4.859 1 95.5 260 PRO B O 1
ATOM 5946 N N . PHE B 1 261 ? 4.984 -19.719 3.469 1 96.19 261 PHE B N 1
ATOM 5947 C CA . PHE B 1 261 ? 4.098 -19.672 2.312 1 96.19 261 PHE B CA 1
ATOM 5948 C C . PHE B 1 261 ? 3.564 -21.047 1.969 1 96.19 261 PHE B C 1
ATOM 5950 O O . PHE B 1 261 ? 2.367 -21.219 1.723 1 96.19 261 PHE B O 1
ATOM 5957 N N . CYS B 1 262 ? 4.461 -21.984 1.907 1 95.81 262 CYS B N 1
ATOM 5958 C CA . CYS B 1 262 ? 4.082 -23.344 1.567 1 95.81 262 CYS B CA 1
ATOM 5959 C C . CYS B 1 262 ? 5.004 -24.359 2.248 1 95.81 262 CYS B C 1
ATOM 5961 O O . CYS B 1 262 ? 6.055 -23.984 2.775 1 95.81 262 CYS B O 1
ATOM 5963 N N . HIS B 1 263 ? 4.516 -25.578 2.303 1 92.56 263 HIS B N 1
ATOM 5964 C CA . HIS B 1 263 ? 5.316 -26.734 2.711 1 92.56 263 HIS B CA 1
ATOM 5965 C C . HIS B 1 263 ? 5.523 -27.703 1.551 1 92.56 263 HIS B C 1
ATOM 5967 O O . HIS B 1 263 ? 4.605 -27.938 0.761 1 92.56 263 HIS B O 1
ATOM 5973 N N . LYS B 1 264 ? 6.754 -28.141 1.521 1 92.25 264 LYS B N 1
ATOM 5974 C CA . LYS B 1 264 ? 7.141 -29.016 0.416 1 92.25 264 LYS B CA 1
ATOM 5975 C C . LYS B 1 264 ? 7.402 -30.438 0.904 1 92.25 264 LYS B C 1
ATOM 5977 O O . LYS B 1 264 ? 7.973 -30.641 1.978 1 92.25 264 LYS B O 1
ATOM 5982 N N . PHE B 1 265 ? 6.98 -31.344 0.04 1 88.25 265 PHE B N 1
ATOM 5983 C CA . PHE B 1 265 ? 7.238 -32.75 0.278 1 88.25 265 PHE B CA 1
ATOM 5984 C C . PHE B 1 265 ? 7.789 -33.438 -0.977 1 88.25 265 PHE B C 1
ATOM 5986 O O . PHE B 1 265 ? 7.199 -33.312 -2.055 1 88.25 265 PHE B O 1
ATOM 5993 N N . PHE B 1 266 ? 8.891 -34.125 -0.832 1 83.81 266 PHE B N 1
ATOM 5994 C CA . PHE B 1 266 ? 9.586 -34.656 -1.995 1 83.81 266 PHE B CA 1
ATOM 5995 C C . PHE B 1 266 ? 9.188 -36.094 -2.25 1 83.81 266 PHE B C 1
ATOM 5997 O O . PHE B 1 266 ? 9.727 -36.75 -3.148 1 83.81 266 PHE B O 1
ATOM 6004 N N . SER B 1 267 ? 8.25 -36.531 -1.368 1 77.44 267 SER B N 1
ATOM 6005 C CA . SER B 1 267 ? 7.664 -37.875 -1.574 1 77.44 267 SER B CA 1
ATOM 6006 C C . SER B 1 267 ? 6.309 -38 -0.883 1 77.44 267 SER B C 1
ATOM 6008 O O . SER B 1 267 ? 6.004 -37.219 0.033 1 77.44 267 SER B O 1
ATOM 6010 N N . LEU B 1 268 ? 5.555 -38.938 -1.411 1 75.81 268 LEU B N 1
ATOM 6011 C CA . LEU B 1 268 ? 4.238 -39.156 -0.827 1 75.81 268 LEU B CA 1
ATOM 6012 C C . LEU B 1 268 ? 4.359 -39.656 0.613 1 75.81 268 LEU B C 1
ATOM 6014 O O . LEU B 1 268 ? 3.629 -39.188 1.492 1 75.81 268 LEU B O 1
ATOM 6018 N N . PRO B 1 269 ? 5.332 -40.469 0.883 1 71.56 269 PRO B N 1
ATOM 6019 C CA . PRO B 1 269 ? 5.488 -40.906 2.275 1 71.56 269 PRO B CA 1
ATOM 6020 C C . PRO B 1 269 ? 5.801 -39.75 3.219 1 71.56 269 PRO B C 1
ATOM 6022 O O . PRO B 1 269 ? 5.254 -39.656 4.32 1 71.56 269 PRO B O 1
ATOM 6025 N N . GLU B 1 270 ? 6.613 -38.938 2.736 1 77.88 270 GLU B N 1
ATOM 6026 C CA . GLU B 1 270 ? 6.945 -37.75 3.537 1 77.88 270 GLU B CA 1
ATOM 6027 C C . GLU B 1 270 ? 5.707 -36.906 3.816 1 77.88 270 GLU B C 1
ATOM 6029 O O . GLU B 1 270 ? 5.527 -36.406 4.93 1 77.88 270 GLU B O 1
ATOM 6034 N N . PHE B 1 271 ? 4.949 -36.812 2.842 1 81.06 271 PHE B N 1
ATOM 6035 C CA . PHE B 1 271 ? 3.727 -36.031 2.953 1 81.06 271 PHE B CA 1
ATOM 6036 C C . PHE B 1 271 ? 2.77 -36.656 3.959 1 81.06 271 PHE B C 1
ATOM 6038 O O . PHE B 1 271 ? 2.275 -35.969 4.863 1 81.06 271 PHE B O 1
ATOM 6045 N N . PHE B 1 272 ? 2.551 -37.844 3.912 1 73.81 272 PHE B N 1
ATOM 6046 C CA . PHE B 1 272 ? 1.596 -38.531 4.773 1 73.81 272 PHE B CA 1
ATOM 6047 C C . PHE B 1 272 ? 2.102 -38.594 6.211 1 73.81 272 PHE B C 1
ATOM 6049 O O . PHE B 1 272 ? 1.313 -38.531 7.156 1 73.81 272 PHE B O 1
ATOM 6056 N N . GLN B 1 273 ? 3.332 -38.656 6.359 1 72.06 273 GLN B N 1
ATOM 6057 C CA . GLN B 1 273 ? 3.92 -38.625 7.695 1 72.06 273 GLN B CA 1
ATOM 6058 C C . GLN B 1 273 ? 3.705 -37.281 8.367 1 72.06 273 GLN B C 1
ATOM 6060 O O . GLN B 1 273 ? 3.398 -37.219 9.562 1 72.06 273 GLN B O 1
ATOM 6065 N N . ALA B 1 274 ? 3.844 -36.281 7.562 1 74.88 274 ALA B N 1
ATOM 6066 C CA . ALA B 1 274 ? 3.705 -34.938 8.102 1 74.88 274 ALA B CA 1
ATOM 6067 C C . ALA B 1 274 ? 2.258 -34.656 8.492 1 74.88 274 ALA B C 1
ATOM 6069 O O . ALA B 1 274 ? 1.997 -34 9.508 1 74.88 274 ALA B O 1
ATOM 6070 N N . ILE B 1 275 ? 1.375 -35 7.703 1 68.5 275 ILE B N 1
ATOM 6071 C CA . ILE B 1 275 ? -0.039 -34.719 7.93 1 68.5 275 ILE B CA 1
ATOM 6072 C C . ILE B 1 275 ? -0.525 -35.469 9.164 1 68.5 275 ILE B C 1
ATOM 6074 O O . ILE B 1 275 ? -1.377 -34.969 9.906 1 68.5 275 ILE B O 1
ATOM 6078 N N . ASN B 1 276 ? -0.089 -36.656 9.281 1 61.69 276 ASN B N 1
ATOM 6079 C CA . ASN B 1 276 ? -0.457 -37.438 10.445 1 61.69 276 ASN B CA 1
ATOM 6080 C C . ASN B 1 276 ? -0.01 -36.781 11.742 1 61.69 276 ASN B C 1
ATOM 6082 O O . ASN B 1 276 ? -0.676 -36.906 12.773 1 61.69 276 ASN B O 1
ATOM 6086 N N . GLN B 1 277 ? 1.046 -36.125 11.516 1 58.31 277 GLN B N 1
ATOM 6087 C CA . GLN B 1 277 ? 1.555 -35.438 12.695 1 58.31 277 GLN B CA 1
ATOM 6088 C C . GLN B 1 277 ? 0.759 -34.156 12.969 1 58.31 277 GLN B C 1
ATOM 6090 O O . GLN B 1 277 ? 0.647 -33.719 14.117 1 58.31 277 GLN B O 1
ATOM 6095 N N . THR B 1 278 ? 0.347 -33.594 11.82 1 54.69 278 THR B N 1
ATOM 6096 C CA . THR B 1 278 ? -0.38 -32.344 11.961 1 54.69 278 THR B CA 1
ATOM 6097 C C . THR B 1 278 ? -1.883 -32.594 12.047 1 54.69 278 THR B C 1
ATOM 6099 O O . THR B 1 278 ? -2.615 -32.344 11.086 1 54.69 278 THR B O 1
ATOM 6102 N N . ARG B 1 279 ? -2.291 -33.688 12.539 1 49.59 279 ARG B N 1
ATOM 6103 C CA . ARG B 1 279 ? -3.693 -34.062 12.711 1 49.59 279 ARG B CA 1
ATOM 6104 C C . ARG B 1 279 ? -4.586 -32.812 12.742 1 49.59 279 ARG B C 1
ATOM 6106 O O . ARG B 1 279 ? -5.746 -32.875 12.336 1 49.59 279 ARG B O 1
ATOM 6113 N N . ASN B 1 280 ? -4.031 -31.766 13.094 1 46.47 280 ASN B N 1
ATOM 6114 C CA . ASN B 1 280 ? -4.836 -30.578 13.359 1 46.47 280 ASN B CA 1
ATOM 6115 C C . ASN B 1 280 ? -5.242 -29.875 12.062 1 46.47 280 ASN B C 1
ATOM 6117 O O . ASN B 1 280 ? -6.125 -29.016 12.07 1 46.47 280 ASN B O 1
ATOM 6121 N N . MET B 1 281 ? -4.582 -30.109 11.047 1 47.91 281 MET B N 1
ATOM 6122 C CA . MET B 1 281 ? -4.934 -29.375 9.836 1 47.91 281 MET B CA 1
ATOM 6123 C C . MET B 1 281 ? -6.289 -29.812 9.297 1 47.91 281 MET B C 1
ATOM 6125 O O . MET B 1 281 ? -7.016 -29.031 8.695 1 47.91 281 MET B O 1
ATOM 6129 N N . VAL B 1 282 ? -6.617 -31.156 9.547 1 47.84 282 VAL B N 1
ATOM 6130 C CA . VAL B 1 282 ? -7.82 -31.766 8.977 1 47.84 282 VAL B CA 1
ATOM 6131 C C . VAL B 1 282 ? -9.008 -31.516 9.906 1 47.84 282 VAL B C 1
ATOM 6133 O O . VAL B 1 282 ? -10.133 -31.312 9.445 1 47.84 282 VAL B O 1
ATOM 6136 N N . ASN B 1 283 ? -8.664 -31.656 11.125 1 47.72 283 ASN B N 1
ATOM 6137 C CA . ASN B 1 283 ? -9.797 -31.625 12.055 1 47.72 283 ASN B CA 1
ATOM 6138 C C . ASN B 1 283 ? -10.578 -30.328 11.922 1 47.72 283 ASN B C 1
ATOM 6140 O O . ASN B 1 283 ? -11.789 -30.297 12.18 1 47.72 283 ASN B O 1
ATOM 6144 N N . GLU B 1 284 ? -9.938 -29.344 11.445 1 52.06 284 GLU B N 1
ATOM 6145 C CA . GLU B 1 284 ? -10.594 -28.047 11.539 1 52.06 284 GLU B CA 1
ATOM 6146 C C . GLU B 1 284 ? -11.438 -27.766 10.297 1 52.06 284 GLU B C 1
ATOM 6148 O O . GLU B 1 284 ? -12.094 -26.719 10.211 1 52.06 284 GLU B O 1
ATOM 6153 N N . ARG B 1 285 ? -11.609 -28.828 9.453 1 57.34 285 ARG B N 1
ATOM 6154 C CA . ARG B 1 285 ? -12.18 -28.422 8.18 1 57.34 285 ARG B CA 1
ATOM 6155 C C . ARG B 1 285 ? -13.555 -29.047 7.965 1 57.34 285 ARG B C 1
ATOM 6157 O O . ARG B 1 285 ? -13.961 -29.297 6.828 1 57.34 285 ARG B O 1
ATOM 6164 N N . GLN B 1 286 ? -14.273 -29.172 8.992 1 59.88 286 GLN B N 1
ATOM 6165 C CA . GLN B 1 286 ? -15.625 -29.719 8.867 1 59.88 286 GLN B CA 1
ATOM 6166 C C . GLN B 1 286 ? -16.547 -28.75 8.141 1 59.88 286 GLN B C 1
ATOM 6168 O O . GLN B 1 286 ? -16.594 -27.562 8.469 1 59.88 286 GLN B O 1
ATOM 6173 N N . GLY B 1 287 ? -17.078 -29.281 7.059 1 65.38 287 GLY B N 1
ATOM 6174 C CA . GLY B 1 287 ? -18.094 -28.531 6.34 1 65.38 287 GLY B CA 1
ATOM 6175 C C . GLY B 1 287 ? -17.547 -27.75 5.16 1 65.38 287 GLY B C 1
ATOM 6176 O O . GLY B 1 287 ? -18.234 -26.906 4.59 1 65.38 287 GLY B O 1
ATOM 6177 N N . GLU B 1 288 ? -16.375 -28.203 4.75 1 78.88 288 GLU B N 1
ATOM 6178 C CA . GLU B 1 288 ? -15.766 -27.484 3.643 1 78.88 288 GLU B CA 1
ATOM 6179 C C . GLU B 1 288 ? -16 -28.203 2.316 1 78.88 288 GLU B C 1
ATOM 6181 O O . GLU B 1 288 ? -16.312 -29.391 2.297 1 78.88 288 GLU B O 1
ATOM 6186 N N . GLU B 1 289 ? -16.016 -27.438 1.261 1 88.62 289 GLU B N 1
ATOM 6187 C CA . GLU B 1 289 ? -16.047 -27.984 -0.09 1 88.62 289 GLU B CA 1
ATOM 6188 C C . GLU B 1 289 ? -14.641 -28.172 -0.649 1 88.62 289 GLU B C 1
ATOM 6190 O O . GLU B 1 289 ? -13.75 -27.375 -0.363 1 88.62 289 GLU B O 1
ATOM 6195 N N . LEU B 1 290 ? -14.492 -29.297 -1.306 1 90.94 290 LEU B N 1
ATOM 6196 C CA . LEU B 1 290 ? -13.203 -29.609 -1.923 1 90.94 290 LEU B CA 1
ATOM 6197 C C . LEU B 1 290 ? -13.336 -29.672 -3.441 1 90.94 290 LEU B C 1
ATOM 6199 O O . LEU B 1 290 ? -14.258 -30.312 -3.961 1 90.94 290 LEU B O 1
ATOM 6203 N N . TYR B 1 291 ? -12.508 -28.953 -4.105 1 93.5 291 TYR B N 1
ATOM 6204 C CA . TYR B 1 291 ? -12.414 -29.016 -5.559 1 93.5 291 TYR B CA 1
ATOM 6205 C C . TYR B 1 291 ? -11.148 -29.719 -6.004 1 93.5 291 TYR B C 1
ATOM 6207 O O . TYR B 1 291 ? -10.039 -29.328 -5.629 1 93.5 291 TYR B O 1
ATOM 6215 N N . ILE B 1 292 ? -11.305 -30.781 -6.773 1 92.31 292 ILE B N 1
ATOM 6216 C CA . ILE B 1 292 ? -10.18 -31.562 -7.277 1 92.31 292 ILE B CA 1
ATOM 6217 C C . ILE B 1 292 ? -10.039 -31.359 -8.789 1 92.31 292 ILE B C 1
ATOM 6219 O O . ILE B 1 292 ? -10.938 -31.719 -9.547 1 92.31 292 ILE B O 1
ATOM 6223 N N . LEU B 1 293 ? -8.977 -30.75 -9.172 1 94.12 293 LEU B N 1
ATOM 6224 C CA . LEU B 1 293 ? -8.672 -30.578 -10.586 1 94.12 293 LEU B CA 1
ATOM 6225 C C . LEU B 1 293 ? -7.602 -31.562 -11.039 1 94.12 293 LEU B C 1
ATOM 6227 O O . LEU B 1 293 ? -6.441 -31.453 -10.633 1 94.12 293 LEU B O 1
ATOM 6231 N N . ALA B 1 294 ? -7.973 -32.5 -11.836 1 91.12 294 ALA B N 1
ATOM 6232 C CA . ALA B 1 294 ? -7.066 -33.531 -12.352 1 91.12 294 ALA B CA 1
ATOM 6233 C C . ALA B 1 294 ? -7.41 -33.875 -13.797 1 91.12 294 ALA B C 1
ATOM 6235 O O . ALA B 1 294 ? -8.508 -33.594 -14.273 1 91.12 294 ALA B O 1
ATOM 6236 N N . LYS B 1 295 ? -6.383 -34.438 -14.461 1 90.62 295 LYS B N 1
ATOM 6237 C CA . LYS B 1 295 ? -6.617 -34.812 -15.844 1 90.62 295 LYS B CA 1
ATOM 6238 C C . LYS B 1 295 ? -7.723 -35.875 -15.938 1 90.62 295 LYS B C 1
ATOM 6240 O O . LYS B 1 295 ? -8.641 -35.75 -16.75 1 90.62 295 LYS B O 1
ATOM 6245 N N . HIS B 1 296 ? -7.703 -36.875 -15.055 1 90.56 296 HIS B N 1
ATOM 6246 C CA . HIS B 1 296 ? -8.656 -38 -15.031 1 90.56 296 HIS B CA 1
ATOM 6247 C C . HIS B 1 296 ? -9.703 -37.781 -13.945 1 90.56 296 HIS B C 1
ATOM 6249 O O . HIS B 1 296 ? -9.453 -37.125 -12.945 1 90.56 296 HIS B O 1
ATOM 6255 N N . PRO B 1 297 ? -10.961 -38.312 -14.172 1 90.62 297 PRO B N 1
ATOM 6256 C CA . PRO B 1 297 ? -11.906 -38.312 -13.047 1 90.62 297 PRO B CA 1
ATOM 6257 C C . PRO B 1 297 ? -11.367 -39.031 -11.828 1 90.62 297 PRO B C 1
ATOM 6259 O O . PRO B 1 297 ? -10.969 -40.219 -11.93 1 90.62 297 PRO B O 1
ATOM 6262 N N . CYS B 1 298 ? -11.367 -38.406 -10.734 1 86 298 CYS B N 1
ATOM 6263 C CA . CYS B 1 298 ? -10.867 -39 -9.5 1 86 298 CYS B CA 1
ATOM 6264 C C . CYS B 1 298 ? -11.891 -39.938 -8.891 1 86 298 CYS B C 1
ATOM 6266 O O . CYS B 1 298 ? -13 -39.5 -8.547 1 86 298 CYS B O 1
ATOM 6268 N N . ILE B 1 299 ? -11.57 -41.125 -8.703 1 82.62 299 ILE B N 1
ATOM 6269 C CA . ILE B 1 299 ? -12.523 -42.094 -8.188 1 82.62 299 ILE B CA 1
ATOM 6270 C C . ILE B 1 299 ? -12.078 -42.562 -6.801 1 82.62 299 ILE B C 1
ATOM 6272 O O . ILE B 1 299 ? -12.742 -43.406 -6.172 1 82.62 299 ILE B O 1
ATOM 6276 N N . SER B 1 300 ? -11.062 -42.062 -6.281 1 73.56 300 SER B N 1
ATOM 6277 C CA . SER B 1 300 ? -10.461 -42.562 -5.039 1 73.56 300 SER B CA 1
ATOM 6278 C C . SER B 1 300 ? -11.344 -42.219 -3.838 1 73.56 300 SER B C 1
ATOM 6280 O O . SER B 1 300 ? -11.328 -42.938 -2.838 1 73.56 300 SER B O 1
ATOM 6282 N N . SER B 1 301 ? -12.07 -41.188 -3.844 1 67.38 301 SER B N 1
ATOM 6283 C CA . SER B 1 301 ? -12.828 -40.75 -2.676 1 67.38 301 SER B CA 1
ATOM 6284 C C . SER B 1 301 ? -14.078 -41.594 -2.484 1 67.38 301 SER B C 1
ATOM 6286 O O . SER B 1 301 ? -14.648 -41.625 -1.393 1 67.38 301 SER B O 1
ATOM 6288 N N . GLY B 1 302 ? -14.562 -42.281 -3.447 1 68.25 302 GLY B N 1
ATOM 6289 C CA . GLY B 1 302 ? -15.82 -43 -3.336 1 68.25 302 GLY B CA 1
ATOM 6290 C C . GLY B 1 302 ? -15.641 -44.531 -3.285 1 68.25 302 GLY B C 1
ATOM 6291 O O . GLY B 1 302 ? -16.625 -45.281 -3.307 1 68.25 302 GLY B O 1
ATOM 6292 N N . ILE B 1 303 ? -14.383 -44.781 -3.174 1 70.56 303 ILE B N 1
ATOM 6293 C CA . ILE B 1 303 ? -14.172 -46.219 -3.297 1 70.56 303 ILE B CA 1
ATOM 6294 C C . ILE B 1 303 ? -14.008 -46.844 -1.91 1 70.56 303 ILE B C 1
ATOM 6296 O O . ILE B 1 303 ? -13.703 -46.156 -0.943 1 70.56 303 ILE B O 1
ATOM 6300 N N . SER B 1 304 ? -14.359 -48.156 -1.884 1 69.12 304 SER B N 1
ATOM 6301 C CA . SER B 1 304 ? -14.281 -48.906 -0.64 1 69.12 304 SER B CA 1
ATOM 6302 C C . SER B 1 304 ? -12.836 -49.062 -0.172 1 69.12 304 SER B C 1
ATOM 6304 O O . SER B 1 304 ? -11.906 -48.938 -0.968 1 69.12 304 SER B O 1
ATOM 6306 N N . GLU B 1 305 ? -12.711 -49.344 1.062 1 69.25 305 GLU B N 1
ATOM 6307 C CA . GLU B 1 305 ? -11.391 -49.562 1.645 1 69.25 305 GLU B CA 1
ATOM 6308 C C . GLU B 1 305 ? -10.688 -50.75 0.955 1 69.25 305 GLU B C 1
ATOM 6310 O O . GLU B 1 305 ? -9.477 -50.688 0.724 1 69.25 305 GLU B O 1
ATOM 6315 N N . ARG B 1 306 ? -11.406 -51.719 0.636 1 70.38 306 ARG B N 1
ATOM 6316 C CA . ARG B 1 306 ? -10.852 -52.875 -0.02 1 70.38 306 ARG B CA 1
ATOM 6317 C C . ARG B 1 306 ? -10.305 -52.531 -1.401 1 70.38 306 ARG B C 1
ATOM 6319 O O . ARG B 1 306 ? -9.227 -53 -1.777 1 70.38 306 ARG B O 1
ATOM 6326 N N . ASP B 1 307 ? -11.055 -51.75 -2.057 1 73 307 ASP B N 1
ATOM 6327 C CA . ASP B 1 307 ? -10.633 -51.375 -3.398 1 73 307 ASP B CA 1
ATOM 6328 C C . ASP B 1 307 ? -9.398 -50.469 -3.348 1 73 307 ASP B C 1
ATOM 6330 O O . ASP B 1 307 ? -8.508 -50.594 -4.195 1 73 307 ASP B O 1
ATOM 6334 N N . LEU B 1 308 ? -9.359 -49.719 -2.316 1 70.06 308 LEU B N 1
ATOM 6335 C CA . LEU B 1 308 ? -8.234 -48.812 -2.164 1 70.06 308 LEU B CA 1
ATOM 6336 C C . LEU B 1 308 ? -6.941 -49.594 -1.907 1 70.06 308 LEU B C 1
ATOM 6338 O O . LEU B 1 308 ? -5.883 -49.219 -2.42 1 70.06 308 LEU B O 1
ATOM 6342 N N . GLN B 1 309 ? -7.023 -50.594 -1.202 1 69.5 309 GLN B N 1
ATOM 6343 C CA . GLN B 1 309 ? -5.859 -51.406 -0.875 1 69.5 309 GLN B CA 1
ATOM 6344 C C . GLN B 1 309 ? -5.305 -52.094 -2.117 1 69.5 309 GLN B C 1
ATOM 6346 O O . GLN B 1 309 ? -4.094 -52.312 -2.23 1 69.5 309 GLN B O 1
ATOM 6351 N N . THR B 1 310 ? -6.191 -52.344 -3.061 1 71.38 310 THR B N 1
ATOM 6352 C CA . THR B 1 310 ? -5.762 -53.062 -4.25 1 71.38 310 THR B CA 1
ATOM 6353 C C . THR B 1 310 ? -5.141 -52.125 -5.27 1 71.38 310 THR B C 1
ATOM 6355 O O . THR B 1 310 ? -4.484 -52.562 -6.219 1 71.38 310 THR B O 1
ATOM 6358 N N . MET B 1 311 ? -5.348 -50.906 -4.992 1 74.81 311 MET B N 1
ATOM 6359 C CA . MET B 1 311 ? -4.898 -49.906 -5.965 1 74.81 311 MET B CA 1
ATOM 6360 C C . MET B 1 311 ? -3.449 -49.5 -5.703 1 74.81 311 MET B C 1
ATOM 6362 O O . MET B 1 311 ? -2.811 -48.875 -6.555 1 74.81 311 MET B O 1
ATOM 6366 N N . TYR B 1 312 ? -2.971 -49.938 -4.555 1 72.69 312 TYR B N 1
ATOM 6367 C CA . TYR B 1 312 ? -1.624 -49.5 -4.199 1 72.69 312 TYR B CA 1
ATOM 6368 C C . TYR B 1 312 ? -0.682 -50.688 -4.074 1 72.69 312 TYR B C 1
ATOM 6370 O O . TYR B 1 312 ? -1.104 -51.781 -3.699 1 72.69 312 TYR B O 1
ATOM 6378 N N . LEU B 1 313 ? 0.565 -50.375 -4.387 1 73.19 313 LEU B N 1
ATOM 6379 C CA . LEU B 1 313 ? 1.604 -51.375 -4.238 1 73.19 313 LEU B CA 1
ATOM 6380 C C . LEU B 1 313 ? 1.851 -51.688 -2.766 1 73.19 313 LEU B C 1
ATOM 6382 O O . LEU B 1 313 ? 1.556 -50.875 -1.895 1 73.19 313 LEU B O 1
ATOM 6386 N N . SER B 1 314 ? 2.268 -52.969 -2.594 1 70.62 314 SER B N 1
ATOM 6387 C CA . SER B 1 314 ? 2.611 -53.344 -1.232 1 70.62 314 SER B CA 1
ATOM 6388 C C . SER B 1 314 ? 3.695 -52.438 -0.651 1 70.62 314 SER B C 1
ATOM 6390 O O . SER B 1 314 ? 4.391 -51.75 -1.392 1 70.62 314 SER B O 1
ATOM 6392 N N . GLU B 1 315 ? 3.65 -52.312 0.645 1 72 315 GLU B N 1
ATOM 6393 C CA . GLU B 1 315 ? 4.672 -51.531 1.325 1 72 315 GLU B CA 1
ATOM 6394 C C . GLU B 1 315 ? 6.074 -51.906 0.858 1 72 315 GLU B C 1
ATOM 6396 O O . GLU B 1 315 ? 6.949 -51.062 0.724 1 72 315 GLU B O 1
ATOM 6401 N N . GLU B 1 316 ? 6.305 -53.156 0.684 1 68.56 316 GLU B N 1
ATOM 6402 C CA . GLU B 1 316 ? 7.605 -53.656 0.26 1 68.56 316 GLU B CA 1
ATOM 6403 C C . GLU B 1 316 ? 7.98 -53.125 -1.122 1 68.56 316 GLU B C 1
ATOM 6405 O O . GLU B 1 316 ? 9.141 -52.812 -1.371 1 68.56 316 GLU B O 1
ATOM 6410 N N . GLU B 1 317 ? 7.004 -52.938 -1.897 1 67.75 317 GLU B N 1
ATOM 6411 C CA . GLU B 1 317 ? 7.246 -52.562 -3.283 1 67.75 317 GLU B CA 1
ATOM 6412 C C . GLU B 1 317 ? 7.34 -51.031 -3.424 1 67.75 317 GLU B C 1
ATOM 6414 O O . GLU B 1 317 ? 8.156 -50.531 -4.191 1 67.75 317 GLU B O 1
ATOM 6419 N N . SER B 1 318 ? 6.43 -50.438 -2.721 1 63.84 318 SER B N 1
ATOM 6420 C CA . SER B 1 318 ? 6.305 -49 -2.947 1 63.84 318 SER B CA 1
ATOM 6421 C C . SER B 1 318 ? 7.098 -48.219 -1.914 1 63.84 318 SER B C 1
ATOM 6423 O O . SER B 1 318 ? 7.402 -47.031 -2.127 1 63.84 318 SER B O 1
ATOM 6425 N N . GLY B 1 319 ? 7.508 -49 -0.867 1 61.38 319 GLY B N 1
ATOM 6426 C CA . GLY B 1 319 ? 8.133 -48.312 0.259 1 61.38 319 GLY B CA 1
ATOM 6427 C C . GLY B 1 319 ? 7.133 -47.562 1.134 1 61.38 319 GLY B C 1
ATOM 6428 O O . GLY B 1 319 ? 7.52 -46.906 2.1 1 61.38 319 GLY B O 1
ATOM 6429 N N . TYR B 1 320 ? 5.883 -47.562 0.657 1 62.31 320 TYR B N 1
ATOM 6430 C CA . TYR B 1 320 ? 4.934 -46.844 1.494 1 62.31 320 TYR B CA 1
ATOM 6431 C C . TYR B 1 320 ? 3.783 -47.75 1.921 1 62.31 320 TYR B C 1
ATOM 6433 O O . TYR B 1 320 ? 3.432 -48.688 1.208 1 62.31 320 TYR B O 1
ATOM 6441 N N . ASN B 1 321 ? 3.457 -47.438 3.145 1 58.59 321 ASN B N 1
ATOM 6442 C CA . ASN B 1 321 ? 2.348 -48.188 3.725 1 58.59 321 ASN B CA 1
ATOM 6443 C C . ASN B 1 321 ? 1.009 -47.75 3.135 1 58.59 321 ASN B C 1
ATOM 6445 O O . ASN B 1 321 ? 0.574 -46.625 3.34 1 58.59 321 ASN B O 1
ATOM 6449 N N . ALA B 1 322 ? 0.487 -48.5 2.213 1 60.28 322 ALA B N 1
ATOM 6450 C CA . ALA B 1 322 ? -0.838 -48.281 1.643 1 60.28 322 ALA B CA 1
ATOM 6451 C C . ALA B 1 322 ? -1.838 -47.844 2.721 1 60.28 322 ALA B C 1
ATOM 6453 O O . ALA B 1 322 ? -2.723 -47.031 2.477 1 60.28 322 ALA B O 1
ATOM 6454 N N . ASN B 1 323 ? -1.567 -48.312 3.879 1 61.5 323 ASN B N 1
ATOM 6455 C CA . ASN B 1 323 ? -2.492 -48.031 4.973 1 61.5 323 ASN B CA 1
ATOM 6456 C C . ASN B 1 323 ? -2.461 -46.562 5.391 1 61.5 323 ASN B C 1
ATOM 6458 O O . ASN B 1 323 ? -3.494 -46 5.738 1 61.5 323 ASN B O 1
ATOM 6462 N N . THR B 1 324 ? -1.293 -46.062 5.273 1 64.88 324 THR B N 1
ATOM 6463 C CA . THR B 1 324 ? -1.186 -44.656 5.652 1 64.88 324 THR B CA 1
ATOM 6464 C C . THR B 1 324 ? -1.897 -43.781 4.641 1 64.88 324 THR B C 1
ATOM 6466 O O . THR B 1 324 ? -2.555 -42.812 5.012 1 64.88 324 THR B O 1
ATOM 6469 N N . CYS B 1 325 ? -1.724 -44.125 3.457 1 63.69 325 CYS B N 1
ATOM 6470 C CA . CYS B 1 325 ? -2.414 -43.344 2.416 1 63.69 325 CYS B CA 1
ATOM 6471 C C . CYS B 1 325 ? -3.926 -43.469 2.57 1 63.69 325 CYS B C 1
ATOM 6473 O O . CYS B 1 325 ? -4.645 -42.469 2.463 1 63.69 325 CYS B O 1
ATOM 6475 N N . TYR B 1 326 ? -4.203 -44.656 2.963 1 61.44 326 TYR B N 1
ATOM 6476 C CA . TYR B 1 326 ? -5.621 -44.938 3.131 1 61.44 326 TYR B CA 1
ATOM 6477 C C . TYR B 1 326 ? -6.207 -44.156 4.289 1 61.44 326 TYR B C 1
ATOM 6479 O O . TYR B 1 326 ? -7.285 -43.562 4.16 1 61.44 326 TYR B O 1
ATOM 6487 N N . ALA B 1 327 ? -5.555 -44.188 5.25 1 63.28 327 ALA B N 1
ATOM 6488 C CA . ALA B 1 327 ? -6.047 -43.5 6.438 1 63.28 327 ALA B CA 1
ATOM 6489 C C . ALA B 1 327 ? -6.195 -42 6.18 1 63.28 327 ALA B C 1
ATOM 6491 O O . ALA B 1 327 ? -7.164 -41.375 6.625 1 63.28 327 ALA B O 1
ATOM 6492 N N . TYR B 1 328 ? -5.367 -41.562 5.371 1 66.75 328 TYR B N 1
ATOM 6493 C CA . TYR B 1 328 ? -5.414 -40.156 5.031 1 66.75 328 TYR B CA 1
ATOM 6494 C C . TYR B 1 328 ? -6.625 -39.844 4.16 1 66.75 328 TYR B C 1
ATOM 6496 O O . TYR B 1 328 ? -7.352 -38.875 4.422 1 66.75 328 TYR B O 1
ATOM 6504 N N . LEU B 1 329 ? -6.77 -40.625 3.188 1 66.5 329 LEU B N 1
ATOM 6505 C CA . LEU B 1 329 ? -7.859 -40.375 2.252 1 66.5 329 LEU B CA 1
ATOM 6506 C C . LEU B 1 329 ? -9.211 -40.469 2.951 1 66.5 329 LEU B C 1
ATOM 6508 O O . LEU B 1 329 ? -10.102 -39.656 2.709 1 66.5 329 LEU B O 1
ATOM 6512 N N . VAL B 1 330 ? -9.188 -41.406 3.832 1 62.16 330 VAL B N 1
ATOM 6513 C CA . VAL B 1 330 ? -10.438 -41.594 4.562 1 62.16 330 VAL B CA 1
ATOM 6514 C C . VAL B 1 330 ? -10.672 -40.406 5.492 1 62.16 330 VAL B C 1
ATOM 6516 O O . VAL B 1 330 ? -11.781 -39.844 5.547 1 62.16 330 VAL B O 1
ATOM 6519 N N . ASP B 1 331 ? -9.734 -40.062 6.176 1 62.97 331 ASP B N 1
ATOM 6520 C CA . ASP B 1 331 ? -9.867 -38.969 7.133 1 62.97 331 ASP B CA 1
ATOM 6521 C C . ASP B 1 331 ? -10.117 -37.656 6.422 1 62.97 331 ASP B C 1
ATOM 6523 O O . ASP B 1 331 ? -10.977 -36.875 6.84 1 62.97 331 ASP B O 1
ATOM 6527 N N . TYR B 1 332 ? -9.383 -37.5 5.398 1 62.81 332 TYR B N 1
ATOM 6528 C CA . TYR B 1 332 ? -9.422 -36.25 4.648 1 62.81 332 TYR B CA 1
ATOM 6529 C C . TYR B 1 332 ? -10.742 -36.125 3.895 1 62.81 332 TYR B C 1
ATOM 6531 O O . TYR B 1 332 ? -11.367 -35.062 3.904 1 62.81 332 TYR B O 1
ATOM 6539 N N . MET B 1 333 ? -11.148 -37.219 3.377 1 61.22 333 MET B N 1
ATOM 6540 C CA . MET B 1 333 ? -12.289 -37.188 2.471 1 61.22 333 MET B CA 1
ATOM 6541 C C . MET B 1 333 ? -13.602 -37.312 3.242 1 61.22 333 MET B C 1
ATOM 6543 O O . MET B 1 333 ? -14.641 -36.844 2.783 1 61.22 333 MET B O 1
ATOM 6547 N N . THR B 1 334 ? -13.5 -37.844 4.391 1 60.56 334 THR B N 1
ATOM 6548 C CA . THR B 1 334 ? -14.727 -38.031 5.152 1 60.56 334 THR B CA 1
ATOM 6549 C C . THR B 1 334 ? -15.195 -36.688 5.758 1 60.56 334 THR B C 1
ATOM 6551 O O . THR B 1 334 ? -16.375 -36.531 6.078 1 60.56 334 THR B O 1
ATOM 6554 N N . ARG B 1 335 ? -14.422 -35.781 5.68 1 69.31 335 ARG B N 1
ATOM 6555 C CA . ARG B 1 335 ? -14.805 -34.562 6.355 1 69.31 335 ARG B CA 1
ATOM 6556 C C . ARG B 1 335 ? -15.242 -33.5 5.352 1 69.31 335 ARG B C 1
ATOM 6558 O O . ARG B 1 335 ? -15.641 -32.375 5.734 1 69.31 335 ARG B O 1
ATOM 6565 N N . VAL B 1 336 ? -15.227 -33.812 4.188 1 78.06 336 VAL B N 1
ATOM 6566 C CA . VAL B 1 336 ? -15.602 -32.906 3.127 1 78.06 336 VAL B CA 1
ATOM 6567 C C . VAL B 1 336 ? -17.109 -33 2.846 1 78.06 336 VAL B C 1
ATOM 6569 O O . VAL B 1 336 ? -17.641 -34.125 2.777 1 78.06 336 VAL B O 1
ATOM 6572 N N . LYS B 1 337 ? -17.766 -31.844 2.834 1 79.75 337 LYS B N 1
ATOM 6573 C CA . LYS B 1 337 ? -19.203 -31.797 2.555 1 79.75 337 LYS B CA 1
ATOM 6574 C C . LYS B 1 337 ? -19.5 -32.188 1.107 1 79.75 337 LYS B C 1
ATOM 6576 O O . LYS B 1 337 ? -20.422 -32.938 0.84 1 79.75 337 LYS B O 1
ATOM 6581 N N . CYS B 1 338 ? -18.766 -31.641 0.269 1 88.19 338 CYS B N 1
ATOM 6582 C CA . CYS B 1 338 ? -18.969 -31.859 -1.161 1 88.19 338 CYS B CA 1
ATOM 6583 C C . CYS B 1 338 ? -17.625 -31.859 -1.896 1 88.19 338 CYS B C 1
ATOM 6585 O O . CYS B 1 338 ? -16.75 -31.047 -1.599 1 88.19 338 CYS B O 1
ATOM 6587 N N . GLU B 1 339 ? -17.469 -32.844 -2.76 1 89.62 339 GLU B N 1
ATOM 6588 C CA . GLU B 1 339 ? -16.281 -32.938 -3.611 1 89.62 339 GLU B CA 1
ATOM 6589 C C . GLU B 1 339 ? -16.625 -32.625 -5.066 1 89.62 339 GLU B C 1
ATOM 6591 O O . GLU B 1 339 ? -17.469 -33.312 -5.668 1 89.62 339 GLU B O 1
ATOM 6596 N N . HIS B 1 340 ? -16.047 -31.578 -5.469 1 92.94 340 HIS B N 1
ATOM 6597 C CA . HIS B 1 340 ? -16.141 -31.266 -6.891 1 92.94 340 HIS B CA 1
ATOM 6598 C C . HIS B 1 340 ? -14.984 -31.891 -7.664 1 92.94 340 HIS B C 1
ATOM 6600 O O . HIS B 1 340 ? -13.828 -31.484 -7.5 1 92.94 340 HIS B O 1
ATOM 6606 N N . ILE B 1 341 ? -15.297 -32.906 -8.445 1 93.62 341 ILE B N 1
ATOM 6607 C CA . ILE B 1 341 ? -14.289 -33.625 -9.227 1 93.62 341 ILE B CA 1
ATOM 6608 C C . ILE B 1 341 ? -14.273 -33.094 -10.664 1 93.62 341 ILE B C 1
ATOM 6610 O O . ILE B 1 341 ? -15.164 -33.406 -11.453 1 93.62 341 ILE B O 1
ATOM 6614 N N . ILE B 1 342 ? -13.258 -32.344 -10.938 1 95.5 342 ILE B N 1
ATOM 6615 C CA . ILE B 1 342 ? -13.148 -31.703 -12.234 1 95.5 342 ILE B CA 1
ATOM 6616 C C . ILE B 1 342 ? -12.055 -32.375 -13.062 1 95.5 342 ILE B C 1
ATOM 6618 O O . ILE B 1 342 ? -10.922 -32.531 -12.594 1 95.5 342 ILE B O 1
ATOM 6622 N N . PHE B 1 343 ? -12.406 -32.812 -14.25 1 94.38 343 PHE B N 1
ATOM 6623 C CA . PHE B 1 343 ? -11.477 -33.531 -15.117 1 94.38 343 PHE B CA 1
ATOM 6624 C C . PHE B 1 343 ? -11.586 -33.031 -16.562 1 94.38 343 PHE B C 1
ATOM 6626 O O . PHE B 1 343 ? -12.508 -32.281 -16.891 1 94.38 343 PHE B O 1
ATOM 6633 N N . SER B 1 344 ? -10.609 -33.375 -17.391 1 93 344 SER B N 1
ATOM 6634 C CA . SER B 1 344 ? -10.602 -32.938 -18.781 1 93 344 SER B CA 1
ATOM 6635 C C . SER B 1 344 ? -11.305 -33.938 -19.688 1 93 344 SER B C 1
ATOM 6637 O O . SER B 1 344 ? -11.477 -35.094 -19.312 1 93 344 SER B O 1
ATOM 6639 N N . GLU B 1 345 ? -11.68 -33.438 -20.797 1 89.44 345 GLU B N 1
ATOM 6640 C CA . GLU B 1 345 ? -12.305 -34.344 -21.766 1 89.44 345 GLU B CA 1
ATOM 6641 C C . GLU B 1 345 ? -11.336 -35.406 -22.219 1 89.44 345 GLU B C 1
ATOM 6643 O O . GLU B 1 345 ? -11.711 -36.594 -22.328 1 89.44 345 GLU B O 1
ATOM 6648 N N . GLN B 1 346 ? -10.188 -35.031 -22.438 1 89.94 346 GLN B N 1
ATOM 6649 C CA . GLN B 1 346 ? -9.172 -36 -22.828 1 89.94 346 GLN B CA 1
ATOM 6650 C C . GLN B 1 346 ? -8.922 -37 -21.719 1 89.94 346 GLN B C 1
ATOM 6652 O O . GLN B 1 346 ? -8.758 -38.188 -21.984 1 89.94 346 GLN B O 1
ATOM 6657 N N . GLY B 1 347 ? -8.852 -36.531 -20.562 1 91.56 347 GLY B N 1
ATOM 6658 C CA . GLY B 1 347 ? -8.664 -37.406 -19.422 1 91.56 347 GLY B CA 1
ATOM 6659 C C . GLY B 1 347 ? -9.789 -38.438 -19.266 1 91.56 347 GLY B C 1
ATOM 6660 O O . GLY B 1 347 ? -9.547 -39.594 -18.906 1 91.56 347 GLY B O 1
ATOM 6661 N N . MET B 1 348 ? -10.906 -38 -19.562 1 92.38 348 MET B N 1
ATOM 6662 C CA . MET B 1 348 ? -12.062 -38.906 -19.516 1 92.38 348 MET B CA 1
ATOM 6663 C C . MET B 1 348 ? -11.938 -40 -20.562 1 92.38 348 MET B C 1
ATOM 6665 O O . MET B 1 348 ? -12.188 -41.156 -20.266 1 92.38 348 MET B O 1
ATOM 6669 N N . GLN B 1 349 ? -11.57 -39.562 -21.688 1 91.62 349 GLN B N 1
ATOM 6670 C CA . GLN B 1 349 ? -11.398 -40.562 -22.75 1 91.62 349 GLN B CA 1
ATOM 6671 C C . GLN B 1 349 ? -10.32 -41.562 -22.391 1 91.62 349 GLN B C 1
ATOM 6673 O O . GLN B 1 349 ? -10.508 -42.781 -22.609 1 91.62 349 GLN B O 1
ATOM 6678 N N . GLU B 1 350 ? -9.328 -41.125 -21.859 1 91.25 350 GLU B N 1
ATOM 6679 C CA . GLU B 1 350 ? -8.242 -42.031 -21.438 1 91.25 350 GLU B CA 1
ATOM 6680 C C . GLU B 1 350 ? -8.703 -42.969 -20.312 1 91.25 350 GLU B C 1
ATOM 6682 O O . GLU B 1 350 ? -8.344 -44.125 -20.297 1 91.25 350 GLU B O 1
ATOM 6687 N N . PHE B 1 351 ? -9.398 -42.406 -19.438 1 92.75 351 PHE B N 1
ATOM 6688 C CA . PHE B 1 351 ? -9.945 -43.188 -18.328 1 92.75 351 PHE B CA 1
ATOM 6689 C C . PHE B 1 351 ? -10.758 -44.375 -18.859 1 92.75 351 PHE B C 1
ATOM 6691 O O . PHE B 1 351 ? -10.625 -45.5 -18.375 1 92.75 351 PHE B O 1
ATOM 6698 N N . PHE B 1 352 ? -11.547 -44.219 -19.906 1 93.31 352 PHE B N 1
ATOM 6699 C CA . PHE B 1 352 ? -12.469 -45.219 -20.391 1 93.31 352 PHE B CA 1
ATOM 6700 C C . PHE B 1 352 ? -11.781 -46.125 -21.422 1 93.31 352 PHE B C 1
ATOM 6702 O O . PHE B 1 352 ? -12.141 -47.281 -21.562 1 93.31 352 PHE B O 1
ATOM 6709 N N . GLN B 1 353 ? -10.797 -45.594 -22.078 1 91.88 353 GLN B N 1
ATOM 6710 C CA . GLN B 1 353 ? -10.344 -46.312 -23.266 1 91.88 353 GLN B CA 1
ATOM 6711 C C . GLN B 1 353 ? -8.969 -46.938 -23.031 1 91.88 353 GLN B C 1
ATOM 6713 O O . GLN B 1 353 ? -8.594 -47.875 -23.719 1 91.88 353 GLN B O 1
ATOM 6718 N N . SER B 1 354 ? -8.242 -46.406 -22.141 1 91.69 354 SER B N 1
ATOM 6719 C CA . SER B 1 354 ? -6.867 -46.875 -21.984 1 91.69 354 SER B CA 1
ATOM 6720 C C . SER B 1 354 ? -6.832 -48.312 -21.438 1 91.69 354 SER B C 1
ATOM 6722 O O . SER B 1 354 ? -7.605 -48.656 -20.547 1 91.69 354 SER B O 1
ATOM 6724 N N . ASP B 1 355 ? -5.945 -49.062 -21.984 1 89.31 355 ASP B N 1
ATOM 6725 C CA . ASP B 1 355 ? -5.785 -50.438 -21.516 1 89.31 355 ASP B CA 1
ATOM 6726 C C . ASP B 1 355 ? -5.012 -50.469 -20.188 1 89.31 355 ASP B C 1
ATOM 6728 O O . ASP B 1 355 ? -5.324 -51.281 -19.312 1 89.31 355 ASP B O 1
ATOM 6732 N N . LEU B 1 356 ? -4.02 -49.625 -20.188 1 87.25 356 LEU B N 1
ATOM 6733 C CA . LEU B 1 356 ? -3.215 -49.5 -18.984 1 87.25 356 LEU B CA 1
ATOM 6734 C C . LEU B 1 356 ? -3.512 -48.156 -18.281 1 87.25 356 LEU B C 1
ATOM 6736 O O . LEU B 1 356 ? -3.291 -47.094 -18.844 1 87.25 356 LEU B O 1
ATOM 6740 N N . TYR B 1 357 ? -4.074 -48.25 -17.094 1 87.81 357 TYR B N 1
ATOM 6741 C CA . TYR B 1 357 ? -4.5 -47.062 -16.359 1 87.81 357 TYR B CA 1
ATOM 6742 C C . TYR B 1 357 ? -4.043 -47.125 -14.906 1 87.81 357 TYR B C 1
ATOM 6744 O O . TYR B 1 357 ? -4.273 -48.125 -14.227 1 87.81 357 TYR B O 1
ATOM 6752 N N . TYR B 1 358 ? -3.34 -46.031 -14.531 1 79.06 358 TYR B N 1
ATOM 6753 C CA . TYR B 1 358 ? -2.93 -45.906 -13.141 1 79.06 358 TYR B CA 1
ATOM 6754 C C . TYR B 1 358 ? -3.625 -44.688 -12.492 1 79.06 358 TYR B C 1
ATOM 6756 O O . TYR B 1 358 ? -3.734 -43.625 -13.102 1 79.06 358 TYR B O 1
ATOM 6764 N N . GLU B 1 359 ? -4.211 -44.844 -11.328 1 75.62 359 GLU B N 1
ATOM 6765 C CA . GLU B 1 359 ? -4.781 -43.688 -10.602 1 75.62 359 GLU B CA 1
ATOM 6766 C C . GLU B 1 359 ? -3.693 -42.719 -10.18 1 75.62 359 GLU B C 1
ATOM 6768 O O . GLU B 1 359 ? -3.916 -41.5 -10.156 1 75.62 359 GLU B O 1
ATOM 6773 N N . TYR B 1 360 ? -2.623 -43.219 -9.789 1 71.56 360 TYR B N 1
ATOM 6774 C CA . TYR B 1 360 ? -1.464 -42.406 -9.445 1 71.56 360 TYR B CA 1
ATOM 6775 C C . TYR B 1 360 ? -0.292 -42.688 -10.367 1 71.56 360 TYR B C 1
ATOM 6777 O O . TYR B 1 360 ? -0.474 -42.844 -11.578 1 71.56 360 TYR B O 1
ATOM 6785 N N . SER B 1 361 ? 0.877 -43.031 -9.945 1 68.69 361 SER B N 1
ATOM 6786 C CA . SER B 1 361 ? 2.021 -43.375 -10.773 1 68.69 361 SER B CA 1
ATOM 6787 C C . SER B 1 361 ? 2.318 -44.875 -10.68 1 68.69 361 SER B C 1
ATOM 6789 O O . SER B 1 361 ? 1.891 -45.531 -9.727 1 68.69 361 SER B O 1
ATOM 6791 N N . GLU B 1 362 ? 2.953 -45.312 -11.695 1 72.56 362 GLU B N 1
ATOM 6792 C CA . GLU B 1 362 ? 3.32 -46.719 -11.758 1 72.56 362 GLU B CA 1
ATOM 6793 C C . GLU B 1 362 ? 4.215 -47.094 -10.586 1 72.56 362 GLU B C 1
ATOM 6795 O O . GLU B 1 362 ? 4.297 -48.281 -10.219 1 72.56 362 GLU B O 1
ATOM 6800 N N . SER B 1 363 ? 4.762 -46.094 -10.016 1 69.5 363 SER B N 1
ATOM 6801 C CA . SER B 1 363 ? 5.715 -46.375 -8.945 1 69.5 363 SER B CA 1
ATOM 6802 C C . SER B 1 363 ? 5.004 -46.656 -7.629 1 69.5 363 SER B C 1
ATOM 6804 O O . SER B 1 363 ? 5.586 -47.25 -6.711 1 69.5 363 SER B O 1
ATOM 6806 N N . ILE B 1 364 ? 3.68 -46.312 -7.594 1 71.56 364 ILE B N 1
ATOM 6807 C CA . ILE B 1 364 ? 3.051 -46.469 -6.285 1 71.56 364 ILE B CA 1
ATOM 6808 C C . ILE B 1 364 ? 1.719 -47.219 -6.434 1 71.56 364 ILE B C 1
ATOM 6810 O O . ILE B 1 364 ? 1.122 -47.625 -5.438 1 71.56 364 ILE B O 1
ATOM 6814 N N . SER B 1 365 ? 1.302 -47.312 -7.648 1 76.31 365 SER B N 1
ATOM 6815 C CA . SER B 1 365 ? -0.028 -47.875 -7.809 1 76.31 365 SER B CA 1
ATOM 6816 C C . SER B 1 365 ? -0.016 -49.031 -8.82 1 76.31 365 SER B C 1
ATOM 6818 O O . SER B 1 365 ? 0.898 -49.125 -9.641 1 76.31 365 SER B O 1
ATOM 6820 N N . THR B 1 366 ? -1.004 -49.844 -8.641 1 80 366 THR B N 1
ATOM 6821 C CA . THR B 1 366 ? -1.244 -50.906 -9.609 1 80 366 THR B CA 1
ATOM 6822 C C . THR B 1 366 ? -2.221 -50.438 -10.688 1 80 366 THR B C 1
ATOM 6824 O O . THR B 1 366 ? -3.07 -49.594 -10.438 1 80 366 THR B O 1
ATOM 6827 N N . PRO B 1 367 ? -1.995 -50.969 -11.836 1 86.44 367 PRO B N 1
ATOM 6828 C CA . PRO B 1 367 ? -2.939 -50.594 -12.891 1 86.44 367 PRO B CA 1
ATOM 6829 C C . PRO B 1 367 ? -4.363 -51.094 -12.602 1 86.44 367 PRO B C 1
ATOM 6831 O O . PRO B 1 367 ? -4.555 -52.156 -12.055 1 86.44 367 PRO B O 1
ATOM 6834 N N . ILE B 1 368 ? -5.316 -50.344 -13.016 1 87.38 368 ILE B N 1
ATOM 6835 C CA . ILE B 1 368 ? -6.73 -50.656 -12.867 1 87.38 368 ILE B CA 1
ATOM 6836 C C . ILE B 1 368 ? -7.316 -51.062 -14.219 1 87.38 368 ILE B C 1
ATOM 6838 O O . ILE B 1 368 ? -7.215 -50.312 -15.188 1 87.38 368 ILE B O 1
ATOM 6842 N N . SER B 1 369 ? -7.906 -52.188 -14.234 1 88.12 369 SER B N 1
ATOM 6843 C CA . SER B 1 369 ? -8.5 -52.656 -15.484 1 88.12 369 SER B CA 1
ATOM 6844 C C . SER B 1 369 ? -9.688 -51.812 -15.883 1 88.12 369 SER B C 1
ATOM 6846 O O . SER B 1 369 ? -10.258 -51.094 -15.055 1 88.12 369 SER B O 1
ATOM 6848 N N . LYS B 1 370 ? -10.094 -51.875 -17.109 1 90.5 370 LYS B N 1
ATOM 6849 C CA . LYS B 1 370 ? -11.242 -51.125 -17.609 1 90.5 370 LYS B CA 1
ATOM 6850 C C . LYS B 1 370 ? -12.516 -51.5 -16.875 1 90.5 370 LYS B C 1
ATOM 6852 O O . LYS B 1 370 ? -13.289 -50.656 -16.469 1 90.5 370 LYS B O 1
ATOM 6857 N N . GLU B 1 371 ? -12.672 -52.781 -16.75 1 87.75 371 GLU B N 1
ATOM 6858 C CA . GLU B 1 371 ? -13.875 -53.281 -16.078 1 87.75 371 GLU B CA 1
ATOM 6859 C C . GLU B 1 371 ? -13.984 -52.75 -14.656 1 87.75 371 GLU B C 1
ATOM 6861 O O . GLU B 1 371 ? -15.062 -52.312 -14.234 1 87.75 371 GLU B O 1
ATOM 6866 N N . ARG B 1 372 ? -12.938 -52.844 -14.031 1 87.25 372 ARG B N 1
ATOM 6867 C CA . ARG B 1 372 ? -12.922 -52.375 -12.641 1 87.25 372 ARG B CA 1
ATOM 6868 C C . ARG B 1 372 ? -13.156 -50.875 -12.562 1 87.25 372 ARG B C 1
ATOM 6870 O O . ARG B 1 372 ? -13.836 -50.375 -11.648 1 87.25 372 ARG B O 1
ATOM 6877 N N . ARG B 1 373 ? -12.602 -50.094 -13.414 1 89.88 373 ARG B N 1
ATOM 6878 C CA . ARG B 1 373 ? -12.789 -48.625 -13.469 1 89.88 373 ARG B CA 1
ATOM 6879 C C . ARG B 1 373 ? -14.266 -48.281 -13.641 1 89.88 373 ARG B C 1
ATOM 6881 O O . ARG B 1 373 ? -14.789 -47.406 -12.938 1 89.88 373 ARG B O 1
ATOM 6888 N N . TYR B 1 374 ? -14.828 -49.031 -14.547 1 90.69 374 TYR B N 1
ATOM 6889 C CA . TYR B 1 374 ? -16.234 -48.781 -14.828 1 90.69 374 TYR B CA 1
ATOM 6890 C C . TYR B 1 374 ? -17.109 -49.094 -13.617 1 90.69 374 TYR B C 1
ATOM 6892 O O . TYR B 1 374 ? -18.031 -48.344 -13.289 1 90.69 374 TYR B O 1
ATOM 6900 N N . GLU B 1 375 ? -16.781 -50.156 -13.023 1 87.38 375 GLU B N 1
ATOM 6901 C CA . GLU B 1 375 ? -17.516 -50.594 -11.836 1 87.38 375 GLU B CA 1
ATOM 6902 C C . GLU B 1 375 ? -17.391 -49.562 -10.711 1 87.38 375 GLU B C 1
ATOM 6904 O O . GLU B 1 375 ? -18.391 -49.219 -10.07 1 87.38 375 GLU B O 1
ATOM 6909 N N . MET B 1 376 ? -16.25 -49.156 -10.523 1 86.5 376 MET B N 1
ATOM 6910 C CA . MET B 1 376 ? -15.984 -48.219 -9.438 1 86.5 376 MET B CA 1
ATOM 6911 C C . MET B 1 376 ? -16.688 -46.875 -9.695 1 86.5 376 MET B C 1
ATOM 6913 O O . MET B 1 376 ? -17.359 -46.344 -8.812 1 86.5 376 MET B O 1
ATOM 6917 N N . LEU B 1 377 ? -16.531 -46.344 -10.875 1 90.38 377 LEU B N 1
ATOM 6918 C CA . LEU B 1 377 ? -17.141 -45.062 -11.219 1 90.38 377 LEU B CA 1
ATOM 6919 C C . LEU B 1 377 ? -18.672 -45.188 -11.156 1 90.38 377 LEU B C 1
ATOM 6921 O O . LEU B 1 377 ? -19.328 -44.281 -10.625 1 90.38 377 LEU B O 1
ATOM 6925 N N . SER B 1 378 ? -19.188 -46.25 -11.695 1 89.19 378 SER B N 1
ATOM 6926 C CA . SER B 1 378 ? -20.625 -46.469 -11.664 1 89.19 378 SER B CA 1
ATOM 6927 C C . SER B 1 378 ? -21.156 -46.5 -10.234 1 89.19 378 SER B C 1
ATOM 6929 O O . SER B 1 378 ? -22.234 -46 -9.953 1 89.19 378 SER B O 1
ATOM 6931 N N . SER B 1 379 ? -20.406 -47.156 -9.422 1 85.94 379 SER B N 1
ATOM 6932 C CA . SER B 1 379 ? -20.797 -47.281 -8.016 1 85.94 379 SER B CA 1
ATOM 6933 C C . SER B 1 379 ? -20.891 -45.906 -7.355 1 85.94 379 SER B C 1
ATOM 6935 O O . SER B 1 379 ? -21.812 -45.625 -6.586 1 85.94 379 SER B O 1
ATOM 6937 N N . ILE B 1 380 ? -19.969 -45.031 -7.633 1 86.69 380 ILE B N 1
ATOM 6938 C CA . ILE B 1 380 ? -19.938 -43.688 -7.066 1 86.69 380 ILE B CA 1
ATOM 6939 C C . ILE B 1 380 ? -21.125 -42.906 -7.602 1 86.69 380 ILE B C 1
ATOM 6941 O O . ILE B 1 380 ? -21.828 -42.25 -6.836 1 86.69 380 ILE B O 1
ATOM 6945 N N . LEU B 1 381 ? -21.375 -42.969 -8.836 1 88.75 381 LEU B N 1
ATOM 6946 C CA . LEU B 1 381 ? -22.406 -42.156 -9.508 1 88.75 381 LEU B CA 1
ATOM 6947 C C . LEU B 1 381 ? -23.797 -42.594 -9.07 1 88.75 381 LEU B C 1
ATOM 6949 O O . LEU B 1 381 ? -24.719 -41.781 -9.023 1 88.75 381 LEU B O 1
ATOM 6953 N N . LYS B 1 382 ? -23.938 -43.781 -8.68 1 85.69 382 LYS B N 1
ATOM 6954 C CA . LYS B 1 382 ? -25.25 -44.312 -8.312 1 85.69 382 LYS B CA 1
ATOM 6955 C C . LYS B 1 382 ? -25.578 -44 -6.852 1 85.69 382 LYS B C 1
ATOM 6957 O O . LYS B 1 382 ? -26.734 -44.094 -6.438 1 85.69 382 LYS B O 1
ATOM 6962 N N . GLN B 1 383 ? -24.625 -43.844 -6.078 1 78.19 383 GLN B N 1
ATOM 6963 C CA . GLN B 1 383 ? -24.859 -43.562 -4.672 1 78.19 383 GLN B CA 1
ATOM 6964 C C . GLN B 1 383 ? -25.688 -42.281 -4.504 1 78.19 383 GLN B C 1
ATOM 6966 O O . GLN B 1 383 ? -26.297 -42.062 -3.457 1 78.19 383 GLN B O 1
ATOM 6971 N N . ASN B 1 384 ? -26.156 -41.688 -5.453 1 59.47 384 ASN B N 1
ATOM 6972 C CA . ASN B 1 384 ? -27.047 -40.531 -5.469 1 59.47 384 ASN B CA 1
ATOM 6973 C C . ASN B 1 384 ? -26.703 -39.562 -4.355 1 59.47 384 ASN B C 1
ATOM 6975 O O . ASN B 1 384 ? -27.578 -39.094 -3.635 1 59.47 384 ASN B O 1
ATOM 6979 N N . SER B 1 385 ? -25.531 -39.344 -4 1 69.31 385 SER B N 1
ATOM 6980 C CA . SER B 1 385 ? -25.141 -38.438 -2.916 1 69.31 385 SER B CA 1
ATOM 6981 C C . SER B 1 385 ? -24.688 -37.094 -3.453 1 69.31 385 SER B C 1
ATOM 6983 O O . SER B 1 385 ? -24.172 -37 -4.574 1 69.31 385 SER B O 1
ATOM 6985 N N . ASP B 1 386 ? -25.219 -36.031 -2.814 1 78.44 386 ASP B N 1
ATOM 6986 C CA . ASP B 1 386 ? -24.766 -34.688 -3.098 1 78.44 386 ASP B CA 1
ATOM 6987 C C . ASP B 1 386 ? -23.297 -34.5 -2.705 1 78.44 386 ASP B C 1
ATOM 6989 O O . ASP B 1 386 ? -22.766 -33.406 -2.803 1 78.44 386 ASP B O 1
ATOM 6993 N N . ARG B 1 387 ? -22.719 -35.594 -2.455 1 83.69 387 ARG B N 1
ATOM 6994 C CA . ARG B 1 387 ? -21.344 -35.531 -1.949 1 83.69 387 ARG B CA 1
ATOM 6995 C C . ARG B 1 387 ? -20.359 -35.344 -3.086 1 83.69 387 ARG B C 1
ATOM 6997 O O . ARG B 1 387 ? -19.328 -34.688 -2.912 1 83.69 387 ARG B O 1
ATOM 7004 N N . TRP B 1 388 ? -20.688 -35.969 -4.246 1 89.12 388 TRP B N 1
ATOM 7005 C CA . TRP B 1 388 ? -19.75 -35.906 -5.359 1 89.12 388 TRP B CA 1
ATOM 7006 C C . TRP B 1 388 ? -20.375 -35.188 -6.559 1 89.12 388 TRP B C 1
ATOM 7008 O O . TRP B 1 388 ? -21.469 -35.531 -6.992 1 89.12 388 TRP B O 1
ATOM 7018 N N . ARG B 1 389 ? -19.641 -34.25 -7.012 1 91.69 389 ARG B N 1
ATOM 7019 C CA . ARG B 1 389 ? -20.016 -33.531 -8.219 1 91.69 389 ARG B CA 1
ATOM 7020 C C . ARG B 1 389 ? -18.953 -33.656 -9.305 1 91.69 389 ARG B C 1
ATOM 7022 O O . ARG B 1 389 ? -17.859 -33.125 -9.18 1 91.69 389 ARG B O 1
ATOM 7029 N N . PHE B 1 390 ? -19.328 -34.375 -10.344 1 93.75 390 PHE B N 1
ATOM 7030 C CA . PHE B 1 390 ? -18.422 -34.562 -11.461 1 93.75 390 PHE B CA 1
ATOM 7031 C C . PHE B 1 390 ? -18.656 -33.531 -12.539 1 93.75 390 PHE B C 1
ATOM 7033 O O . PHE B 1 390 ? -19.781 -33.281 -12.953 1 93.75 390 PHE B O 1
ATOM 7040 N N . GLN B 1 391 ? -17.562 -32.875 -12.906 1 95.31 391 GLN B N 1
ATOM 7041 C CA . GLN B 1 391 ? -17.656 -31.875 -13.945 1 95.31 391 GLN B CA 1
ATOM 7042 C C . GLN B 1 391 ? -16.516 -32 -14.945 1 95.31 391 GLN B C 1
ATOM 7044 O O . GLN B 1 391 ? -15.383 -32.344 -14.57 1 95.31 391 GLN B O 1
ATOM 7049 N N . MET B 1 392 ? -16.812 -31.828 -16.172 1 94.81 392 MET B N 1
ATOM 7050 C CA . MET B 1 392 ? -15.828 -31.938 -17.25 1 94.81 392 MET B CA 1
ATOM 7051 C C . MET B 1 392 ? -15.453 -30.562 -17.781 1 94.81 392 MET B C 1
ATOM 7053 O O . MET B 1 392 ? -16.328 -29.734 -18.078 1 94.81 392 MET B O 1
ATOM 7057 N N . LEU B 1 393 ? -14.234 -30.312 -17.828 1 90.44 393 LEU B N 1
ATOM 7058 C CA . LEU B 1 393 ? -13.719 -29.062 -18.391 1 90.44 393 LEU B CA 1
ATOM 7059 C C . LEU B 1 393 ? -13.414 -29.219 -19.875 1 90.44 393 LEU B C 1
ATOM 7061 O O . LEU B 1 393 ? -12.547 -30 -20.266 1 90.44 393 LEU B O 1
ATOM 7065 N N . LYS B 1 394 ? -14.086 -28.406 -20.562 1 80.81 394 LYS B N 1
ATOM 7066 C CA . LYS B 1 394 ? -13.844 -28.375 -22.016 1 80.81 394 LYS B CA 1
ATOM 7067 C C . LYS B 1 394 ? -12.625 -27.516 -22.344 1 80.81 394 LYS B C 1
ATOM 7069 O O . LYS B 1 394 ? -12.383 -26.5 -21.688 1 80.81 394 LYS B O 1
ATOM 7074 N N . TYR B 1 395 ? -11.797 -27.938 -23.328 1 72.06 395 TYR B N 1
ATOM 7075 C CA . TYR B 1 395 ? -10.617 -27.188 -23.75 1 72.06 395 TYR B CA 1
ATOM 7076 C C . TYR B 1 395 ? -9.641 -27.016 -22.578 1 72.06 395 TYR B C 1
ATOM 7078 O O . TYR B 1 395 ? -9.18 -25.891 -22.328 1 72.06 395 TYR B O 1
ATOM 7086 N N . SER B 1 396 ? -9.375 -28.047 -21.922 1 78.88 396 SER B N 1
ATOM 7087 C CA . SER B 1 396 ? -8.688 -28.031 -20.641 1 78.88 396 SER B CA 1
ATOM 7088 C C . SER B 1 396 ? -7.199 -27.75 -20.812 1 78.88 396 SER B C 1
ATOM 7090 O O . SER B 1 396 ? -6.582 -28.188 -21.781 1 78.88 396 SER B O 1
ATOM 7092 N N . PHE B 1 397 ? -6.715 -26.969 -19.938 1 79.56 397 PHE B N 1
ATOM 7093 C CA . PHE B 1 397 ? -5.277 -26.75 -19.828 1 79.56 397 PHE B CA 1
ATOM 7094 C C . PHE B 1 397 ? -4.621 -27.859 -19.016 1 79.56 397 PHE B C 1
ATOM 7096 O O . PHE B 1 397 ? -3.404 -27.844 -18.797 1 79.56 397 PHE B O 1
ATOM 7103 N N . MET B 1 398 ? -5.324 -28.906 -18.609 1 84.06 398 MET B N 1
ATOM 7104 C CA . MET B 1 398 ? -4.848 -29.906 -17.672 1 84.06 398 MET B CA 1
ATOM 7105 C C . MET B 1 398 ? -4.254 -31.109 -18.406 1 84.06 398 MET B C 1
ATOM 7107 O O . MET B 1 398 ? -3.709 -32.031 -17.781 1 84.06 398 MET B O 1
ATOM 7111 N N . ASP B 1 399 ? -4.324 -31.203 -19.719 1 81.88 399 ASP B N 1
ATOM 7112 C CA . ASP B 1 399 ? -4.066 -32.406 -20.469 1 81.88 399 ASP B CA 1
ATOM 7113 C C . ASP B 1 399 ? -2.572 -32.719 -20.531 1 81.88 399 ASP B C 1
ATOM 7115 O O . ASP B 1 399 ? -2.176 -33.875 -20.594 1 81.88 399 ASP B O 1
ATOM 7119 N N . HIS B 1 400 ? -1.692 -31.828 -20.562 1 68.81 400 HIS B N 1
ATOM 7120 C CA . HIS B 1 400 ? -0.271 -32.125 -20.719 1 68.81 400 HIS B CA 1
ATOM 7121 C C . HIS B 1 400 ? 0.52 -31.688 -19.484 1 68.81 400 HIS B C 1
ATOM 7123 O O . HIS B 1 400 ? 1.734 -31.484 -19.562 1 68.81 400 HIS B O 1
ATOM 7129 N N . ALA B 1 401 ? -0.084 -31.906 -18.375 1 68.31 401 ALA B N 1
ATOM 7130 C CA . ALA B 1 401 ? 0.561 -31.281 -17.219 1 68.31 401 ALA B CA 1
ATOM 7131 C C . ALA B 1 401 ? 1.203 -32.344 -16.328 1 68.31 401 ALA B C 1
ATOM 7133 O O . ALA B 1 401 ? 0.816 -33.5 -16.359 1 68.31 401 ALA B O 1
ATOM 7134 N N . ASN B 1 402 ? 2.291 -32 -15.727 1 75.38 402 ASN B N 1
ATOM 7135 C CA . ASN B 1 402 ? 2.945 -32.781 -14.688 1 75.38 402 ASN B CA 1
ATOM 7136 C C . ASN B 1 402 ? 2.168 -32.75 -13.375 1 75.38 402 ASN B C 1
ATOM 7138 O O . ASN B 1 402 ? 2.627 -33.281 -12.359 1 75.38 402 ASN B O 1
ATOM 7142 N N . ILE B 1 403 ? 1.048 -32.188 -13.477 1 72.75 403 ILE B N 1
ATOM 7143 C CA . ILE B 1 403 ? 0.223 -32.094 -12.273 1 72.75 403 ILE B CA 1
ATOM 7144 C C . ILE B 1 403 ? -0.729 -33.312 -12.219 1 72.75 403 ILE B C 1
ATOM 7146 O O . ILE B 1 403 ? -1.515 -33.531 -13.141 1 72.75 403 ILE B O 1
ATOM 7150 N N . HIS B 1 404 ? -0.546 -34.031 -11.219 1 78.75 404 HIS B N 1
ATOM 7151 C CA . HIS B 1 404 ? -1.449 -35.125 -10.953 1 78.75 404 HIS B CA 1
ATOM 7152 C C . HIS B 1 404 ? -2.795 -34.656 -10.43 1 78.75 404 HIS B C 1
ATOM 7154 O O . HIS B 1 404 ? -3.842 -35.188 -10.789 1 78.75 404 HIS B O 1
ATOM 7160 N N . GLY B 1 405 ? -2.654 -33.656 -9.594 1 88.31 405 GLY B N 1
ATOM 7161 C CA . GLY B 1 405 ? -3.883 -33.094 -9.031 1 88.31 405 GLY B CA 1
ATOM 7162 C C . GLY B 1 405 ? -3.678 -31.797 -8.297 1 88.31 405 GLY B C 1
ATOM 7163 O O . GLY B 1 405 ? -2.65 -31.594 -7.645 1 88.31 405 GLY B O 1
ATOM 7164 N N . LEU B 1 406 ? -4.617 -30.938 -8.43 1 92.12 406 LEU B N 1
ATOM 7165 C CA . LEU B 1 406 ? -4.715 -29.703 -7.656 1 92.12 406 LEU B CA 1
ATOM 7166 C C . LEU B 1 406 ? -5.973 -29.703 -6.793 1 92.12 406 LEU B C 1
ATOM 7168 O O . LEU B 1 406 ? -7.09 -29.656 -7.312 1 92.12 406 LEU B O 1
ATOM 7172 N N . ASP B 1 407 ? -5.781 -29.812 -5.488 1 90.88 407 ASP B N 1
ATOM 7173 C CA . ASP B 1 407 ? -6.887 -29.828 -4.535 1 90.88 407 ASP B CA 1
ATOM 7174 C C . ASP B 1 407 ? -7.055 -28.469 -3.865 1 90.88 407 ASP B C 1
ATOM 7176 O O . ASP B 1 407 ? -6.105 -27.938 -3.281 1 90.88 407 ASP B O 1
ATOM 7180 N N . ILE B 1 408 ? -8.266 -27.984 -3.975 1 92.88 408 ILE B N 1
ATOM 7181 C CA . ILE B 1 408 ? -8.539 -26.656 -3.434 1 92.88 408 ILE B CA 1
ATOM 7182 C C . ILE B 1 408 ? -9.719 -26.734 -2.465 1 92.88 408 ILE B C 1
ATOM 7184 O O . ILE B 1 408 ? -10.82 -27.125 -2.844 1 92.88 408 ILE B O 1
ATOM 7188 N N . TRP B 1 409 ? -9.5 -26.328 -1.25 1 88.75 409 TRP B N 1
ATOM 7189 C CA . TRP B 1 409 ? -10.586 -26.188 -0.281 1 88.75 409 TRP B CA 1
ATOM 7190 C C . TRP B 1 409 ? -11.102 -24.75 -0.233 1 88.75 409 TRP B C 1
ATOM 7192 O O . TRP B 1 409 ? -10.336 -23.812 -0.445 1 88.75 409 TRP B O 1
ATOM 7202 N N . ASN B 1 410 ? -12.32 -24.531 0.128 1 87.5 410 ASN B N 1
ATOM 7203 C CA . ASN B 1 410 ? -12.922 -23.203 0.159 1 87.5 410 ASN B CA 1
ATOM 7204 C C . ASN B 1 410 ? -12.422 -22.391 1.346 1 87.5 410 ASN B C 1
ATOM 7206 O O . ASN B 1 410 ? -12.641 -21.172 1.408 1 87.5 410 ASN B O 1
ATOM 7210 N N . ASP B 1 411 ? -11.688 -22.984 2.244 1 84.94 411 ASP B N 1
ATOM 7211 C CA . ASP B 1 411 ? -11.156 -22.25 3.393 1 84.94 411 ASP B CA 1
ATOM 7212 C C . ASP B 1 411 ? -9.758 -21.703 3.094 1 84.94 411 ASP B C 1
ATOM 7214 O O . ASP B 1 411 ? -9.156 -21.031 3.934 1 84.94 411 ASP B O 1
ATOM 7218 N N . GLY B 1 412 ? -9.281 -22.078 1.942 1 89.44 412 GLY B N 1
ATOM 7219 C CA . GLY B 1 412 ? -8.008 -21.5 1.547 1 89.44 412 GLY B CA 1
ATOM 7220 C C . GLY B 1 412 ? -6.891 -22.516 1.435 1 89.44 412 GLY B C 1
ATOM 7221 O O . GLY B 1 412 ? -5.805 -22.203 0.938 1 89.44 412 GLY B O 1
ATOM 7222 N N . ALA B 1 413 ? -7.098 -23.766 1.806 1 88.62 413 ALA B N 1
ATOM 7223 C CA . ALA B 1 413 ? -6.074 -24.812 1.726 1 88.62 413 ALA B CA 1
ATOM 7224 C C . ALA B 1 413 ? -5.922 -25.328 0.296 1 88.62 413 ALA B C 1
ATOM 7226 O O . ALA B 1 413 ? -6.914 -25.5 -0.416 1 88.62 413 ALA B O 1
ATOM 7227 N N . ILE B 1 414 ? -4.727 -25.578 -0.09 1 92.19 414 ILE B N 1
ATOM 7228 C CA . ILE B 1 414 ? -4.406 -26.062 -1.425 1 92.19 414 ILE B CA 1
ATOM 7229 C C . ILE B 1 414 ? -3.348 -27.156 -1.329 1 92.19 414 ILE B C 1
ATOM 7231 O O . ILE B 1 414 ? -2.381 -27.031 -0.572 1 92.19 414 ILE B O 1
ATOM 7235 N N . VAL B 1 415 ? -3.594 -28.219 -1.989 1 90.38 415 VAL B N 1
ATOM 7236 C CA . VAL B 1 415 ? -2.6 -29.266 -2.15 1 90.38 415 VAL B CA 1
ATOM 7237 C C . VAL B 1 415 ? -2.322 -29.5 -3.635 1 90.38 415 VAL B C 1
ATOM 7239 O O . VAL B 1 415 ? -3.244 -29.766 -4.41 1 90.38 415 VAL B O 1
ATOM 7242 N N . LEU B 1 416 ? -1.154 -29.312 -3.971 1 92.25 416 LEU B N 1
ATOM 7243 C CA . LEU B 1 416 ? -0.712 -29.562 -5.34 1 92.25 416 LEU B CA 1
ATOM 7244 C C . LEU B 1 416 ? 0.176 -30.797 -5.414 1 92.25 416 LEU B C 1
ATOM 7246 O O . LEU B 1 416 ? 1.184 -30.891 -4.711 1 92.25 416 LEU B O 1
ATOM 7250 N N . VAL B 1 417 ? -0.263 -31.719 -6.195 1 88 417 VAL B N 1
ATOM 7251 C CA . VAL B 1 417 ? 0.494 -32.938 -6.391 1 88 417 VAL B CA 1
ATOM 7252 C C . VAL B 1 417 ? 1.061 -33 -7.809 1 88 417 VAL B C 1
ATOM 7254 O O . VAL B 1 417 ? 0.308 -33 -8.781 1 88 417 VAL B O 1
ATOM 7257 N N . MET B 1 418 ? 2.33 -32.969 -7.82 1 87.25 418 MET B N 1
ATOM 7258 C CA . MET B 1 418 ? 3.016 -33.031 -9.109 1 87.25 418 MET B CA 1
ATOM 7259 C C . MET B 1 418 ? 3.66 -34.375 -9.32 1 87.25 418 MET B C 1
ATOM 7261 O O . MET B 1 418 ? 4.18 -35 -8.383 1 87.25 418 MET B O 1
ATOM 7265 N N . ASN B 1 419 ? 3.525 -34.844 -10.492 1 80.62 419 ASN B N 1
ATOM 7266 C CA . ASN B 1 419 ? 4.152 -36.094 -10.891 1 80.62 419 ASN B CA 1
ATOM 7267 C C . ASN B 1 419 ? 5.348 -35.844 -11.812 1 80.62 419 ASN B C 1
ATOM 7269 O O . ASN B 1 419 ? 5.176 -35.688 -13.023 1 80.62 419 ASN B O 1
ATOM 7273 N N . PHE B 1 420 ? 6.492 -35.812 -11.188 1 75 420 PHE B N 1
ATOM 7274 C CA . PHE B 1 420 ? 7.723 -35.656 -11.953 1 75 420 PHE B CA 1
ATOM 7275 C C . PHE B 1 420 ? 8.375 -37 -12.234 1 75 420 PHE B C 1
ATOM 7277 O O . PHE B 1 420 ? 9.375 -37.344 -11.609 1 75 420 PHE B O 1
ATOM 7284 N N . HIS B 1 421 ? 7.828 -37.719 -13.289 1 63.97 421 HIS B N 1
ATOM 7285 C CA . HIS B 1 421 ? 8.203 -39.031 -13.75 1 63.97 421 HIS B CA 1
ATOM 7286 C C . HIS B 1 421 ? 8.266 -40.031 -12.586 1 63.97 421 HIS B C 1
ATOM 7288 O O . HIS B 1 421 ? 7.246 -40.625 -12.219 1 63.97 421 HIS B O 1
ATOM 7294 N N . GLU B 1 422 ? 9.422 -40.062 -11.961 1 61.88 422 GLU B N 1
ATOM 7295 C CA . GLU B 1 422 ? 9.57 -41.156 -10.992 1 61.88 422 GLU B CA 1
ATOM 7296 C C . GLU B 1 422 ? 9.359 -40.656 -9.562 1 61.88 422 GLU B C 1
ATOM 7298 O O . GLU B 1 422 ? 9.352 -41.438 -8.617 1 61.88 422 GLU B O 1
ATOM 7303 N N . ASN B 1 423 ? 9 -39.375 -9.469 1 69 423 ASN B N 1
ATOM 7304 C CA . ASN B 1 423 ? 8.883 -38.875 -8.109 1 69 423 ASN B CA 1
ATOM 7305 C C . ASN B 1 423 ? 7.742 -37.875 -7.977 1 69 423 ASN B C 1
ATOM 7307 O O . ASN B 1 423 ? 7.48 -37.094 -8.898 1 69 423 ASN B O 1
ATOM 7311 N N . PHE B 1 424 ? 6.992 -38.125 -6.867 1 77.19 424 PHE B N 1
ATOM 7312 C CA . PHE B 1 424 ? 5.949 -37.156 -6.559 1 77.19 424 PHE B CA 1
ATOM 7313 C C . PHE B 1 424 ? 6.512 -35.969 -5.75 1 77.19 424 PHE B C 1
ATOM 7315 O O . PHE B 1 424 ? 7.387 -36.156 -4.906 1 77.19 424 PHE B O 1
ATOM 7322 N N . PHE B 1 425 ? 6.109 -34.844 -6.156 1 85.62 425 PHE B N 1
ATOM 7323 C CA . PHE B 1 425 ? 6.391 -33.625 -5.426 1 85.62 425 PHE B CA 1
ATOM 7324 C C . PHE B 1 425 ? 5.098 -32.938 -5 1 85.62 425 PHE B C 1
ATOM 7326 O O . PHE B 1 425 ? 4.18 -32.781 -5.809 1 85.62 425 PHE B O 1
ATOM 7333 N N . LEU B 1 426 ? 5 -32.719 -3.697 1 88.31 426 LEU B N 1
ATOM 7334 C CA . LEU B 1 426 ? 3.766 -32.125 -3.188 1 88.31 426 LEU B CA 1
ATOM 7335 C C . LEU B 1 426 ? 4.039 -30.797 -2.516 1 88.31 426 LEU B C 1
ATOM 7337 O O . LEU B 1 426 ? 5.07 -30.625 -1.859 1 88.31 426 LEU B O 1
ATOM 7341 N N . ILE B 1 427 ? 3.111 -29.953 -2.723 1 92.19 427 ILE B N 1
ATOM 7342 C CA . ILE B 1 427 ? 3.127 -28.656 -2.061 1 92.19 427 ILE B CA 1
ATOM 7343 C C . ILE B 1 427 ? 1.798 -28.422 -1.346 1 92.19 427 ILE B C 1
ATOM 7345 O O . ILE B 1 427 ? 0.733 -28.734 -1.886 1 92.19 427 ILE B O 1
ATOM 7349 N N . THR B 1 428 ? 1.859 -27.953 -0.127 1 91.31 428 THR B N 1
ATOM 7350 C CA . THR B 1 428 ? 0.664 -27.516 0.585 1 91.31 428 THR B CA 1
ATOM 7351 C C . THR B 1 428 ? 0.759 -26.031 0.941 1 91.31 428 THR B C 1
ATOM 7353 O O . THR B 1 428 ? 1.833 -25.547 1.294 1 91.31 428 THR B O 1
ATOM 7356 N N . LEU B 1 429 ? -0.249 -25.391 0.706 1 92 429 LEU B N 1
ATOM 7357 C CA . LEU B 1 429 ? -0.313 -24.016 1.149 1 92 429 LEU B CA 1
ATOM 7358 C C . LEU B 1 429 ? -1.731 -23.641 1.567 1 92 429 LEU B C 1
ATOM 7360 O O . LEU B 1 429 ? -2.686 -24.344 1.238 1 92 429 LEU B O 1
ATOM 7364 N N . LYS B 1 430 ? -1.811 -22.625 2.402 1 90.94 430 LYS B N 1
ATOM 7365 C CA . LYS B 1 430 ? -3.1 -22.078 2.809 1 90.94 430 LYS B CA 1
ATOM 7366 C C . LYS B 1 430 ? -3.156 -20.578 2.564 1 90.94 430 LYS B C 1
ATOM 7368 O O . LYS B 1 430 ? -2.529 -19.797 3.289 1 90.94 430 LYS B O 1
ATOM 7373 N N . GLU B 1 431 ? -3.816 -20.203 1.592 1 93.5 431 GLU B N 1
ATOM 7374 C CA . GLU B 1 431 ? -3.994 -18.812 1.191 1 93.5 431 GLU B CA 1
ATOM 7375 C C . GLU B 1 431 ? -5.359 -18.594 0.542 1 93.5 431 GLU B C 1
ATOM 7377 O O . GLU B 1 431 ? -5.551 -18.922 -0.631 1 93.5 431 GLU B O 1
ATOM 7382 N N . LYS B 1 432 ? -6.199 -17.984 1.274 1 92.31 432 LYS B N 1
ATOM 7383 C CA . LYS B 1 432 ? -7.594 -17.859 0.858 1 92.31 432 LYS B CA 1
ATOM 7384 C C . LYS B 1 432 ? -7.719 -17 -0.401 1 92.31 432 LYS B C 1
ATOM 7386 O O . LYS B 1 432 ? -8.578 -17.266 -1.25 1 92.31 432 LYS B O 1
ATOM 7391 N N . SER B 1 433 ? -6.887 -16.047 -0.54 1 92.25 433 SER B N 1
ATOM 7392 C CA . SER B 1 433 ? -6.961 -15.188 -1.713 1 92.25 433 SER B CA 1
ATOM 7393 C C . SER B 1 433 ? -6.672 -15.961 -2.992 1 92.25 433 SER B C 1
ATOM 7395 O O . SER B 1 433 ? -7.262 -15.688 -4.039 1 92.25 433 SER B O 1
ATOM 7397 N N . ILE B 1 434 ? -5.828 -16.922 -2.928 1 95.31 434 ILE B N 1
ATOM 7398 C CA . ILE B 1 434 ? -5.473 -17.734 -4.082 1 95.31 434 ILE B CA 1
ATOM 7399 C C . ILE B 1 434 ? -6.586 -18.75 -4.359 1 95.31 434 ILE B C 1
ATOM 7401 O O . ILE B 1 434 ? -7.047 -18.875 -5.496 1 95.31 434 ILE B O 1
ATOM 7405 N N . SER B 1 435 ? -7.062 -19.391 -3.285 1 94.81 435 SER B N 1
ATOM 7406 C CA . SER B 1 435 ? -8.133 -20.375 -3.467 1 94.81 435 SER B CA 1
ATOM 7407 C C . SER B 1 435 ? -9.406 -19.703 -3.975 1 94.81 435 SER B C 1
ATOM 7409 O O . SER B 1 435 ? -10.078 -20.219 -4.871 1 94.81 435 SER B O 1
ATOM 7411 N N . SER B 1 436 ? -9.672 -18.562 -3.436 1 93.19 436 SER B N 1
ATOM 7412 C CA . SER B 1 436 ? -10.859 -17.828 -3.867 1 93.19 436 SER B CA 1
ATOM 7413 C C . SER B 1 436 ? -10.758 -17.438 -5.336 1 93.19 436 SER B C 1
ATOM 7415 O O . SER B 1 436 ? -11.766 -17.422 -6.051 1 93.19 436 SER B O 1
ATOM 7417 N N . ALA B 1 437 ? -9.594 -17.109 -5.77 1 93.44 437 ALA B N 1
ATOM 7418 C CA . ALA B 1 437 ? -9.398 -16.75 -7.172 1 93.44 437 ALA B CA 1
ATOM 7419 C C . ALA B 1 437 ? -9.68 -17.953 -8.078 1 93.44 437 ALA B C 1
ATOM 7421 O O . ALA B 1 437 ? -10.406 -17.828 -9.07 1 93.44 437 ALA B O 1
ATOM 7422 N N . ILE B 1 438 ? -9.242 -19.062 -7.707 1 94.94 438 ILE B N 1
ATOM 7423 C CA . ILE B 1 438 ? -9.422 -20.266 -8.508 1 94.94 438 ILE B CA 1
ATOM 7424 C C . ILE B 1 438 ? -10.898 -20.656 -8.516 1 94.94 438 ILE B C 1
ATOM 7426 O O . ILE B 1 438 ? -11.461 -20.969 -9.57 1 94.94 438 ILE B O 1
ATOM 7430 N N . LEU B 1 439 ? -11.477 -20.609 -7.352 1 93.56 439 LEU B N 1
ATOM 7431 C CA . LEU B 1 439 ? -12.883 -21 -7.238 1 93.56 439 LEU B CA 1
ATOM 7432 C C . LEU B 1 439 ? -13.773 -20.062 -8.039 1 93.56 439 LEU B C 1
ATOM 7434 O O . LEU B 1 439 ? -14.719 -20.5 -8.695 1 93.56 439 LEU B O 1
ATOM 7438 N N . ALA B 1 440 ? -13.453 -18.828 -7.969 1 88.62 440 ALA B N 1
ATOM 7439 C CA . ALA B 1 440 ? -14.203 -17.859 -8.766 1 88.62 440 ALA B CA 1
ATOM 7440 C C . ALA B 1 440 ? -14.078 -18.172 -10.258 1 88.62 440 ALA B C 1
ATOM 7442 O O . ALA B 1 440 ? -15.047 -18.031 -11.008 1 88.62 440 ALA B O 1
ATOM 7443 N N . TYR B 1 441 ? -12.945 -18.516 -10.625 1 90.5 441 TYR B N 1
ATOM 7444 C CA . TYR B 1 441 ? -12.688 -18.891 -12.016 1 90.5 441 TYR B CA 1
ATOM 7445 C C . TYR B 1 441 ? -13.5 -20.109 -12.422 1 90.5 441 TYR B C 1
ATOM 7447 O O . TYR B 1 441 ? -14.102 -20.125 -13.5 1 90.5 441 TYR B O 1
ATOM 7455 N N . LEU B 1 442 ? -13.586 -21.062 -11.57 1 91.75 442 LEU B N 1
ATOM 7456 C CA . LEU B 1 442 ? -14.352 -22.281 -11.852 1 91.75 442 LEU B CA 1
ATOM 7457 C C . LEU B 1 442 ? -15.844 -21.969 -11.953 1 91.75 442 LEU B C 1
ATOM 7459 O O . LEU B 1 442 ? -16.531 -22.516 -12.82 1 91.75 442 LEU B O 1
ATOM 7463 N N . HIS B 1 443 ? -16.25 -21.156 -11.109 1 87.62 443 HIS B N 1
ATOM 7464 C CA . HIS B 1 443 ? -17.656 -20.75 -11.172 1 87.62 443 HIS B CA 1
ATOM 7465 C C . HIS B 1 443 ? -17.953 -20.016 -12.477 1 87.62 443 HIS B C 1
ATOM 7467 O O . HIS B 1 443 ? -19.031 -20.172 -13.047 1 87.62 443 HIS B O 1
ATOM 7473 N N . TYR B 1 444 ? -17.047 -19.234 -12.789 1 80.88 444 TYR B N 1
ATOM 7474 C CA . TYR B 1 444 ? -17.203 -18.516 -14.047 1 80.88 444 TYR B CA 1
ATOM 7475 C C . TYR B 1 444 ? -17.266 -19.484 -15.227 1 80.88 444 TYR B C 1
ATOM 7477 O O . TYR B 1 444 ? -18.109 -19.328 -16.125 1 80.88 444 TYR B O 1
ATOM 7485 N N . LEU B 1 445 ? -16.469 -20.453 -15.273 1 85.31 445 LEU B N 1
ATOM 7486 C CA . LEU B 1 445 ? -16.469 -21.453 -16.328 1 85.31 445 LEU B CA 1
ATOM 7487 C C . LEU B 1 445 ? -17.766 -22.234 -16.344 1 85.31 445 LEU B C 1
ATOM 7489 O O . LEU B 1 445 ? -18.25 -22.641 -17.422 1 85.31 445 LEU B O 1
ATOM 7493 N N . GLU B 1 446 ? -18.234 -22.469 -15.203 1 86.88 446 GLU B N 1
ATOM 7494 C CA . GLU B 1 446 ? -19.516 -23.156 -15.102 1 86.88 446 GLU B CA 1
ATOM 7495 C C . GLU B 1 446 ? -20.641 -22.312 -15.703 1 86.88 446 GLU B C 1
ATOM 7497 O O . GLU B 1 446 ? -21.5 -22.844 -16.406 1 86.88 446 GLU B O 1
ATOM 7502 N N . ALA B 1 447 ? -20.578 -21.078 -15.352 1 77.88 447 ALA B N 1
ATOM 7503 C CA . ALA B 1 447 ? -21.578 -20.172 -15.883 1 77.88 447 ALA B CA 1
ATOM 7504 C C . ALA B 1 447 ? -21.531 -20.109 -17.406 1 77.88 447 ALA B C 1
ATOM 7506 O O . ALA B 1 447 ? -22.547 -19.938 -18.062 1 77.88 447 ALA B O 1
ATOM 7507 N N . LEU B 1 448 ? -20.391 -20.406 -17.938 1 74.62 448 LEU B N 1
ATOM 7508 C CA . LEU B 1 448 ? -20.219 -20.344 -19.391 1 74.62 448 LEU B CA 1
ATOM 7509 C C . LEU B 1 448 ? -20.438 -21.719 -20.016 1 74.62 448 LEU B C 1
ATOM 7511 O O . LEU B 1 448 ? -20.359 -21.875 -21.234 1 74.62 448 LEU B O 1
ATOM 7515 N N . LYS B 1 449 ? -20.609 -22.75 -19.188 1 77.5 449 LYS B N 1
ATOM 7516 C CA . LYS B 1 449 ? -20.844 -24.125 -19.594 1 77.5 449 LYS B CA 1
ATOM 7517 C C . LYS B 1 449 ? -19.594 -24.719 -20.25 1 77.5 449 LYS B C 1
ATOM 7519 O O . LYS B 1 449 ? -19.688 -25.641 -21.062 1 77.5 449 LYS B O 1
ATOM 7524 N N . VAL B 1 450 ? -18.562 -23.969 -19.984 1 81 450 VAL B N 1
ATOM 7525 C CA . VAL B 1 450 ? -17.281 -24.578 -20.328 1 81 450 VAL B CA 1
ATOM 7526 C C . VAL B 1 450 ? -16.969 -25.719 -19.359 1 81 450 VAL B C 1
ATOM 7528 O O . VAL B 1 450 ? -16.406 -26.734 -19.75 1 81 450 VAL B O 1
ATOM 7531 N N . LEU B 1 451 ? -17.312 -25.422 -18.188 1 88.62 451 LEU B N 1
ATOM 7532 C CA . LEU B 1 451 ? -17.406 -26.469 -17.188 1 88.62 451 LEU B CA 1
ATOM 7533 C C . LEU B 1 451 ? -18.812 -27.062 -17.141 1 88.62 451 LEU B C 1
ATOM 7535 O O . LEU B 1 451 ? -19.781 -26.344 -16.859 1 88.62 451 LEU B O 1
ATOM 7539 N N . SER B 1 452 ? -18.875 -28.281 -17.453 1 90.62 452 SER B N 1
ATOM 7540 C CA . SER B 1 452 ? -20.188 -28.906 -17.641 1 90.62 452 SER B CA 1
ATOM 7541 C C . SER B 1 452 ? -20.938 -28.984 -16.312 1 90.62 452 SER B C 1
ATOM 7543 O O . SER B 1 452 ? -20.328 -29.141 -15.25 1 90.62 452 SER B O 1
ATOM 7545 N N . PRO B 1 453 ? -22.219 -28.922 -16.3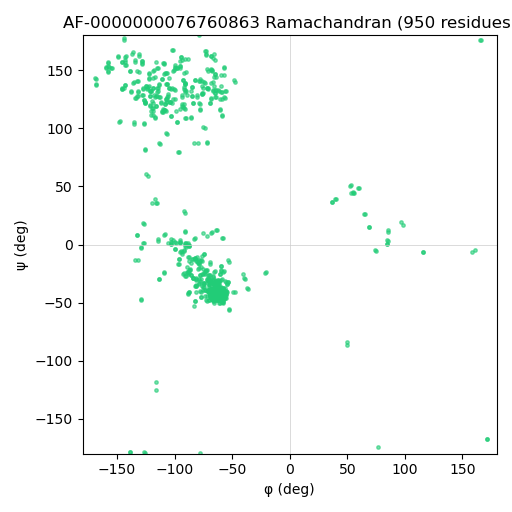91 1 88.81 453 PRO B N 1
ATOM 7546 C CA . PRO B 1 453 ? -23 -29.125 -15.164 1 88.81 453 PRO B CA 1
ATOM 7547 C C . PRO B 1 453 ? -22.844 -30.531 -14.586 1 88.81 453 PRO B C 1
ATOM 7549 O O . PRO B 1 453 ? -22.766 -31.5 -15.344 1 88.81 453 PRO B O 1
ATOM 7552 N N . SER B 1 454 ? -22.844 -30.641 -13.312 1 91.75 454 SER B N 1
ATOM 7553 C CA . SER B 1 454 ? -22.562 -31.891 -12.617 1 91.75 454 SER B CA 1
ATOM 7554 C C . SER B 1 454 ? -23.594 -32.969 -12.969 1 91.75 454 SER B C 1
ATOM 7556 O O . SER B 1 454 ? -23.25 -34.125 -13.203 1 91.75 454 SER B O 1
ATOM 7558 N N . ALA B 1 455 ? -24.859 -32.562 -13.023 1 89.38 455 ALA B N 1
ATOM 7559 C CA . ALA B 1 455 ? -25.938 -33.531 -13.289 1 89.38 455 ALA B CA 1
ATOM 7560 C C . ALA B 1 455 ? -25.797 -34.125 -14.68 1 89.38 455 ALA B C 1
ATOM 7562 O O . ALA B 1 455 ? -25.922 -35.344 -14.859 1 89.38 455 ALA B O 1
ATOM 7563 N N . GLU B 1 456 ? -25.5 -33.312 -15.594 1 90.81 456 GLU B N 1
ATOM 7564 C CA . GLU B 1 456 ? -25.344 -33.75 -16.969 1 90.81 456 GLU B CA 1
ATOM 7565 C C . GLU B 1 456 ? -24.109 -34.625 -17.125 1 90.81 456 GLU B C 1
ATOM 7567 O O . GLU B 1 456 ? -24.125 -35.625 -17.859 1 90.81 456 GLU B O 1
ATOM 7572 N N . THR B 1 457 ? -23.156 -34.312 -16.5 1 93.75 457 THR B N 1
ATOM 7573 C CA . THR B 1 457 ? -21.906 -35.062 -16.578 1 93.75 457 THR B CA 1
ATOM 7574 C C . THR B 1 457 ? -22.062 -36.438 -15.938 1 93.75 457 THR B C 1
ATOM 7576 O O . THR B 1 457 ? -21.578 -37.438 -16.484 1 93.75 457 THR B O 1
ATOM 7579 N N . ALA B 1 458 ? -22.656 -36.469 -14.82 1 92.12 458 ALA B N 1
ATOM 7580 C CA . ALA B 1 458 ? -22.906 -37.75 -14.148 1 92.12 458 ALA B CA 1
ATOM 7581 C C . ALA B 1 458 ? -23.703 -38.688 -15.039 1 92.12 458 ALA B C 1
ATOM 7583 O O . ALA B 1 458 ? -23.391 -39.875 -15.125 1 92.12 458 ALA B O 1
ATOM 7584 N N . ASP B 1 459 ? -24.719 -38.125 -15.703 1 92.25 459 ASP B N 1
ATOM 7585 C CA . ASP B 1 459 ? -25.531 -38.906 -16.609 1 92.25 459 ASP B CA 1
ATOM 7586 C C . ASP B 1 459 ? -24.703 -39.469 -17.766 1 92.25 459 ASP B C 1
ATOM 7588 O O . ASP B 1 459 ? -24.828 -40.625 -18.156 1 92.25 459 ASP B O 1
ATOM 7592 N N . MET B 1 460 ? -23.953 -38.625 -18.25 1 93.38 460 MET B N 1
ATOM 7593 C CA . MET B 1 460 ? -23.094 -39.031 -19.375 1 93.38 460 MET B CA 1
ATOM 7594 C C . MET B 1 460 ? -22.125 -40.125 -18.969 1 93.38 460 MET B C 1
ATOM 7596 O O . MET B 1 460 ? -21.953 -41.094 -19.688 1 93.38 460 MET B O 1
ATOM 7600 N N . LEU B 1 461 ? -21.5 -40 -17.859 1 93.81 461 LEU B N 1
ATOM 7601 C CA . LEU B 1 461 ? -20.547 -40.969 -17.359 1 93.81 461 LEU B CA 1
ATOM 7602 C C . LEU B 1 461 ? -21.219 -42.312 -17.094 1 93.81 461 LEU B C 1
ATOM 7604 O O . LEU B 1 461 ? -20.656 -43.375 -17.391 1 93.81 461 LEU B O 1
ATOM 7608 N N . LEU B 1 462 ? -22.391 -42.219 -16.531 1 92.12 462 LEU B N 1
ATOM 7609 C CA . LEU B 1 462 ? -23.125 -43.469 -16.234 1 92.12 462 LEU B CA 1
ATOM 7610 C C . LEU B 1 462 ? -23.469 -44.188 -17.516 1 92.12 462 LEU B C 1
ATOM 7612 O O . LEU B 1 462 ? -23.344 -45.438 -17.578 1 92.12 462 LEU B O 1
ATOM 7616 N N . LYS B 1 463 ? -23.875 -43.5 -18.484 1 92.62 463 LYS B N 1
ATOM 7617 C CA . LYS B 1 463 ? -24.172 -44.094 -19.781 1 92.62 463 LYS B CA 1
ATOM 7618 C C . LYS B 1 463 ? -22.938 -44.75 -20.406 1 92.62 463 LYS B C 1
ATOM 7620 O O . LYS B 1 463 ? -23.031 -45.812 -20.984 1 92.62 463 LYS B O 1
ATOM 7625 N N . LYS B 1 464 ? -21.859 -44.125 -20.234 1 92.06 464 LYS B N 1
ATOM 7626 C CA . LYS B 1 464 ? -20.609 -44.688 -20.766 1 92.06 464 LYS B CA 1
ATOM 7627 C C . LYS B 1 464 ? -20.219 -45.969 -20.031 1 92.06 464 LYS B C 1
ATOM 7629 O O . LYS B 1 464 ? -19.734 -46.906 -20.656 1 92.06 464 LYS B O 1
ATOM 7634 N N . CYS B 1 465 ? -20.422 -45.938 -18.781 1 90.88 465 CYS B N 1
ATOM 7635 C CA . CYS B 1 465 ? -20.125 -47.156 -18 1 90.88 465 CYS B CA 1
ATOM 7636 C C . CYS B 1 465 ? -21.031 -48.312 -18.422 1 90.88 465 CYS B C 1
ATOM 7638 O O . CYS B 1 465 ? -20.562 -49.438 -18.562 1 90.88 465 CYS B O 1
ATOM 7640 N N . GLN B 1 466 ? -22.281 -48.062 -18.672 1 86.62 466 GLN B N 1
ATOM 7641 C CA . GLN B 1 466 ? -23.25 -49.062 -19.062 1 86.62 466 GLN B CA 1
ATOM 7642 C C . GLN B 1 466 ? -22.953 -49.594 -20.453 1 86.62 466 GLN B C 1
ATOM 7644 O O . GLN B 1 466 ? -23.062 -50.812 -20.703 1 86.62 466 GLN B O 1
ATOM 7649 N N . PHE B 1 467 ? -22.641 -48.75 -21.219 1 82.56 467 PHE B N 1
ATOM 7650 C CA . PHE B 1 467 ? -22.344 -49.125 -22.594 1 82.56 467 PHE B CA 1
ATOM 7651 C C . PHE B 1 467 ? -21.141 -50.031 -22.672 1 82.56 467 PHE B C 1
ATOM 7653 O O . PHE B 1 467 ? -21.188 -51.062 -23.344 1 82.56 467 PHE B O 1
ATOM 7660 N N . HIS B 1 468 ? -20.219 -49.781 -21.938 1 78.38 468 HIS B N 1
ATOM 7661 C CA . HIS B 1 468 ? -18.969 -50.562 -22.016 1 78.38 468 HIS B CA 1
ATOM 7662 C C . HIS B 1 468 ? -19.094 -51.875 -21.25 1 78.38 468 HIS B C 1
ATOM 7664 O O . HIS B 1 468 ? -18.453 -52.875 -21.594 1 78.38 468 HIS B O 1
ATOM 7670 N N . GLN B 1 469 ? -19.906 -51.844 -20.25 1 73.88 469 GLN B N 1
ATOM 7671 C CA . GLN B 1 469 ? -20.156 -53.094 -19.531 1 73.88 469 GLN B CA 1
ATOM 7672 C C . GLN B 1 469 ? -20.938 -54.062 -20.375 1 73.88 469 GLN B C 1
ATOM 7674 O O . GLN B 1 469 ? -20.672 -55.281 -20.344 1 73.88 469 GLN B O 1
ATOM 7679 N N . LYS B 1 470 ? -21.828 -53.594 -21.266 1 73.56 470 LYS B N 1
ATOM 7680 C CA . LYS B 1 470 ? -22.609 -54.438 -22.156 1 73.56 470 LYS B CA 1
ATOM 7681 C C . LYS B 1 470 ? -21.75 -55 -23.281 1 73.56 470 LYS B C 1
ATOM 7683 O O . LYS B 1 470 ? -21.875 -56.188 -23.641 1 73.56 470 LYS B O 1
ATOM 7688 N N . THR B 1 471 ? -20.906 -54.156 -23.719 1 70.31 471 THR B N 1
ATOM 7689 C CA . THR B 1 471 ? -20.062 -54.594 -24.828 1 70.31 471 THR B CA 1
ATOM 7690 C C . THR B 1 471 ? -19.062 -55.656 -24.375 1 70.31 471 THR B C 1
ATOM 7692 O O . THR B 1 471 ? -18.703 -56.531 -25.141 1 70.31 471 THR B O 1
ATOM 7695 N N . MET B 1 472 ? -18.656 -55.594 -23.141 1 67.94 472 MET B N 1
ATOM 7696 C CA . MET B 1 472 ? -17.703 -56.562 -22.609 1 67.94 472 MET B CA 1
ATOM 7697 C C . MET B 1 472 ? -18.375 -57.875 -22.328 1 67.94 472 MET B C 1
ATOM 7699 O O . MET B 1 472 ? -17.766 -58.938 -22.484 1 67.94 472 MET B O 1
ATOM 7703 N N . THR B 1 473 ? -19.562 -57.875 -21.906 1 62.25 473 THR B N 1
ATOM 7704 C CA . THR B 1 473 ? -20.312 -59.094 -21.656 1 62.25 473 THR B CA 1
ATOM 7705 C C . THR B 1 473 ? -20.656 -59.812 -22.969 1 62.25 473 THR B C 1
ATOM 7707 O O . THR B 1 473 ? -20.672 -61.031 -23.031 1 62.25 473 THR B O 1
ATOM 7710 N N . THR B 1 474 ? -20.969 -59.125 -23.984 1 60.25 474 THR B N 1
ATOM 7711 C CA . THR B 1 474 ? -21.297 -59.719 -25.266 1 60.25 474 THR B CA 1
ATOM 7712 C C . THR B 1 474 ? -20.062 -60.344 -25.906 1 60.25 474 THR B C 1
ATOM 7714 O O . THR B 1 474 ? -20.156 -61.344 -26.625 1 60.25 474 THR B O 1
ATOM 7717 N N . LYS B 1 475 ? -18.891 -59.875 -25.688 1 57.62 475 LYS B N 1
ATOM 7718 C CA . LYS B 1 475 ? -17.688 -60.469 -26.266 1 57.62 475 LYS B CA 1
ATOM 7719 C C . LYS B 1 475 ? -17.25 -61.719 -25.516 1 57.62 475 LYS B C 1
ATOM 7721 O O . LYS B 1 475 ? -16.469 -62.5 -26.031 1 57.62 475 LYS B O 1
ATOM 7726 N N . SER B 1 476 ? -17.547 -61.688 -24.328 1 48.25 476 SER B N 1
ATOM 7727 C CA . SER B 1 476 ? -17.172 -62.875 -23.562 1 48.25 476 SER B CA 1
ATOM 7728 C C . SER B 1 476 ? -18.156 -64 -23.812 1 48.25 476 SER B C 1
ATOM 7730 O O . SER B 1 476 ? -17.938 -65.125 -23.359 1 48.25 476 SER B O 1
ATOM 7732 N N . THR B 1 477 ? -19.312 -63.812 -24.406 1 39 477 THR B N 1
ATOM 7733 C CA . THR B 1 477 ? -20.156 -64.938 -24.844 1 39 477 THR B CA 1
ATOM 7734 C C . THR B 1 477 ? -19.844 -65.312 -26.281 1 39 477 THR B C 1
ATOM 7736 O O . THR B 1 477 ? -19.734 -64.438 -27.156 1 39 477 THR B O 1
#

InterPro domains:
  IPR010982 Lambda repressor-like, DNA-binding domain superfamily [SSF47413] (3-62)

Solvent-accessible surface area (backbone atoms only — not comparable to full-atom values): 49019 Å² total; per-residue (Å²): 116,35,53,28,15,53,46,50,48,51,51,29,56,75,62,69,51,53,71,67,56,52,22,62,76,68,70,44,56,66,71,59,49,50,32,29,50,64,30,72,42,73,72,91,44,41,64,55,52,52,49,47,32,59,76,61,66,51,52,75,66,55,37,49,49,49,52,47,25,40,46,42,52,68,59,37,71,58,50,48,46,38,49,54,23,54,45,43,54,30,61,46,67,55,42,84,68,45,66,67,61,77,73,54,90,56,73,75,66,91,50,47,48,38,73,39,79,37,39,70,61,32,52,51,36,52,53,30,56,62,58,77,48,76,37,38,40,34,38,49,68,59,73,48,65,69,58,46,51,50,50,19,20,45,27,51,55,35,18,87,79,25,58,35,38,40,36,35,58,32,58,80,48,92,56,35,68,26,42,64,44,34,36,35,51,30,57,34,43,53,38,59,63,18,39,49,62,50,42,32,32,39,72,60,50,42,71,74,52,46,68,74,37,74,54,66,22,38,38,37,34,89,76,24,28,38,33,25,21,83,84,40,34,32,27,37,33,36,54,48,69,70,59,27,50,48,52,48,50,51,47,50,55,52,57,71,73,32,42,77,47,56,47,80,25,79,32,65,62,57,42,53,55,50,46,66,70,42,51,65,73,58,70,71,41,70,70,32,42,35,37,37,44,23,26,43,72,76,57,73,84,67,50,52,72,71,56,53,56,64,38,32,35,52,38,88,74,42,72,32,57,49,62,57,56,45,52,45,51,50,58,59,52,66,38,41,52,27,37,35,35,32,13,24,59,66,25,42,50,45,64,69,65,37,75,79,33,52,94,64,44,80,70,46,23,36,70,48,47,50,68,55,50,35,51,51,48,43,53,46,65,64,62,71,49,84,38,62,36,40,26,39,30,58,90,51,65,48,79,84,28,38,45,58,30,41,36,37,28,78,84,8,42,35,39,38,35,29,45,49,89,90,37,42,37,36,39,37,35,70,41,30,23,38,34,39,31,52,50,50,49,51,51,50,32,37,73,39,56,40,26,38,55,36,70,61,40,47,52,52,52,46,51,51,35,52,54,51,53,51,55,53,54,56,68,73,99,117,36,52,28,15,53,46,50,48,51,52,31,58,75,64,68,52,52,72,67,58,53,22,62,76,67,71,45,54,65,69,60,48,50,30,30,51,63,30,72,42,73,72,91,43,40,63,57,52,52,49,47,34,59,75,60,66,50,51,76,67,53,39,49,50,48,50,49,26,38,44,47,53,70,29,56,74,57,52,52,46,36,49,54,23,52,43,44,52,28,60,45,66,56,43,84,70,45,66,67,60,76,74,55,91,56,73,76,65,92,50,46,48,38,72,39,81,37,39,70,61,32,51,50,35,52,51,31,57,60,58,77,48,77,37,38,40,36,38,48,69,59,73,48,66,70,57,45,52,51,51,18,19,44,28,51,54,35,17,88,80,26,57,34,37,40,36,35,59,31,59,80,48,94,55,33,69,27,42,65,43,35,35,37,50,32,57,36,43,54,38,58,63,19,39,50,61,50,42,31,32,39,70,61,50,45,72,74,53,46,69,73,36,74,53,65,23,39,37,38,34,88,77,23,27,39,31,24,21,83,83,41,35,33,28,38,34,34,55,48,67,70,60,26,50,48,52,49,49,50,47,51,55,52,57,71,73,33,41,78,46,55,47,80,23,79,30,65,60,57,41,52,55,50,46,64,70,42,52,65,71,60,69,72,42,71,72,32,42,34,37,37,44,22,26,42,72,77,56,74,85,66,51,51,72,71,59,53,56,64,39,32,33,53,37,87,74,42,73,33,55,49,61,56,56,44,52,44,50,50,59,59,51,66,38,42,53,28,37,37,36,32,14,23,58,66,25,43,50,45,64,71,64,37,76,79,34,53,91,63,47,79,72,48,23,37,69,48,48,50,68,57,51,34,51,52,50,42,53,46,65,64,62,72,50,84,39,62,35,40,26,40,29,60,91,50,65,47,78,82,28,38,45,58,30,40,36,37,28,78,83,7,41,33,40,39,35,29,45,48,87,91,38,41,38,34,40,36,33,69,42,29,23,38,35,38,31,52,51,52,48,52,51,51,32,38,73,40,55,41,26,37,54,37,69,60,39,46,51,53,52,46,51,52,34,51,51,52,53,51,55,52,55,56,68,75,99

Organism: NCBI:txid411473

Nearest PDB structures (foldseek):
  4i6u-assembly2_C  TM=8.130E-01  e=1.175E-01  Enterobacter sp. RFL1396
  3g5g-assembly5_J  TM=7.830E-01  e=1.056E-01  Enterobacter sp. RFL1396
  3qq6-assembly1_A  TM=7.791E-01  e=2.221E-01  Bacillus subtilis
  4rct-assembly1_B  TM=3.129E-01  e=7.844E-03  Neisseria gonorrhoeae FA 1090
  7aip-assembly1_A  TM=2.988E-01  e=9.612E+00  Homo sapiens

Radius of gyration: 37.05 Å; Cα contacts (8 Å, |Δi|>4): 1714; chains: 2; bounding box: 68×128×95 Å

Secondary structure (DSSP, 8-state):
--HHHHHHHHHHHHTT--HHHHHHHHT--HHHHHHHHTTSS--SSHHHHHHHHHHTT--HHHHHHHHHHHHHHHH-HHHHHHHHHHHHHHTPPPGGGSPPPP---S-S-SSTTEEE-SHHHHHHHHHHHHHS-S-EEEE--TT-HHHHHHHHHHHHHHTTTS-EEEEEEE---TTS--HHHHHHHHHHHHHHTTS--EEEEEE---HHHHHT-S--EEEE-SS-EEEE-TTSS-EEEE--HHHHHHHHHHHHHHHHTSEE-EEEESSHHHHHHHHHH-HHHHHTTTTEEEEEE-SSPP-GGGS-HHHHHHHB--HHHHSS-HHHHHHHHHHHHHTEEEEEEEEEHHHHHHHHH-SS--SS-TTTB----HHHHHHHHHHHHHT--TTEEEEEETT-S-TT-SEEEEEEETTSEEEEEEEETTEEEEEEEE-HHHHHHHHHHHHHHHHTTSBPPHHHHHHHHHHHHHHHHHHHHHHH-/--HHHHHHHHHHHHTT--HHHHHHHHT--HHHHHHHHTTSS--SSHHHHHHHHHHTT--HHHHHHHHHHHHHHHS-HHHHHHHHHHHHHHTPPPGGGS-PPP---S-S-SSTTEEE-SHHHHHHHHHHHHHS-S-EEEE--TT-HHHHHHHHHHHHHHTTTS-EEEEEEE---TTS--HHHHHHHHHHHHHHHHS--EEEEEE---HHHHTT-S--EEEE-SS-EEEE-TTSS-EEEE--HHHHHHHHHHHHHHHHTSEE-EEEESSHHHHHHHHHH-HHHHHTTTTEEEEEE-SSPP-GGGS-HHHHHHHB--HHHHSS-HHHHHHHHHHHHHTEEEEEEEEEHHHHHHHHH-SS--SS-TTTB----HHHHHHHHHHHHHT--TTEEEEEETT-S-TT-SEEEEEEETTSEEEEEEEETTEEEEEEEE-HHHHHHHHHHHHHHHHTTSBPPHHHHHHHHHHHHHHHHHHHHHHH-

Foldseek 3Di:
DQLLLVLLLVLCVVLVHDLVQLCVQLVNDSVVSVCCNVVVDPPPFLVVLVSSCVSSVHDPVSSVSSSVSSCCRPVDDLLVLLVVLVLLQQPQAQLVPQDADDADPDALDPDFFDKFQFQVNLLVSVLNQLQPFQEKEWEAQLDALSNLSSLLNSCLHPVVPHAYEYEYEDEDDVLAADSPRSNSCSSNVNSVNSHHYFYWYYYDDDVVVLVVDQFPIWMAGQQWMWTAHNNSRMITTHRDNVVSVVVVVVSCVVRVPTGGFKDKDFAPQRVLVVCVVPVVVQVVQAAWEKEKEAAAFQLQLQDDPVVQVQFWDPCVQLVDHSVSVSVCSCSNSVRHQAYEGEHEPVNHVCLQPPQFAHLADPSTTHTDGNLRSLVSLLSRLPVPDNRYFYKYAYPDSRNNGQWRIWMAIQQFWIWTWGHNPNIIMIMIGGRSNNSNNVVVSVVSCVRNCSIPGRVVVSVVSNVSSVVVVVVVVVVVD/DQLLLVLLLVLCVVLVHDLVQLCVQLVNDSVVSVCCNVVVDPDPFLVVLVSSCVSSVHDPVSSVSSSVSSCPSVPDPLLVLLVVLVLLQQPQAQLVPQDADDADPDALDPDFFDKFQFQVNLLVSVLNQLQPFQEKEWEAQLDALSNLSSLLNSCLHPVVPHAYEYEYEDEDDVLAADSPRSNSCSSNVNSVNNHHYFYWYYYDDDVVVLVVDQFPIWMAGQQWMWTAGNNSRMITTHRDNVVRVVVVVVSCVVRVPTGGFKDKDFAPQRVLVVCVVPVVVQVVQAAWEKEKEAAAFQLQLQDDPVVQLQFWDPCVQLVDHSVSVSVCSCSNSVRHQAYEGEHEPVNHCCLQPPQFAHLAAPSTTHTDGNLRSLVSLLSRLPVPDNRYFYKYAYPDSRNNGQWRIWMAIQQFWIWTWGHNPNIIMIMIGGRSNNSNNVVVSVVSCVRNCSIPGRVVVSVVSNVSSVVVVVVVVVVVD

pLDDT: mean 84.64, std 11.7, range [38.19, 97.88]